Protein AF-0000000073548585 (afdb_homodimer)

Nearest PDB structures (foldseek):
  4d1q-assembly1_H-2  TM=7.239E-01  e=5.231E-19  Musca domestica
  4d1q-assembly1_A-2  TM=7.361E-01  e=5.062E-18  Musca domestica
  6dww-assembly1_A  TM=7.435E-01  e=5.118E-17  Musca domestica
  8sjd-assembly1_D  TM=7.363E-01  e=6.161E-16  Musca domestica
  8sjd-assembly1_A  TM=7.173E-01  e=1.135E-15  Musca domestica

Secondary structure (DSSP, 8-state):
----------------------------------------------------------------------------------PPPHHHHHHHHHHHHHHHHHTT--GGGGG-HHHHHHHHHH-TT--PPPHHHIIIIIHHHHHHHHHHHHHHHHHT-S-EEEEEEEEE-TTS-EEEEEEEEEEETTEEEEEEEEEEEE-S---HHHHHHHHHHHHHHTT-TTTEEEEEE---HHHHHHHHHHT--EEE-HHHHHHHHHHHHHGGGHHHHHHHHHHHHHHHH-HHHHHHHHHHHHHTT-------PPPTT-HHHHHHHHHHHHHTHHHHHHHHHHTT--SPPPPHHHHHHHHHHHHHHHHHHHHHHHHT-SSS--GGGHHHHHHHHHHHHHHHHHHT----HHHHHHHHHHHHHHHHHTTTGGG-HHHHHHHHH-TTTGGGG-S-HHHHHHHHHHHHHHHHH-----HHHHHHHHHHHHGGG-----S--SSHHHHHHHHHHHHHHHS----HHHHHHHHHHHHHHSPPPPTTS-HHHHHHHHTTTSHHHHHHHHHHTT--S-SHHHHHHHHHHHHHSSGGGTT--HHHHHHHHHHHHH--/----------------------------------------------------------------------------------PPPHHHHHHHHHHHHHHHHHTT--GGGGG-HHHHHHHHHH-TT--PPPHHHIIIIIHHHHHHHHHHHHHHHHHT-S-EEEEEEEEE-TT--EEEEEEEEEEETTEEEEEEEEEEEE-S---HHHHHHHHHHHHHHTT-TTTEEEEEE---HHHHHHHHHHT--EEE-HHHHHHHHHHHHHGGGHHHHHHHHHHHHHHHH-HHHHHHHHHHHHHHT----PPPPPPTT-HHHHHHHHHHHHHTHHHHHHHHHHTT--SPPPPHHHHHHHHHHHHHHHHHHHHHHHHT-SSS--GGGHHHHHHHHHHHHHHHHHHT----HHHHHHHHHHHHHHHHHTTTGGG-HHHHHHHHH-TTTGGGG-S-HHHHHHHHHHHHHHHHH-----HHHHHHHHHHHHGGG-S---S--SSHHHHHHHHHHHHHHHS----HHHHHHHHHHHHHHSPPPPTTS-HHHHHHHHTTTSHHHHHHHHHHTT--S--HHHHHHHHHHHHHSSGGGTT--HHHHHHHHHHHHH--

InterPro domains:
  IPR008906 HAT, C-terminal dimerisation domain [PF05699] (519-599)
  IPR012337 Ribonuclease H-like superfamily [SSF53098] (157-600)
  IPR052035 Zinc finger BED domain-containing [PTHR46481] (85-600)

pLDDT: mean 78.01, std 27.99, range [13.62, 98.19]

Organism: Merluccius polli (NCBI:txid89951)

Structure (mmCIF, N/CA/C/O backbone):
data_AF-0000000073548585-model_v1
#
loop_
_entity.id
_entity.type
_entity.pdbx_description
1 polymer 'Zinc finger BED domain-containing protein 4'
#
loop_
_atom_site.group_PDB
_atom_site.id
_atom_site.type_symbol
_atom_site.label_atom_id
_atom_site.label_alt_id
_atom_site.label_comp_id
_atom_site.label_asym_id
_atom_site.label_entity_id
_atom_site.label_seq_id
_atom_site.pdbx_PDB_ins_code
_atom_site.Cartn_x
_atom_site.Cartn_y
_atom_site.Cartn_z
_atom_site.occupancy
_atom_site.B_iso_or_equiv
_atom_site.auth_seq_id
_atom_site.auth_comp_id
_atom_site.auth_asym_id
_atom_site.auth_atom_id
_atom_site.pdbx_PDB_model_num
ATOM 1 N N . MET A 1 1 ? 20.375 -15.148 -8.617 1 17.86 1 MET A N 1
ATOM 2 C CA . MET A 1 1 ? 19.438 -15.352 -7.516 1 17.86 1 MET A CA 1
ATOM 3 C C . MET A 1 1 ? 18.547 -14.125 -7.316 1 17.86 1 MET A C 1
ATOM 5 O O . MET A 1 1 ? 17.359 -14.258 -7.059 1 17.86 1 MET A O 1
ATOM 9 N N . GLU A 1 2 ? 19.25 -13.016 -7.066 1 20.36 2 GLU A N 1
ATOM 10 C CA . GLU A 1 2 ? 18.688 -12.016 -6.172 1 20.36 2 GLU A CA 1
ATOM 11 C C . GLU A 1 2 ? 17.672 -11.141 -6.898 1 20.36 2 GLU A C 1
ATOM 13 O O . GLU A 1 2 ? 17.75 -9.914 -6.859 1 20.36 2 GLU A O 1
ATOM 18 N N . THR A 1 3 ? 17.094 -11.664 -7.984 1 22.42 3 THR A N 1
ATOM 19 C CA . THR A 1 3 ? 16.234 -10.766 -8.758 1 22.42 3 THR A CA 1
ATOM 20 C C . THR A 1 3 ? 15.016 -10.359 -7.945 1 22.42 3 THR A C 1
ATOM 22 O O . THR A 1 3 ? 14.203 -11.203 -7.566 1 22.42 3 THR A O 1
ATOM 25 N N . SER A 1 4 ? 15.32 -9.5 -6.945 1 24.17 4 SER A N 1
ATOM 26 C CA . SER A 1 4 ? 14.273 -8.969 -6.078 1 24.17 4 SER A CA 1
ATOM 27 C C . SER A 1 4 ? 13.078 -8.492 -6.891 1 24.17 4 SER A C 1
ATOM 29 O O . SER A 1 4 ? 13.195 -7.57 -7.695 1 24.17 4 SER A O 1
ATOM 31 N N . ILE A 1 5 ? 12.258 -9.438 -7.32 1 24.94 5 ILE A N 1
ATOM 32 C CA . ILE A 1 5 ? 11.039 -9.227 -8.094 1 24.94 5 ILE A CA 1
ATOM 33 C C . ILE A 1 5 ? 10.109 -8.289 -7.332 1 24.94 5 ILE A C 1
ATOM 35 O O . ILE A 1 5 ? 9.688 -8.594 -6.211 1 24.94 5 ILE A O 1
ATOM 39 N N . ASN A 1 6 ? 10.469 -7.086 -7.355 1 25.86 6 ASN A N 1
ATOM 40 C CA . ASN A 1 6 ? 9.484 -6.129 -6.852 1 25.86 6 ASN A CA 1
ATOM 41 C C . ASN A 1 6 ? 8.102 -6.387 -7.438 1 25.86 6 ASN A C 1
ATOM 43 O O . ASN A 1 6 ? 7.906 -6.289 -8.648 1 25.86 6 ASN A O 1
ATOM 47 N N . PHE A 1 7 ? 7.441 -7.422 -6.965 1 23.22 7 PHE A N 1
ATOM 48 C CA . PHE A 1 7 ? 6.125 -7.871 -7.395 1 23.22 7 PHE A CA 1
ATOM 49 C C . PHE A 1 7 ? 5.109 -6.738 -7.309 1 23.22 7 PHE A C 1
ATOM 51 O O . PHE A 1 7 ? 4.754 -6.297 -6.215 1 23.22 7 PHE A O 1
ATOM 58 N N . GLU A 1 8 ? 5.262 -5.809 -8.18 1 24.61 8 GLU A N 1
ATOM 59 C CA . GLU A 1 8 ? 4.137 -4.895 -8.359 1 24.61 8 GLU A CA 1
ATOM 60 C C . GLU A 1 8 ? 2.84 -5.66 -8.602 1 24.61 8 GLU A C 1
ATOM 62 O O . GLU A 1 8 ? 2.791 -6.562 -9.445 1 24.61 8 GLU A O 1
ATOM 67 N N . GLY A 1 9 ? 2.1 -6.047 -7.57 1 23.23 9 GLY A N 1
ATOM 68 C CA . GLY A 1 9 ? 0.855 -6.801 -7.527 1 23.23 9 GLY A CA 1
ATOM 69 C C . GLY A 1 9 ? -0.138 -6.379 -8.594 1 23.23 9 GLY A C 1
ATOM 70 O O . GLY A 1 9 ? -0.766 -5.324 -8.477 1 23.23 9 GLY A O 1
ATOM 71 N N . GLY A 1 10 ? 0.193 -6.543 -9.93 1 22.73 10 GLY A N 1
ATOM 72 C CA . GLY A 1 10 ? -0.766 -6.418 -11.016 1 22.73 10 GLY A CA 1
ATOM 73 C C . GLY A 1 10 ? -1.979 -7.312 -10.844 1 22.73 10 GLY A C 1
ATOM 74 O O . GLY A 1 10 ? -1.843 -8.523 -10.656 1 22.73 10 GLY A O 1
ATOM 75 N N . GLY A 1 11 ? -3.01 -6.961 -10.148 1 21.34 11 GLY A N 1
ATOM 76 C CA . GLY A 1 11 ? -4.227 -7.75 -10.055 1 21.34 11 GLY A CA 1
ATOM 77 C C . GLY A 1 11 ? -4.707 -8.266 -11.398 1 21.34 11 GLY A C 1
ATOM 78 O O . GLY A 1 11 ? -4.395 -7.68 -12.438 1 21.34 11 GLY A O 1
ATOM 79 N N . LYS A 1 12 ? -5.082 -9.664 -11.5 1 20.33 12 LYS A N 1
ATOM 80 C CA . LYS A 1 12 ? -5.535 -10.719 -12.406 1 20.33 12 LYS A CA 1
ATOM 81 C C . LYS A 1 12 ? -6.824 -10.32 -13.109 1 20.33 12 LYS A C 1
ATOM 83 O O . LYS A 1 12 ? -7.832 -10.031 -12.461 1 20.33 12 LYS A O 1
ATOM 88 N N . GLU A 1 13 ? -6.859 -9.727 -14.344 1 19.64 13 GLU A N 1
ATOM 89 C CA . GLU A 1 13 ? -7.988 -9.672 -15.273 1 19.64 13 GLU A CA 1
ATOM 90 C C . GLU A 1 13 ? -8.539 -11.07 -15.547 1 19.64 13 GLU A C 1
ATOM 92 O O . GLU A 1 13 ? -7.809 -11.961 -15.977 1 19.64 13 GLU A O 1
ATOM 97 N N . GLY A 1 14 ? -9.523 -11.602 -14.758 1 18.38 14 GLY A N 1
ATOM 98 C CA . GLY A 1 14 ? -10.227 -12.859 -14.977 1 18.38 14 GLY A CA 1
ATOM 99 C C . GLY A 1 14 ? -10.797 -12.984 -16.375 1 18.38 14 GLY A C 1
ATOM 100 O O . GLY A 1 14 ? -11.32 -12.016 -16.938 1 18.38 14 GLY A O 1
ATOM 101 N N . GLY A 1 15 ? -10.227 -13.812 -17.234 1 18.25 15 GLY A N 1
ATOM 102 C CA . GLY A 1 15 ? -10.5 -14.289 -18.578 1 18.25 15 GLY A CA 1
ATOM 103 C C . GLY A 1 15 ? -11.875 -14.914 -18.719 1 18.25 15 GLY A C 1
ATOM 104 O O . GLY A 1 15 ? -12.18 -15.922 -18.094 1 18.25 15 GLY A O 1
ATOM 105 N N . LYS A 1 16 ? -12.969 -14.055 -18.859 1 16.62 16 LYS A N 1
ATOM 106 C CA . LYS A 1 16 ? -14.273 -14.609 -19.172 1 16.62 16 LYS A CA 1
ATOM 107 C C . LYS A 1 16 ? -14.203 -15.523 -20.406 1 16.62 16 LYS A C 1
ATOM 109 O O . LYS A 1 16 ? -13.633 -15.156 -21.422 1 16.62 16 LYS A O 1
ATOM 114 N N . GLU A 1 17 ? -14.344 -16.734 -20.297 1 16.61 17 GLU A N 1
ATOM 115 C CA . GLU A 1 17 ? -14.539 -17.844 -21.234 1 16.61 17 GLU A CA 1
ATOM 116 C C . GLU A 1 17 ? -15.797 -17.641 -22.078 1 16.61 17 GLU A C 1
ATOM 118 O O . GLU A 1 17 ? -16.906 -17.859 -21.594 1 16.61 17 GLU A O 1
ATOM 123 N N . GLU A 1 18 ? -15.922 -16.469 -22.766 1 17.33 18 GLU A N 1
ATOM 124 C CA . GLU A 1 18 ? -17.141 -16.516 -23.547 1 17.33 18 GLU A CA 1
ATOM 125 C C . GLU A 1 18 ? -17.094 -17.672 -24.547 1 17.33 18 GLU A C 1
ATOM 127 O O . GLU A 1 18 ? -16.172 -17.781 -25.344 1 17.33 18 GLU A O 1
ATOM 132 N N . GLY A 1 19 ? -17.828 -18.719 -24.203 1 15.95 19 GLY A N 1
ATOM 133 C CA . GLY A 1 19 ? -18.094 -19.891 -25.031 1 15.95 19 GLY A CA 1
ATOM 134 C C . GLY A 1 19 ? -18.656 -19.531 -26.406 1 15.95 19 GLY A C 1
ATOM 135 O O . GLY A 1 19 ? -19.031 -18.391 -26.641 1 15.95 19 GLY A O 1
ATOM 136 N N . GLU A 1 20 ? -19.141 -20.5 -27.109 1 15.56 20 GLU A N 1
ATOM 137 C CA . GLU A 1 20 ? -19.312 -21.031 -28.453 1 15.56 20 GLU A CA 1
ATOM 138 C C . GLU A 1 20 ? -20.562 -20.484 -29.125 1 15.56 20 GLU A C 1
ATOM 140 O O . GLU A 1 20 ? -20.875 -20.812 -30.266 1 15.56 20 GLU A O 1
ATOM 145 N N . ARG A 1 21 ? -21.422 -19.672 -28.609 1 14.84 21 ARG A N 1
ATOM 146 C CA . ARG A 1 21 ? -22.656 -20.109 -29.266 1 14.84 21 ARG A CA 1
ATOM 147 C C . ARG A 1 21 ? -22.516 -20.062 -30.781 1 14.84 21 ARG A C 1
ATOM 149 O O . ARG A 1 21 ? -21.922 -19.125 -31.312 1 14.84 21 ARG A O 1
ATOM 156 N N . ASN A 1 22 ? -23.016 -21.062 -31.406 1 15.48 22 ASN A N 1
ATOM 157 C CA . ASN A 1 22 ? -23.078 -21.641 -32.75 1 15.48 22 ASN A CA 1
ATOM 158 C C . ASN A 1 22 ? -23.75 -20.703 -33.719 1 15.48 22 ASN A C 1
ATOM 160 O O . ASN A 1 22 ? -24.281 -19.656 -33.344 1 15.48 22 ASN A O 1
ATOM 164 N N . GLY A 1 23 ? -24.766 -21.172 -34.406 1 15 23 GLY A N 1
ATOM 165 C CA . GLY A 1 23 ? -24.938 -21.453 -35.812 1 15 23 GLY A CA 1
ATOM 166 C C . GLY A 1 23 ? -25.672 -20.359 -36.562 1 15 23 GLY A C 1
ATOM 167 O O . GLY A 1 23 ? -25.219 -19.906 -37.625 1 15 23 GLY A O 1
ATOM 168 N N . ARG A 1 24 ? -27.031 -20.266 -36.312 1 14.42 24 ARG A N 1
ATOM 169 C CA . ARG A 1 24 ? -27.844 -20.594 -37.469 1 14.42 24 ARG A CA 1
ATOM 170 C C . ARG A 1 24 ? -28.016 -19.391 -38.375 1 14.42 24 ARG A C 1
ATOM 172 O O . ARG A 1 24 ? -27.781 -19.469 -39.594 1 14.42 24 ARG A O 1
ATOM 179 N N . LYS A 1 25 ? -29.141 -18.531 -38 1 14.43 25 LYS A N 1
ATOM 180 C CA . LYS A 1 25 ? -30.266 -18.562 -38.938 1 14.43 25 LYS A CA 1
ATOM 181 C C . LYS A 1 25 ? -29.969 -17.703 -40.156 1 14.43 25 LYS A C 1
ATOM 183 O O . LYS A 1 25 ? -29.125 -16.812 -40.125 1 14.43 25 LYS A O 1
ATOM 188 N N . GLU A 1 26 ? -31.266 -17.25 -40.844 1 14.84 26 GLU A N 1
ATOM 189 C CA . GLU A 1 26 ? -31.891 -17.375 -42.156 1 14.84 26 GLU A CA 1
ATOM 190 C C . GLU A 1 26 ? -31.797 -16.062 -42.938 1 14.84 26 GLU A C 1
ATOM 192 O O . GLU A 1 26 ? -31.469 -15.023 -42.375 1 14.84 26 GLU A O 1
ATOM 197 N N . GLY A 1 27 ? -33 -15.789 -43.656 1 14.88 27 GLY A N 1
ATOM 198 C CA . GLY A 1 27 ? -33.281 -15.547 -45.062 1 14.88 27 GLY A CA 1
ATOM 199 C C . GLY A 1 27 ? -33.344 -14.078 -45.406 1 14.88 27 GLY A C 1
ATOM 200 O O . GLY A 1 27 ? -32.406 -13.5 -45.906 1 14.88 27 GLY A O 1
ATOM 201 N N . GLY A 1 28 ? -34.688 -13.477 -45.344 1 14.66 28 GLY A N 1
ATOM 202 C CA . GLY A 1 28 ? -35.375 -13.148 -46.562 1 14.66 28 GLY A CA 1
ATOM 203 C C . GLY A 1 28 ? -35.219 -11.695 -46.969 1 14.66 28 GLY A C 1
ATOM 204 O O . GLY A 1 28 ? -34.688 -10.891 -46.219 1 14.66 28 GLY A O 1
ATOM 205 N N . SER A 1 29 ? -36.438 -11.172 -47.531 1 14.89 29 SER A N 1
ATOM 206 C CA . SER A 1 29 ? -36.781 -10.555 -48.812 1 14.89 29 SER A CA 1
ATOM 207 C C . SER A 1 29 ? -36.781 -9.039 -48.719 1 14.89 29 SER A C 1
ATOM 209 O O . SER A 1 29 ? -36.688 -8.477 -47.625 1 14.89 29 SER A O 1
ATOM 211 N N . ASP A 1 30 ? -37.938 -8.445 -49.219 1 14.82 30 ASP A N 1
ATOM 212 C CA . ASP A 1 30 ? -38.094 -7.578 -50.375 1 14.82 30 ASP A CA 1
ATOM 213 C C . ASP A 1 30 ? -38.188 -6.113 -49.969 1 14.82 30 ASP A C 1
ATOM 215 O O . ASP A 1 30 ? -37.438 -5.266 -50.438 1 14.82 30 ASP A O 1
ATOM 219 N N . GLY A 1 31 ? -39.531 -5.688 -49.688 1 14.15 31 GLY A N 1
ATOM 220 C CA . GLY A 1 31 ? -40.219 -4.84 -50.656 1 14.15 31 GLY A CA 1
ATOM 221 C C . GLY A 1 31 ? -40.094 -3.361 -50.375 1 14.15 31 GLY A C 1
ATOM 222 O O . GLY A 1 31 ? -39.5 -2.982 -49.344 1 14.15 31 GLY A O 1
ATOM 223 N N . GLU A 1 32 ? -41.312 -2.689 -50.188 1 14.47 32 GLU A N 1
ATOM 224 C CA . GLU A 1 32 ? -41.906 -1.638 -51.031 1 14.47 32 GLU A CA 1
ATOM 225 C C . GLU A 1 32 ? -41.688 -0.263 -50.406 1 14.47 32 GLU A C 1
ATOM 227 O O . GLU A 1 32 ? -41.469 -0.155 -49.188 1 14.47 32 GLU A O 1
ATOM 232 N N . VAL A 1 33 ? -42.5 0.65 -50.844 1 15.13 33 VAL A N 1
ATOM 233 C CA . VAL A 1 33 ? -42.406 1.939 -51.531 1 15.13 33 VAL A CA 1
ATOM 234 C C . VAL A 1 33 ? -42.594 3.068 -50.5 1 15.13 33 VAL A C 1
ATOM 236 O O . VAL A 1 33 ? -41.781 3.967 -50.406 1 15.13 33 VAL A O 1
ATOM 239 N N . ARG A 1 34 ? -43.969 3.576 -50.375 1 14.07 34 ARG A N 1
ATOM 240 C CA . ARG A 1 34 ? -44.312 4.863 -50.969 1 14.07 34 ARG A CA 1
ATOM 241 C C . ARG A 1 34 ? -44.25 5.98 -49.938 1 14.07 34 ARG A C 1
ATOM 243 O O . ARG A 1 34 ? -44.062 5.719 -48.75 1 14.07 34 ARG A O 1
ATOM 250 N N . ARG A 1 35 ? -45.531 6.562 -49.562 1 13.95 35 ARG A N 1
ATOM 251 C CA . ARG A 1 35 ? -46.031 7.875 -49.969 1 13.95 35 ARG A CA 1
ATOM 252 C C . ARG A 1 35 ? -45.906 8.898 -48.844 1 13.95 35 ARG A C 1
ATOM 254 O O . ARG A 1 35 ? -45.719 8.531 -47.688 1 13.95 35 ARG A O 1
ATOM 261 N N . VAL A 1 36 ? -47 9.789 -48.719 1 15.01 36 VAL A N 1
ATOM 262 C CA . VAL A 1 36 ? -47.125 11.227 -48.969 1 15.01 36 VAL A CA 1
ATOM 263 C C . VAL A 1 36 ? -47.219 11.977 -47.656 1 15.01 36 VAL A C 1
ATOM 265 O O . VAL A 1 36 ? -46.438 12.906 -47.375 1 15.01 36 VAL A O 1
ATOM 268 N N . GLU A 1 37 ? -48.531 12.219 -47.062 1 14.53 37 GLU A N 1
ATOM 269 C CA . GLU A 1 37 ? -49.188 13.523 -47.094 1 14.53 37 GLU A CA 1
ATOM 270 C C . GLU A 1 37 ? -49.062 14.234 -45.75 1 14.53 37 GLU A C 1
ATOM 272 O O . GLU A 1 37 ? -48.781 13.602 -44.719 1 14.53 37 GLU A O 1
ATOM 277 N N . GLU A 1 38 ? -49.938 15.227 -45.5 1 14.97 38 GLU A N 1
ATOM 278 C CA . GLU A 1 38 ? -49.969 16.672 -45.219 1 14.97 38 GLU A CA 1
ATOM 279 C C . GLU A 1 38 ? -50.188 16.953 -43.75 1 14.97 38 GLU A C 1
ATOM 281 O O . GLU A 1 38 ? -50.438 16.031 -42.969 1 14.97 38 GLU A O 1
ATOM 286 N N . ALA A 1 39 ? -51.281 17.672 -43.375 1 15.46 39 ALA A N 1
ATOM 287 C CA . ALA A 1 39 ? -51.469 19.047 -42.938 1 15.46 39 ALA A CA 1
ATOM 288 C C . ALA A 1 39 ? -51.875 19.125 -41.469 1 15.46 39 ALA A C 1
ATOM 290 O O . ALA A 1 39 ? -51.844 20.188 -40.875 1 15.46 39 ALA A O 1
ATOM 291 N N . SER A 1 40 ? -52.281 18 -40.656 1 14.35 40 SER A N 1
ATOM 292 C CA . SER A 1 40 ? -53.562 18.297 -40 1 14.35 40 SER A CA 1
ATOM 293 C C . SER A 1 40 ? -53.344 19.156 -38.781 1 14.35 40 SER A C 1
ATOM 295 O O . SER A 1 40 ? -52.688 18.719 -37.812 1 14.35 40 SER A O 1
ATOM 297 N N . PRO A 1 41 ? -53.438 20.406 -38.875 1 15.35 41 PRO A N 1
ATOM 298 C CA . PRO A 1 41 ? -52.969 21.328 -37.812 1 15.35 41 PRO A CA 1
ATOM 299 C C . PRO A 1 41 ? -53.688 21.125 -36.5 1 15.35 41 PRO A C 1
ATOM 301 O O . PRO A 1 41 ? -53.062 20.969 -35.438 1 15.35 41 PRO A O 1
ATOM 304 N N . GLU A 1 42 ? -54.969 21.688 -36.406 1 15.52 42 GLU A N 1
ATOM 305 C CA . GLU A 1 42 ? -55.344 22.844 -35.594 1 15.52 42 GLU A CA 1
ATOM 306 C C . GLU A 1 42 ? -56 22.391 -34.281 1 15.52 42 GLU A C 1
ATOM 308 O O . GLU A 1 42 ? -57.062 21.766 -34.312 1 15.52 42 GLU A O 1
ATOM 313 N N . ALA A 1 43 ? -55.438 22.094 -33.219 1 15.14 43 ALA A N 1
ATOM 314 C CA . ALA A 1 43 ? -56.156 21.391 -32.156 1 15.14 43 ALA A CA 1
ATOM 315 C C . ALA A 1 43 ? -56.969 22.375 -31.297 1 15.14 43 ALA A C 1
ATOM 317 O O . ALA A 1 43 ? -56.562 22.703 -30.172 1 15.14 43 ALA A O 1
ATOM 318 N N . PRO A 1 44 ? -57.812 23.203 -31.812 1 14.99 44 PRO A N 1
ATOM 319 C CA . PRO A 1 44 ? -58.094 24.281 -30.859 1 14.99 44 PRO A CA 1
ATOM 320 C C . PRO A 1 44 ? -58.938 23.828 -29.672 1 14.99 44 PRO A C 1
ATOM 322 O O . PRO A 1 44 ? -59.094 24.562 -28.703 1 14.99 44 PRO A O 1
ATOM 325 N N . SER A 1 45 ? -59.344 22.609 -29.438 1 14.15 45 SER A N 1
ATOM 326 C CA . SER A 1 45 ? -60.688 22.453 -28.969 1 14.15 45 SER A CA 1
ATOM 327 C C . SER A 1 45 ? -60.906 23.094 -27.594 1 14.15 45 SER A C 1
ATOM 329 O O . SER A 1 45 ? -60.125 22.828 -26.672 1 14.15 45 SER A O 1
ATOM 331 N N . GLU A 1 46 ? -61.688 24.125 -27.484 1 15.15 46 GLU A N 1
ATOM 332 C CA . GLU A 1 46 ? -62.281 25.062 -26.531 1 15.15 46 GLU A CA 1
ATOM 333 C C . GLU A 1 46 ? -63.125 24.344 -25.484 1 15.15 46 GLU A C 1
ATOM 335 O O . GLU A 1 46 ? -64.312 24.094 -25.688 1 15.15 46 GLU A O 1
ATOM 340 N N . ALA A 1 47 ? -62.688 23.422 -24.766 1 14.61 47 ALA A N 1
ATOM 341 C CA . ALA A 1 47 ? -63.75 22.688 -24.094 1 14.61 47 ALA A CA 1
ATOM 342 C C . ALA A 1 47 ? -64.438 23.562 -23.047 1 14.61 47 ALA A C 1
ATOM 344 O O . ALA A 1 47 ? -63.812 24.109 -22.156 1 14.61 47 ALA A O 1
ATOM 345 N N . PRO A 1 48 ? -65.562 24.156 -23.281 1 14.03 48 PRO A N 1
ATOM 346 C CA . PRO A 1 48 ? -66.312 25.188 -22.516 1 14.03 48 PRO A CA 1
ATOM 347 C C . PRO A 1 48 ? -66.75 24.688 -21.156 1 14.03 48 PRO A C 1
ATOM 349 O O . PRO A 1 48 ? -66.875 25.469 -20.203 1 14.03 48 PRO A O 1
ATOM 352 N N . LEU A 1 49 ? -67.125 23.438 -20.984 1 14.05 49 LEU A N 1
ATOM 353 C CA . LEU A 1 49 ? -68.5 23.406 -20.469 1 14.05 49 LEU A CA 1
ATOM 354 C C . LEU A 1 49 ? -68.562 23.922 -19.047 1 14.05 49 LEU A C 1
ATOM 356 O O . LEU A 1 49 ? -67.562 23.875 -18.312 1 14.05 49 LEU A O 1
ATOM 360 N N . ALA A 1 50 ? -69.812 24.062 -18.375 1 15.18 50 ALA A N 1
ATOM 361 C CA . ALA A 1 50 ? -70.75 24.891 -17.656 1 15.18 50 ALA A CA 1
ATOM 362 C C . ALA A 1 50 ? -70.75 24.547 -16.172 1 15.18 50 ALA A C 1
ATOM 364 O O . ALA A 1 50 ? -70.875 25.422 -15.312 1 15.18 50 ALA A O 1
ATOM 365 N N . GLY A 1 51 ? -70.688 23.078 -15.789 1 13.87 51 GLY A N 1
ATOM 366 C CA . GLY A 1 51 ? -71.938 22.953 -15.016 1 13.87 51 GLY A CA 1
ATOM 367 C C . GLY A 1 51 ? -71.812 23.547 -13.625 1 13.87 51 GLY A C 1
ATOM 368 O O . GLY A 1 51 ? -72.25 24.672 -13.391 1 13.87 51 GLY A O 1
ATOM 369 N N . SER A 1 52 ? -71.875 22.688 -12.484 1 15.09 52 SER A N 1
ATOM 370 C CA . SER A 1 52 ? -73 22.594 -11.547 1 15.09 52 SER A CA 1
ATOM 371 C C . SER A 1 52 ? -72.625 23.172 -10.188 1 15.09 52 SER A C 1
ATOM 373 O O . SER A 1 52 ? -71.875 22.594 -9.43 1 15.09 52 SER A O 1
ATOM 375 N N . SER A 1 53 ? -72.25 24.422 -10.016 1 15.12 53 SER A N 1
ATOM 376 C CA . SER A 1 53 ? -71.688 24.781 -8.727 1 15.12 53 SER A CA 1
ATOM 377 C C . SER A 1 53 ? -72.75 24.656 -7.605 1 15.12 53 SER A C 1
ATOM 379 O O . SER A 1 53 ? -72.438 25.031 -6.465 1 15.12 53 SER A O 1
ATOM 381 N N . GLN A 1 54 ? -73.938 24.156 -7.898 1 14.93 54 GLN A N 1
ATOM 382 C CA . GLN A 1 54 ? -74.812 24.797 -6.926 1 14.93 54 GLN A CA 1
ATOM 383 C C . GLN A 1 54 ? -74.438 24.438 -5.5 1 14.93 54 GLN A C 1
ATOM 385 O O . GLN A 1 54 ? -73.75 23.422 -5.27 1 14.93 54 GLN A O 1
ATOM 390 N N . GLN A 1 55 ? -75 25.016 -4.465 1 15.42 55 GLN A N 1
ATOM 391 C CA . GLN A 1 55 ? -74.875 25.812 -3.244 1 15.42 55 GLN A CA 1
ATOM 392 C C . GLN A 1 55 ? -75 24.922 -2.004 1 15.42 55 GLN A C 1
ATOM 394 O O . GLN A 1 55 ? -74.125 24.969 -1.139 1 15.42 55 GLN A O 1
ATOM 399 N N . GLN A 1 56 ? -76.188 24.75 -1.377 1 15.41 56 GLN A N 1
ATOM 400 C CA . GLN A 1 56 ? -76.438 25.328 -0.067 1 15.41 56 GLN A CA 1
ATOM 401 C C . GLN A 1 56 ? -76.5 24.25 1.01 1 15.41 56 GLN A C 1
ATOM 403 O O . GLN A 1 56 ? -76.438 24.547 2.203 1 15.41 56 GLN A O 1
ATOM 408 N N . GLN A 1 57 ? -76.5 22.906 0.641 1 15.49 57 GLN A N 1
ATOM 409 C CA . GLN A 1 57 ? -77.5 22.375 1.547 1 15.49 57 GLN A CA 1
ATOM 410 C C . GLN A 1 57 ? -77 22.406 2.994 1 15.49 57 GLN A C 1
ATOM 412 O O . GLN A 1 57 ? -75.812 22.453 3.25 1 15.49 57 GLN A O 1
ATOM 417 N N . PRO A 1 58 ? -77.812 21.797 3.865 1 17.47 58 PRO A N 1
ATOM 418 C CA . PRO A 1 58 ? -78.375 22.047 5.176 1 17.47 58 PRO A CA 1
ATOM 419 C C . PRO A 1 58 ? -77.562 21.438 6.32 1 17.47 58 PRO A C 1
ATOM 421 O O . PRO A 1 58 ? -77.375 22.078 7.355 1 17.47 58 PRO A O 1
ATOM 424 N N . SER A 1 59 ? -77.062 20.094 6.203 1 16.67 59 SER A N 1
ATOM 425 C CA . SER A 1 59 ? -77.688 19.297 7.246 1 16.67 59 SER A CA 1
ATOM 426 C C . SER A 1 59 ? -77 19.484 8.594 1 16.67 59 SER A C 1
ATOM 428 O O . SER A 1 59 ? -75.875 20.016 8.656 1 16.67 59 SER A O 1
ATOM 430 N N . THR A 1 60 ? -77.25 18.391 9.57 1 18.58 60 THR A N 1
ATOM 431 C CA . THR A 1 60 ? -77.75 18.109 10.914 1 18.58 60 THR A CA 1
ATOM 432 C C . THR A 1 60 ? -76.562 17.734 11.844 1 18.58 60 THR A C 1
ATOM 434 O O . THR A 1 60 ? -75.938 16.719 11.617 1 18.58 60 THR A O 1
ATOM 437 N N . SER A 1 61 ? -75.688 18.641 12.281 1 18.34 61 SER A N 1
ATOM 438 C CA . SER A 1 61 ? -74.438 18.344 13.055 1 18.34 61 SER A CA 1
ATOM 439 C C . SER A 1 61 ? -74.812 17.75 14.406 1 18.34 61 SER A C 1
ATOM 441 O O . SER A 1 61 ? -75.375 18.422 15.258 1 18.34 61 SER A O 1
ATOM 443 N N . GLY A 1 62 ? -75.125 16.453 14.398 1 17.61 62 GLY A N 1
ATOM 444 C CA . GLY A 1 62 ? -75.438 15.805 15.656 1 17.61 62 GLY A CA 1
ATOM 445 C C . GLY A 1 62 ? -74.312 15.93 16.688 1 17.61 62 GLY A C 1
ATOM 446 O O . GLY A 1 62 ? -73.25 16.359 16.359 1 17.61 62 GLY A O 1
ATOM 447 N N . ASP A 1 63 ? -74.438 15.102 17.875 1 19.2 63 ASP A N 1
ATOM 448 C CA . ASP A 1 63 ? -74.25 15.055 19.328 1 19.2 63 ASP A CA 1
ATOM 449 C C . ASP A 1 63 ? -72.875 14.633 19.703 1 19.2 63 ASP A C 1
ATOM 451 O O . ASP A 1 63 ? -72.125 14.023 18.891 1 19.2 63 ASP A O 1
ATOM 455 N N . SER A 1 64 ? -72.312 14.852 21.047 1 17.94 64 SER A N 1
ATOM 456 C CA . SER A 1 64 ? -71.25 15.289 21.922 1 17.94 64 SER A CA 1
ATOM 457 C C . SER A 1 64 ? -70.375 14.125 22.328 1 17.94 64 SER A C 1
ATOM 459 O O . SER A 1 64 ? -69.312 14.32 22.984 1 17.94 64 SER A O 1
ATOM 461 N N . ARG A 1 65 ? -70.625 12.711 22.141 1 19.73 65 ARG A N 1
ATOM 462 C CA . ARG A 1 65 ? -70.188 11.875 23.266 1 19.73 65 ARG A CA 1
ATOM 463 C C . ARG A 1 65 ? -68.688 11.633 23.281 1 19.73 65 ARG A C 1
ATOM 465 O O . ARG A 1 65 ? -68.188 10.969 22.391 1 19.73 65 ARG A O 1
ATOM 472 N N . GLY A 1 66 ? -67.625 12.586 23.5 1 18.5 66 GLY A N 1
ATOM 473 C CA . GLY A 1 66 ? -66.188 12.453 23.312 1 18.5 66 GLY A CA 1
ATOM 474 C C . GLY A 1 66 ? -65.562 11.578 24.359 1 18.5 66 GLY A C 1
ATOM 475 O O . GLY A 1 66 ? -64.875 12.086 25.266 1 18.5 66 GLY A O 1
ATOM 476 N N . ARG A 1 67 ? -66 10.328 24.781 1 21.45 67 ARG A N 1
ATOM 477 C CA . ARG A 1 67 ? -65.312 9.781 25.938 1 21.45 67 ARG A CA 1
ATOM 478 C C . ARG A 1 67 ? -63.875 9.516 25.641 1 21.45 67 ARG A C 1
ATOM 480 O O . ARG A 1 67 ? -63.5 9.164 24.516 1 21.45 67 ARG A O 1
ATOM 487 N N . GLY A 1 68 ? -62.844 10 26.469 1 20.23 68 GLY A N 1
ATOM 488 C CA . GLY A 1 68 ? -61.406 10.164 26.609 1 20.23 68 GLY A CA 1
ATOM 489 C C . GLY A 1 68 ? -60.656 8.852 26.703 1 20.23 68 GLY A C 1
ATOM 490 O O . GLY A 1 68 ? -60.562 8.25 27.766 1 20.23 68 GLY A O 1
ATOM 491 N N . GLN A 1 69 ? -60.844 7.762 25.906 1 20.89 69 GLN A N 1
ATOM 492 C CA . GLN A 1 69 ? -60.188 6.516 26.297 1 20.89 69 GLN A CA 1
ATOM 493 C C . GLN A 1 69 ? -58.688 6.68 26.344 1 20.89 69 GLN A C 1
ATOM 495 O O . GLN A 1 69 ? -58.094 7.328 25.484 1 20.89 69 GLN A O 1
ATOM 500 N N . ALA A 1 70 ? -57.906 6.379 27.562 1 24.53 70 ALA A N 1
ATOM 501 C CA . ALA A 1 70 ? -56.562 6.398 28.094 1 24.53 70 ALA A CA 1
ATOM 502 C C . ALA A 1 70 ? -55.625 5.508 27.266 1 24.53 70 ALA A C 1
ATOM 504 O O . ALA A 1 70 ? -55.906 4.316 27.109 1 24.53 70 ALA A O 1
ATOM 505 N N . MET A 1 71 ? -55.062 5.98 26.125 1 23.27 71 MET A N 1
ATOM 506 C CA . MET A 1 71 ? -54.125 5.242 25.281 1 23.27 71 MET A CA 1
ATOM 507 C C . MET A 1 71 ? -53 4.641 26.109 1 23.27 71 MET A C 1
ATOM 509 O O . MET A 1 71 ? -52.344 5.348 26.891 1 23.27 71 MET A O 1
ATOM 513 N N . GLY A 1 72 ? -53 3.371 26.516 1 26.58 72 GLY A N 1
ATOM 514 C CA . GLY A 1 72 ? -52.031 2.523 27.156 1 26.58 72 GLY A CA 1
ATOM 515 C C . GLY A 1 72 ? -50.625 2.666 26.562 1 26.58 72 GLY A C 1
ATOM 516 O O . GLY A 1 72 ? -50.5 2.879 25.344 1 26.58 72 GLY A O 1
ATOM 517 N N . GLN A 1 73 ? -49.562 3.244 27.297 1 26.88 73 GLN A N 1
ATOM 518 C CA . GLN A 1 73 ? -48.125 3.467 27.078 1 26.88 73 GLN A CA 1
ATOM 519 C C . GLN A 1 73 ? -47.438 2.191 26.594 1 26.88 73 GLN A C 1
ATOM 521 O O . GLN A 1 73 ? -47.438 1.185 27.312 1 26.88 73 GLN A O 1
ATOM 526 N N . SER A 1 74 ? -47.531 1.725 25.359 1 29.8 74 SER A N 1
ATOM 527 C CA . SER A 1 74 ? -46.688 0.644 24.859 1 29.8 74 SER A CA 1
ATOM 528 C C . SER A 1 74 ? -45.25 0.827 25.281 1 29.8 74 SER A C 1
ATOM 530 O O . SER A 1 74 ? -44.625 1.872 25.016 1 29.8 74 SER A O 1
ATOM 532 N N . ARG A 1 75 ? -44.75 0.329 26.438 1 29.06 75 ARG A N 1
ATOM 533 C CA . ARG A 1 75 ? -43.375 0.186 26.906 1 29.06 75 ARG A CA 1
ATOM 534 C C . ARG A 1 75 ? -42.438 -0.166 25.75 1 29.06 75 ARG A C 1
ATOM 536 O O . ARG A 1 75 ? -42.719 -1.099 25 1 29.06 75 ARG A O 1
ATOM 543 N N . MET A 1 76 ? -41.719 0.778 25.172 1 32.25 76 MET A N 1
ATOM 544 C CA . MET A 1 76 ? -40.562 0.571 24.297 1 32.25 76 MET A CA 1
ATOM 545 C C . MET A 1 76 ? -39.75 -0.625 24.75 1 32.25 76 MET A C 1
ATOM 547 O O . MET A 1 76 ? -39.125 -0.592 25.812 1 32.25 76 MET A O 1
ATOM 551 N N . THR A 1 77 ? -40.188 -1.854 24.672 1 33.66 77 THR A N 1
ATOM 552 C CA . THR A 1 77 ? -39.312 -3.012 24.844 1 33.66 77 THR A CA 1
ATOM 553 C C . THR A 1 77 ? -37.906 -2.695 24.375 1 33.66 77 THR A C 1
ATOM 555 O O . THR A 1 77 ? -37.688 -2.465 23.188 1 33.66 77 THR A O 1
ATOM 558 N N . GLN A 1 78 ? -37.156 -1.941 25.109 1 36.75 78 GLN A N 1
ATOM 559 C CA . GLN A 1 78 ? -35.719 -1.866 24.984 1 36.75 78 GLN A CA 1
ATOM 560 C C . GLN A 1 78 ? -35.125 -3.199 24.516 1 36.75 78 GLN A C 1
ATOM 562 O O . GLN A 1 78 ? -35.375 -4.238 25.141 1 36.75 78 GLN A O 1
ATOM 567 N N . PHE A 1 79 ? -35.125 -3.549 23.297 1 39.53 79 PHE A N 1
ATOM 568 C CA . PHE A 1 79 ? -34.406 -4.695 22.781 1 39.53 79 PHE A CA 1
ATOM 569 C C . PHE A 1 79 ? -33.219 -5.023 23.688 1 39.53 79 PHE A C 1
ATOM 571 O O . PHE A 1 79 ? -32.219 -4.273 23.734 1 39.53 79 PHE A O 1
ATOM 578 N N . MET A 1 80 ? -33.438 -5.242 24.875 1 43.44 80 MET A N 1
ATOM 579 C CA . MET A 1 80 ? -32.406 -5.824 25.719 1 43.44 80 MET A CA 1
ATOM 580 C C . MET A 1 80 ? -31.625 -6.902 24.969 1 43.44 80 MET A C 1
ATOM 582 O O . MET A 1 80 ? -32.188 -7.93 24.594 1 43.44 80 MET A O 1
ATOM 586 N N . SER A 1 81 ? -30.734 -6.527 24.172 1 53.81 81 SER A N 1
ATOM 587 C CA . SER A 1 81 ? -29.875 -7.504 23.516 1 53.81 81 SER A CA 1
ATOM 588 C C . SER A 1 81 ? -29.453 -8.609 24.469 1 53.81 81 SER A C 1
ATOM 590 O O . SER A 1 81 ? -28.984 -8.336 25.578 1 53.81 81 SER A O 1
ATOM 592 N N . ARG A 1 82 ? -30.078 -9.664 24.609 1 63.09 82 ARG A N 1
ATOM 593 C CA . ARG A 1 82 ? -29.688 -10.844 25.359 1 63.09 82 ARG A CA 1
ATOM 594 C C . ARG A 1 82 ? -28.172 -11.062 25.266 1 63.09 82 ARG A C 1
ATOM 596 O O . ARG A 1 82 ? -27.578 -10.867 24.203 1 63.09 82 ARG A O 1
ATOM 603 N N . PRO A 1 83 ? -27.594 -11.25 26.469 1 77.44 83 PRO A N 1
ATOM 604 C CA . PRO A 1 83 ? -26.141 -11.477 26.484 1 77.44 83 PRO A CA 1
ATOM 605 C C . PRO A 1 83 ? -25.719 -12.648 25.594 1 77.44 83 PRO A C 1
ATOM 607 O O . PRO A 1 83 ? -26.453 -13.625 25.469 1 77.44 83 PRO A O 1
ATOM 610 N N . ILE A 1 84 ? -24.781 -12.609 24.859 1 84.81 84 ILE A N 1
ATOM 611 C CA . ILE A 1 84 ? -24.266 -13.609 23.938 1 84.81 84 ILE A CA 1
ATOM 612 C C . ILE A 1 84 ? -23.734 -14.805 24.719 1 84.81 84 ILE A C 1
ATOM 614 O O . ILE A 1 84 ? -23.141 -14.641 25.781 1 84.81 84 ILE A O 1
ATOM 618 N N . THR A 1 85 ? -24 -16.016 24.344 1 88.12 85 THR A N 1
ATOM 619 C CA . THR A 1 85 ? -23.453 -17.219 24.938 1 88.12 85 THR A CA 1
ATOM 620 C C . THR A 1 85 ? -21.969 -17.375 24.609 1 88.12 85 THR A C 1
ATOM 622 O O . THR A 1 85 ? -21.516 -16.859 23.578 1 88.12 85 THR A O 1
ATOM 625 N N . PRO A 1 86 ? -21.297 -18.016 25.531 1 90.38 86 PRO A N 1
ATOM 626 C CA . PRO A 1 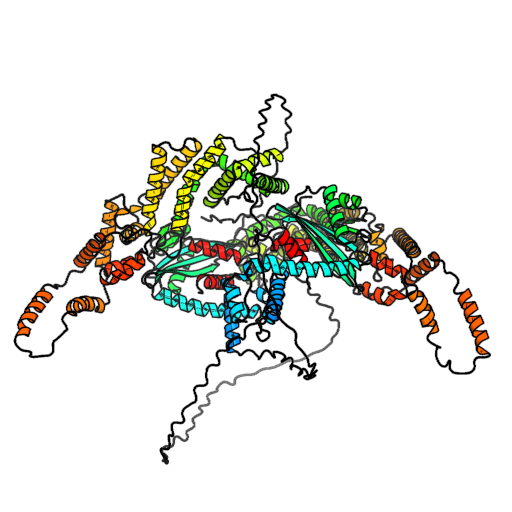86 ? -19.875 -18.219 25.25 1 90.38 86 PRO A CA 1
ATOM 627 C C . PRO A 1 86 ? -19.625 -18.984 23.953 1 90.38 86 PRO A C 1
ATOM 629 O O . PRO A 1 86 ? -18.656 -18.703 23.25 1 90.38 86 PRO A O 1
ATOM 632 N N . GLN A 1 87 ? -20.453 -19.953 23.719 1 91 87 GLN A N 1
ATOM 633 C CA . GLN A 1 87 ? -20.312 -20.734 22.5 1 91 87 GLN A CA 1
ATOM 634 C C . GLN A 1 87 ? -20.5 -19.844 21.266 1 91 87 GLN A C 1
ATOM 636 O O . GLN A 1 87 ? -19.766 -19.953 20.297 1 91 87 GLN A O 1
ATOM 641 N N . ARG A 1 88 ? -21.5 -19.062 21.391 1 92.25 88 ARG A N 1
ATOM 642 C CA . ARG A 1 88 ? -21.75 -18.156 20.281 1 92.25 88 ARG A CA 1
ATOM 643 C C . ARG A 1 88 ? -20.625 -17.125 20.141 1 92.25 88 ARG A C 1
ATOM 645 O O . ARG A 1 88 ? -20.234 -16.781 19.031 1 92.25 88 ARG A O 1
ATOM 652 N N . GLN A 1 89 ? -20.188 -16.672 21.234 1 94.69 89 GLN A N 1
ATOM 653 C CA . GLN A 1 89 ? -19.062 -15.758 21.234 1 94.69 89 GLN A CA 1
ATOM 654 C C . GLN A 1 89 ? -17.844 -16.375 20.547 1 94.69 89 GLN A C 1
ATOM 656 O O . GLN A 1 89 ? -17.219 -15.734 19.703 1 94.69 89 GLN A O 1
ATOM 661 N N . LYS A 1 90 ? -17.609 -17.578 20.891 1 94.19 90 LYS A N 1
ATOM 662 C CA . LYS A 1 90 ? -16.453 -18.281 20.312 1 94.19 90 LYS A CA 1
ATOM 663 C C . LYS A 1 90 ? -16.625 -18.484 18.812 1 94.19 90 LYS A C 1
ATOM 665 O O . LYS A 1 90 ? -15.664 -18.328 18.047 1 94.19 90 LYS A O 1
ATOM 670 N N . ALA A 1 91 ? -17.781 -18.828 18.422 1 95 91 ALA A N 1
ATOM 671 C CA . ALA A 1 91 ? -18.047 -19.031 17 1 95 91 ALA A CA 1
ATOM 672 C C . ALA A 1 91 ? -17.844 -17.75 16.219 1 95 91 ALA A C 1
ATOM 674 O O . ALA A 1 91 ? -17.312 -17.781 15.102 1 95 91 ALA A O 1
ATOM 675 N N . LEU A 1 92 ? -18.297 -16.641 16.797 1 96.19 92 LEU A N 1
ATOM 676 C CA . LEU A 1 92 ? -18.156 -15.352 16.125 1 96.19 92 LEU A CA 1
ATOM 677 C C . LEU A 1 92 ? -16.688 -14.922 16.109 1 96.19 92 LEU A C 1
ATOM 679 O O . LEU A 1 92 ? -16.219 -14.328 15.141 1 96.19 92 LEU A O 1
ATOM 683 N N . ASP A 1 93 ? -15.992 -15.25 17.141 1 97 93 ASP A N 1
ATOM 684 C CA . ASP A 1 93 ? -14.57 -14.945 17.188 1 97 93 ASP A CA 1
ATOM 685 C C . ASP A 1 93 ? -13.805 -15.695 16.094 1 97 93 ASP A C 1
ATOM 687 O O . ASP A 1 93 ? -12.891 -15.148 15.484 1 97 93 ASP A O 1
ATOM 691 N N . GLU A 1 94 ? -14.164 -16.891 15.914 1 95.94 94 GLU A N 1
ATOM 692 C CA . GLU A 1 94 ? -13.531 -17.688 14.867 1 95.94 94 GLU A CA 1
ATOM 693 C C . GLU A 1 94 ? -13.805 -17.109 13.484 1 95.94 94 GLU A C 1
ATOM 695 O O . GLU A 1 94 ? -12.914 -17.078 12.633 1 95.94 94 GLU A O 1
ATOM 700 N N . GLN A 1 95 ? -15.031 -16.688 13.32 1 96 95 GLN A N 1
ATOM 701 C CA . GLN A 1 95 ? -15.375 -16.078 12.047 1 96 95 GLN A CA 1
ATOM 702 C C . GLN A 1 95 ? -14.594 -14.781 11.828 1 96 95 GLN A C 1
ATOM 704 O O . GLN A 1 95 ? -14.219 -14.461 10.703 1 96 95 GLN A O 1
ATOM 709 N N . LEU A 1 96 ? -14.406 -14.047 12.867 1 96.81 96 LEU A N 1
ATOM 710 C CA . LEU A 1 96 ? -13.594 -12.836 12.805 1 96.81 96 LEU A CA 1
ATOM 711 C C . LEU A 1 96 ? -12.156 -13.164 12.398 1 96.81 96 LEU A C 1
ATOM 713 O O . LEU A 1 96 ? -11.586 -12.492 11.547 1 96.81 96 LEU A O 1
ATOM 717 N N . ALA A 1 97 ? -11.625 -14.164 12.992 1 96.12 97 ALA A N 1
ATOM 718 C CA . ALA A 1 97 ? -10.266 -14.594 12.656 1 96.12 97 ALA A CA 1
ATOM 719 C C . ALA A 1 97 ? -10.172 -15.008 11.188 1 96.12 97 ALA A C 1
ATOM 721 O O . ALA A 1 97 ? -9.195 -14.688 10.508 1 96.12 97 ALA A O 1
ATOM 722 N N . LYS A 1 98 ? -11.133 -15.719 10.734 1 96.38 98 LYS A N 1
ATOM 723 C CA . LYS A 1 98 ? -11.18 -16.125 9.336 1 96.38 98 LYS A CA 1
ATOM 724 C C . LYS A 1 98 ? -11.219 -14.906 8.414 1 96.38 98 LYS A C 1
ATOM 726 O O . LYS A 1 98 ? -10.578 -14.891 7.363 1 96.38 98 LYS A O 1
ATOM 731 N N . MET A 1 99 ? -11.984 -13.914 8.828 1 96 99 MET A N 1
ATOM 732 C CA . MET A 1 99 ? -12.055 -12.688 8.039 1 96 99 MET A CA 1
ATOM 733 C C . MET A 1 99 ? -10.688 -12.023 7.926 1 96 99 MET A C 1
ATOM 735 O O . MET A 1 99 ? -10.289 -11.602 6.84 1 96 99 MET A O 1
ATOM 739 N N . VAL A 1 100 ? -9.984 -11.977 9.016 1 93.38 100 VAL A N 1
ATOM 740 C CA . VAL A 1 100 ? -8.672 -11.336 9.055 1 93.38 100 VAL A CA 1
ATOM 741 C C . VAL A 1 100 ? -7.719 -12.062 8.109 1 93.38 100 VAL A C 1
ATOM 743 O O . VAL A 1 100 ? -6.973 -11.422 7.363 1 93.38 100 VAL A O 1
ATOM 746 N N . VAL A 1 101 ? -7.828 -13.328 8.031 1 93.25 101 VAL A N 1
ATOM 747 C CA . VAL A 1 101 ? -6.895 -14.141 7.262 1 93.25 101 VAL A CA 1
ATOM 748 C C . VAL A 1 101 ? -7.312 -14.164 5.793 1 93.25 101 VAL A C 1
ATOM 750 O O . VAL A 1 101 ? -6.477 -14 4.902 1 93.25 101 VAL A O 1
ATOM 753 N N . TRP A 1 102 ? -8.617 -14.367 5.547 1 93.19 102 TRP A N 1
ATOM 754 C CA . TRP A 1 102 ? -9.109 -14.469 4.18 1 93.19 102 TRP A CA 1
ATOM 755 C C . TRP A 1 102 ? -8.938 -13.141 3.441 1 93.19 102 TRP A C 1
ATOM 757 O O . TRP A 1 102 ? -8.602 -13.125 2.254 1 93.19 102 TRP A O 1
ATOM 767 N N . ASP A 1 103 ? -9.211 -12.102 4.203 1 91.06 103 ASP A N 1
ATOM 768 C CA . ASP A 1 103 ? -9.203 -10.789 3.566 1 91.06 103 ASP A CA 1
ATOM 769 C C . ASP A 1 103 ? -7.859 -10.094 3.762 1 91.06 103 ASP A C 1
ATOM 771 O O . ASP A 1 103 ? -7.668 -8.961 3.309 1 91.06 103 ASP A O 1
ATOM 775 N N . LEU A 1 104 ? -6.961 -10.766 4.441 1 88.44 104 LEU A N 1
ATOM 776 C CA . LEU A 1 104 ? -5.621 -10.25 4.719 1 88.44 104 LEU A CA 1
ATOM 777 C C . LEU A 1 104 ? -5.691 -8.883 5.391 1 88.44 104 LEU A C 1
ATOM 779 O O . LEU A 1 104 ? -5.008 -7.945 4.973 1 88.44 104 LEU A O 1
ATOM 783 N N . GLN A 1 105 ? -6.574 -8.711 6.348 1 89.19 105 GLN A N 1
ATOM 784 C CA . GLN A 1 105 ? -6.684 -7.484 7.129 1 89.19 105 GLN A CA 1
ATOM 785 C C . GLN A 1 105 ? -5.586 -7.402 8.188 1 89.19 105 GLN A C 1
ATOM 787 O O . GLN A 1 105 ? -5.227 -8.414 8.797 1 89.19 105 GLN A O 1
ATOM 792 N N . PRO A 1 106 ? -5.059 -6.16 8.43 1 88 106 PRO A N 1
ATOM 793 C CA . PRO A 1 106 ? -4.16 -6.035 9.578 1 88 106 PRO A CA 1
ATOM 794 C C . PRO A 1 106 ? -4.852 -6.355 10.906 1 88 106 PRO A C 1
ATOM 796 O O . PRO A 1 106 ? -6.066 -6.191 11.031 1 88 106 PRO A O 1
ATOM 799 N N . PHE A 1 107 ? -4.062 -6.812 11.875 1 89.75 107 PHE A N 1
ATOM 800 C CA . PHE A 1 107 ? -4.645 -7.172 13.164 1 89.75 107 PHE A CA 1
ATOM 801 C C . PHE A 1 107 ? -5.266 -5.953 13.836 1 89.75 107 PHE A C 1
ATOM 803 O O . PHE A 1 107 ? -6.211 -6.082 14.617 1 89.75 107 PHE A O 1
ATOM 810 N N . SER A 1 108 ? -4.816 -4.762 13.547 1 90.25 108 SER A N 1
ATOM 811 C CA . SER A 1 108 ? -5.305 -3.531 14.164 1 90.25 108 SER A CA 1
ATOM 812 C C . SER A 1 108 ? -6.688 -3.16 13.641 1 90.25 108 SER A C 1
ATOM 814 O O . SER A 1 108 ? -7.344 -2.27 14.18 1 90.25 108 SER A O 1
ATOM 816 N N . PHE A 1 109 ? -7.066 -3.908 12.625 1 90.25 109 PHE A N 1
ATOM 817 C CA . PHE A 1 109 ? -8.352 -3.666 11.984 1 90.25 109 PHE A CA 1
ATOM 818 C C . PHE A 1 109 ? -9.477 -3.68 13.016 1 90.25 109 PHE A C 1
ATOM 820 O O . PHE A 1 109 ? -10.438 -2.92 12.898 1 90.25 109 PHE A O 1
ATOM 827 N N . VAL A 1 110 ? -9.367 -4.469 14.016 1 94.31 110 VAL A N 1
ATOM 828 C CA . VAL A 1 110 ? -10.422 -4.66 15.016 1 94.31 110 VAL A CA 1
ATOM 829 C C . VAL A 1 110 ? -10.484 -3.443 15.93 1 94.31 110 VAL A C 1
ATOM 831 O O . VAL A 1 110 ? -11.453 -3.27 16.672 1 94.31 110 VAL A O 1
ATOM 834 N N . GLU A 1 111 ? -9.508 -2.619 15.859 1 94.12 111 GLU A N 1
ATOM 835 C CA . GLU A 1 111 ? -9.469 -1.428 16.703 1 94.12 111 GLU A CA 1
ATOM 836 C C . GLU A 1 111 ? -9.93 -0.193 15.938 1 94.12 111 GLU A C 1
ATOM 838 O O . GLU A 1 111 ? -10.07 0.887 16.516 1 94.12 111 GLU A O 1
ATOM 843 N N . ASP A 1 112 ? -10.133 -0.393 14.68 1 93.75 112 ASP A N 1
ATOM 844 C CA . ASP A 1 112 ? -10.562 0.748 13.875 1 93.75 112 ASP A CA 1
ATOM 845 C C . ASP A 1 112 ? -11.922 1.27 14.336 1 93.75 112 ASP A C 1
ATOM 847 O O . ASP A 1 112 ? -12.805 0.487 14.68 1 93.75 112 ASP A O 1
ATOM 851 N N . ARG A 1 113 ? -12.109 2.611 14.312 1 94 113 ARG A N 1
ATOM 852 C CA . ARG A 1 113 ? -13.297 3.289 14.812 1 94 113 ARG A CA 1
ATOM 853 C C . ARG A 1 113 ? -14.547 2.809 14.078 1 94 113 ARG A C 1
ATOM 855 O O . ARG A 1 113 ? -15.547 2.463 14.711 1 94 113 ARG A O 1
ATOM 862 N N . GLY A 1 114 ? -14.43 2.777 12.758 1 95.56 114 GLY A N 1
ATOM 863 C CA . GLY A 1 114 ? -15.586 2.402 11.961 1 95.56 114 GLY A CA 1
ATOM 864 C C . GLY A 1 114 ? -16 0.957 12.156 1 95.56 114 GLY A C 1
ATOM 865 O O . GLY A 1 114 ? -17.188 0.66 12.289 1 95.56 114 GLY A O 1
ATOM 866 N N . PHE A 1 115 ? -15.039 0.009 12.219 1 96.75 115 PHE A N 1
ATOM 867 C CA . PHE A 1 115 ? -15.336 -1.41 12.383 1 96.75 115 PHE A CA 1
ATOM 868 C C . PHE A 1 115 ? -15.961 -1.684 13.742 1 96.75 115 PHE A C 1
ATOM 870 O O . PHE A 1 115 ? -16.922 -2.459 13.844 1 96.75 115 PHE A O 1
ATOM 877 N N . LYS A 1 116 ? -15.469 -1.001 14.727 1 96.25 116 LYS A N 1
ATOM 878 C CA . LYS A 1 116 ? -16.031 -1.139 16.078 1 96.25 116 LYS A CA 1
ATOM 879 C C . LYS A 1 116 ? -17.484 -0.672 16.109 1 96.25 116 LYS A C 1
ATOM 881 O O . LYS A 1 116 ? -18.359 -1.375 16.625 1 96.25 116 LYS A O 1
ATOM 886 N N . ALA A 1 117 ? -17.75 0.492 15.547 1 96.25 117 ALA A N 1
ATOM 887 C CA . ALA A 1 117 ? -19.094 1.062 15.547 1 96.25 117 ALA A CA 1
ATOM 888 C C . ALA A 1 117 ? -20.062 0.183 14.758 1 96.25 117 ALA A C 1
ATOM 890 O O . ALA A 1 117 ? -21.188 -0.055 15.195 1 96.25 117 ALA A O 1
ATOM 891 N N . PHE A 1 118 ? -19.672 -0.324 13.648 1 96.94 118 PHE A N 1
ATOM 892 C CA . PHE A 1 118 ? -20.516 -1.146 12.797 1 96.94 118 PHE A CA 1
ATOM 893 C C . PHE A 1 118 ? -20.844 -2.475 13.469 1 96.94 118 PHE A C 1
ATOM 895 O O . PHE A 1 118 ? -22 -2.92 13.453 1 96.94 118 PHE A O 1
ATOM 902 N N . THR A 1 119 ? -19.734 -3.096 14.016 1 96.75 119 THR A N 1
ATOM 903 C CA . THR A 1 119 ? -19.922 -4.371 14.703 1 96.75 119 THR A CA 1
ATOM 904 C C . THR A 1 119 ? -20.875 -4.227 15.883 1 96.75 119 THR A C 1
ATOM 906 O O . THR A 1 119 ? -21.75 -5.066 16.094 1 96.75 119 THR A O 1
ATOM 909 N N . LYS A 1 120 ? -20.719 -3.131 16.609 1 95.25 120 LYS A N 1
ATOM 910 C CA . LYS A 1 120 ? -21.594 -2.865 17.734 1 95.25 120 LYS A CA 1
ATOM 911 C C . LYS A 1 120 ? -23.031 -2.635 17.281 1 95.25 120 LYS A C 1
ATOM 913 O O . LYS A 1 120 ? -23.969 -3.088 17.938 1 95.25 120 LYS A O 1
ATOM 918 N N . ALA A 1 121 ? -23.172 -1.97 16.219 1 94.81 121 ALA A N 1
ATOM 919 C CA . ALA A 1 121 ? -24.516 -1.715 15.68 1 94.81 121 ALA A CA 1
ATOM 920 C C . ALA A 1 121 ? -25.156 -3.006 15.195 1 94.81 121 ALA A C 1
ATOM 922 O O . ALA A 1 121 ? -26.359 -3.203 15.359 1 94.81 121 ALA A O 1
ATOM 923 N N . LEU A 1 122 ? -24.391 -3.881 14.586 1 94.25 122 LEU A N 1
ATOM 924 C CA . LEU A 1 122 ? -24.906 -5.129 14.023 1 94.25 122 LEU A CA 1
ATOM 925 C C . LEU A 1 122 ? -25.344 -6.082 15.133 1 94.25 122 LEU A C 1
ATOM 927 O O . LEU A 1 122 ? -26.391 -6.723 15.031 1 94.25 122 LEU A O 1
ATOM 931 N N . ASN A 1 123 ? -24.469 -6.211 16.125 1 93.38 123 ASN A N 1
ATOM 932 C CA . ASN A 1 123 ? -24.734 -7.09 17.266 1 93.38 123 ASN A CA 1
ATOM 933 C C . ASN A 1 123 ? -24.188 -6.508 18.562 1 93.38 123 ASN A C 1
ATOM 935 O O . ASN A 1 123 ? -23.047 -6.793 18.953 1 93.38 123 ASN A O 1
ATOM 939 N N . PRO A 1 124 ? -24.984 -5.762 19.219 1 91.88 124 PRO A N 1
ATOM 940 C CA . PRO A 1 124 ? -24.547 -5.082 20.438 1 91.88 124 PRO A CA 1
ATOM 941 C C . PRO A 1 124 ? -24.094 -6.051 21.531 1 91.88 124 PRO A C 1
ATOM 943 O O . PRO A 1 124 ? -23.359 -5.664 22.438 1 91.88 124 PRO A O 1
ATOM 946 N N . SER A 1 125 ? -24.516 -7.324 21.406 1 92.06 125 SER A N 1
ATOM 947 C CA . SER A 1 125 ? -24.156 -8.297 22.422 1 92.06 125 SER A CA 1
ATOM 948 C C . SER A 1 125 ? -22.766 -8.875 22.188 1 92.06 125 SER A C 1
ATOM 950 O O . SER A 1 125 ? -22.172 -9.469 23.094 1 92.06 125 SER A O 1
ATOM 952 N N . TYR A 1 126 ? -22.359 -8.773 21.031 1 94.88 126 TYR A N 1
ATOM 953 C CA . TYR A 1 126 ? -21.062 -9.32 20.688 1 94.88 126 TYR A CA 1
ATOM 954 C C . TYR A 1 126 ? -19.938 -8.445 21.234 1 94.88 126 TYR A C 1
ATOM 956 O O . TYR A 1 126 ? -19.969 -7.219 21.078 1 94.88 126 TYR A O 1
ATOM 964 N N . THR A 1 127 ? -19.016 -9.039 21.922 1 94.88 127 THR A N 1
ATOM 965 C CA . THR A 1 127 ? -17.844 -8.328 22.406 1 94.88 127 THR A CA 1
ATOM 966 C C . THR A 1 127 ? -16.656 -8.523 21.453 1 94.88 127 THR A C 1
ATOM 968 O O . THR A 1 127 ? -16.109 -9.625 21.359 1 94.88 127 THR A O 1
ATOM 971 N N . LEU A 1 128 ? -16.266 -7.512 20.828 1 96 128 LEU A N 1
ATOM 972 C CA . LEU A 1 128 ? -15.172 -7.555 19.859 1 96 128 LEU A CA 1
ATOM 973 C C . LEU A 1 128 ? -13.828 -7.734 20.562 1 96 128 LEU A C 1
ATOM 975 O O . LEU A 1 128 ? -13.469 -6.945 21.438 1 96 128 LEU A O 1
ATOM 979 N N . PRO A 1 129 ? -13.148 -8.789 20.203 1 95.94 129 PRO A N 1
ATOM 980 C CA . PRO A 1 129 ? -11.828 -8.977 20.812 1 95.94 129 PRO A CA 1
ATOM 981 C C . PRO A 1 129 ? -10.812 -7.922 20.375 1 95.94 129 PRO A C 1
ATOM 983 O O . PRO A 1 129 ? -10.969 -7.312 19.312 1 95.94 129 PRO A O 1
ATOM 986 N N . GLY A 1 130 ? -9.797 -7.77 21.188 1 95.12 130 GLY A N 1
ATOM 987 C CA . GLY A 1 130 ? -8.734 -6.836 20.859 1 95.12 130 GLY A CA 1
ATOM 988 C C . GLY A 1 130 ? -7.711 -7.414 19.891 1 95.12 130 GLY A C 1
ATOM 989 O O . GLY A 1 130 ? -7.758 -8.602 19.578 1 95.12 130 GLY A O 1
ATOM 990 N N . ARG A 1 131 ? -6.875 -6.555 19.5 1 93.81 131 ARG A N 1
ATOM 991 C CA . ARG A 1 131 ? -5.836 -6.906 18.531 1 93.81 131 ARG A CA 1
ATOM 992 C C . ARG A 1 131 ? -4.957 -8.039 19.062 1 93.81 131 ARG A C 1
ATOM 994 O O . ARG A 1 131 ? -4.613 -8.961 18.328 1 93.81 131 ARG A O 1
ATOM 1001 N N . LYS A 1 132 ? -4.609 -7.988 20.25 1 93.25 132 LYS A N 1
ATOM 1002 C CA . LYS A 1 132 ? -3.729 -8.984 20.859 1 93.25 132 LYS A CA 1
ATOM 1003 C C . LYS A 1 132 ? -4.406 -10.352 20.922 1 93.25 132 LYS A C 1
ATOM 1005 O O . LYS A 1 132 ? -3.775 -11.375 20.672 1 93.25 132 LYS A O 1
ATOM 1010 N N . THR A 1 133 ? -5.648 -10.344 21.25 1 95.12 133 THR A N 1
ATOM 1011 C CA . THR A 1 133 ? -6.398 -11.594 21.297 1 95.12 133 THR A CA 1
ATOM 1012 C C . THR A 1 133 ? -6.469 -12.25 19.922 1 95.12 133 THR A C 1
ATOM 1014 O O . THR A 1 133 ? -6.277 -13.461 19.797 1 95.12 133 THR A O 1
ATOM 1017 N N . VAL A 1 134 ? -6.727 -11.492 18.953 1 95.81 134 VAL A N 1
ATOM 1018 C CA . VAL A 1 134 ? -6.828 -12.023 17.594 1 95.81 134 VAL A CA 1
ATOM 1019 C C . VAL A 1 134 ? -5.473 -12.57 17.156 1 95.81 134 VAL A C 1
ATOM 1021 O O . VAL A 1 134 ? -5.387 -13.695 16.641 1 95.81 134 VAL A O 1
ATOM 1024 N N . SER A 1 135 ? -4.41 -11.805 17.359 1 93.75 135 SER A N 1
ATOM 1025 C CA . SER A 1 135 ? -3.078 -12.125 16.859 1 93.75 135 SER A CA 1
ATOM 1026 C C . SER A 1 135 ? -2.438 -13.25 17.672 1 93.75 135 SER A C 1
ATOM 1028 O O . SER A 1 135 ? -1.749 -14.109 17.109 1 93.75 135 SER A O 1
ATOM 1030 N N . LYS A 1 136 ? -2.707 -13.32 18.938 1 94.56 136 LYS A N 1
ATOM 1031 C CA . LYS A 1 136 ? -1.937 -14.211 19.797 1 94.56 136 LYS A CA 1
ATOM 1032 C C . LYS A 1 136 ? -2.754 -15.445 20.188 1 94.56 136 LYS A C 1
ATOM 1034 O O . LYS A 1 136 ? -2.199 -16.453 20.641 1 94.56 136 LYS A O 1
ATOM 1039 N N . VAL A 1 137 ? -4.031 -15.359 20.016 1 95.56 137 VAL A N 1
ATOM 1040 C CA . VAL A 1 137 ? -4.84 -16.484 20.5 1 95.56 137 VAL A CA 1
ATOM 1041 C C . VAL A 1 137 ? -5.629 -17.078 19.328 1 95.56 137 VAL A C 1
ATOM 1043 O O . VAL A 1 137 ? -5.395 -18.219 18.938 1 95.56 137 VAL A O 1
ATOM 1046 N N . LEU A 1 138 ? -6.492 -16.297 18.734 1 96.69 138 LEU A N 1
ATOM 1047 C CA . LEU A 1 138 ? -7.457 -16.812 17.766 1 96.69 138 LEU A CA 1
ATOM 1048 C C . LEU A 1 138 ? -6.75 -17.344 16.516 1 96.69 138 LEU A C 1
ATOM 1050 O O . LEU A 1 138 ? -7.055 -18.438 16.047 1 96.69 138 LEU A O 1
ATOM 1054 N N . VAL A 1 139 ? -5.805 -16.578 15.961 1 95.38 139 VAL A N 1
ATOM 1055 C CA . VAL A 1 139 ? -5.125 -16.953 14.727 1 95.38 139 VAL A CA 1
ATOM 1056 C C . VAL A 1 139 ? -4.254 -18.188 14.977 1 95.38 139 VAL A C 1
ATOM 1058 O O . VAL A 1 139 ? -4.297 -19.156 14.211 1 95.38 139 VAL A O 1
ATOM 1061 N N . PRO A 1 140 ? -3.492 -18.188 16.062 1 95.38 140 PRO A N 1
ATOM 1062 C CA . PRO A 1 140 ? -2.709 -19.391 16.344 1 95.38 140 PRO A CA 1
ATOM 1063 C C . PRO A 1 140 ? -3.578 -20.641 16.531 1 95.38 140 PRO A C 1
ATOM 1065 O O . PRO A 1 140 ? -3.199 -21.734 16.109 1 95.38 140 PRO A O 1
ATOM 1068 N N . GLN A 1 141 ? -4.738 -20.484 17.125 1 95.81 141 GLN A N 1
ATOM 1069 C CA . GLN A 1 141 ? -5.656 -21.609 17.297 1 95.81 141 GLN A CA 1
ATOM 1070 C C . GLN A 1 141 ? -6.164 -22.094 15.945 1 95.81 141 GLN A C 1
ATOM 1072 O O . GLN A 1 141 ? -6.211 -23.312 15.703 1 95.81 141 GLN A O 1
ATOM 1077 N N . LEU A 1 142 ? -6.52 -21.188 15.18 1 96.12 142 LEU A N 1
ATOM 1078 C CA . LEU A 1 142 ? -6.961 -21.531 13.828 1 96.12 142 LEU A CA 1
ATOM 1079 C C . LEU A 1 142 ? -5.84 -22.203 13.047 1 96.12 142 LEU A C 1
ATOM 1081 O O . LEU A 1 142 ? -6.086 -23.141 12.289 1 96.12 142 LEU A O 1
ATOM 1085 N N . TYR A 1 143 ? -4.645 -21.734 13.219 1 96.44 143 TYR A N 1
ATOM 1086 C CA . TYR A 1 143 ? -3.471 -22.281 12.562 1 96.44 143 TYR A CA 1
ATOM 1087 C C . TYR A 1 143 ? -3.266 -23.75 12.961 1 96.44 143 TYR A C 1
ATOM 1089 O O . TYR A 1 143 ? -3.049 -24.609 12.102 1 96.44 143 TY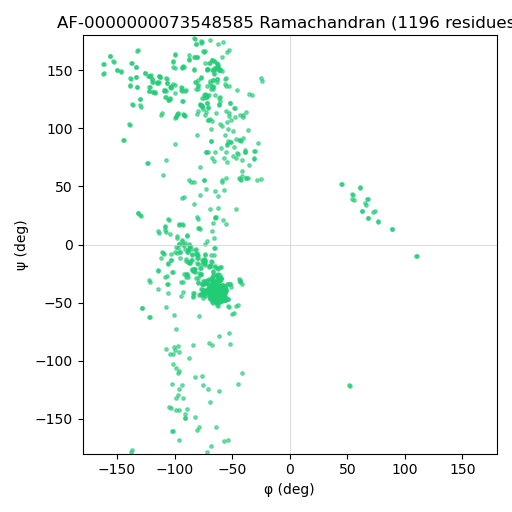R A O 1
ATOM 1097 N N . ALA A 1 144 ? -3.342 -23.984 14.211 1 96.12 144 ALA A N 1
ATOM 1098 C CA . ALA A 1 144 ? -3.111 -25.344 14.719 1 96.12 144 ALA A CA 1
ATOM 1099 C C . ALA A 1 144 ? -4.129 -26.328 14.141 1 96.12 144 ALA A C 1
ATOM 1101 O O . ALA A 1 144 ? -3.762 -27.406 13.695 1 96.12 144 ALA A O 1
ATOM 1102 N N . SER A 1 145 ? -5.316 -25.922 14.102 1 95.62 145 SER A N 1
ATOM 1103 C CA . SER A 1 145 ? -6.371 -26.781 13.578 1 95.62 145 SER A CA 1
ATOM 1104 C C . SER A 1 145 ? -6.211 -27 12.078 1 95.62 145 SER A C 1
ATOM 1106 O O . SER A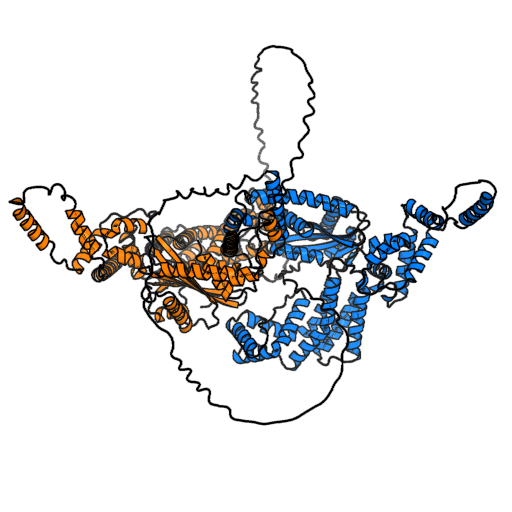 1 145 ? -6.344 -28.125 11.594 1 95.62 145 SER A O 1
ATOM 1108 N N . CYS A 1 146 ? -5.977 -25.953 11.406 1 96.69 146 CYS A N 1
ATOM 1109 C CA . CYS A 1 146 ? -5.797 -26.047 9.961 1 96.69 146 CYS A CA 1
ATOM 1110 C C . CYS A 1 146 ? -4.562 -26.859 9.609 1 96.69 146 CYS A C 1
ATOM 1112 O O . CYS A 1 146 ? -4.59 -27.672 8.68 1 96.69 146 CYS A O 1
ATOM 1114 N N . HIS A 1 147 ? -3.494 -26.594 10.336 1 96.5 147 HIS A N 1
ATOM 1115 C CA . HIS A 1 147 ? -2.248 -27.312 10.125 1 96.5 147 HIS A CA 1
ATOM 1116 C C . HIS A 1 147 ? -2.455 -28.812 10.297 1 96.5 147 HIS A C 1
ATOM 1118 O O . HIS A 1 147 ? -1.976 -29.609 9.477 1 96.5 147 HIS A O 1
ATOM 1124 N N . ALA A 1 148 ? -3.203 -29.219 11.289 1 96.25 148 ALA A N 1
ATOM 1125 C CA . ALA A 1 148 ? -3.479 -30.625 11.547 1 96.25 148 ALA A CA 1
ATOM 1126 C C . ALA A 1 148 ? -4.297 -31.234 10.414 1 96.25 148 ALA A C 1
ATOM 1128 O O . ALA A 1 148 ? -4.027 -32.344 9.977 1 96.25 148 ALA A O 1
ATOM 1129 N N . SER A 1 149 ? -5.219 -30.5 10.016 1 96.19 149 SER A N 1
ATOM 1130 C CA . SER A 1 149 ? -6.074 -30.969 8.938 1 96.19 149 SER A CA 1
ATOM 1131 C C . SER A 1 149 ? -5.289 -31.141 7.641 1 96.19 149 SER A C 1
ATOM 1133 O O . SER A 1 149 ? -5.426 -32.156 6.957 1 96.19 149 SER A O 1
ATOM 1135 N N . VAL A 1 150 ? -4.473 -30.219 7.312 1 96.62 150 VAL A N 1
ATOM 1136 C CA . VAL A 1 150 ? -3.68 -30.266 6.086 1 96.62 150 VAL A CA 1
ATOM 1137 C C . VAL A 1 150 ? -2.664 -31.406 6.18 1 96.62 150 VAL A C 1
ATOM 1139 O O . VAL A 1 150 ? -2.434 -32.125 5.199 1 96.62 150 VAL A O 1
ATOM 1142 N N . LYS A 1 151 ? -2.119 -31.516 7.336 1 96.56 151 LYS A N 1
ATOM 1143 C CA . LYS A 1 151 ? -1.142 -32.594 7.535 1 96.56 151 LYS A CA 1
ATOM 1144 C C . LYS A 1 151 ? -1.768 -33.938 7.305 1 96.56 151 LYS A C 1
ATOM 1146 O O . LYS A 1 151 ? -1.147 -34.812 6.699 1 96.56 151 LYS A O 1
ATOM 1151 N N . GLU A 1 152 ? -2.934 -34.094 7.746 1 95.81 152 GLU A N 1
ATOM 1152 C CA . GLU A 1 152 ? -3.65 -35.344 7.535 1 95.81 152 GLU A CA 1
ATOM 1153 C C . GLU A 1 152 ? -3.898 -35.594 6.051 1 95.81 152 GLU A C 1
ATOM 1155 O O . GLU A 1 152 ? -3.674 -36.719 5.559 1 95.81 152 GLU A O 1
ATOM 1160 N N . ARG A 1 153 ? -4.289 -34.656 5.383 1 95.5 153 ARG A N 1
ATOM 1161 C CA . ARG A 1 153 ? -4.586 -34.781 3.959 1 95.5 153 ARG A CA 1
ATOM 1162 C C . ARG A 1 153 ? -3.326 -35.094 3.16 1 95.5 153 ARG A C 1
ATOM 1164 O O . ARG A 1 153 ? -3.324 -36 2.316 1 95.5 153 ARG A O 1
ATOM 1171 N N . VAL A 1 154 ? -2.281 -34.344 3.441 1 96.56 154 VAL A N 1
ATOM 1172 C CA . VAL A 1 154 ? -1.009 -34.531 2.752 1 96.56 154 VAL A CA 1
ATOM 1173 C C . VAL A 1 154 ? -0.446 -35.938 3.074 1 96.56 154 VAL A C 1
ATOM 1175 O O . VAL A 1 154 ? 0.142 -36.594 2.213 1 96.56 154 VAL A O 1
ATOM 1178 N N . GLY A 1 155 ? -0.69 -36.312 4.277 1 94.88 155 GLY A N 1
ATOM 1179 C CA . GLY A 1 155 ? -0.235 -37.625 4.711 1 94.88 155 GLY A CA 1
ATOM 1180 C C . GLY A 1 155 ? -0.867 -38.75 3.928 1 94.88 155 GLY A C 1
ATOM 1181 O O . GLY A 1 155 ? -0.243 -39.812 3.727 1 94.88 155 GLY A O 1
ATOM 1182 N N . HIS A 1 156 ? -2.025 -38.562 3.428 1 94.56 156 HIS A N 1
ATOM 1183 C CA . HIS A 1 156 ? -2.762 -39.625 2.715 1 94.56 156 HIS A CA 1
ATOM 1184 C C . HIS A 1 156 ? -2.414 -39.625 1.23 1 94.56 156 HIS A C 1
ATOM 1186 O O . HIS A 1 156 ? -2.791 -40.531 0.501 1 94.56 156 HIS A O 1
ATOM 1192 N N . ALA A 1 157 ? -1.675 -38.688 0.787 1 96.06 157 ALA A N 1
ATOM 1193 C CA . ALA A 1 157 ? -1.32 -38.625 -0.628 1 96.06 157 ALA A CA 1
ATOM 1194 C C . ALA A 1 157 ? -0.377 -39.75 -1.023 1 96.06 157 ALA A C 1
ATOM 1196 O O . ALA A 1 157 ? 0.521 -40.125 -0.26 1 96.06 157 ALA A O 1
ATOM 1197 N N . ALA A 1 158 ? -0.584 -40.281 -2.176 1 94.94 158 ALA A N 1
ATOM 1198 C CA . ALA A 1 158 ? 0.284 -41.344 -2.691 1 94.94 158 ALA A CA 1
ATOM 1199 C C . ALA A 1 158 ? 1.625 -40.781 -3.148 1 94.94 158 ALA A C 1
ATOM 1201 O O . ALA A 1 158 ? 2.668 -41.406 -2.975 1 94.94 158 ALA A O 1
ATOM 1202 N N . ALA A 1 159 ? 1.558 -39.688 -3.738 1 97.44 159 ALA A N 1
ATOM 1203 C CA . ALA A 1 159 ? 2.727 -39 -4.25 1 97.44 159 ALA A CA 1
ATOM 1204 C C . ALA A 1 159 ? 2.5 -37.469 -4.234 1 97.44 159 ALA A C 1
ATOM 1206 O O . ALA A 1 159 ? 1.359 -37.031 -4.301 1 97.44 159 ALA A O 1
ATOM 1207 N N . VAL A 1 160 ? 3.639 -36.75 -4.07 1 98.12 160 VAL A N 1
ATOM 1208 C CA . VAL A 1 160 ? 3.484 -35.281 -3.998 1 98.12 160 VAL A CA 1
ATOM 1209 C C . VAL A 1 160 ? 4.516 -34.625 -4.898 1 98.12 160 VAL A C 1
ATOM 1211 O O . VAL A 1 160 ? 5.625 -35.125 -5.074 1 98.12 160 VAL A O 1
ATOM 1214 N N . CYS A 1 161 ? 4.117 -33.531 -5.512 1 98.19 161 CYS A N 1
ATOM 1215 C CA . CYS A 1 161 ? 4.996 -32.625 -6.215 1 98.19 161 CYS A CA 1
ATOM 1216 C C . CYS A 1 161 ? 5.156 -31.312 -5.438 1 98.19 161 CYS A C 1
ATOM 1218 O O . CYS A 1 161 ? 4.172 -30.75 -4.965 1 98.19 161 CYS A O 1
ATOM 1220 N N . LEU A 1 162 ? 6.41 -30.859 -5.297 1 97.75 162 LEU A N 1
ATOM 1221 C CA . LEU A 1 162 ? 6.648 -29.625 -4.547 1 97.75 162 LEU A CA 1
ATOM 1222 C C . LEU A 1 162 ? 7.016 -28.484 -5.484 1 97.75 162 LEU A C 1
ATOM 1224 O O . LEU A 1 162 ? 7.629 -28.703 -6.531 1 97.75 162 LEU A O 1
ATOM 1228 N N . THR A 1 163 ? 6.551 -27.328 -5.156 1 96.06 163 THR A N 1
ATOM 1229 C CA . THR A 1 163 ? 7.043 -26.094 -5.758 1 96.06 163 THR A CA 1
ATOM 1230 C C . THR A 1 163 ? 7.625 -25.172 -4.695 1 96.06 163 THR A C 1
ATOM 1232 O O . THR A 1 163 ? 7.129 -25.125 -3.564 1 96.06 163 THR A O 1
ATOM 1235 N N . THR A 1 164 ? 8.672 -24.5 -5.023 1 94 164 THR A N 1
ATOM 1236 C CA . THR A 1 164 ? 9.297 -23.594 -4.066 1 94 164 THR A CA 1
ATOM 1237 C C . THR A 1 164 ? 9.883 -22.391 -4.777 1 94 164 THR A C 1
ATOM 1239 O O . THR A 1 164 ? 10.109 -22.422 -5.988 1 94 164 THR A O 1
ATOM 1242 N N . ASP A 1 165 ? 9.875 -21.359 -4.082 1 89.94 165 ASP A N 1
ATOM 1243 C CA . ASP A 1 165 ? 10.461 -20.109 -4.535 1 89.94 165 ASP A CA 1
ATOM 1244 C C . ASP A 1 165 ? 10.891 -19.25 -3.35 1 89.94 165 ASP A C 1
ATOM 1246 O O . ASP A 1 165 ? 10.469 -19.484 -2.215 1 89.94 165 ASP A O 1
ATOM 1250 N N . CYS A 1 166 ? 11.781 -18.391 -3.631 1 86.19 166 CYS A N 1
ATOM 1251 C CA . CYS A 1 166 ? 12.234 -17.453 -2.611 1 86.19 166 CYS A CA 1
ATOM 1252 C C . CYS A 1 166 ? 11.836 -16.016 -2.977 1 86.19 166 CYS A C 1
ATOM 1254 O O . CYS A 1 166 ? 11.719 -15.688 -4.156 1 86.19 166 CYS A O 1
ATOM 1256 N N . TRP A 1 167 ? 11.531 -15.266 -1.918 1 79.81 167 TRP A N 1
ATOM 1257 C CA . TRP A 1 167 ? 11.125 -13.883 -2.094 1 79.81 167 TRP A CA 1
ATOM 1258 C C . TRP A 1 167 ? 11.758 -12.984 -1.033 1 79.81 167 TRP A C 1
ATOM 1260 O O . TRP A 1 167 ? 11.844 -13.367 0.137 1 79.81 167 TRP A O 1
ATOM 1270 N N . THR A 1 168 ? 12.203 -11.875 -1.442 1 73.25 168 THR A N 1
ATOM 1271 C CA . THR A 1 168 ? 12.719 -10.883 -0.505 1 73.25 168 THR A CA 1
ATOM 1272 C C . THR A 1 168 ? 11.734 -9.727 -0.345 1 73.25 168 THR A C 1
ATOM 1274 O O . THR A 1 168 ? 11.328 -9.109 -1.331 1 73.25 168 THR A O 1
ATOM 1277 N N . SER A 1 169 ? 11.328 -9.453 0.853 1 68.5 169 SER A N 1
ATOM 1278 C CA . SER A 1 169 ? 10.352 -8.406 1.142 1 68.5 169 SER A CA 1
ATOM 1279 C C . SER A 1 169 ? 10.984 -7.023 1.069 1 68.5 169 SER A C 1
ATOM 1281 O O . SER A 1 169 ? 12.203 -6.895 0.988 1 68.5 169 SER A O 1
ATOM 1283 N N . ARG A 1 170 ? 10.031 -5.965 1.217 1 62.59 170 ARG A N 1
ATOM 1284 C CA . ARG A 1 170 ? 10.461 -4.57 1.234 1 62.59 170 ARG A CA 1
ATOM 1285 C C . ARG A 1 170 ? 11.289 -4.27 2.48 1 62.59 170 ARG A C 1
ATOM 1287 O O . ARG A 1 170 ? 12.141 -3.375 2.469 1 62.59 170 ARG A O 1
ATOM 1294 N N . THR A 1 171 ? 11.047 -5.012 3.471 1 61.53 171 THR A N 1
ATOM 1295 C CA . THR A 1 171 ? 11.789 -4.848 4.715 1 61.53 171 THR A CA 1
ATOM 1296 C C . THR A 1 171 ? 13.055 -5.711 4.711 1 61.53 171 THR A C 1
ATOM 1298 O O . THR A 1 171 ? 13.648 -5.953 5.762 1 61.53 171 THR A O 1
ATOM 1301 N N . THR A 1 172 ? 13.422 -6.355 3.549 1 65.38 172 THR A N 1
ATOM 1302 C CA . THR A 1 172 ? 14.664 -7.07 3.273 1 65.38 172 THR A CA 1
ATOM 1303 C C . THR A 1 172 ? 14.703 -8.398 4.035 1 65.38 172 THR A C 1
ATOM 1305 O O . THR A 1 172 ? 15.766 -8.812 4.504 1 65.38 172 THR A O 1
ATOM 1308 N N . HIS A 1 173 ? 13.539 -8.852 4.238 1 73.62 173 HIS A N 1
ATOM 1309 C CA . HIS A 1 173 ? 13.445 -10.219 4.746 1 73.62 173 HIS A CA 1
ATOM 1310 C C . HIS A 1 173 ? 13.273 -11.219 3.609 1 73.62 173 HIS A C 1
ATOM 1312 O O . HIS A 1 173 ? 12.508 -10.977 2.674 1 73.62 173 HIS A O 1
ATOM 1318 N N . SER A 1 174 ? 14.094 -12.25 3.699 1 80.88 174 SER A N 1
ATOM 1319 C CA . SER A 1 174 ? 13.953 -13.297 2.695 1 80.88 174 SER A CA 1
ATOM 1320 C C . SER A 1 174 ? 12.961 -14.367 3.145 1 80.88 174 SER A C 1
ATOM 1322 O O . SER A 1 174 ? 12.984 -14.789 4.301 1 80.88 174 SER A O 1
ATOM 1324 N N . TYR A 1 175 ? 12.102 -14.68 2.229 1 85.19 175 TYR A N 1
ATOM 1325 C CA . TYR A 1 175 ? 11.117 -15.719 2.506 1 85.19 175 TYR A CA 1
ATOM 1326 C C . TYR A 1 175 ? 11.227 -16.859 1.504 1 85.19 175 TYR A C 1
ATOM 1328 O O . TYR A 1 175 ? 11.602 -16.641 0.348 1 85.19 175 TYR A O 1
ATOM 1336 N N . MET A 1 176 ? 10.977 -18.047 1.988 1 89.75 176 MET A N 1
ATOM 1337 C CA . MET A 1 176 ? 10.859 -19.219 1.131 1 89.75 176 MET A CA 1
ATOM 1338 C C . MET A 1 176 ? 9.5 -19.891 1.3 1 89.75 176 MET A C 1
ATOM 1340 O O . MET A 1 176 ? 8.992 -20 2.418 1 89.75 176 MET A O 1
ATOM 1344 N N . SER A 1 177 ? 8.898 -20.172 0.188 1 93.06 177 SER A N 1
ATOM 1345 C CA . SER A 1 177 ? 7.621 -20.875 0.235 1 93.06 177 SER A CA 1
ATOM 1346 C C . SER A 1 177 ? 7.73 -22.281 -0.349 1 93.06 177 SER A C 1
ATOM 1348 O O . SER A 1 177 ? 8.523 -22.516 -1.262 1 93.06 177 SER A O 1
ATOM 1350 N N . VAL A 1 178 ? 7.031 -23.172 0.218 1 95.56 178 VAL A N 1
ATOM 1351 C CA . VAL A 1 178 ? 6.945 -24.531 -0.29 1 95.56 178 VAL A CA 1
ATOM 1352 C C . VAL A 1 178 ? 5.484 -24.953 -0.398 1 95.56 178 VAL A C 1
ATOM 1354 O O . VAL A 1 178 ? 4.758 -24.969 0.599 1 95.56 178 VAL A O 1
ATOM 1357 N N . THR A 1 179 ? 5.062 -25.281 -1.582 1 95.38 179 THR A N 1
ATOM 1358 C CA . THR A 1 179 ? 3.699 -25.719 -1.851 1 95.38 179 THR A CA 1
ATOM 1359 C C . THR A 1 179 ? 3.686 -27.172 -2.326 1 95.38 179 THR A C 1
ATOM 1361 O O . THR A 1 179 ? 4.555 -27.578 -3.094 1 95.38 179 THR A O 1
ATOM 1364 N N . CYS A 1 180 ? 2.736 -27.828 -1.844 1 96.81 180 CYS A N 1
ATOM 1365 C CA . CYS A 1 180 ? 2.592 -29.25 -2.15 1 96.81 180 CYS A CA 1
ATOM 1366 C C . CYS A 1 180 ? 1.393 -29.5 -3.059 1 96.81 180 CYS A C 1
ATOM 1368 O O . CYS A 1 180 ? 0.31 -28.953 -2.822 1 96.81 180 CYS A O 1
ATOM 1370 N N . HIS A 1 181 ? 1.62 -30.297 -4.117 1 96.62 181 HIS A N 1
ATOM 1371 C CA . HIS A 1 181 ? 0.576 -30.672 -5.062 1 96.62 181 HIS A CA 1
ATOM 1372 C C . HIS A 1 181 ? 0.369 -32.188 -5.082 1 96.62 181 HIS A C 1
ATOM 1374 O O . HIS A 1 181 ? 1.336 -32.938 -5.145 1 96.62 181 HIS A O 1
ATOM 1380 N N . PHE A 1 182 ? -0.876 -32.625 -4.98 1 97.19 182 PHE A N 1
ATOM 1381 C CA . PHE A 1 182 ? -1.166 -34.062 -4.988 1 97.19 182 PHE A CA 1
ATOM 1382 C C . PHE A 1 182 ? -2.596 -34.312 -5.445 1 97.19 182 PHE A C 1
ATOM 1384 O O . PHE A 1 182 ? -3.396 -33.375 -5.559 1 97.19 182 PHE A O 1
ATOM 1391 N N . VAL A 1 183 ? -2.838 -35.531 -5.836 1 97 183 VAL A N 1
ATOM 1392 C CA . VAL A 1 183 ? -4.168 -35.938 -6.277 1 97 183 VAL A CA 1
ATOM 1393 C C . VAL A 1 183 ? -4.961 -36.5 -5.09 1 97 183 VAL A C 1
ATOM 1395 O O . VAL A 1 183 ? -4.555 -37.469 -4.465 1 97 183 VAL A O 1
ATOM 1398 N N . GLU A 1 184 ? -5.953 -35.781 -4.695 1 95.31 184 GLU A N 1
ATOM 1399 C CA . GLU A 1 184 ? -6.867 -36.188 -3.635 1 95.31 184 GLU A CA 1
ATOM 1400 C C . GLU A 1 184 ? -8.258 -36.5 -4.191 1 95.31 184 GLU A C 1
ATOM 1402 O O . GLU A 1 184 ? -8.938 -35.625 -4.707 1 95.31 184 GLU A O 1
ATOM 1407 N N . GLU A 1 185 ? -8.688 -37.719 -4.145 1 94.25 185 GLU A N 1
ATOM 1408 C CA . GLU A 1 185 ? -9.977 -38.156 -4.688 1 94.25 185 GLU A CA 1
ATOM 1409 C C . GLU A 1 185 ? -10.109 -37.75 -6.152 1 94.25 185 GLU A C 1
ATOM 1411 O O . GLU A 1 185 ? -11.141 -37.219 -6.562 1 94.25 185 GLU A O 1
ATOM 1416 N N . TYR A 1 186 ? -9 -37.875 -6.848 1 95.38 186 TYR A N 1
ATOM 1417 C CA . TYR A 1 186 ? -8.891 -37.656 -8.289 1 95.38 186 TYR A CA 1
ATOM 1418 C C . TYR A 1 186 ? -9.094 -36.188 -8.641 1 95.38 186 TYR A C 1
ATOM 1420 O O . TYR A 1 186 ? -9.594 -35.875 -9.719 1 95.38 186 TYR A O 1
ATOM 1428 N N . ASP A 1 187 ? -8.852 -35.375 -7.629 1 95.19 187 ASP A N 1
ATOM 1429 C CA . ASP A 1 187 ? -8.711 -33.938 -7.871 1 95.19 187 ASP A CA 1
ATOM 1430 C C . ASP A 1 187 ? -7.301 -33.469 -7.559 1 95.19 187 ASP A C 1
ATOM 1432 O O . ASP A 1 187 ? -6.691 -33.906 -6.582 1 95.19 187 ASP A O 1
ATOM 1436 N N . LEU A 1 188 ? -6.859 -32.625 -8.414 1 95.69 188 LEU A N 1
ATOM 1437 C CA . LEU A 1 188 ? -5.555 -32.031 -8.125 1 95.69 188 LEU A CA 1
ATOM 1438 C C . LEU A 1 188 ? -5.68 -30.938 -7.078 1 95.69 188 LEU A C 1
ATOM 1440 O O . LEU A 1 188 ? -6.43 -29.984 -7.266 1 95.69 188 LEU A O 1
ATOM 1444 N N . VAL A 1 189 ? -4.996 -31.125 -6 1 94.5 189 VAL A N 1
ATOM 1445 C CA . VAL A 1 189 ? -5.098 -30.172 -4.902 1 94.5 189 VAL A CA 1
ATOM 1446 C C . VAL A 1 189 ? -3.711 -29.609 -4.566 1 94.5 189 VAL A C 1
ATOM 1448 O O . VAL A 1 189 ? -2.701 -30.297 -4.777 1 94.5 189 VAL A O 1
ATOM 1451 N N . SER A 1 190 ? -3.697 -28.375 -4.188 1 94.44 190 SER A N 1
ATOM 1452 C CA . SER A 1 190 ? -2.471 -27.703 -3.758 1 94.44 190 SER A CA 1
ATOM 1453 C C . SER A 1 190 ? -2.604 -27.156 -2.338 1 94.44 190 SER A C 1
ATOM 1455 O O . SER A 1 190 ? -3.646 -26.625 -1.973 1 94.44 190 SER A O 1
ATOM 1457 N N . CYS A 1 191 ? -1.545 -27.391 -1.54 1 94.69 191 CYS A N 1
ATOM 1458 C CA . CYS A 1 191 ? -1.5 -26.875 -0.176 1 94.69 191 CYS A CA 1
ATOM 1459 C C . CYS A 1 191 ? -0.158 -26.219 0.113 1 94.69 191 CYS A C 1
ATOM 1461 O O . CYS A 1 191 ? 0.89 -26.719 -0.287 1 94.69 191 CYS A O 1
ATOM 1463 N N . LEU A 1 192 ? -0.265 -25.062 0.747 1 95.19 192 LEU A N 1
ATOM 1464 C CA . LEU A 1 192 ? 0.966 -24.438 1.229 1 95.19 192 LEU A CA 1
ATOM 1465 C C . LEU A 1 192 ? 1.474 -25.141 2.482 1 95.19 192 LEU A C 1
ATOM 1467 O O . LEU A 1 192 ? 0.764 -25.219 3.488 1 95.19 192 LEU A O 1
ATOM 1471 N N . LEU A 1 193 ? 2.66 -25.672 2.375 1 96.38 193 LEU A N 1
ATOM 1472 C CA . LEU A 1 193 ? 3.221 -26.359 3.529 1 96.38 193 LEU A CA 1
ATOM 1473 C C . LEU A 1 193 ? 3.883 -25.375 4.484 1 96.38 193 LEU A C 1
ATOM 1475 O O . LEU A 1 193 ? 3.738 -25.5 5.703 1 96.38 193 LEU A O 1
ATOM 1479 N N . ASP A 1 194 ? 4.59 -24.438 3.836 1 93.5 194 ASP A N 1
ATOM 1480 C CA . ASP A 1 194 ? 5.309 -23.484 4.668 1 93.5 194 ASP A CA 1
ATOM 1481 C C . ASP A 1 194 ? 5.691 -22.234 3.865 1 93.5 194 ASP A C 1
ATOM 1483 O O . ASP A 1 194 ? 5.809 -22.297 2.641 1 93.5 194 ASP A O 1
ATOM 1487 N N . CYS A 1 195 ? 5.707 -21.188 4.492 1 90.44 195 CYS A N 1
ATOM 1488 C CA . CYS A 1 195 ? 6.258 -19.906 4.039 1 90.44 195 CYS A CA 1
ATOM 1489 C C . CYS A 1 195 ? 6.988 -19.203 5.172 1 90.44 195 CYS A C 1
ATOM 1491 O O . CYS A 1 195 ? 6.359 -18.562 6.016 1 90.44 195 CYS A O 1
ATOM 1493 N N . PHE A 1 196 ? 8.242 -19.266 5.113 1 86.94 196 PHE A N 1
ATOM 1494 C CA . PHE A 1 196 ? 8.977 -18.844 6.301 1 86.94 196 PHE A CA 1
ATOM 1495 C C . PHE A 1 196 ? 10.125 -17.922 5.93 1 86.94 196 PHE A C 1
ATOM 1497 O O . PHE A 1 196 ? 10.648 -17.984 4.812 1 86.94 196 PHE A O 1
ATOM 1504 N N . GLN A 1 197 ? 10.383 -17.125 6.93 1 85.56 197 GLN A N 1
ATOM 1505 C CA . GLN A 1 197 ? 11.539 -16.234 6.797 1 85.56 197 GLN A CA 1
ATOM 1506 C C . GLN A 1 197 ? 12.836 -16.969 7.086 1 85.56 197 GLN A C 1
ATOM 1508 O O . GLN A 1 197 ? 12.891 -17.828 7.973 1 85.56 197 GLN A O 1
ATOM 1513 N N . PHE A 1 198 ? 13.812 -16.688 6.258 1 80.69 198 PHE A N 1
ATOM 1514 C CA . PHE A 1 198 ? 15.109 -17.266 6.562 1 80.69 198 PHE A CA 1
ATOM 1515 C C . PHE A 1 198 ? 16.219 -16.266 6.316 1 80.69 198 PHE A C 1
ATOM 1517 O O . PHE A 1 198 ? 16.094 -15.375 5.465 1 80.69 198 PHE A O 1
ATOM 1524 N N . SER A 1 199 ? 17.203 -16.281 7.117 1 72.88 199 SER A N 1
ATOM 1525 C CA . SER A 1 199 ? 18.266 -15.281 7.098 1 72.88 199 SER A CA 1
ATOM 1526 C C . SER A 1 199 ? 19.531 -15.828 6.445 1 72.88 199 SER A C 1
ATOM 1528 O O . SER A 1 199 ? 20.406 -15.07 6.059 1 72.88 199 SER A O 1
ATOM 1530 N N . ASP A 1 200 ? 19.594 -17.125 6.254 1 72.94 200 ASP A N 1
ATOM 1531 C CA . ASP A 1 200 ? 20.812 -17.734 5.715 1 72.94 200 ASP A CA 1
ATOM 1532 C C . ASP A 1 200 ? 21.016 -17.359 4.25 1 72.94 200 ASP A C 1
ATOM 1534 O O . ASP A 1 200 ? 20.062 -16.938 3.58 1 72.94 200 ASP A O 1
ATOM 1538 N N . ARG A 1 201 ? 22.312 -17.453 3.873 1 76.81 201 ARG A N 1
ATOM 1539 C CA . ARG A 1 201 ? 22.594 -17.312 2.449 1 76.81 201 ARG A CA 1
ATOM 1540 C C . ARG A 1 201 ? 21.812 -18.312 1.624 1 76.81 201 ARG A C 1
ATOM 1542 O O . ARG A 1 201 ? 21.578 -19.438 2.07 1 76.81 201 ARG A O 1
ATOM 1549 N N . HIS A 1 202 ? 21.406 -17.891 0.556 1 82 202 HIS A N 1
ATOM 1550 C CA . HIS A 1 202 ? 20.641 -18.75 -0.337 1 82 202 HIS A CA 1
ATOM 1551 C C . HIS A 1 202 ? 21.531 -19.766 -1.021 1 82 202 HIS A C 1
ATOM 1553 O O . HIS A 1 202 ? 21.531 -19.891 -2.248 1 82 202 HIS A O 1
ATOM 1559 N N . THR A 1 203 ? 22.219 -20.5 -0.193 1 87.62 203 THR A N 1
ATOM 1560 C CA . THR A 1 203 ? 23.078 -21.547 -0.74 1 87.62 203 THR A CA 1
ATOM 1561 C C . THR A 1 203 ? 22.297 -22.844 -0.93 1 87.62 203 THR A C 1
ATOM 1563 O O . THR A 1 203 ? 21.25 -23.031 -0.316 1 87.62 203 THR A O 1
ATOM 1566 N N . ALA A 1 204 ? 22.875 -23.656 -1.785 1 93.5 204 ALA A N 1
ATOM 1567 C CA . ALA A 1 204 ? 22.234 -24.953 -2.059 1 93.5 204 ALA A CA 1
ATOM 1568 C C . ALA A 1 204 ? 22.109 -25.781 -0.785 1 93.5 204 ALA A C 1
ATOM 1570 O O . ALA A 1 204 ? 21.094 -26.453 -0.576 1 93.5 204 ALA A O 1
ATOM 1571 N N . ASP A 1 205 ? 23.094 -25.688 0.033 1 93.81 205 ASP A N 1
ATOM 1572 C CA . ASP A 1 205 ? 23.094 -26.453 1.27 1 93.81 205 ASP A CA 1
ATOM 1573 C C . ASP A 1 205 ? 21.969 -26 2.205 1 93.81 205 ASP A C 1
ATOM 1575 O O . ASP A 1 205 ? 21.219 -26.828 2.73 1 93.81 205 ASP A O 1
ATOM 1579 N N . ASN A 1 206 ? 21.891 -24.75 2.379 1 91.81 206 ASN A N 1
ATOM 1580 C CA . ASN A 1 206 ? 20.859 -24.219 3.264 1 91.81 206 ASN A CA 1
ATOM 1581 C C . ASN A 1 206 ? 19.469 -24.5 2.721 1 91.81 206 ASN A C 1
ATOM 1583 O O . ASN A 1 206 ? 18.562 -24.875 3.471 1 91.81 206 ASN A O 1
ATOM 1587 N N . LEU A 1 207 ? 19.312 -24.297 1.475 1 94.12 207 LEU A N 1
ATOM 1588 C CA . LEU A 1 207 ? 18.016 -24.5 0.85 1 94.12 207 LEU A CA 1
ATOM 1589 C C . LEU A 1 207 ? 17.594 -25.969 0.964 1 94.12 207 LEU A C 1
ATOM 1591 O O . LEU A 1 207 ? 16.438 -26.25 1.28 1 94.12 207 LEU A O 1
ATOM 1595 N N . SER A 1 208 ? 18.547 -26.859 0.687 1 96.44 208 SER A N 1
ATOM 1596 C CA . SER A 1 208 ? 18.234 -28.281 0.776 1 96.44 208 SER A CA 1
ATOM 1597 C C . SER A 1 208 ? 17.875 -28.688 2.201 1 96.44 208 SER A C 1
ATOM 1599 O O . SER A 1 208 ? 16.984 -29.516 2.412 1 96.44 208 SER A O 1
ATOM 1601 N N . GLU A 1 209 ? 18.531 -28.062 3.125 1 95.62 209 GLU A N 1
ATOM 1602 C CA . GLU A 1 209 ? 18.234 -28.359 4.523 1 95.62 209 GLU A CA 1
ATOM 1603 C C . GLU A 1 209 ? 16.812 -27.953 4.895 1 95.62 209 GLU A C 1
ATOM 1605 O O . GLU A 1 209 ? 16.109 -28.688 5.594 1 95.62 209 GLU A O 1
ATOM 1610 N N . HIS A 1 210 ? 16.453 -26.812 4.43 1 94.75 210 HIS A N 1
ATOM 1611 C CA . HIS A 1 210 ? 15.102 -26.344 4.703 1 94.75 210 HIS A CA 1
ATOM 1612 C C . HIS A 1 210 ? 14.062 -27.234 4.035 1 94.75 210 HIS A C 1
ATOM 1614 O O . HIS A 1 210 ? 13.031 -27.547 4.637 1 94.75 210 HIS A O 1
ATOM 1620 N N . LEU A 1 211 ? 14.297 -27.641 2.816 1 96.81 211 LEU A N 1
ATOM 1621 C CA . LEU A 1 211 ? 13.383 -28.5 2.082 1 96.81 211 LEU A CA 1
ATOM 1622 C C . LEU A 1 211 ? 13.227 -29.859 2.777 1 96.81 211 LEU A C 1
ATOM 1624 O O . LEU A 1 211 ? 12.109 -30.344 2.959 1 96.81 211 LEU A O 1
ATOM 1628 N N . LEU A 1 212 ? 14.336 -30.406 3.211 1 97.25 212 LEU A N 1
ATOM 1629 C CA . LEU A 1 212 ? 14.312 -31.688 3.889 1 97.25 212 LEU A CA 1
ATOM 1630 C C . LEU A 1 212 ? 13.617 -31.578 5.242 1 97.25 212 LEU A C 1
ATOM 1632 O O . LEU A 1 212 ? 12.875 -32.5 5.637 1 97.25 212 LEU A O 1
ATOM 1636 N N . ARG A 1 213 ? 13.883 -30.5 5.922 1 96.06 213 ARG A N 1
ATOM 1637 C CA . ARG A 1 213 ? 13.211 -30.266 7.199 1 96.06 213 ARG A CA 1
ATOM 1638 C C . ARG A 1 213 ? 11.695 -30.25 7.027 1 96.06 213 ARG A C 1
ATOM 1640 O O . ARG A 1 213 ? 10.969 -30.875 7.801 1 96.06 213 ARG A O 1
ATOM 1647 N N . ILE A 1 214 ? 11.266 -29.594 6.016 1 96.31 214 ILE A N 1
ATOM 1648 C CA . ILE A 1 214 ? 9.828 -29.438 5.77 1 96.31 214 ILE A CA 1
ATOM 1649 C C . ILE A 1 214 ? 9.227 -30.797 5.41 1 96.31 214 ILE A C 1
ATOM 1651 O O . ILE A 1 214 ? 8.156 -31.156 5.91 1 96.31 214 ILE A O 1
ATOM 1655 N N . THR A 1 215 ? 9.883 -31.594 4.57 1 97.19 215 THR A N 1
ATOM 1656 C CA . THR A 1 215 ? 9.352 -32.875 4.168 1 97.19 215 THR A CA 1
ATOM 1657 C C . THR A 1 215 ? 9.32 -33.844 5.355 1 97.19 215 THR A C 1
ATOM 1659 O O . THR A 1 215 ? 8.43 -34.688 5.445 1 97.19 215 THR A O 1
ATOM 1662 N N . ARG A 1 216 ? 10.25 -33.688 6.285 1 96.88 216 ARG A N 1
ATOM 1663 C CA . ARG A 1 216 ? 10.234 -34.5 7.508 1 96.88 216 ARG A CA 1
ATOM 1664 C C . ARG A 1 216 ? 9.07 -34.094 8.406 1 96.88 216 ARG A C 1
ATOM 1666 O O . ARG A 1 216 ? 8.367 -34.938 8.945 1 96.88 216 ARG A O 1
ATOM 1673 N N . GLU A 1 217 ? 8.922 -32.812 8.539 1 95.81 217 GLU A N 1
ATOM 1674 C CA . GLU A 1 217 ? 7.848 -32.281 9.375 1 95.81 217 GLU A CA 1
ATOM 1675 C C . GLU A 1 217 ? 6.484 -32.75 8.891 1 95.81 217 GLU A C 1
ATOM 1677 O O . GLU A 1 217 ? 5.609 -33.062 9.703 1 95.81 217 GLU A O 1
ATOM 1682 N N . TRP A 1 218 ? 6.355 -32.875 7.625 1 97.19 218 TRP A N 1
ATOM 1683 C CA . TRP A 1 218 ? 5.066 -33.219 7.043 1 97.19 218 TRP A CA 1
ATOM 1684 C C . TRP A 1 218 ? 5 -34.719 6.73 1 97.19 218 TRP A C 1
ATOM 1686 O O . TRP A 1 218 ? 3.994 -35.188 6.207 1 97.19 218 TRP A O 1
ATOM 1696 N N . GLU A 1 219 ? 6.062 -35.438 6.969 1 95.81 219 GLU A N 1
ATOM 1697 C CA . GLU A 1 219 ? 6.152 -36.875 6.824 1 95.81 219 GLU A CA 1
ATOM 1698 C C . GLU A 1 219 ? 5.883 -37.312 5.383 1 95.81 219 GLU A C 1
ATOM 1700 O O . GLU A 1 219 ? 5.09 -38.219 5.141 1 95.81 219 GLU A O 1
ATOM 1705 N N . ILE A 1 220 ? 6.574 -36.625 4.461 1 96.88 220 ILE A N 1
ATOM 1706 C CA . ILE A 1 220 ? 6.383 -36.938 3.053 1 96.88 220 ILE A CA 1
ATOM 1707 C C . ILE A 1 220 ? 7.738 -37.156 2.387 1 96.88 220 ILE A C 1
ATOM 1709 O O . ILE A 1 220 ? 7.867 -37.031 1.169 1 96.88 220 ILE A O 1
ATOM 1713 N N . GLN A 1 221 ? 8.711 -37.5 3.066 1 94.81 221 GLN A N 1
ATOM 1714 C CA . GLN A 1 221 ? 10.086 -37.656 2.578 1 94.81 221 GLN A CA 1
ATOM 1715 C C . GLN A 1 221 ? 10.156 -38.656 1.433 1 94.81 221 GLN A C 1
ATOM 1717 O O . GLN A 1 221 ? 10.875 -38.438 0.453 1 94.81 221 GLN A O 1
ATOM 1722 N N . GLU A 1 222 ? 9.391 -39.625 1.534 1 94.44 222 GLU A N 1
ATOM 1723 C CA . GLU A 1 222 ? 9.477 -40.719 0.547 1 94.44 222 GLU A CA 1
ATOM 1724 C C . GLU A 1 222 ? 8.414 -40.562 -0.534 1 94.44 222 GLU A C 1
ATOM 1726 O O . GLU A 1 222 ? 8.281 -41.406 -1.41 1 94.44 222 GLU A O 1
ATOM 1731 N N . LYS A 1 223 ? 7.699 -39.5 -0.522 1 96.94 223 LYS A N 1
ATOM 1732 C CA . LYS A 1 223 ? 6.559 -39.344 -1.422 1 96.94 223 LYS A CA 1
ATOM 1733 C C . LYS A 1 223 ? 6.832 -38.312 -2.49 1 96.94 223 LYS A C 1
ATOM 1735 O O . LYS A 1 223 ? 6.043 -38.125 -3.426 1 96.94 223 LYS A O 1
ATOM 1740 N N . VAL A 1 224 ? 7.977 -37.594 -2.379 1 98.06 224 VAL A N 1
ATOM 1741 C CA . VAL A 1 224 ? 8.266 -36.5 -3.303 1 98.06 224 VAL A CA 1
ATOM 1742 C C . VAL A 1 224 ? 8.711 -37.062 -4.648 1 98.06 224 VAL A C 1
ATOM 1744 O O . VAL A 1 224 ? 9.75 -37.719 -4.742 1 98.06 224 VAL A O 1
ATOM 1747 N N . VAL A 1 225 ? 7.918 -36.75 -5.676 1 97.75 225 VAL A N 1
ATOM 1748 C CA . VAL A 1 225 ? 8.219 -37.344 -6.98 1 97.75 225 VAL A CA 1
ATOM 1749 C C . VAL A 1 225 ? 8.914 -36.312 -7.855 1 97.75 225 VAL A C 1
ATOM 1751 O O . VAL A 1 225 ? 9.562 -36.656 -8.844 1 97.75 225 VAL A O 1
ATOM 1754 N N . ALA A 1 226 ? 8.656 -35.031 -7.508 1 98 226 ALA A N 1
ATOM 1755 C CA . ALA A 1 226 ? 9.258 -33.969 -8.281 1 98 226 ALA A CA 1
ATOM 1756 C C . ALA A 1 226 ? 9.234 -32.656 -7.512 1 98 226 ALA A C 1
ATOM 1758 O O . ALA A 1 226 ? 8.43 -32.469 -6.59 1 98 226 ALA A O 1
ATOM 1759 N N . CYS A 1 227 ? 10.133 -31.781 -7.844 1 97.88 227 CYS A N 1
ATOM 1760 C CA . CYS A 1 227 ? 10.141 -30.406 -7.359 1 97.88 227 CYS A CA 1
ATOM 1761 C C . CYS A 1 227 ? 10.297 -29.422 -8.508 1 97.88 227 CYS A C 1
ATOM 1763 O O . CYS A 1 227 ? 11.211 -29.562 -9.328 1 97.88 227 CYS A O 1
ATOM 1765 N N . VAL A 1 228 ? 9.367 -28.531 -8.562 1 96.88 228 VAL A N 1
ATOM 1766 C CA . VAL A 1 228 ? 9.367 -27.547 -9.641 1 96.88 228 VAL A CA 1
ATOM 1767 C C . VAL A 1 228 ? 9.844 -26.203 -9.117 1 96.88 228 VAL A C 1
ATOM 1769 O O . VAL A 1 228 ? 9.32 -25.688 -8.117 1 96.88 228 VAL A O 1
ATOM 1772 N N . THR A 1 229 ? 10.844 -25.594 -9.719 1 95.38 229 THR A N 1
ATOM 1773 C CA . THR A 1 229 ? 11.422 -24.328 -9.281 1 95.38 229 THR A CA 1
ATOM 1774 C C . THR A 1 229 ? 11.695 -23.422 -10.469 1 95.38 229 THR A C 1
ATOM 1776 O O . THR A 1 229 ? 11.422 -23.781 -11.617 1 95.38 229 THR A O 1
ATOM 1779 N N . ASP A 1 230 ? 12.258 -22.25 -10.211 1 89 230 ASP A N 1
ATOM 1780 C CA . ASP A 1 230 ? 12.547 -21.297 -11.266 1 89 230 ASP A CA 1
ATOM 1781 C C . ASP A 1 230 ? 13.844 -21.656 -11.992 1 89 230 ASP A C 1
ATOM 1783 O O . ASP A 1 230 ? 14.211 -21.016 -12.984 1 89 230 ASP A O 1
ATOM 1787 N N . GLY A 1 231 ? 14.594 -22.625 -11.531 1 89.44 231 GLY A N 1
ATOM 1788 C CA . GLY A 1 231 ? 15.742 -23.156 -12.242 1 89.44 231 GLY A CA 1
ATOM 1789 C C . GLY A 1 231 ? 17.031 -22.422 -11.938 1 89.44 231 GLY A C 1
ATOM 1790 O O . GLY A 1 231 ? 18.047 -22.625 -12.609 1 89.44 231 GLY A O 1
ATOM 1791 N N . ALA A 1 232 ? 17.062 -21.594 -10.914 1 88.44 232 ALA A N 1
ATOM 1792 C CA . ALA A 1 232 ? 18.297 -20.953 -10.5 1 88.44 232 ALA A CA 1
ATOM 1793 C C . ALA A 1 232 ? 19.344 -21.969 -10.062 1 88.44 232 ALA A C 1
ATOM 1795 O O . ALA A 1 232 ? 18.984 -23.094 -9.656 1 88.44 232 ALA A O 1
ATOM 1796 N N . SER A 1 233 ? 20.562 -21.656 -10.141 1 92.06 233 SER A N 1
ATOM 1797 C CA . SER A 1 233 ? 21.641 -22.594 -9.898 1 92.06 233 SER A CA 1
ATOM 1798 C C . SER A 1 233 ? 21.625 -23.109 -8.461 1 92.06 233 SER A C 1
ATOM 1800 O O . SER A 1 233 ? 21.797 -24.297 -8.219 1 92.06 233 SER A O 1
ATOM 1802 N N . ASN A 1 234 ? 21.359 -22.219 -7.559 1 91.19 234 ASN A N 1
ATOM 1803 C CA . ASN A 1 234 ? 21.375 -22.594 -6.148 1 91.19 234 ASN A CA 1
ATOM 1804 C C . ASN A 1 234 ? 20.266 -23.562 -5.812 1 91.19 234 ASN A C 1
ATOM 1806 O O . ASN A 1 234 ? 20.5 -24.594 -5.176 1 91.19 234 ASN A O 1
ATOM 1810 N N . ILE A 1 235 ? 19.109 -23.312 -6.25 1 93.44 235 ILE A N 1
ATOM 1811 C CA . ILE A 1 235 ? 17.969 -24.188 -5.926 1 93.44 235 ILE A CA 1
ATOM 1812 C C . ILE A 1 235 ? 18.078 -25.484 -6.719 1 93.44 235 ILE A C 1
ATOM 1814 O O . ILE A 1 235 ? 17.656 -26.547 -6.242 1 93.44 235 ILE A O 1
ATOM 1818 N N . THR A 1 236 ? 18.625 -25.453 -7.953 1 95.06 236 THR A N 1
ATOM 1819 C CA . THR A 1 236 ? 18.844 -26.656 -8.742 1 95.06 236 THR A CA 1
ATOM 1820 C C . THR A 1 236 ? 19.766 -27.625 -8.008 1 95.06 236 THR A C 1
ATOM 1822 O O . THR A 1 236 ? 19.484 -28.812 -7.898 1 95.06 236 THR A O 1
ATOM 1825 N N . LEU A 1 237 ? 20.828 -27.031 -7.48 1 96.25 237 LEU A N 1
ATOM 1826 C CA . LEU A 1 237 ? 21.766 -27.844 -6.707 1 96.25 237 LEU A CA 1
ATOM 1827 C C . LEU A 1 237 ? 21.125 -28.344 -5.418 1 96.25 237 LEU A C 1
ATOM 1829 O O . LEU A 1 237 ? 21.422 -29.453 -4.965 1 96.25 237 LEU A O 1
ATOM 1833 N N . ALA A 1 238 ? 20.312 -27.516 -4.879 1 96.44 238 ALA A N 1
ATOM 1834 C CA . ALA A 1 238 ? 19.609 -27.906 -3.654 1 96.44 238 ALA A CA 1
ATOM 1835 C C . ALA A 1 238 ? 18.719 -29.125 -3.895 1 96.44 238 ALA A C 1
ATOM 1837 O O . ALA A 1 238 ? 18.688 -30.047 -3.09 1 96.44 238 ALA A O 1
ATOM 1838 N N . ILE A 1 239 ? 18.016 -29.156 -4.961 1 97.19 239 ILE A N 1
ATOM 1839 C CA . ILE A 1 239 ? 17.109 -30.266 -5.289 1 97.19 239 ILE A CA 1
ATOM 1840 C C . ILE A 1 239 ? 17.906 -31.531 -5.551 1 97.19 239 ILE A C 1
ATOM 1842 O O . ILE A 1 239 ? 17.484 -32.625 -5.168 1 97.19 239 ILE A O 1
ATOM 1846 N N . GLN A 1 240 ? 19.016 -31.391 -6.164 1 96.44 240 GLN A N 1
ATOM 1847 C CA . GLN A 1 240 ? 19.906 -32.531 -6.395 1 96.44 240 GLN A CA 1
ATOM 1848 C C . GLN A 1 240 ? 20.375 -33.125 -5.078 1 96.44 240 GLN A C 1
ATOM 1850 O O . GLN A 1 240 ? 20.422 -34.375 -4.938 1 96.44 240 GLN A O 1
ATOM 1855 N N . LYS A 1 241 ? 20.672 -32.281 -4.211 1 96.38 241 LYS A N 1
ATOM 1856 C CA . LYS A 1 241 ? 21.109 -32.75 -2.893 1 96.38 241 LYS A CA 1
ATOM 1857 C C . LYS A 1 241 ? 19.984 -33.469 -2.17 1 96.38 241 LYS A C 1
ATOM 1859 O O . LYS A 1 241 ? 20.234 -34.406 -1.389 1 96.38 241 LYS A O 1
ATOM 1864 N N . CYS A 1 242 ? 18.797 -33.062 -2.412 1 96.81 242 CYS A N 1
ATOM 1865 C CA . CYS A 1 242 ? 17.625 -33.75 -1.831 1 96.81 242 CYS A CA 1
ATOM 1866 C C . CYS A 1 242 ? 17.359 -35.062 -2.535 1 96.81 242 CYS A C 1
ATOM 1868 O O . CYS A 1 242 ? 16.562 -35.875 -2.061 1 96.81 242 CYS A O 1
ATOM 1870 N N . ARG A 1 243 ? 17.984 -35.281 -3.713 1 96.12 243 ARG A N 1
ATOM 1871 C CA . ARG A 1 243 ? 17.828 -36.469 -4.539 1 96.12 243 ARG A CA 1
ATOM 1872 C C . ARG A 1 243 ? 16.406 -36.594 -5.09 1 96.12 243 ARG A C 1
ATOM 1874 O O . ARG A 1 243 ? 15.812 -37.656 -5.078 1 96.12 243 ARG A O 1
ATOM 1881 N N . TRP A 1 244 ? 15.836 -35.438 -5.398 1 97.25 244 TRP A N 1
ATOM 1882 C CA . TRP A 1 244 ? 14.531 -35.375 -6.043 1 97.25 244 TRP A CA 1
ATOM 1883 C C . TRP A 1 244 ? 14.672 -35.094 -7.539 1 97.25 244 TRP A C 1
ATOM 1885 O O . TRP A 1 244 ? 15.68 -34.562 -7.98 1 97.25 244 TRP A O 1
ATOM 1895 N N . LYS A 1 245 ? 13.672 -35.562 -8.336 1 96.94 245 LYS A N 1
ATOM 1896 C CA . LYS A 1 245 ? 13.617 -35.125 -9.727 1 96.94 245 LYS A CA 1
ATOM 1897 C C . LYS A 1 245 ? 13.266 -33.625 -9.812 1 96.94 245 LYS A C 1
ATOM 1899 O O . LYS A 1 245 ? 12.406 -33.156 -9.078 1 96.94 245 LYS A O 1
ATOM 1904 N N . HIS A 1 246 ? 14 -32.938 -10.633 1 96.88 246 HIS A N 1
ATOM 1905 C CA . HIS A 1 246 ? 13.844 -31.5 -10.758 1 96.88 246 HIS A CA 1
ATOM 1906 C C . HIS A 1 246 ? 13.188 -31.125 -12.078 1 96.88 246 HIS A C 1
ATOM 1908 O O . HIS A 1 246 ? 13.578 -31.641 -13.133 1 96.88 246 HIS A O 1
ATOM 1914 N N . LEU A 1 247 ? 12.164 -30.391 -12.031 1 96.62 247 LEU A N 1
ATOM 1915 C CA . LEU A 1 247 ? 11.555 -29.797 -13.211 1 96.62 247 LEU A CA 1
ATOM 1916 C C . LEU A 1 247 ? 11.609 -28.281 -13.148 1 96.62 247 LEU A C 1
ATOM 1918 O O . LEU A 1 247 ? 11.219 -27.672 -12.148 1 96.62 247 LEU A O 1
ATOM 1922 N N . HIS A 1 248 ? 12.062 -27.672 -14.219 1 95.12 248 HIS A N 1
ATOM 1923 C CA . HIS A 1 248 ? 12.109 -26.219 -14.281 1 95.12 248 HIS A CA 1
ATOM 1924 C C . HIS A 1 248 ? 10.742 -25.641 -14.641 1 95.12 248 HIS A C 1
ATOM 1926 O O . HIS A 1 248 ? 10.047 -26.188 -15.508 1 95.12 248 HIS A O 1
ATOM 1932 N N . CYS A 1 249 ? 10.406 -24.625 -13.875 1 94.94 249 CYS A N 1
ATOM 1933 C CA . CYS A 1 249 ? 9.148 -23.953 -14.156 1 94.94 249 CYS A CA 1
ATOM 1934 C C . CYS A 1 249 ? 9.062 -23.547 -15.625 1 94.94 249 CYS A C 1
ATOM 1936 O O . CYS A 1 249 ? 9.898 -22.781 -16.109 1 94.94 249 CYS A O 1
ATOM 1938 N N . PHE A 1 250 ? 8.047 -24.031 -16.281 1 96 250 PHE A N 1
ATOM 1939 C CA . PHE A 1 250 ? 7.914 -23.797 -17.719 1 96 250 PHE A CA 1
ATOM 1940 C C . PHE A 1 250 ? 7.625 -22.328 -18 1 96 250 PHE A C 1
ATOM 1942 O O . PHE A 1 250 ? 8.078 -21.781 -19 1 96 250 PHE A O 1
ATOM 1949 N N . ALA A 1 251 ? 6.859 -21.703 -17.141 1 93.31 251 ALA A N 1
ATOM 1950 C CA . ALA A 1 251 ? 6.59 -20.281 -17.297 1 93.31 251 ALA A CA 1
ATOM 1951 C C . ALA A 1 251 ? 7.879 -19.469 -17.25 1 93.31 251 ALA A C 1
ATOM 1953 O O . ALA A 1 251 ? 8.047 -18.5 -18.016 1 93.31 251 ALA A O 1
ATOM 1954 N N . HIS A 1 252 ? 8.766 -19.812 -16.391 1 91.81 252 HIS A N 1
ATOM 1955 C CA . HIS A 1 252 ? 10.062 -19.141 -16.312 1 91.81 252 HIS A CA 1
ATOM 1956 C C . HIS A 1 252 ? 10.883 -19.406 -17.562 1 91.81 252 HIS A C 1
ATOM 1958 O O . HIS A 1 252 ? 11.594 -18.516 -18.047 1 91.81 252 HIS A O 1
ATOM 1964 N N . THR A 1 253 ? 10.828 -20.594 -18.016 1 94.69 253 THR A N 1
ATOM 1965 C CA . THR A 1 253 ? 11.516 -20.938 -19.266 1 94.69 253 THR A CA 1
ATOM 1966 C C . THR A 1 253 ? 10.992 -20.078 -20.422 1 94.69 253 THR A C 1
ATOM 1968 O O . THR A 1 253 ? 11.773 -19.531 -21.188 1 94.69 253 THR A O 1
ATOM 1971 N N . LEU A 1 254 ? 9.68 -20 -20.5 1 95.5 254 LEU A N 1
ATOM 1972 C CA . LEU A 1 254 ? 9.078 -19.172 -21.547 1 95.5 254 LEU A CA 1
ATOM 1973 C C . LEU A 1 254 ? 9.492 -17.719 -21.391 1 95.5 254 LEU A C 1
ATOM 1975 O O . LEU A 1 254 ? 9.719 -17.016 -22.375 1 95.5 254 LEU A O 1
ATOM 1979 N N . ASN A 1 255 ? 9.531 -17.266 -20.156 1 93.38 255 ASN A N 1
ATOM 1980 C CA . ASN A 1 255 ? 9.961 -15.906 -19.891 1 93.38 255 ASN A CA 1
ATOM 1981 C C . ASN A 1 255 ? 11.359 -15.641 -20.453 1 93.38 255 ASN A C 1
ATOM 1983 O O . ASN A 1 255 ? 11.602 -14.609 -21.078 1 93.38 255 ASN A O 1
ATOM 1987 N N . LEU A 1 256 ? 12.25 -16.547 -20.234 1 93.56 256 LEU A N 1
ATOM 1988 C CA . LEU A 1 256 ? 13.617 -16.406 -20.719 1 93.56 256 LEU A CA 1
ATOM 1989 C C . LEU A 1 256 ? 13.656 -16.406 -22.25 1 93.56 256 LEU A C 1
ATOM 1991 O O . LEU A 1 256 ? 14.406 -15.625 -22.844 1 93.56 256 LEU A O 1
ATOM 1995 N N . ILE A 1 257 ? 12.867 -17.219 -22.828 1 96.62 257 ILE A N 1
ATOM 1996 C CA . ILE A 1 257 ? 12.812 -17.328 -24.281 1 96.62 257 ILE A CA 1
ATOM 1997 C C . ILE A 1 257 ? 12.336 -15.992 -24.859 1 96.62 257 ILE A C 1
ATOM 1999 O O . ILE A 1 257 ? 13 -15.43 -25.734 1 96.62 257 ILE A O 1
ATOM 2003 N N . VAL A 1 258 ? 11.227 -15.523 -24.344 1 97.06 258 VAL A N 1
ATOM 2004 C CA . VAL A 1 258 ? 10.609 -14.328 -24.906 1 97.06 258 VAL A CA 1
ATOM 2005 C C . VAL A 1 258 ? 11.492 -13.109 -24.625 1 97.06 258 VAL A C 1
ATOM 2007 O O . VAL A 1 258 ? 11.648 -12.242 -25.484 1 97.06 258 VAL A O 1
ATOM 2010 N N . ARG A 1 259 ? 12.062 -13.039 -23.469 1 94.88 259 ARG A N 1
ATOM 2011 C CA . ARG A 1 259 ? 12.969 -11.938 -23.156 1 94.88 259 ARG A CA 1
ATOM 2012 C C . ARG A 1 259 ? 14.164 -11.914 -24.094 1 94.88 259 ARG A C 1
ATOM 2014 O O . ARG A 1 259 ? 14.633 -10.852 -24.5 1 94.88 259 ARG A O 1
ATOM 2021 N N . GLY A 1 260 ? 14.672 -13.102 -24.406 1 94.44 260 GLY A N 1
ATOM 2022 C CA . GLY A 1 260 ? 15.734 -13.195 -25.391 1 94.44 260 GLY A CA 1
ATOM 2023 C C . GLY A 1 260 ? 15.336 -12.641 -26.75 1 94.44 260 GLY A C 1
ATOM 2024 O O . GLY A 1 260 ? 16.141 -11.984 -27.422 1 94.44 260 GLY A O 1
ATOM 2025 N N . GLY A 1 261 ? 14.117 -12.938 -27.109 1 96.06 261 GLY A N 1
ATOM 2026 C CA . GLY A 1 261 ? 13.602 -12.406 -28.359 1 96.06 261 GLY A CA 1
ATOM 2027 C C . GLY A 1 261 ? 13.375 -10.906 -28.328 1 96.06 261 GLY A C 1
ATOM 2028 O O . GLY A 1 261 ? 13.711 -10.203 -29.297 1 96.06 261 GLY A O 1
ATOM 2029 N N . LEU A 1 262 ? 12.891 -10.383 -27.234 1 95.38 262 LEU A N 1
ATOM 2030 C CA . LEU A 1 262 ? 12.5 -8.984 -27.094 1 95.38 262 LEU A CA 1
ATOM 2031 C C . LEU A 1 262 ? 13.719 -8.07 -27.141 1 95.38 262 LEU A C 1
ATOM 2033 O O . LEU A 1 262 ? 13.594 -6.871 -27.375 1 95.38 262 LEU A O 1
ATOM 2037 N N . LYS A 1 263 ? 14.891 -8.609 -26.922 1 94.81 263 LYS A N 1
ATOM 2038 C CA . LYS A 1 263 ? 16.125 -7.828 -27.031 1 94.81 263 LYS A CA 1
ATOM 2039 C C . LYS A 1 263 ? 16.281 -7.262 -28.438 1 94.81 263 LYS A C 1
ATOM 2041 O O . LYS A 1 263 ? 16.859 -6.188 -28.625 1 94.81 263 LYS A O 1
ATOM 2046 N N . LYS A 1 264 ? 15.711 -7.992 -29.406 1 95.19 264 LYS A N 1
ATOM 2047 C CA . LYS A 1 264 ? 15.812 -7.555 -30.781 1 95.19 264 LYS A CA 1
ATOM 2048 C C . LYS A 1 264 ? 14.906 -6.355 -31.047 1 95.19 264 LYS A C 1
ATOM 2050 O O . LYS A 1 264 ? 15.094 -5.633 -32.031 1 95.19 264 LYS A O 1
ATOM 2055 N N . LEU A 1 265 ? 13.992 -6.109 -30.172 1 95 265 LEU A N 1
ATOM 2056 C CA . LEU A 1 265 ? 13.055 -5 -30.297 1 95 265 LEU A CA 1
ATOM 2057 C C . LEU A 1 265 ? 13.367 -3.912 -29.281 1 95 265 LEU A C 1
ATOM 2059 O O . LEU A 1 265 ? 12.539 -3.037 -29.016 1 95 265 LEU A O 1
ATOM 2063 N N . ALA A 1 266 ? 14.508 -3.898 -28.688 1 94.56 266 ALA A N 1
ATOM 2064 C CA . ALA A 1 266 ? 14.844 -3.082 -27.516 1 94.56 266 ALA A CA 1
ATOM 2065 C C . ALA A 1 266 ? 14.742 -1.595 -27.844 1 94.56 266 ALA A C 1
ATOM 2067 O O . ALA A 1 266 ? 14.227 -0.813 -27.047 1 94.56 266 ALA A O 1
ATOM 2068 N N . ASP A 1 267 ? 15.195 -1.199 -29 1 94.31 267 ASP A N 1
ATOM 2069 C CA . ASP A 1 267 ? 15.188 0.213 -29.359 1 94.31 267 ASP A CA 1
ATOM 2070 C C . ASP A 1 267 ? 13.766 0.757 -29.422 1 94.31 267 ASP A C 1
ATOM 2072 O O . ASP A 1 267 ? 13.477 1.817 -28.875 1 94.31 267 ASP A O 1
ATOM 2076 N N . THR A 1 268 ? 12.969 -0.032 -30.125 1 95 268 THR A N 1
ATOM 2077 C CA . THR A 1 268 ? 11.578 0.386 -30.266 1 95 268 THR A CA 1
ATOM 2078 C C . THR A 1 268 ? 10.859 0.348 -28.922 1 95 268 THR A C 1
ATOM 2080 O O . THR A 1 268 ? 10.102 1.258 -28.594 1 95 268 THR A O 1
ATOM 2083 N N . THR A 1 269 ? 11.094 -0.698 -28.125 1 94.94 269 THR A N 1
ATOM 2084 C CA . THR A 1 269 ? 10.438 -0.843 -26.828 1 94.94 269 THR A CA 1
ATOM 2085 C C . THR A 1 269 ? 10.875 0.267 -25.875 1 94.94 269 THR A C 1
ATOM 2087 O O . THR A 1 269 ? 10.078 0.751 -25.062 1 94.94 269 THR A O 1
ATOM 2090 N N . ASP A 1 270 ? 12.078 0.654 -25.969 1 94.19 270 ASP A N 1
ATOM 2091 C CA . ASP A 1 270 ? 12.594 1.726 -25.125 1 94.19 270 ASP A CA 1
ATOM 2092 C C . ASP A 1 270 ? 11.922 3.057 -25.453 1 94.19 270 ASP A C 1
ATOM 2094 O O . ASP A 1 270 ? 11.641 3.855 -24.562 1 94.19 270 ASP A O 1
ATOM 2098 N N . LYS A 1 271 ? 11.758 3.299 -26.734 1 94.81 271 LYS A N 1
ATOM 2099 C CA . LYS A 1 271 ? 11.047 4.504 -27.141 1 94.81 271 LYS A CA 1
ATOM 2100 C C . LYS A 1 271 ? 9.633 4.523 -26.547 1 94.81 271 LYS A C 1
ATOM 2102 O O . LYS A 1 271 ? 9.172 5.562 -26.078 1 94.81 271 LYS A O 1
ATOM 2107 N N . VAL A 1 272 ? 9.016 3.34 -26.625 1 96.12 272 VAL A N 1
ATOM 2108 C CA . VAL A 1 272 ? 7.672 3.223 -26.062 1 96.12 272 VAL A CA 1
ATOM 2109 C C . VAL A 1 272 ? 7.707 3.496 -24.562 1 96.12 272 VAL A C 1
ATOM 2111 O O . VAL A 1 272 ? 6.867 4.234 -24.031 1 96.12 272 VAL A O 1
ATOM 2114 N N . LYS A 1 273 ? 8.664 2.922 -23.891 1 94.5 273 LYS A N 1
ATOM 2115 C CA . LYS A 1 273 ? 8.812 3.098 -22.438 1 94.5 273 LYS A CA 1
ATOM 2116 C C . LYS A 1 273 ? 8.984 4.57 -22.078 1 94.5 273 LYS A C 1
ATOM 2118 O O . LYS A 1 273 ? 8.422 5.047 -21.094 1 94.5 273 LYS A O 1
ATOM 2123 N N . HIS A 1 274 ? 9.703 5.258 -22.875 1 93.69 274 HIS A N 1
ATOM 2124 C CA . HIS A 1 274 ? 9.945 6.676 -22.641 1 93.69 274 HIS A CA 1
ATOM 2125 C C . HIS A 1 274 ? 8.656 7.484 -22.781 1 93.69 274 HIS A C 1
ATOM 2127 O O . HIS A 1 274 ? 8.414 8.414 -22.016 1 93.69 274 HIS A O 1
ATOM 2133 N N . ILE A 1 275 ? 7.957 7.156 -23.75 1 94.38 275 ILE A N 1
ATOM 2134 C CA . ILE A 1 275 ? 6.695 7.859 -23.953 1 94.38 275 ILE A CA 1
ATOM 2135 C C . ILE A 1 275 ? 5.734 7.562 -22.812 1 94.38 275 ILE A C 1
ATOM 2137 O O . ILE A 1 275 ? 5.074 8.469 -22.297 1 94.38 275 ILE A O 1
ATOM 2141 N N . VAL A 1 276 ? 5.703 6.285 -22.453 1 93.69 276 VAL A N 1
ATOM 2142 C CA . VAL A 1 276 ? 4.836 5.867 -21.344 1 93.69 276 VAL A CA 1
ATOM 2143 C C . VAL A 1 276 ? 5.254 6.582 -20.062 1 93.69 276 VAL A C 1
ATOM 2145 O O . VAL A 1 276 ? 4.402 7.059 -19.312 1 93.69 276 VAL A O 1
ATOM 2148 N N . ASP A 1 277 ? 6.504 6.676 -19.875 1 90.25 277 ASP A N 1
ATOM 2149 C CA . ASP A 1 277 ? 7.043 7.375 -18.719 1 90.25 277 ASP A CA 1
ATOM 2150 C C . ASP A 1 277 ? 6.637 8.844 -18.719 1 90.25 277 ASP A C 1
ATOM 2152 O O . ASP A 1 277 ? 6.344 9.414 -17.656 1 90.25 277 ASP A O 1
ATOM 2156 N N . HIS A 1 278 ? 6.684 9.461 -19.859 1 90.75 278 HIS A N 1
ATOM 2157 C CA . HIS A 1 278 ? 6.262 10.852 -20 1 90.75 278 HIS A CA 1
ATOM 2158 C C . HIS A 1 278 ? 4.828 11.039 -19.516 1 90.75 278 HIS A C 1
ATOM 2160 O O . HIS A 1 278 ? 4.547 11.969 -18.766 1 90.75 278 HIS A O 1
ATOM 2166 N N . PHE A 1 279 ? 3.963 10.172 -19.938 1 89.5 279 PHE A N 1
ATOM 2167 C CA . PHE A 1 279 ? 2.561 10.289 -19.562 1 89.5 279 PHE A CA 1
ATOM 2168 C C . PHE A 1 279 ? 2.379 10.039 -18.078 1 89.5 279 PHE A C 1
ATOM 2170 O O . PHE A 1 279 ? 1.446 10.562 -17.453 1 89.5 279 PHE A O 1
ATOM 2177 N N . HIS A 1 280 ? 3.258 9.227 -17.484 1 85.31 280 HIS A N 1
ATOM 2178 C CA . HIS A 1 280 ? 3.156 8.93 -16.062 1 85.31 280 HIS A CA 1
ATOM 2179 C C . HIS A 1 280 ? 3.699 10.078 -15.219 1 85.31 280 HIS A C 1
ATOM 2181 O O . HIS A 1 280 ? 3.254 10.289 -14.086 1 85.31 280 HIS A O 1
ATOM 2187 N N . ARG A 1 281 ? 4.551 10.812 -15.727 1 79.5 281 ARG A N 1
ATOM 2188 C CA . ARG A 1 281 ? 5.215 11.875 -14.977 1 79.5 281 ARG A CA 1
ATOM 2189 C C . ARG A 1 281 ? 4.484 13.203 -15.141 1 79.5 281 ARG A C 1
ATOM 2191 O O . ARG A 1 281 ? 4.523 14.055 -14.25 1 79.5 281 ARG A O 1
ATOM 2198 N N . SER A 1 282 ? 3.891 13.414 -16.297 1 80.44 282 SER A N 1
ATOM 2199 C CA . SER A 1 282 ? 3.242 14.688 -16.609 1 80.44 282 SER A CA 1
ATOM 2200 C C . SER A 1 282 ? 1.733 14.602 -16.406 1 80.44 282 SER A C 1
ATOM 2202 O O . SER A 1 282 ? 1.024 14.016 -17.234 1 80.44 282 SER A O 1
ATOM 2204 N N . SER A 1 283 ? 1.242 15.273 -15.359 1 77.5 283 SER A N 1
ATOM 2205 C CA . SER A 1 283 ? -0.196 15.297 -15.109 1 77.5 283 SER A CA 1
ATOM 2206 C C . SER A 1 283 ? -0.94 15.969 -16.266 1 77.5 283 SER A C 1
ATOM 2208 O O . SER A 1 283 ? -2.045 15.562 -16.625 1 77.5 283 SER A O 1
ATOM 2210 N N . LEU A 1 284 ? -0.342 16.922 -16.812 1 80.38 284 LEU A N 1
ATOM 2211 C CA . LEU A 1 284 ? -0.936 17.641 -17.938 1 80.38 284 LEU A CA 1
ATOM 2212 C C . LEU A 1 284 ? -1.119 16.719 -19.141 1 80.38 284 LEU A C 1
ATOM 2214 O O . LEU A 1 284 ? -2.193 16.688 -19.734 1 80.38 284 LEU A O 1
ATOM 2218 N N . SER A 1 285 ? -0.042 16.031 -19.453 1 86.94 285 SER A N 1
ATOM 2219 C CA . SER A 1 285 ? -0.1 15.133 -20.594 1 86.94 285 SER A CA 1
ATOM 2220 C C . SER A 1 285 ? -1.1 14 -20.375 1 86.94 285 SER A C 1
ATOM 2222 O O . SER A 1 285 ? -1.807 13.594 -21.297 1 86.94 285 SER A O 1
ATOM 2224 N N . ALA A 1 286 ? -1.125 13.555 -19.188 1 87.31 286 ALA A N 1
ATOM 2225 C CA . ALA A 1 286 ? -2.057 12.484 -18.844 1 87.31 286 ALA A CA 1
ATOM 2226 C C . ALA A 1 286 ? -3.504 12.945 -19 1 87.31 286 ALA A C 1
ATOM 2228 O O . ALA A 1 286 ? -4.344 12.219 -19.531 1 87.31 286 ALA A O 1
ATOM 2229 N N . GLU A 1 287 ? -3.744 14.094 -18.531 1 83.94 287 GLU A N 1
ATOM 2230 C CA . GLU A 1 287 ? -5.094 14.648 -18.641 1 83.94 287 GLU A CA 1
ATOM 2231 C C . GLU A 1 287 ? -5.477 14.906 -20.094 1 83.94 287 GLU A C 1
ATOM 2233 O O . GLU A 1 287 ? -6.621 14.68 -20.484 1 83.94 287 GLU A O 1
ATOM 2238 N N . LYS A 1 288 ? -4.559 15.445 -20.781 1 89.31 288 LYS A N 1
ATOM 2239 C CA . LYS A 1 288 ? -4.82 15.695 -22.188 1 89.31 288 LYS A CA 1
ATOM 2240 C C . LYS A 1 288 ? -5.102 14.398 -22.938 1 89.31 288 LYS A C 1
ATOM 2242 O O . LYS A 1 288 ? -5.93 14.367 -23.844 1 89.31 288 LYS A O 1
ATOM 2247 N N . LEU A 1 289 ? -4.379 13.398 -22.625 1 92.69 289 LEU A N 1
ATOM 2248 C CA . LEU A 1 289 ? -4.633 12.094 -23.219 1 92.69 289 LEU A CA 1
ATOM 2249 C C . LEU A 1 289 ? -6.047 11.609 -22.906 1 92.69 289 LEU A C 1
ATOM 2251 O O . LEU A 1 289 ? -6.75 11.117 -23.797 1 92.69 289 LEU A O 1
ATOM 2255 N N . ARG A 1 290 ? -6.422 11.766 -21.688 1 88.69 290 ARG A N 1
ATOM 2256 C CA . ARG A 1 290 ? -7.77 11.383 -21.281 1 88.69 290 ARG A CA 1
ATOM 2257 C C . ARG A 1 290 ? -8.82 12.164 -22.078 1 88.69 290 ARG A C 1
ATOM 2259 O O . ARG A 1 290 ? -9.812 11.594 -22.516 1 88.69 290 ARG A O 1
ATOM 2266 N N . ALA A 1 291 ? -8.602 13.414 -22.172 1 89.06 291 ALA A N 1
ATOM 2267 C CA . ALA A 1 291 ? -9.516 14.266 -22.922 1 89.06 291 ALA A CA 1
ATOM 2268 C C . ALA A 1 291 ? -9.57 13.844 -24.391 1 89.06 291 ALA A C 1
ATOM 2270 O O . ALA A 1 291 ? -10.641 13.836 -25 1 89.06 291 ALA A O 1
ATOM 2271 N N . THR A 1 292 ? -8.445 13.539 -24.969 1 93.19 292 THR A N 1
ATOM 2272 C CA . THR A 1 292 ? -8.367 13.109 -26.359 1 93.19 292 THR A CA 1
ATOM 2273 C C . THR A 1 292 ? -9.109 11.789 -26.562 1 93.19 292 THR A C 1
ATOM 2275 O O . THR A 1 292 ? -9.805 11.609 -27.562 1 93.19 292 THR A O 1
ATOM 2278 N N . LEU A 1 293 ? -8.922 10.898 -25.641 1 93 293 LEU A N 1
ATOM 2279 C CA . LEU A 1 293 ? -9.633 9.625 -25.688 1 93 293 LEU A CA 1
ATOM 2280 C C . LEU A 1 293 ? -11.141 9.844 -25.672 1 93 293 LEU A C 1
ATOM 2282 O O . LEU A 1 293 ? -11.867 9.234 -26.469 1 93 293 LEU A O 1
ATOM 2286 N N . ALA A 1 294 ? -11.547 10.695 -24.797 1 90.12 294 ALA A N 1
ATOM 2287 C CA . ALA A 1 294 ? -12.977 11.008 -24.703 1 90.12 294 ALA A CA 1
ATOM 2288 C C . ALA A 1 294 ? -13.5 11.594 -26.016 1 90.12 294 ALA A C 1
ATOM 2290 O O . ALA A 1 294 ? -14.586 11.234 -26.469 1 90.12 294 ALA A O 1
ATOM 2291 N N . GLN A 1 295 ? -12.75 12.477 -26.547 1 91.31 295 GLN A N 1
ATOM 2292 C CA . GLN A 1 295 ? -13.125 13.133 -27.797 1 91.31 295 GLN A CA 1
ATOM 2293 C C . GLN A 1 295 ? -13.219 12.125 -28.938 1 91.31 295 GLN A C 1
ATOM 2295 O O . GLN A 1 295 ? -14.039 12.281 -29.844 1 91.31 295 GLN A O 1
ATOM 2300 N N . MET A 1 296 ? -12.406 11.117 -28.891 1 93.62 296 MET A N 1
ATOM 2301 C CA . MET A 1 296 ? -12.367 10.109 -29.938 1 93.62 296 MET A CA 1
ATOM 2302 C C . MET A 1 296 ? -13.359 8.984 -29.672 1 93.62 296 MET A C 1
ATOM 2304 O O . MET A 1 296 ? -13.477 8.047 -30.453 1 93.62 296 MET A O 1
ATOM 2308 N N . GLY A 1 297 ? -13.984 9.031 -28.578 1 89.81 297 GLY A N 1
ATOM 2309 C CA . GLY A 1 297 ? -14.961 8.008 -28.234 1 89.81 297 GLY A CA 1
ATOM 2310 C C . GLY A 1 297 ? -14.328 6.711 -27.781 1 89.81 297 GLY A C 1
ATOM 2311 O O . GLY A 1 297 ? -14.922 5.641 -27.906 1 89.81 297 GLY A O 1
ATOM 2312 N N . LEU A 1 298 ? -13.125 6.82 -27.391 1 90.19 298 LEU A N 1
ATOM 2313 C CA . LEU A 1 298 ? -12.414 5.637 -26.922 1 90.19 298 LEU A CA 1
ATOM 2314 C C . LEU A 1 298 ? -12.547 5.5 -25.406 1 90.19 298 LEU A C 1
ATOM 2316 O O . LEU A 1 298 ? -12.805 6.484 -24.703 1 90.19 298 LEU A O 1
ATOM 2320 N N . PRO A 1 299 ? -12.453 4.266 -24.938 1 87.56 299 PRO A N 1
ATOM 2321 C CA . PRO A 1 299 ? -12.523 4.066 -23.484 1 87.56 299 PRO A CA 1
ATOM 2322 C C . PRO A 1 299 ? -11.391 4.773 -22.75 1 87.56 299 PRO A C 1
ATOM 2324 O O . PRO A 1 299 ? -10.312 4.984 -23.312 1 87.56 299 PRO A O 1
ATOM 2327 N N . ASP A 1 300 ? -11.719 5.168 -21.516 1 83.75 300 ASP A N 1
ATOM 2328 C CA . ASP A 1 300 ? -10.75 5.848 -20.656 1 83.75 300 ASP A CA 1
ATOM 2329 C C . ASP A 1 300 ? -9.688 4.875 -20.156 1 83.75 300 ASP A C 1
ATOM 2331 O O . ASP A 1 300 ? -9.781 4.371 -19.031 1 83.75 300 ASP A O 1
ATOM 2335 N N . LEU A 1 301 ? -8.695 4.574 -21.031 1 87.75 301 LEU A N 1
ATOM 2336 C CA . LEU A 1 301 ? -7.602 3.666 -20.703 1 87.75 301 LEU A CA 1
ATOM 2337 C C . LEU A 1 301 ? -6.305 4.438 -20.484 1 87.75 301 LEU A C 1
ATOM 2339 O O . LEU A 1 301 ? -6.023 5.402 -21.203 1 87.75 301 LEU A O 1
ATOM 2343 N N . LYS A 1 302 ? -5.594 4.035 -19.516 1 86.19 302 LYS A N 1
ATOM 2344 C CA . LYS A 1 302 ? -4.273 4.609 -19.266 1 86.19 302 LYS A CA 1
ATOM 2345 C C . LYS A 1 302 ? -3.184 3.783 -19.953 1 86.19 302 LYS A C 1
ATOM 2347 O O . LYS A 1 302 ? -3.371 2.592 -20.203 1 86.19 302 LYS A O 1
ATOM 2352 N N . VAL A 1 303 ? -2.102 4.449 -20.297 1 90.88 303 VAL A N 1
ATOM 2353 C CA . VAL A 1 303 ? -0.946 3.713 -20.797 1 90.88 303 VAL A CA 1
ATOM 2354 C C . VAL A 1 303 ? -0.375 2.836 -19.672 1 90.88 303 VAL A C 1
ATOM 2356 O O . VAL A 1 303 ? -0.487 3.172 -18.5 1 90.88 303 VAL A O 1
ATOM 2359 N N . LEU A 1 304 ? 0.163 1.704 -20.062 1 88.81 304 LEU A N 1
ATOM 2360 C CA . LEU A 1 304 ? 0.714 0.758 -19.094 1 88.81 304 LEU A CA 1
ATOM 2361 C C . LEU A 1 304 ? 2.238 0.804 -19.094 1 88.81 304 LEU A C 1
ATOM 2363 O O . LEU A 1 304 ? 2.857 0.887 -20.156 1 88.81 304 LEU A O 1
ATOM 2367 N N . GLN A 1 305 ? 2.768 0.82 -17.859 1 86.94 305 GLN A N 1
ATOM 2368 C CA . GLN A 1 305 ? 4.219 0.736 -17.719 1 86.94 305 GLN A CA 1
ATOM 2369 C C . GLN A 1 305 ? 4.668 -0.707 -17.5 1 86.94 305 GLN A C 1
ATOM 2371 O O . GLN A 1 305 ? 4.012 -1.469 -16.797 1 86.94 305 GLN A O 1
ATOM 2376 N N . ASP A 1 306 ? 5.73 -1.116 -18.203 1 86.88 306 ASP A N 1
ATOM 2377 C CA . ASP A 1 306 ? 6.16 -2.506 -18.094 1 86.88 306 ASP A CA 1
ATOM 2378 C C . ASP A 1 306 ? 7.043 -2.705 -16.859 1 86.88 306 ASP A C 1
ATOM 2380 O O . ASP A 1 306 ? 7.605 -1.744 -16.328 1 86.88 306 ASP A O 1
ATOM 2384 N N . CYS A 1 307 ? 7.012 -3.908 -16.297 1 76.56 307 CYS A N 1
ATOM 2385 C CA . CYS A 1 307 ? 7.961 -4.406 -15.305 1 76.56 307 CYS A CA 1
ATOM 2386 C C . CYS A 1 307 ? 9.094 -5.172 -15.977 1 76.56 307 CYS A C 1
ATOM 2388 O O . CYS A 1 307 ? 8.852 -6.164 -16.672 1 76.56 307 CYS A O 1
ATOM 2390 N N . PRO A 1 308 ? 10.234 -4.766 -15.742 1 72.94 308 PRO A N 1
ATOM 2391 C CA . PRO A 1 308 ? 11.359 -5.312 -16.5 1 72.94 308 PRO A CA 1
ATOM 2392 C C . PRO A 1 308 ? 11.555 -6.809 -16.281 1 72.94 308 PRO A C 1
ATOM 2394 O O . PRO A 1 308 ? 12.141 -7.496 -17.125 1 72.94 308 PRO A O 1
ATOM 2397 N N . THR A 1 309 ? 11.094 -7.406 -15.25 1 72.06 309 THR A N 1
ATOM 2398 C CA . THR A 1 309 ? 11.398 -8.797 -14.938 1 72.06 309 THR A CA 1
ATOM 2399 C C . THR A 1 309 ? 10.352 -9.734 -15.531 1 72.06 309 THR A C 1
ATOM 2401 O O . THR A 1 309 ? 10.508 -10.953 -15.492 1 72.06 309 THR A O 1
ATOM 2404 N N . ARG A 1 310 ? 9.344 -9.203 -16.203 1 80.56 310 ARG A N 1
ATOM 2405 C CA . ARG A 1 310 ? 8.273 -10.016 -16.766 1 80.56 310 ARG A CA 1
ATOM 2406 C C . ARG A 1 310 ? 7.934 -9.578 -18.172 1 80.56 310 ARG A C 1
ATOM 2408 O O . ARG A 1 310 ? 7.402 -8.484 -18.375 1 80.56 310 ARG A O 1
ATOM 2415 N N . TRP A 1 311 ? 8.086 -10.445 -19.016 1 91.25 311 TRP A N 1
ATOM 2416 C CA . TRP A 1 311 ? 7.867 -10.102 -20.422 1 91.25 311 TRP A CA 1
ATOM 2417 C C . TRP A 1 311 ? 6.398 -9.773 -20.672 1 91.25 311 TRP A C 1
ATOM 2419 O O . TRP A 1 311 ? 6.082 -8.992 -21.578 1 91.25 311 TRP A O 1
ATOM 2429 N N . ASN A 1 312 ? 5.516 -10.406 -19.938 1 90.5 312 ASN A N 1
ATOM 2430 C CA . ASN A 1 312 ? 4.09 -10.188 -20.141 1 90.5 312 ASN A CA 1
ATOM 2431 C C . ASN A 1 312 ? 3.711 -8.719 -19.969 1 90.5 312 ASN A C 1
ATOM 2433 O O . ASN A 1 312 ? 2.844 -8.211 -20.672 1 90.5 312 ASN A O 1
ATOM 2437 N N . SER A 1 313 ? 4.383 -8.102 -19.047 1 90.12 313 SER A N 1
ATOM 2438 C CA . SER A 1 313 ? 4.117 -6.684 -18.844 1 90.12 313 SER A CA 1
ATOM 2439 C C . SER A 1 313 ? 4.535 -5.859 -20.047 1 90.12 313 SER A C 1
ATOM 2441 O O . SER A 1 313 ? 3.875 -4.875 -20.391 1 90.12 313 SER A O 1
ATOM 2443 N N . THR A 1 314 ? 5.637 -6.246 -20.641 1 93.25 314 THR A N 1
ATOM 2444 C CA . THR A 1 314 ? 6.062 -5.594 -21.875 1 93.25 314 THR A CA 1
ATOM 2445 C C . THR A 1 314 ? 5.047 -5.832 -22.984 1 93.25 314 THR A C 1
ATOM 2447 O O . THR A 1 314 ? 4.699 -4.906 -23.719 1 93.25 314 THR A O 1
ATOM 2450 N N . PHE A 1 315 ? 4.602 -7.043 -23.062 1 95.62 315 PHE A N 1
ATOM 2451 C CA . PHE A 1 315 ? 3.584 -7.398 -24.047 1 95.62 315 PHE A CA 1
ATOM 2452 C C . PHE A 1 315 ? 2.328 -6.555 -23.859 1 95.62 315 PHE A C 1
ATOM 2454 O O . PHE A 1 315 ? 1.803 -5.988 -24.812 1 95.62 315 PHE A O 1
ATOM 2461 N N . TYR A 1 316 ? 1.853 -6.383 -22.688 1 94.44 316 TYR A N 1
ATOM 2462 C CA . TYR A 1 316 ? 0.64 -5.625 -22.391 1 94.44 316 TYR A CA 1
ATOM 2463 C C . TYR A 1 316 ? 0.859 -4.137 -22.641 1 94.44 316 TYR A C 1
ATOM 2465 O O . TYR A 1 316 ? -0.052 -3.434 -23.094 1 94.44 316 TYR A O 1
ATOM 2473 N N . MET A 1 317 ? 2.025 -3.68 -22.25 1 95.44 317 MET A N 1
ATOM 2474 C CA . MET A 1 317 ? 2.365 -2.289 -22.531 1 95.44 317 MET A CA 1
ATOM 2475 C C . MET A 1 317 ? 2.285 -2.008 -24.031 1 95.44 317 MET A C 1
ATOM 2477 O O . MET A 1 317 ? 1.639 -1.048 -24.453 1 95.44 317 MET A O 1
ATOM 2481 N N . LEU A 1 318 ? 2.812 -2.881 -24.812 1 96.5 318 LEU A N 1
ATOM 2482 C CA . LEU A 1 318 ? 2.828 -2.711 -26.266 1 96.5 318 LEU A CA 1
ATOM 2483 C C . LEU A 1 318 ? 1.421 -2.82 -26.844 1 96.5 318 LEU A C 1
ATOM 2485 O O . LEU A 1 318 ? 1.029 -2.02 -27.688 1 96.5 318 LEU A O 1
ATOM 2489 N N . LYS A 1 319 ? 0.762 -3.818 -26.344 1 96.12 319 LYS A N 1
ATOM 2490 C CA . LYS A 1 319 ? -0.601 -4.031 -26.828 1 96.12 319 LYS A CA 1
ATOM 2491 C C . LYS A 1 319 ? -1.481 -2.818 -26.531 1 96.12 319 LYS A C 1
ATOM 2493 O O . LYS A 1 319 ? -2.229 -2.361 -27.391 1 96.12 319 LYS A O 1
ATOM 2498 N N . ARG A 1 320 ? -1.369 -2.279 -25.312 1 95.31 320 ARG A N 1
ATOM 2499 C CA . ARG A 1 320 ? -2.113 -1.087 -24.922 1 95.31 320 ARG A CA 1
ATOM 2500 C C . ARG A 1 320 ? -1.67 0.125 -25.734 1 95.31 320 ARG A C 1
ATOM 2502 O O . ARG A 1 320 ? -2.496 0.951 -26.125 1 95.31 320 ARG A O 1
ATOM 2509 N N . PHE A 1 321 ? -0.42 0.242 -25.953 1 95.88 321 PHE A N 1
ATOM 2510 C CA . PHE A 1 321 ? 0.161 1.353 -26.703 1 95.88 321 PHE A CA 1
ATOM 2511 C C . PHE A 1 321 ? -0.373 1.385 -28.125 1 95.88 321 PHE A C 1
ATOM 2513 O O . PHE A 1 321 ? -0.715 2.451 -28.641 1 95.88 321 PHE A O 1
ATOM 2520 N N . VAL A 1 322 ? -0.523 0.247 -28.734 1 96.19 322 VAL A N 1
ATOM 2521 C CA . VAL A 1 322 ? -1.05 0.127 -30.094 1 96.19 322 VAL A CA 1
ATOM 2522 C C . VAL A 1 322 ? -2.541 0.46 -30.094 1 96.19 322 VAL A C 1
ATOM 2524 O O . VAL A 1 322 ? -3.027 1.14 -31 1 96.19 322 VAL A O 1
ATOM 2527 N N . LYS A 1 323 ? -3.186 -0.027 -29.094 1 95.25 323 LYS A N 1
ATOM 2528 C CA . LYS A 1 323 ? -4.621 0.219 -28.984 1 95.25 323 LYS A CA 1
ATOM 2529 C C . LYS A 1 323 ? -4.918 1.713 -28.891 1 95.25 323 LYS A C 1
ATOM 2531 O O . LYS A 1 323 ? -5.93 2.186 -29.422 1 95.25 323 LYS A O 1
ATOM 2536 N N . LEU A 1 324 ? -3.959 2.43 -28.312 1 95.25 324 LEU A N 1
ATOM 2537 C CA . LEU A 1 324 ? -4.172 3.854 -28.078 1 95.25 324 LEU A CA 1
ATOM 2538 C C . LEU A 1 324 ? -3.365 4.691 -29.062 1 95.25 324 LEU A C 1
ATOM 2540 O O . LEU A 1 324 ? -3.098 5.871 -28.812 1 95.25 324 LEU A O 1
ATOM 2544 N N . ARG A 1 325 ? -2.996 4.145 -30.141 1 94.88 325 ARG A N 1
ATOM 2545 C CA . ARG A 1 325 ? -2.053 4.734 -31.094 1 94.88 325 ARG A CA 1
ATOM 2546 C C . ARG A 1 325 ? -2.49 6.137 -31.484 1 94.88 325 ARG A C 1
ATOM 2548 O O . ARG A 1 325 ? -1.757 7.105 -31.281 1 94.88 325 ARG A O 1
ATOM 2555 N N . ASP A 1 326 ? -3.689 6.27 -31.938 1 93.81 326 ASP A N 1
ATOM 2556 C CA . ASP A 1 326 ? -4.156 7.539 -32.469 1 93.81 326 ASP A CA 1
ATOM 2557 C C . ASP A 1 326 ? -4.258 8.602 -31.391 1 93.81 326 ASP A C 1
ATOM 2559 O O . ASP A 1 326 ? -3.898 9.758 -31.609 1 93.81 326 ASP A O 1
ATOM 2563 N N . ALA A 1 327 ? -4.746 8.172 -30.281 1 95.06 327 ALA A N 1
ATOM 2564 C CA . ALA A 1 327 ? -4.875 9.109 -29.172 1 95.06 327 ALA A CA 1
ATOM 2565 C C . ALA A 1 327 ? -3.504 9.57 -28.672 1 95.06 327 ALA A C 1
ATOM 2567 O O . ALA A 1 327 ? -3.322 10.742 -28.328 1 95.06 327 ALA A O 1
ATOM 2568 N N . ILE A 1 328 ? -2.555 8.711 -28.656 1 95.56 328 ILE A N 1
ATOM 2569 C CA . ILE A 1 328 ? -1.208 9.016 -28.172 1 95.56 328 ILE A CA 1
ATOM 2570 C C . ILE A 1 328 ? -0.531 9.984 -29.141 1 95.56 328 ILE A C 1
ATOM 2572 O O . ILE A 1 328 ? 0.036 11 -28.719 1 95.56 328 ILE A O 1
ATOM 2576 N N . ILE A 1 329 ? -0.632 9.688 -30.453 1 93.25 329 ILE A N 1
ATOM 2577 C CA . ILE A 1 329 ? -0.017 10.523 -31.469 1 93.25 329 ILE A CA 1
ATOM 2578 C C . ILE A 1 329 ? -0.604 11.93 -31.406 1 93.25 329 ILE A C 1
ATOM 2580 O O . ILE A 1 329 ? 0.134 12.922 -31.391 1 93.25 329 ILE A O 1
ATOM 2584 N N . THR A 1 330 ? -1.873 11.984 -31.281 1 92.75 330 THR A N 1
ATOM 2585 C CA . THR A 1 330 ? -2.576 13.266 -31.234 1 92.75 330 THR A CA 1
ATOM 2586 C C . THR A 1 330 ? -2.182 14.055 -29.984 1 92.75 330 THR A C 1
ATOM 2588 O O . THR A 1 330 ? -1.9 15.25 -30.078 1 92.75 330 THR A O 1
ATOM 2591 N N . THR A 1 331 ? -2.166 13.406 -28.859 1 94.12 331 THR A N 1
ATOM 2592 C CA . THR A 1 331 ? -1.87 14.078 -27.594 1 94.12 331 THR A CA 1
ATOM 2593 C C . THR A 1 331 ? -0.438 14.602 -27.578 1 94.12 331 THR A C 1
ATOM 2595 O O . THR A 1 331 ? -0.188 15.727 -27.141 1 94.12 331 THR A O 1
ATOM 2598 N N . LEU A 1 332 ? 0.457 13.812 -28.047 1 92.81 332 LEU A N 1
ATOM 2599 C CA . LEU A 1 332 ? 1.855 14.227 -28.062 1 92.81 332 LEU A CA 1
ATOM 2600 C C . LEU A 1 332 ? 2.043 15.461 -28.938 1 92.81 332 LEU A C 1
ATOM 2602 O O . LEU A 1 332 ? 2.846 16.344 -28.625 1 92.81 332 LEU A O 1
ATOM 2606 N N . ALA A 1 333 ? 1.328 15.5 -29.953 1 89.75 333 ALA A N 1
ATOM 2607 C CA . ALA A 1 333 ? 1.37 16.656 -30.859 1 89.75 333 ALA A CA 1
ATOM 2608 C C . ALA A 1 333 ? 0.775 17.891 -30.188 1 89.75 333 ALA A C 1
ATOM 2610 O O . ALA A 1 333 ? 1.317 18.984 -30.297 1 89.75 333 ALA A O 1
ATOM 2611 N N . LEU A 1 334 ? -0.28 17.719 -29.453 1 89.94 334 LEU A N 1
ATOM 2612 C CA . LEU A 1 334 ? -1.004 18.812 -28.812 1 89.94 334 LEU A CA 1
ATOM 2613 C C . LEU A 1 334 ? -0.182 19.422 -27.688 1 89.94 334 LEU A C 1
ATOM 2615 O O . LEU A 1 334 ? -0.218 20.641 -27.469 1 89.94 334 LEU A O 1
ATOM 2619 N N . VAL A 1 335 ? 0.494 18.578 -26.969 1 88.75 335 VAL A N 1
ATOM 2620 C CA . VAL A 1 335 ? 1.209 19.078 -25.812 1 88.75 335 VAL A CA 1
ATOM 2621 C C . VAL A 1 335 ? 2.652 19.406 -26.188 1 88.75 335 VAL A C 1
ATOM 2623 O O . VAL A 1 335 ? 3.432 19.859 -25.344 1 88.75 335 VAL A O 1
ATOM 2626 N N . ASN A 1 336 ? 3.012 19.281 -27.391 1 85 336 ASN A N 1
ATOM 2627 C CA . ASN A 1 336 ? 4.379 19.484 -27.859 1 85 336 ASN A CA 1
ATOM 2628 C C . ASN A 1 336 ? 5.395 18.812 -26.938 1 85 336 ASN A C 1
ATOM 2630 O O . ASN A 1 336 ? 6.312 19.453 -26.438 1 85 336 ASN A O 1
ATOM 2634 N N . ALA A 1 337 ? 5.09 17.547 -26.734 1 85 337 ALA A N 1
ATOM 2635 C CA . ALA A 1 337 ? 5.938 16.797 -25.812 1 85 337 ALA A CA 1
ATOM 2636 C C . ALA A 1 337 ? 7.344 16.625 -26.375 1 85 337 ALA A C 1
ATOM 2638 O O . ALA A 1 337 ? 7.516 16.406 -27.578 1 85 337 ALA A O 1
ATOM 2639 N N . ALA A 1 338 ? 8.359 16.719 -25.484 1 85.75 338 ALA A N 1
ATOM 2640 C CA . ALA A 1 338 ? 9.758 16.547 -25.875 1 85.75 338 ALA A CA 1
ATOM 2641 C C . ALA A 1 338 ? 10.156 15.078 -25.828 1 85.75 338 ALA A C 1
ATOM 2643 O O . ALA A 1 338 ? 11.078 14.695 -25.109 1 85.75 338 ALA A O 1
ATOM 2644 N N . VAL A 1 339 ? 9.43 14.234 -26.531 1 88.19 339 VAL A N 1
ATOM 2645 C CA . VAL A 1 339 ? 9.75 12.812 -26.594 1 88.19 339 VAL A CA 1
ATOM 2646 C C . VAL A 1 339 ? 9.883 12.375 -28.047 1 88.19 339 VAL A C 1
ATOM 2648 O O . VAL A 1 339 ? 9.289 12.984 -28.938 1 88.19 339 VAL A O 1
ATOM 2651 N N . SER A 1 340 ? 10.734 11.422 -28.297 1 88.5 340 SER A N 1
ATOM 2652 C CA . SER A 1 340 ? 10.875 10.852 -29.625 1 88.5 340 SER A CA 1
ATOM 2653 C C . SER A 1 340 ? 9.664 10 -30 1 88.5 340 SER A C 1
ATOM 2655 O O . SER A 1 340 ? 9.398 8.977 -29.359 1 88.5 340 SER A O 1
ATOM 2657 N N . THR A 1 341 ? 8.953 10.414 -31.047 1 89.81 341 THR A N 1
ATOM 2658 C CA . THR A 1 341 ? 7.77 9.68 -31.469 1 89.81 341 THR A CA 1
ATOM 2659 C C . THR A 1 341 ? 8.156 8.492 -32.344 1 89.81 341 THR A C 1
ATOM 2661 O O . THR A 1 341 ? 9.258 8.453 -32.906 1 89.81 341 THR A O 1
ATOM 2664 N N . LEU A 1 342 ? 7.254 7.574 -32.469 1 94.19 342 LEU A N 1
ATOM 2665 C CA . LEU A 1 342 ? 7.496 6.379 -33.281 1 94.19 342 LEU A CA 1
ATOM 2666 C C . LEU A 1 342 ? 7.25 6.652 -34.75 1 94.19 342 LEU A C 1
ATOM 2668 O O . LEU A 1 342 ? 6.316 7.375 -35.094 1 94.19 342 LEU A O 1
ATOM 2672 N N . THR A 1 343 ? 8.102 6.102 -35.562 1 93.69 343 THR A N 1
ATOM 2673 C CA . THR A 1 343 ? 7.879 6.133 -37 1 93.69 343 THR A CA 1
ATOM 2674 C C . THR A 1 343 ? 6.777 5.152 -37.406 1 93.69 343 THR A C 1
ATOM 2676 O O . THR A 1 343 ? 6.352 4.328 -36.594 1 93.69 343 THR A O 1
ATOM 2679 N N . HIS A 1 344 ? 6.301 5.289 -38.594 1 93 344 HIS A N 1
ATOM 2680 C CA . HIS A 1 344 ? 5.289 4.371 -39.094 1 93 344 HIS A CA 1
ATOM 2681 C C . HIS A 1 344 ? 5.781 2.93 -39.062 1 93 344 HIS A C 1
ATOM 2683 O O . HIS A 1 344 ? 5.031 2.02 -38.719 1 93 344 HIS A O 1
ATOM 2689 N N . GLN A 1 345 ? 7.016 2.771 -39.406 1 93.38 345 GLN A N 1
ATOM 2690 C CA . GLN A 1 345 ? 7.621 1.443 -39.375 1 93.38 345 GLN A CA 1
ATOM 2691 C C . GLN A 1 345 ? 7.676 0.874 -37.969 1 93.38 345 GLN A C 1
ATOM 2693 O O . GLN A 1 345 ? 7.465 -0.323 -37.781 1 93.38 345 GLN A O 1
ATOM 2698 N N . GLU A 1 346 ? 7.918 1.69 -37.094 1 96.12 346 GLU A N 1
ATOM 2699 C CA . GLU A 1 346 ? 8.008 1.249 -35.688 1 96.12 346 GLU A CA 1
ATOM 2700 C C . GLU A 1 346 ? 6.633 0.861 -35.156 1 96.12 346 GLU A C 1
ATOM 2702 O O . GLU A 1 346 ? 6.512 -0.099 -34.375 1 96.12 346 GLU A O 1
ATOM 2707 N N . TRP A 1 347 ? 5.625 1.606 -35.531 1 96.19 347 TRP A N 1
ATOM 2708 C CA . TRP A 1 347 ? 4.262 1.25 -35.125 1 96.19 347 TRP A CA 1
ATOM 2709 C C . TRP A 1 347 ? 3.873 -0.111 -35.719 1 96.19 347 TRP A C 1
ATOM 2711 O O . TRP A 1 347 ? 3.295 -0.941 -35 1 96.19 347 TRP A O 1
ATOM 2721 N N . GLU A 1 348 ? 4.227 -0.353 -36.875 1 95.69 348 GLU A N 1
ATOM 2722 C CA . GLU A 1 348 ? 3.941 -1.639 -37.531 1 95.69 348 GLU A CA 1
ATOM 2723 C C . GLU A 1 348 ? 4.703 -2.77 -36.844 1 95.69 348 GLU A C 1
ATOM 2725 O O . GLU A 1 348 ? 4.172 -3.867 -36.656 1 95.69 348 GLU A O 1
ATOM 2730 N N . ALA A 1 349 ? 5.879 -2.465 -36.531 1 97 349 ALA A N 1
ATOM 2731 C CA . ALA A 1 349 ? 6.711 -3.457 -35.844 1 97 349 ALA A CA 1
ATOM 2732 C C . ALA A 1 349 ? 6.094 -3.877 -34.531 1 97 349 ALA A C 1
ATOM 2734 O O . ALA A 1 349 ? 6.078 -5.062 -34.188 1 97 349 ALA A O 1
ATOM 2735 N N . ILE A 1 350 ? 5.605 -2.928 -33.781 1 97.12 350 ILE A N 1
ATOM 2736 C CA . ILE A 1 350 ? 5.016 -3.236 -32.469 1 97.12 350 ILE A CA 1
ATOM 2737 C C . ILE A 1 350 ? 3.734 -4.043 -32.656 1 97.12 350 ILE A C 1
ATOM 2739 O O . ILE A 1 350 ? 3.449 -4.965 -31.891 1 97.12 350 ILE A O 1
ATOM 2743 N N . GLU A 1 351 ? 2.98 -3.719 -33.625 1 96.69 351 GLU A N 1
ATOM 2744 C CA . GLU A 1 351 ? 1.761 -4.461 -33.938 1 96.69 351 GLU A CA 1
ATOM 2745 C C . GLU A 1 351 ? 2.072 -5.91 -34.281 1 96.69 351 GLU A C 1
ATOM 2747 O O . GLU A 1 351 ? 1.429 -6.836 -33.781 1 96.69 351 GLU A O 1
ATOM 2752 N N . GLU A 1 352 ? 3.043 -6.055 -35.125 1 97.25 352 GLU A N 1
ATOM 2753 C CA . GLU A 1 352 ? 3.461 -7.398 -35.531 1 97.25 352 GLU A CA 1
ATOM 2754 C C . GLU A 1 352 ? 4.031 -8.164 -34.344 1 97.25 352 GLU A C 1
ATOM 2756 O O . GLU A 1 352 ? 3.762 -9.359 -34.156 1 97.25 352 GLU A O 1
ATOM 2761 N N . ALA A 1 353 ? 4.797 -7.492 -33.594 1 97.62 353 ALA A N 1
ATOM 2762 C CA . ALA A 1 353 ? 5.391 -8.133 -32.406 1 97.62 353 ALA A CA 1
ATOM 2763 C C . ALA A 1 353 ? 4.309 -8.641 -31.453 1 97.62 353 ALA A C 1
ATOM 2765 O O . ALA A 1 353 ? 4.449 -9.719 -30.875 1 97.62 353 ALA A O 1
ATOM 2766 N N . CYS A 1 354 ? 3.271 -7.852 -31.297 1 97.19 354 CYS A N 1
ATOM 2767 C CA . CYS A 1 354 ? 2.164 -8.273 -30.438 1 97.19 354 CYS A CA 1
ATOM 2768 C C . CYS A 1 354 ? 1.516 -9.539 -30.984 1 97.19 354 CYS A C 1
ATOM 2770 O O . CYS A 1 354 ? 1.146 -10.43 -30.203 1 97.19 354 CYS A O 1
ATOM 2772 N N . GLU A 1 355 ? 1.451 -9.641 -32.219 1 96.31 355 GLU A N 1
ATOM 2773 C CA . GLU A 1 355 ? 0.886 -10.836 -32.844 1 96.31 355 GLU A CA 1
ATOM 2774 C C . GLU A 1 355 ? 1.786 -12.047 -32.625 1 96.31 355 GLU A C 1
ATOM 2776 O O . GLU A 1 355 ? 1.299 -13.148 -32.344 1 96.31 355 GLU A O 1
ATOM 2781 N N . VAL A 1 356 ? 3.01 -11.828 -32.75 1 97.25 356 VAL A N 1
ATOM 2782 C CA . VAL A 1 356 ? 3.984 -12.898 -32.594 1 97.25 356 VAL A CA 1
ATOM 2783 C C . VAL A 1 356 ? 3.971 -13.383 -31.141 1 97.25 356 VAL A C 1
ATOM 2785 O O . VAL A 1 356 ? 4.094 -14.586 -30.891 1 97.25 356 VAL A O 1
ATOM 2788 N N . LEU A 1 357 ? 3.799 -12.461 -30.219 1 97.44 357 LEU A N 1
ATOM 2789 C CA . LEU A 1 357 ? 3.967 -12.773 -28.797 1 97.44 357 LEU A CA 1
ATOM 2790 C C . LEU A 1 357 ? 2.668 -13.305 -28.203 1 97.44 357 LEU A C 1
ATOM 2792 O O . LEU A 1 357 ? 2.678 -13.922 -27.125 1 97.44 357 LEU A O 1
ATOM 2796 N N . GLN A 1 358 ? 1.567 -13.148 -28.844 1 96.25 358 GLN A N 1
ATOM 2797 C CA . GLN A 1 358 ? 0.249 -13.508 -28.328 1 96.25 358 GLN A CA 1
ATOM 2798 C C . GLN A 1 358 ? 0.184 -14.984 -27.969 1 96.25 358 GLN A C 1
ATOM 2800 O O . GLN A 1 358 ? -0.288 -15.344 -26.891 1 96.25 358 GLN A O 1
ATOM 2805 N N . PRO A 1 359 ? 0.716 -15.859 -28.812 1 96.31 359 PRO A N 1
ATOM 2806 C CA . PRO A 1 359 ? 0.66 -17.281 -28.469 1 96.31 359 PRO A CA 1
ATOM 2807 C C . PRO A 1 359 ? 1.457 -17.609 -27.203 1 96.31 359 PRO A C 1
ATOM 2809 O O . PRO A 1 359 ? 1.076 -18.5 -26.438 1 96.31 359 PRO A O 1
ATOM 2812 N N . TYR A 1 360 ? 2.547 -16.953 -27.016 1 97 360 TYR A N 1
ATOM 2813 C CA . TYR A 1 360 ? 3.332 -17.156 -25.812 1 97 360 TYR A CA 1
ATOM 2814 C C . TYR A 1 360 ? 2.543 -16.766 -24.578 1 97 360 TYR A C 1
ATOM 2816 O O . TYR A 1 360 ? 2.613 -17.438 -23.547 1 97 360 TYR A O 1
ATOM 2824 N N . GLU A 1 361 ? 1.867 -15.602 -24.656 1 94.62 361 GLU A N 1
ATOM 2825 C CA . GLU A 1 361 ? 1.014 -15.156 -23.562 1 94.62 361 GLU A CA 1
ATOM 2826 C C . GLU A 1 361 ? -0.092 -16.172 -23.281 1 94.62 361 GLU A C 1
ATOM 2828 O O . GLU A 1 361 ? -0.375 -16.484 -22.125 1 94.62 361 GLU A O 1
ATOM 2833 N N . GLU A 1 362 ? -0.675 -16.734 -24.281 1 93.5 362 GLU A N 1
ATOM 2834 C CA . GLU A 1 362 ? -1.743 -17.719 -24.125 1 93.5 362 GLU A CA 1
ATOM 2835 C C . GLU A 1 362 ? -1.235 -18.984 -23.453 1 93.5 362 GLU A C 1
ATOM 2837 O O . GLU A 1 362 ? -1.909 -19.547 -22.594 1 93.5 362 GLU A O 1
ATOM 2842 N N . VAL A 1 363 ? -0.11 -19.438 -23.891 1 94.88 363 VAL A N 1
ATOM 2843 C CA . VAL A 1 363 ? 0.493 -20.641 -23.297 1 94.88 363 VAL A CA 1
ATOM 2844 C C . VAL A 1 363 ? 0.823 -20.391 -21.828 1 94.88 363 VAL A C 1
ATOM 2846 O O . VAL A 1 363 ? 0.591 -21.25 -20.984 1 94.88 363 VAL A O 1
ATOM 2849 N N . THR A 1 364 ? 1.39 -19.234 -21.562 1 92.62 364 THR A N 1
ATOM 2850 C CA . THR A 1 364 ? 1.733 -18.875 -20.188 1 92.62 364 THR A CA 1
ATOM 2851 C C . THR A 1 364 ? 0.496 -18.922 -19.297 1 92.62 364 THR A C 1
ATOM 2853 O O . THR A 1 364 ? 0.539 -19.453 -18.188 1 92.62 364 THR A O 1
ATOM 2856 N N . VAL A 1 365 ? -0.584 -18.375 -19.766 1 88.75 365 VAL A N 1
ATOM 2857 C CA . VAL A 1 365 ? -1.832 -18.359 -19 1 88.75 365 VAL A CA 1
ATOM 2858 C C . VAL A 1 365 ? -2.34 -19.781 -18.797 1 88.75 365 VAL A C 1
ATOM 2860 O O . VAL A 1 365 ? -2.768 -20.156 -17.703 1 88.75 365 VAL A O 1
ATOM 2863 N N . GLU A 1 366 ? -2.219 -20.578 -19.828 1 90.75 366 GLU A N 1
ATOM 2864 C CA . GLU A 1 366 ? -2.695 -21.969 -19.812 1 90.75 366 GLU A CA 1
ATOM 2865 C C . GLU A 1 366 ? -1.96 -22.781 -18.75 1 90.75 366 GLU A C 1
ATOM 2867 O O . GLU A 1 366 ? -2.582 -23.547 -18 1 90.75 366 GLU A O 1
ATOM 2872 N N . ILE A 1 367 ? -0.733 -22.656 -18.719 1 92.69 367 ILE A N 1
ATOM 2873 C CA . ILE A 1 367 ? 0.059 -23.562 -17.875 1 92.69 367 ILE A CA 1
ATOM 2874 C C . ILE A 1 367 ? 0.134 -23.016 -16.453 1 92.69 367 ILE A C 1
ATOM 2876 O O . ILE A 1 367 ? 0.567 -23.703 -15.539 1 92.69 367 ILE A O 1
ATOM 2880 N N . SER A 1 368 ? -0.247 -21.781 -16.281 1 87.94 368 SER A N 1
ATOM 2881 C CA . SER A 1 368 ? -0.156 -21.141 -14.969 1 87.94 368 SER A CA 1
ATOM 2882 C C . SER A 1 368 ? -1.398 -21.438 -14.133 1 87.94 368 SER A C 1
ATOM 2884 O O . SER A 1 368 ? -1.505 -20.969 -12.992 1 87.94 368 SER A O 1
ATOM 2886 N N . GLY A 1 369 ? -2.316 -22.094 -14.672 1 82.62 369 GLY A N 1
ATOM 2887 C CA . GLY A 1 369 ? -3.521 -22.438 -13.938 1 82.62 369 GLY A CA 1
ATOM 2888 C C . GLY A 1 369 ? -3.264 -23.391 -12.789 1 82.62 369 GLY A C 1
ATOM 2889 O O . GLY A 1 369 ? -2.221 -24.047 -12.742 1 82.62 369 GLY A O 1
ATOM 2890 N N . GLU A 1 370 ? -4.301 -23.266 -11.875 1 79.62 370 GLU A N 1
ATOM 2891 C CA . GLU A 1 370 ? -4.25 -24.156 -10.727 1 79.62 370 GLU A CA 1
ATOM 2892 C C . GLU A 1 370 ? -5.473 -25.078 -10.68 1 79.62 370 GLU A C 1
ATOM 2894 O O . GLU A 1 370 ? -6.48 -24.797 -11.336 1 79.62 370 GLU A O 1
ATOM 2899 N N . GLY A 1 371 ? -5.398 -26.234 -10.375 1 84.94 371 GLY A N 1
ATOM 2900 C CA . GLY A 1 371 ? -6.535 -27.109 -10.164 1 84.94 371 GLY A CA 1
ATOM 2901 C C . GLY A 1 371 ? -6.684 -28.172 -11.242 1 84.94 371 GLY A C 1
ATOM 2902 O O . GLY A 1 371 ? -7.648 -28.938 -11.242 1 84.94 371 GLY A O 1
ATOM 2903 N N . TYR A 1 372 ? -5.879 -27.953 -12.258 1 90.88 372 TYR A N 1
ATOM 2904 C CA . TYR A 1 372 ? -5.91 -28.969 -13.297 1 90.88 372 TYR A CA 1
ATOM 2905 C C . TYR A 1 372 ? -4.5 -29.391 -13.695 1 90.88 372 TYR A C 1
ATOM 2907 O O . TYR A 1 372 ? -3.523 -28.75 -13.312 1 90.88 372 TYR A O 1
ATOM 2915 N N . VAL A 1 373 ? -4.434 -30.469 -14.414 1 94.62 373 VAL A N 1
ATOM 2916 C CA . VAL A 1 373 ? -3.158 -31.062 -14.797 1 94.62 373 VAL A CA 1
ATOM 2917 C C . VAL A 1 373 ? -2.469 -30.203 -15.844 1 94.62 373 VAL A C 1
ATOM 2919 O O . VAL A 1 373 ? -3.066 -29.859 -16.875 1 94.62 373 VAL A O 1
ATOM 2922 N N . THR A 1 374 ? -1.194 -29.844 -15.531 1 94.81 374 THR A N 1
ATOM 2923 C CA . THR A 1 374 ? -0.545 -28.906 -16.438 1 94.81 374 THR A CA 1
ATOM 2924 C C . THR A 1 374 ? 0.739 -29.5 -17 1 94.81 374 THR A C 1
ATOM 2926 O O . THR A 1 374 ? 1.088 -29.234 -18.156 1 94.81 374 THR A O 1
ATOM 2929 N N . ALA A 1 375 ? 1.455 -30.328 -16.344 1 96.94 375 ALA A N 1
ATOM 2930 C CA . ALA A 1 375 ? 2.76 -30.812 -16.766 1 96.94 375 ALA A CA 1
ATOM 2931 C C . ALA A 1 375 ? 2.635 -31.641 -18.047 1 96.94 375 ALA A C 1
ATOM 2933 O O . ALA A 1 375 ? 3.525 -31.625 -18.906 1 96.94 375 ALA A O 1
ATOM 2934 N N . SER A 1 376 ? 1.543 -32.375 -18.219 1 96.88 376 SER A N 1
ATOM 2935 C CA . SER A 1 376 ? 1.338 -33.25 -19.359 1 96.88 376 SER A CA 1
ATOM 2936 C C . SER A 1 376 ? 1.165 -32.438 -20.656 1 96.88 376 SER A C 1
ATOM 2938 O O . SER A 1 376 ? 1.268 -33 -21.75 1 96.88 376 SER A O 1
ATOM 2940 N N . LYS A 1 377 ? 0.933 -31.141 -20.5 1 96.06 377 LYS A N 1
ATOM 2941 C CA . LYS A 1 377 ? 0.671 -30.281 -21.656 1 96.06 377 LYS A CA 1
ATOM 2942 C C . LYS A 1 377 ? 1.965 -29.688 -22.203 1 96.06 377 LYS A C 1
ATOM 2944 O O . LYS A 1 377 ? 1.99 -29.172 -23.328 1 96.06 377 LYS A O 1
ATOM 2949 N N . ILE A 1 378 ? 3.037 -29.797 -21.484 1 96.88 378 ILE A N 1
ATOM 2950 C CA . ILE A 1 378 ? 4.23 -29 -21.734 1 96.88 378 ILE A CA 1
ATOM 2951 C C . ILE A 1 378 ? 4.824 -29.375 -23.094 1 96.88 378 ILE A C 1
ATOM 2953 O O . ILE A 1 378 ? 5.137 -28.516 -23.906 1 96.88 378 ILE A O 1
ATOM 2957 N N . ILE A 1 379 ? 4.961 -30.672 -23.328 1 96.81 379 ILE A N 1
ATOM 2958 C CA . ILE A 1 379 ? 5.582 -31.125 -24.578 1 96.81 379 ILE A CA 1
ATOM 2959 C C . ILE A 1 379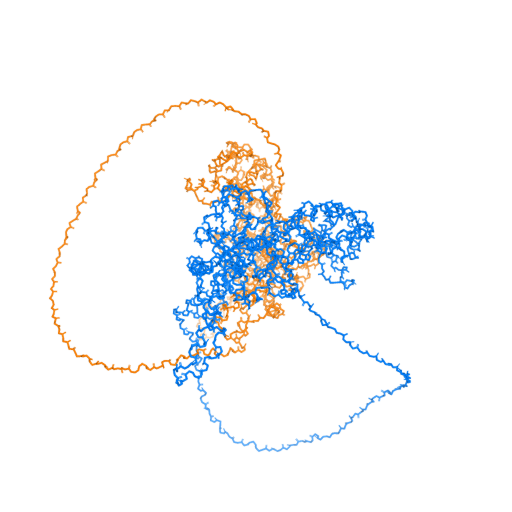 ? 4.762 -30.641 -25.766 1 96.81 379 ILE A C 1
ATOM 2961 O O . ILE A 1 379 ? 5.312 -30.109 -26.734 1 96.81 379 ILE A O 1
ATOM 2965 N N . LEU A 1 380 ? 3.488 -30.781 -25.672 1 95.38 380 LEU A N 1
ATOM 2966 C CA . LEU A 1 380 ? 2.576 -30.375 -26.734 1 95.38 380 LEU A CA 1
ATOM 2967 C C . LEU A 1 380 ? 2.674 -28.875 -27 1 95.38 380 LEU A C 1
ATOM 2969 O O . LEU A 1 380 ? 2.76 -28.438 -28.156 1 95.38 380 LEU A O 1
ATOM 2973 N N . LEU A 1 381 ? 2.643 -28.125 -25.953 1 95.75 381 LEU A N 1
ATOM 2974 C CA . LEU A 1 381 ? 2.658 -26.672 -26.062 1 95.75 381 LEU A CA 1
ATOM 2975 C C . LEU A 1 381 ? 4.008 -26.188 -26.578 1 95.75 381 LEU A C 1
ATOM 2977 O O . LEU A 1 381 ? 4.062 -25.266 -27.406 1 95.75 381 LEU A O 1
ATOM 2981 N N . ALA A 1 382 ? 5.09 -26.766 -26.094 1 96.62 382 ALA A N 1
ATOM 2982 C CA . ALA A 1 382 ? 6.43 -26.391 -26.547 1 96.62 382 ALA A CA 1
ATOM 2983 C C . ALA A 1 382 ? 6.594 -26.656 -28.047 1 96.62 382 ALA A C 1
ATOM 2985 O O . ALA A 1 382 ? 7.043 -25.781 -28.797 1 96.62 382 ALA A O 1
ATOM 2986 N N . ARG A 1 383 ? 6.176 -27.781 -28.484 1 95.06 383 ARG A N 1
ATOM 2987 C CA . ARG A 1 383 ? 6.277 -28.141 -29.891 1 95.06 383 ARG A CA 1
ATOM 2988 C C . ARG A 1 383 ? 5.348 -27.281 -30.75 1 95.06 383 ARG A C 1
ATOM 2990 O O . ARG A 1 383 ? 5.691 -26.906 -31.859 1 95.06 383 ARG A O 1
ATOM 2997 N N . GLY A 1 384 ? 4.188 -27.031 -30.188 1 95.06 384 GLY A N 1
ATOM 2998 C CA . GLY A 1 384 ? 3.264 -26.156 -30.875 1 95.06 384 GLY A CA 1
ATOM 2999 C C . GLY A 1 384 ? 3.84 -24.781 -31.141 1 95.06 384 GLY A C 1
ATOM 3000 O O . GLY A 1 384 ? 3.709 -24.25 -32.25 1 95.06 384 GLY A O 1
ATOM 3001 N N . LEU A 1 385 ? 4.5 -24.234 -30.172 1 96.69 385 LEU A N 1
ATOM 3002 C CA . LEU A 1 385 ? 5.121 -22.922 -30.312 1 96.69 385 LEU A CA 1
ATOM 3003 C C . LEU A 1 385 ? 6.254 -22.969 -31.344 1 96.69 385 LEU A C 1
ATOM 3005 O O . LEU A 1 385 ? 6.391 -22.047 -32.156 1 96.69 385 LEU A O 1
ATOM 3009 N N . GLN A 1 386 ? 7.008 -24.047 -31.281 1 96.12 386 GLN A N 1
ATOM 3010 C CA . GLN A 1 386 ? 8.102 -24.203 -32.25 1 96.12 386 GLN A CA 1
ATOM 3011 C C . GLN A 1 386 ? 7.582 -24.281 -33.656 1 96.12 386 GLN A C 1
ATOM 3013 O O . GLN A 1 386 ? 8.133 -23.656 -34.562 1 96.12 386 GLN A O 1
ATOM 3018 N N . ARG A 1 387 ? 6.555 -24.984 -33.875 1 95 387 ARG A N 1
ATOM 3019 C CA . ARG A 1 387 ? 5.969 -25.125 -35.219 1 95 387 ARG A CA 1
ATOM 3020 C C . ARG A 1 387 ? 5.41 -23.797 -35.719 1 95 387 ARG A C 1
ATOM 3022 O O . ARG A 1 387 ? 5.559 -23.453 -36.875 1 95 387 ARG A O 1
ATOM 3029 N N . LEU A 1 388 ? 4.812 -23.125 -34.812 1 95.5 388 LEU A N 1
ATOM 3030 C CA . LEU A 1 388 ? 4.211 -21.844 -35.156 1 95.5 388 LEU A CA 1
ATOM 3031 C C . LEU A 1 388 ? 5.273 -20.859 -35.656 1 95.5 388 LEU A C 1
ATOM 3033 O O . LEU A 1 388 ? 5.105 -20.219 -36.688 1 95.5 388 LEU A O 1
ATOM 3037 N N . ILE A 1 389 ? 6.336 -20.766 -34.906 1 96.56 389 ILE A N 1
ATOM 3038 C CA . ILE A 1 389 ? 7.391 -19.812 -35.25 1 96.56 389 ILE A CA 1
ATOM 3039 C C . ILE A 1 389 ? 8.086 -20.234 -36.531 1 96.56 389 ILE A C 1
ATOM 3041 O O . ILE A 1 389 ? 8.383 -19.406 -37.406 1 96.56 389 ILE A O 1
ATOM 3045 N N . ALA A 1 390 ? 8.289 -21.484 -36.656 1 94.38 390 ALA A N 1
ATOM 3046 C CA . ALA A 1 390 ? 8.891 -22 -37.875 1 94.38 390 ALA A CA 1
ATOM 3047 C C . ALA A 1 390 ? 8.016 -21.703 -39.094 1 94.38 390 ALA A C 1
ATOM 3049 O O . ALA A 1 390 ? 8.523 -21.359 -40.156 1 94.38 390 ALA A O 1
ATOM 3050 N N . SER A 1 391 ? 6.785 -21.844 -38.906 1 95.62 391 SER A N 1
ATOM 3051 C CA . SER A 1 391 ? 5.844 -21.547 -39.969 1 95.62 391 SER A CA 1
ATOM 3052 C C . SER A 1 391 ? 5.887 -20.062 -40.375 1 95.62 391 SER A C 1
ATOM 3054 O O . SER A 1 391 ? 5.875 -19.734 -41.562 1 95.62 391 SER A O 1
ATOM 3056 N N . HIS A 1 392 ? 5.957 -19.203 -39.406 1 95.62 392 HIS A N 1
ATOM 3057 C CA . HIS A 1 392 ? 6.031 -17.766 -39.656 1 95.62 392 HIS A CA 1
ATOM 3058 C C . HIS A 1 392 ? 7.297 -17.406 -40.438 1 95.62 392 HIS A C 1
ATOM 3060 O O . HIS A 1 392 ? 7.262 -16.562 -41.344 1 95.62 392 HIS A O 1
ATOM 3066 N N . LEU A 1 393 ? 8.375 -18.047 -40.062 1 95.25 393 LEU A N 1
ATOM 3067 C CA . LEU A 1 393 ? 9.641 -17.781 -40.75 1 95.25 393 LEU A CA 1
ATOM 3068 C C . LEU A 1 393 ? 9.617 -18.297 -42.188 1 95.25 393 LEU A C 1
ATOM 3070 O O . LEU A 1 393 ? 10.141 -17.656 -43.094 1 95.25 393 LEU A O 1
ATOM 3074 N N . ARG A 1 394 ? 8.984 -19.344 -42.406 1 94.62 394 ARG A N 1
ATOM 3075 C CA . ARG A 1 394 ? 8.93 -19.969 -43.719 1 94.62 394 ARG A CA 1
ATOM 3076 C C . ARG A 1 394 ? 8.016 -19.188 -44.656 1 94.62 394 ARG A C 1
ATOM 3078 O O . ARG A 1 394 ? 8.352 -18.984 -45.844 1 94.62 394 ARG A O 1
ATOM 3085 N N . THR A 1 395 ? 6.867 -18.734 -44.156 1 94.38 395 THR A N 1
ATOM 3086 C CA . THR A 1 395 ? 5.867 -18.062 -45 1 94.38 395 THR A CA 1
ATOM 3087 C C . THR A 1 395 ? 6.215 -16.594 -45.188 1 94.38 395 THR A C 1
ATOM 3089 O O . THR A 1 395 ? 5.703 -15.945 -46.094 1 94.38 395 THR A O 1
ATOM 3092 N N . GLY A 1 396 ? 6.977 -16.031 -44.375 1 92.31 396 GLY A N 1
ATOM 3093 C CA . GLY A 1 396 ? 7.277 -14.617 -44.438 1 92.31 396 GLY A CA 1
ATOM 3094 C C . GLY A 1 396 ? 6.086 -13.734 -44.125 1 92.31 396 GLY A C 1
ATOM 3095 O O . GLY A 1 396 ? 5.891 -12.695 -44.75 1 92.31 396 GLY A O 1
ATOM 3096 N N . ARG A 1 397 ? 5.391 -14.164 -43.219 1 90.5 397 ARG A N 1
ATOM 3097 C CA . ARG A 1 397 ? 4.152 -13.484 -42.875 1 90.5 397 ARG A CA 1
ATOM 3098 C C . ARG A 1 397 ? 4.434 -12.07 -42.344 1 90.5 397 ARG A C 1
ATOM 3100 O O . ARG A 1 397 ? 3.688 -11.141 -42.656 1 90.5 397 ARG A O 1
ATOM 3107 N N . PHE A 1 398 ? 5.539 -12.016 -41.594 1 94.19 398 PHE A N 1
ATOM 3108 C CA . PHE A 1 398 ? 5.891 -10.734 -40.969 1 94.19 398 PHE A CA 1
ATOM 3109 C C . PHE A 1 398 ? 6.996 -10.055 -41.781 1 94.19 398 PHE A C 1
ATOM 3111 O O . PHE A 1 398 ? 7.945 -10.703 -42.219 1 94.19 398 PHE A O 1
ATOM 3118 N N . LYS A 1 399 ? 6.797 -8.727 -41.938 1 90.88 399 LYS A N 1
ATOM 3119 C CA . LYS A 1 399 ? 7.609 -8.023 -42.938 1 90.88 399 LYS A CA 1
ATOM 3120 C C . LYS A 1 399 ? 8.648 -7.129 -42.25 1 90.88 399 LYS A C 1
ATOM 3122 O O . LYS A 1 399 ? 9.719 -6.883 -42.812 1 90.88 399 LYS A O 1
ATOM 3127 N N . GLN A 1 400 ? 8.406 -6.672 -41.125 1 94.38 400 GLN A N 1
ATOM 3128 C CA . GLN A 1 400 ? 9.328 -5.754 -40.469 1 94.38 400 GLN A CA 1
ATOM 3129 C C . GLN A 1 400 ? 10.609 -6.461 -40.031 1 94.38 400 GLN A C 1
ATOM 3131 O O . GLN A 1 400 ? 10.57 -7.508 -39.406 1 94.38 400 GLN A O 1
ATOM 3136 N N . PRO A 1 401 ? 11.75 -5.914 -40.406 1 95 401 PRO A N 1
ATOM 3137 C CA . PRO A 1 401 ? 13.023 -6.578 -40.125 1 95 401 PRO A CA 1
ATOM 3138 C C . P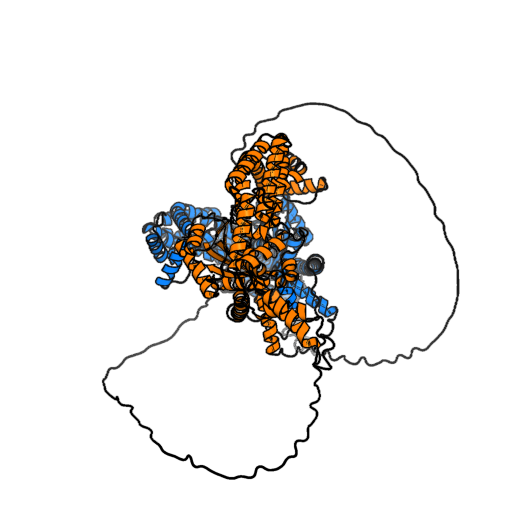RO A 1 401 ? 13.234 -6.875 -38.656 1 95 401 PRO A C 1
ATOM 3140 O O . PRO A 1 401 ? 13.742 -7.941 -38.312 1 95 401 PRO A O 1
ATOM 3143 N N . VAL A 1 402 ? 12.883 -5.977 -37.844 1 96.06 402 VAL A N 1
ATOM 3144 C CA . VAL A 1 402 ? 13.086 -6.164 -36.438 1 96.06 402 VAL A CA 1
ATOM 3145 C C . VAL A 1 402 ? 12.227 -7.324 -35.938 1 96.06 402 VAL A C 1
ATOM 3147 O O . VAL A 1 402 ? 12.625 -8.047 -35 1 96.06 402 VAL A O 1
ATOM 3150 N N . VAL A 1 403 ? 11.109 -7.547 -36.5 1 97.19 403 VAL A N 1
ATOM 3151 C CA . VAL A 1 403 ? 10.211 -8.625 -36.125 1 97.19 403 VAL A CA 1
ATOM 3152 C C . VAL A 1 403 ? 10.758 -9.961 -36.625 1 97.19 403 VAL A C 1
ATOM 3154 O O . VAL A 1 403 ? 10.656 -10.984 -35.938 1 97.19 403 VAL A O 1
ATOM 3157 N N . VAL A 1 404 ? 11.281 -9.906 -37.781 1 97 404 VAL A N 1
ATOM 3158 C CA . VAL A 1 404 ? 11.914 -11.109 -38.312 1 97 404 VAL A CA 1
ATOM 3159 C C . VAL A 1 404 ? 13.078 -11.516 -37.406 1 97 404 VAL A C 1
ATOM 3161 O O . VAL A 1 404 ? 13.289 -12.703 -37.125 1 97 404 VAL A O 1
ATOM 3164 N N . SER A 1 405 ? 13.773 -10.531 -36.969 1 97.19 405 SER A N 1
ATOM 3165 C CA . SER A 1 405 ? 14.859 -10.797 -36.031 1 97.19 405 SER A CA 1
ATOM 3166 C C . SER A 1 405 ? 14.328 -11.359 -34.719 1 97.19 405 SER A C 1
ATOM 3168 O O . SER A 1 405 ? 14.953 -12.234 -34.094 1 97.19 405 SER A O 1
ATOM 3170 N N . LEU A 1 406 ? 13.25 -10.844 -34.281 1 97.62 406 LEU A N 1
ATOM 3171 C CA . LEU A 1 406 ? 12.57 -11.367 -33.094 1 97.62 406 LEU A CA 1
ATOM 3172 C C . LEU A 1 406 ? 12.195 -12.836 -33.281 1 97.62 406 LEU A C 1
ATOM 3174 O O . LEU A 1 406 ? 12.469 -13.664 -32.406 1 97.62 406 LEU A O 1
ATOM 3178 N N . LEU A 1 407 ? 11.664 -13.148 -34.406 1 97.75 407 LEU A N 1
ATOM 3179 C CA . LEU A 1 407 ? 11.266 -14.516 -34.719 1 97.75 407 LEU A CA 1
ATOM 3180 C C . LEU A 1 407 ? 12.469 -15.453 -34.719 1 97.75 407 LEU A C 1
ATOM 3182 O O . LEU A 1 407 ? 12.406 -16.562 -34.188 1 97.75 407 LEU A O 1
ATOM 3186 N N . THR A 1 408 ? 13.492 -14.984 -35.281 1 97.56 408 THR A N 1
ATOM 3187 C CA . THR A 1 408 ? 14.711 -15.789 -35.375 1 97.56 408 THR A CA 1
ATOM 3188 C C . THR A 1 408 ? 15.289 -16.047 -33.969 1 97.56 408 THR A C 1
ATOM 3190 O O . THR A 1 408 ? 15.727 -17.156 -33.656 1 97.56 408 THR A O 1
ATOM 3193 N N . ALA A 1 409 ? 15.234 -15.047 -33.25 1 97.88 409 ALA A N 1
ATOM 3194 C CA . ALA A 1 409 ? 15.742 -15.172 -31.875 1 97.88 409 ALA A CA 1
ATOM 3195 C C . ALA A 1 409 ? 14.883 -16.125 -31.062 1 97.88 409 ALA A C 1
ATOM 3197 O O . ALA A 1 409 ? 15.406 -16.953 -30.297 1 97.88 409 ALA A O 1
ATOM 3198 N N . LEU A 1 410 ? 13.594 -16.016 -31.172 1 98.19 410 LEU A N 1
ATOM 3199 C CA . LEU A 1 410 ? 12.68 -16.922 -30.484 1 98.19 410 LEU A CA 1
ATOM 3200 C C . LEU A 1 410 ? 12.93 -18.359 -30.891 1 98.19 410 LEU A C 1
ATOM 3202 O O . LEU A 1 410 ? 12.969 -19.266 -30.047 1 98.19 410 LEU A O 1
ATOM 3206 N N . ASN A 1 411 ? 13.062 -18.531 -32.156 1 97.56 411 ASN A N 1
ATOM 3207 C CA . ASN A 1 411 ? 13.336 -19.859 -32.719 1 97.56 411 ASN A CA 1
ATOM 3208 C C . ASN A 1 411 ? 14.609 -20.453 -32.125 1 97.56 411 ASN A C 1
ATOM 3210 O O . ASN A 1 411 ? 14.648 -21.625 -31.734 1 97.56 411 ASN A O 1
ATOM 3214 N N . GLY A 1 412 ? 15.602 -19.656 -32.062 1 97.31 412 GLY A N 1
ATOM 3215 C CA . GLY A 1 412 ? 16.875 -20.094 -31.516 1 97.31 412 GLY A CA 1
ATOM 3216 C C . GLY A 1 412 ? 16.797 -20.422 -30.031 1 97.31 412 GLY A C 1
ATOM 3217 O O . GLY A 1 412 ? 17.328 -21.422 -29.578 1 97.31 412 GLY A O 1
ATOM 3218 N N . GLU A 1 413 ? 16.125 -19.562 -29.312 1 97.25 413 GLU A N 1
ATOM 3219 C CA . GLU A 1 413 ? 15.969 -19.766 -27.875 1 97.25 413 GLU A CA 1
ATOM 3220 C C . GLU A 1 413 ? 15.18 -21.031 -27.578 1 97.25 413 GLU A C 1
ATOM 3222 O O . GLU A 1 413 ? 15.516 -21.781 -26.656 1 97.25 413 GLU A O 1
ATOM 3227 N N . MET A 1 414 ? 14.156 -21.297 -28.328 1 97.69 414 MET A N 1
ATOM 3228 C CA . MET A 1 414 ? 13.344 -22.484 -28.109 1 97.69 414 MET A CA 1
ATOM 3229 C C . MET A 1 414 ? 14.133 -23.75 -28.469 1 97.69 414 MET A C 1
ATOM 3231 O O . MET A 1 414 ? 14.023 -24.766 -27.781 1 97.69 414 MET A O 1
ATOM 3235 N N . ALA A 1 415 ? 14.867 -23.625 -29.516 1 96.25 415 ALA A N 1
ATOM 3236 C CA . ALA A 1 415 ? 15.68 -24.766 -29.906 1 96.25 415 ALA A CA 1
ATOM 3237 C C . ALA A 1 415 ? 16.656 -25.156 -28.797 1 96.25 415 ALA A C 1
ATOM 3239 O O . ALA A 1 415 ? 16.891 -26.328 -28.547 1 96.25 415 ALA A O 1
ATOM 3240 N N . ARG A 1 416 ? 17.141 -24.203 -28.188 1 96 416 ARG A N 1
ATOM 3241 C CA . ARG A 1 416 ? 18.125 -24.406 -27.125 1 96 416 ARG A CA 1
ATOM 3242 C C . ARG A 1 416 ? 17.453 -24.906 -25.859 1 96 416 ARG A C 1
ATOM 3244 O O . ARG A 1 416 ? 17.875 -25.891 -25.266 1 96 416 ARG A O 1
ATOM 3251 N N . ARG A 1 417 ? 16.359 -24.312 -25.469 1 95.56 417 ARG A N 1
ATOM 3252 C CA . ARG A 1 417 ? 15.781 -24.547 -24.141 1 95.56 417 ARG A CA 1
ATOM 3253 C C . ARG A 1 417 ? 14.805 -25.734 -24.172 1 95.56 417 ARG A C 1
ATOM 3255 O O . ARG A 1 417 ? 14.578 -26.375 -23.156 1 95.56 417 ARG A O 1
ATOM 3262 N N . PHE A 1 418 ? 14.258 -25.984 -25.375 1 95.62 418 PHE A N 1
ATOM 3263 C CA . PHE A 1 418 ? 13.367 -27.125 -25.516 1 95.62 418 PHE A CA 1
ATOM 3264 C C . PHE A 1 418 ? 14.117 -28.344 -26.047 1 95.62 418 PHE A C 1
ATOM 3266 O O . PHE A 1 418 ? 13.5 -29.312 -26.484 1 95.62 418 PHE A O 1
ATOM 3273 N N . HIS A 1 419 ? 15.391 -28.203 -25.922 1 91.81 419 HIS A N 1
ATOM 3274 C CA . HIS A 1 419 ? 16.203 -29.312 -26.422 1 91.81 419 HIS A CA 1
ATOM 3275 C C . HIS A 1 419 ? 15.891 -30.609 -25.672 1 91.81 419 HIS A C 1
ATOM 3277 O O . HIS A 1 419 ? 15.938 -30.641 -24.438 1 91.81 419 HIS A O 1
ATOM 3283 N N . ARG A 1 420 ? 15.461 -31.688 -26.281 1 91.25 420 ARG A N 1
ATOM 3284 C CA . ARG A 1 420 ? 15.172 -33 -25.766 1 91.25 420 ARG A CA 1
ATOM 3285 C C . ARG A 1 420 ? 14.031 -32.969 -24.75 1 91.25 420 ARG A C 1
ATOM 3287 O O . ARG A 1 420 ? 14.039 -33.719 -23.766 1 91.25 420 ARG A O 1
ATOM 3294 N N . ILE A 1 421 ? 13.172 -32.031 -24.938 1 95.81 421 ILE A N 1
ATOM 3295 C CA . ILE A 1 421 ? 12.055 -31.844 -24.016 1 95.81 421 ILE A CA 1
ATOM 3296 C C . ILE A 1 421 ? 11.203 -33.125 -24 1 95.81 421 ILE A C 1
ATOM 3298 O O . ILE A 1 421 ? 10.625 -33.469 -22.969 1 95.81 421 ILE A O 1
ATOM 3302 N N . GLU A 1 422 ? 11.156 -33.875 -25.094 1 95.94 422 GLU A N 1
ATOM 3303 C CA . GLU A 1 422 ? 10.344 -35.094 -25.203 1 95.94 422 GLU A CA 1
ATOM 3304 C C . GLU A 1 422 ? 10.984 -36.25 -24.453 1 95.94 422 GLU A C 1
ATOM 3306 O O . GLU A 1 422 ? 10.328 -37.25 -24.172 1 95.94 422 GLU A O 1
ATOM 3311 N N . SER A 1 423 ? 12.25 -36.094 -24.141 1 95.44 423 SER A N 1
ATOM 3312 C CA . SER A 1 423 ? 12.969 -37.156 -23.453 1 95.44 423 SER A CA 1
ATOM 3313 C C . SER A 1 423 ? 12.984 -36.938 -21.938 1 95.44 423 SER A C 1
ATOM 3315 O O . SER A 1 423 ? 13.5 -37.75 -21.188 1 95.44 423 SER A O 1
ATOM 3317 N N . ASN A 1 424 ? 12.477 -35.781 -21.578 1 95.88 424 ASN A N 1
ATOM 3318 C CA . ASN A 1 424 ? 12.352 -35.562 -20.141 1 95.88 424 ASN A CA 1
ATOM 3319 C C . ASN A 1 424 ? 11.438 -36.594 -19.484 1 95.88 424 ASN A C 1
ATOM 3321 O O . ASN A 1 424 ? 10.273 -36.719 -19.859 1 95.88 424 ASN A O 1
ATOM 3325 N N . THR A 1 425 ? 11.914 -37.219 -18.5 1 96.62 425 THR A N 1
ATOM 3326 C CA . THR A 1 425 ? 11.227 -38.375 -17.906 1 96.62 425 THR A CA 1
ATOM 3327 C C . THR A 1 425 ? 9.891 -37.938 -17.312 1 96.62 425 THR A C 1
ATOM 3329 O O . THR A 1 425 ? 8.859 -38.562 -17.594 1 96.62 425 THR A O 1
ATOM 3332 N N . LEU A 1 426 ? 9.844 -36.906 -16.531 1 97.38 426 LEU A N 1
ATOM 3333 C CA . LEU A 1 426 ? 8.625 -36.469 -15.867 1 97.38 426 LEU A CA 1
ATOM 3334 C C . LEU A 1 426 ? 7.586 -36 -16.891 1 97.38 426 LEU A C 1
ATOM 3336 O O . LEU A 1 426 ? 6.418 -36.406 -16.812 1 97.38 426 LEU A O 1
ATOM 3340 N N . LEU A 1 427 ? 8.016 -35.312 -17.875 1 97.81 427 LEU A N 1
ATOM 3341 C CA . LEU A 1 427 ? 7.105 -34.75 -18.859 1 97.81 427 LEU A CA 1
ATOM 3342 C C . LEU A 1 427 ? 6.57 -35.812 -19.797 1 97.81 427 LEU A C 1
ATOM 3344 O O . LEU A 1 427 ? 5.375 -35.844 -20.094 1 97.81 427 LEU A O 1
ATOM 3348 N N . SER A 1 428 ? 7.426 -36.688 -20.25 1 97.88 428 SER A N 1
ATOM 3349 C CA . SER A 1 428 ? 7.027 -37.719 -21.203 1 97.88 428 SER A CA 1
ATOM 3350 C C . SER A 1 428 ? 6.059 -38.688 -20.562 1 97.88 428 SER A C 1
ATOM 3352 O O . SER A 1 428 ? 5.043 -39.062 -21.172 1 97.88 428 SER A O 1
ATOM 3354 N N . GLU A 1 429 ? 6.355 -39.125 -19.375 1 98.06 429 GLU A N 1
ATOM 3355 C CA . GLU A 1 429 ? 5.48 -40.062 -18.688 1 98.06 429 GLU A CA 1
ATOM 3356 C C . GLU A 1 429 ? 4.133 -39.438 -18.359 1 98.06 429 GLU A C 1
ATOM 3358 O O . GLU A 1 429 ? 3.09 -40.062 -18.469 1 98.06 429 GLU A O 1
ATOM 3363 N N . SER A 1 430 ? 4.152 -38.156 -17.922 1 97.94 430 SER A N 1
ATOM 3364 C CA . SER A 1 430 ? 2.908 -37.438 -17.656 1 97.94 430 SER A CA 1
ATOM 3365 C C . SER A 1 430 ? 2.059 -37.312 -18.922 1 97.94 430 SER A C 1
ATOM 3367 O O . SER A 1 430 ? 0.835 -37.469 -18.859 1 97.94 430 SER A O 1
ATOM 3369 N N . SER A 1 431 ? 2.697 -37.062 -20.031 1 97.5 431 SER A N 1
ATOM 3370 C CA . SER A 1 431 ? 1.992 -36.906 -21.297 1 97.5 431 SER A CA 1
ATOM 3371 C C . SER A 1 431 ? 1.353 -38.219 -21.734 1 97.5 431 SER A C 1
ATOM 3373 O O . SER A 1 431 ? 0.216 -38.219 -22.219 1 97.5 431 SER A O 1
ATOM 3375 N N . ILE A 1 432 ? 2.09 -39.312 -21.578 1 98 432 ILE A N 1
ATOM 3376 C CA . ILE A 1 432 ? 1.583 -40.625 -21.984 1 98 432 ILE A CA 1
ATOM 3377 C C . ILE A 1 432 ? 0.375 -41 -21.125 1 98 432 ILE A C 1
ATOM 3379 O O . ILE A 1 432 ? -0.618 -41.5 -21.641 1 98 432 ILE A O 1
ATOM 3383 N N . LEU A 1 433 ? 0.446 -40.688 -19.859 1 98.06 433 LEU A N 1
ATOM 3384 C CA . LEU A 1 433 ? -0.59 -41.125 -18.922 1 98.06 433 LEU A CA 1
ATOM 3385 C C . LEU A 1 433 ? -1.807 -40.188 -19.016 1 98.06 433 LEU A C 1
ATOM 3387 O O . LEU A 1 433 ? -2.84 -40.469 -18.391 1 98.06 433 LEU A O 1
ATOM 3391 N N . ASP A 1 434 ? -1.683 -39.062 -19.688 1 97.88 434 ASP A N 1
ATOM 3392 C CA . ASP A 1 434 ? -2.818 -38.188 -19.906 1 97.88 434 ASP A CA 1
ATOM 3393 C C . ASP A 1 434 ? -3.693 -38.688 -21.062 1 97.88 434 ASP A C 1
ATOM 3395 O O . ASP A 1 434 ? -3.27 -38.688 -22.219 1 97.88 434 ASP A O 1
ATOM 3399 N N . PRO A 1 435 ? -4.879 -39.062 -20.781 1 97.38 435 PRO A N 1
ATOM 3400 C CA . PRO A 1 435 ? -5.734 -39.688 -21.797 1 97.38 435 PRO A CA 1
ATOM 3401 C C . PRO A 1 435 ? -6.141 -38.688 -22.891 1 97.38 435 PRO A C 1
ATOM 3403 O O . PRO A 1 435 ? -6.695 -39.094 -23.922 1 97.38 435 PRO A O 1
ATOM 3406 N N . ARG A 1 436 ? -5.844 -37.469 -22.672 1 95.19 436 ARG A N 1
ATOM 3407 C CA . ARG A 1 436 ? -6.125 -36.469 -23.703 1 95.19 436 ARG A CA 1
ATOM 3408 C C . ARG A 1 436 ? -5.082 -36.531 -24.812 1 95.19 436 ARG A C 1
ATOM 3410 O O . ARG A 1 436 ? -5.367 -36.188 -25.969 1 95.19 436 ARG A O 1
ATOM 3417 N N . PHE A 1 437 ? -3.855 -37.031 -24.484 1 95.06 437 PHE A N 1
ATOM 3418 C CA . PHE A 1 437 ? -2.748 -36.844 -25.422 1 95.06 437 PHE A CA 1
ATOM 3419 C C . PHE A 1 437 ? -2.059 -38.188 -25.719 1 95.06 437 PHE A C 1
ATOM 3421 O O . PHE A 1 437 ? -1.917 -38.562 -26.875 1 95.06 437 PHE A O 1
ATOM 3428 N N . LYS A 1 438 ? -1.596 -38.938 -24.703 1 95.81 438 LYS A N 1
ATOM 3429 C CA . LYS A 1 438 ? -0.885 -40.188 -24.812 1 95.81 438 LYS A CA 1
ATOM 3430 C C . LYS A 1 438 ? 0.302 -40.062 -25.766 1 95.81 438 LYS A C 1
ATOM 3432 O O . LYS A 1 438 ? 1.15 -39.188 -25.609 1 95.81 438 LYS A O 1
ATOM 3437 N N . ARG A 1 439 ? 0.359 -40.812 -26.781 1 94.12 439 ARG A N 1
ATOM 3438 C CA . ARG A 1 439 ? 1.494 -40.875 -27.688 1 94.12 439 ARG A CA 1
ATOM 3439 C C . ARG A 1 439 ? 1.465 -39.719 -28.688 1 94.12 439 ARG A C 1
ATOM 3441 O O . ARG A 1 439 ? 2.494 -39.344 -29.266 1 94.12 439 ARG A O 1
ATOM 3448 N N . LYS A 1 440 ? 0.401 -39.062 -28.844 1 91.94 440 LYS A N 1
ATOM 3449 C CA . LYS A 1 440 ? 0.199 -38.062 -29.891 1 91.94 440 LYS A CA 1
ATOM 3450 C C . LYS A 1 440 ? 0.963 -36.781 -29.562 1 91.94 440 LYS A C 1
ATOM 3452 O O . LYS A 1 440 ? 1.166 -35.938 -30.453 1 91.94 440 LYS A O 1
ATOM 3457 N N . THR A 1 441 ? 1.414 -36.688 -28.328 1 92.19 441 THR A N 1
ATOM 3458 C CA . THR A 1 441 ? 2.145 -35.5 -27.906 1 92.19 441 THR A CA 1
ATOM 3459 C C . THR A 1 441 ? 3.57 -35.5 -28.438 1 92.19 441 THR A C 1
ATOM 3461 O O . THR A 1 441 ? 4.23 -34.469 -28.5 1 92.19 441 THR A O 1
ATOM 3464 N N . PHE A 1 442 ? 4.043 -36.625 -28.953 1 94.56 442 PHE A N 1
ATOM 3465 C CA . PHE A 1 442 ? 5.457 -36.781 -29.281 1 94.56 442 PHE A CA 1
ATOM 3466 C C . PHE A 1 442 ? 5.691 -36.656 -30.781 1 94.56 442 PHE A C 1
ATOM 3468 O O . PHE A 1 442 ? 4.887 -37.125 -31.578 1 94.56 442 PHE A O 1
ATOM 3475 N N . SER A 1 443 ? 6.652 -35.938 -31.094 1 91.5 443 SER A N 1
ATOM 3476 C CA . SER A 1 443 ? 7.156 -35.906 -32.469 1 91.5 443 SER A CA 1
ATOM 3477 C C . SER A 1 443 ? 8.242 -36.969 -32.656 1 91.5 443 SER A C 1
ATOM 3479 O O . SER A 1 443 ? 8.43 -37.469 -33.781 1 91.5 443 SER A O 1
ATOM 3481 N N . ASP A 1 444 ? 8.891 -37.281 -31.641 1 93 444 ASP A N 1
ATOM 3482 C CA . ASP A 1 444 ? 9.953 -38.281 -31.625 1 93 444 ASP A CA 1
ATOM 3483 C C . ASP A 1 444 ? 9.438 -39.625 -31.141 1 93 444 ASP A C 1
ATOM 3485 O O . ASP A 1 444 ? 9.234 -39.812 -29.938 1 93 444 ASP A O 1
ATOM 3489 N N . ASP A 1 445 ? 9.406 -40.531 -31.984 1 93.56 445 ASP A N 1
ATOM 3490 C CA . ASP A 1 445 ? 8.859 -41.844 -31.672 1 93.56 445 ASP A CA 1
ATOM 3491 C C . ASP A 1 445 ? 9.719 -42.562 -30.641 1 93.56 445 ASP A C 1
ATOM 3493 O O . ASP A 1 445 ? 9.203 -43.344 -29.812 1 93.56 445 ASP A O 1
ATOM 3497 N N . GLN A 1 446 ? 10.922 -42.406 -30.766 1 95.44 446 GLN A N 1
ATOM 3498 C CA . GLN A 1 446 ? 11.82 -43.062 -29.812 1 95.44 446 GLN A CA 1
ATOM 3499 C C . GLN A 1 446 ? 11.562 -42.562 -28.391 1 95.44 446 GLN A C 1
ATOM 3501 O O . GLN A 1 446 ? 11.562 -43.344 -27.453 1 95.44 446 GLN A O 1
ATOM 3506 N N . ALA A 1 447 ? 11.375 -41.281 -28.312 1 96.12 447 ALA A N 1
ATOM 3507 C CA . ALA A 1 447 ? 11.086 -40.688 -27 1 96.12 447 ALA A CA 1
ATOM 3508 C C . ALA A 1 447 ? 9.789 -41.281 -26.422 1 96.12 447 ALA A C 1
ATOM 3510 O O . ALA A 1 447 ? 9.711 -41.562 -25.234 1 96.12 447 ALA A O 1
ATOM 3511 N N . ALA A 1 448 ? 8.797 -41.438 -27.266 1 96.5 448 ALA A N 1
ATOM 3512 C CA . ALA A 1 448 ? 7.523 -42 -26.844 1 96.5 448 ALA A CA 1
ATOM 3513 C C . ALA A 1 448 ? 7.699 -43.469 -26.391 1 96.5 448 ALA A C 1
ATOM 3515 O O . ALA A 1 448 ? 7.176 -43.844 -25.344 1 96.5 448 ALA A O 1
ATOM 3516 N N . ASN A 1 449 ? 8.406 -44.188 -27.141 1 96.5 449 ASN A N 1
ATOM 3517 C CA . ASN A 1 449 ? 8.633 -45.594 -26.812 1 96.5 449 ASN A CA 1
ATOM 3518 C C . ASN A 1 449 ? 9.422 -45.75 -25.516 1 96.5 449 ASN A C 1
ATOM 3520 O O . ASN A 1 449 ? 9.133 -46.625 -24.719 1 96.5 449 ASN A O 1
ATOM 3524 N N . ASP A 1 450 ? 10.375 -44.938 -25.422 1 97.19 450 ASP A N 1
ATOM 3525 C CA . ASP A 1 450 ? 11.156 -44.969 -24.203 1 97.19 450 ASP A CA 1
ATOM 3526 C C . ASP A 1 450 ? 10.281 -44.688 -22.984 1 97.19 450 ASP A C 1
ATOM 3528 O O . ASP A 1 450 ? 10.414 -45.344 -21.953 1 97.19 450 ASP A O 1
ATOM 3532 N N . ALA A 1 451 ? 9.422 -43.719 -23.062 1 97.31 451 ALA A N 1
ATOM 3533 C CA . ALA A 1 451 ? 8.516 -43.375 -21.969 1 97.31 451 ALA A CA 1
ATOM 3534 C C . ALA A 1 451 ? 7.57 -44.531 -21.641 1 97.31 451 ALA A C 1
ATOM 3536 O O . ALA A 1 451 ? 7.336 -44.844 -20.469 1 97.31 451 ALA A O 1
ATOM 3537 N N . ILE A 1 452 ? 7.047 -45.156 -22.688 1 97.06 452 ILE A N 1
ATOM 3538 C CA . ILE A 1 452 ? 6.129 -46.281 -22.531 1 97.06 452 ILE A CA 1
ATOM 3539 C C . ILE A 1 452 ? 6.852 -47.438 -21.859 1 97.06 452 ILE A C 1
ATOM 3541 O O . ILE A 1 452 ? 6.301 -48.094 -20.984 1 97.06 452 ILE A O 1
ATOM 3545 N N . GLN A 1 453 ? 8.047 -47.656 -22.266 1 96.56 453 GLN A N 1
ATOM 3546 C CA . GLN A 1 453 ? 8.836 -48.75 -21.672 1 96.56 453 GLN A CA 1
ATOM 3547 C C . GLN A 1 453 ? 9.109 -48.469 -20.203 1 96.56 453 GLN A C 1
ATOM 3549 O O . GLN A 1 453 ? 9.016 -49.375 -19.375 1 96.56 453 GLN A O 1
ATOM 3554 N N . ARG A 1 454 ? 9.461 -47.25 -19.922 1 97 454 ARG A N 1
ATOM 3555 C CA . ARG A 1 454 ? 9.688 -46.875 -18.531 1 97 454 ARG A CA 1
ATOM 3556 C C . ARG A 1 454 ? 8.43 -47.094 -17.703 1 97 454 ARG A C 1
ATOM 3558 O O . ARG A 1 454 ? 8.5 -47.625 -16.578 1 97 454 ARG A O 1
ATOM 3565 N N . LEU A 1 455 ? 7.309 -46.719 -18.203 1 96.81 455 LEU A N 1
ATOM 3566 C CA . LEU A 1 455 ? 6.031 -46.875 -17.516 1 96.81 455 LEU A CA 1
ATOM 3567 C C . LEU A 1 455 ? 5.68 -48.344 -17.344 1 96.81 455 LEU A C 1
ATOM 3569 O O . LEU A 1 455 ? 5.168 -48.75 -16.297 1 96.81 455 LEU A O 1
ATOM 3573 N N . THR A 1 456 ? 5.977 -49.125 -18.359 1 96.06 456 THR A N 1
ATOM 3574 C CA . THR A 1 456 ? 5.715 -50.562 -18.297 1 96.06 456 THR A CA 1
ATOM 3575 C C . THR A 1 456 ? 6.559 -51.219 -17.203 1 96.06 456 THR A C 1
ATOM 3577 O O . THR A 1 456 ? 6.047 -52 -16.406 1 96.06 456 THR A O 1
ATOM 3580 N N . ASN A 1 457 ? 7.797 -50.812 -17.203 1 95.19 457 ASN A N 1
ATOM 3581 C CA . ASN A 1 457 ? 8.688 -51.344 -16.188 1 95.19 457 ASN A CA 1
ATOM 3582 C C . ASN A 1 457 ? 8.25 -50.906 -14.781 1 95.19 457 ASN A C 1
ATOM 3584 O O . ASN A 1 457 ? 8.273 -51.719 -13.852 1 95.19 457 ASN A O 1
ATOM 3588 N N . ALA A 1 458 ? 7.855 -49.688 -14.664 1 95.12 458 ALA A N 1
ATOM 3589 C CA . ALA A 1 458 ? 7.395 -49.188 -13.383 1 95.12 458 ALA A CA 1
ATOM 3590 C C . ALA A 1 458 ? 6.102 -49.875 -12.945 1 95.12 458 ALA A C 1
ATOM 3592 O O . ALA A 1 458 ? 5.914 -50.156 -11.766 1 95.12 458 ALA A O 1
ATOM 3593 N N . ALA A 1 459 ? 5.219 -50.094 -13.867 1 94.44 459 ALA A N 1
ATOM 3594 C CA . ALA A 1 459 ? 3.955 -50.781 -13.586 1 94.44 459 ALA A CA 1
ATOM 3595 C C . ALA A 1 459 ? 4.195 -52.219 -13.148 1 94.44 459 ALA A C 1
ATOM 3597 O O . ALA A 1 459 ? 3.471 -52.75 -12.297 1 94.44 459 ALA A O 1
ATOM 3598 N N . ALA A 1 460 ? 5.168 -52.812 -13.719 1 92.75 460 ALA A N 1
ATOM 3599 C CA . ALA A 1 460 ? 5.5 -54.188 -13.375 1 92.75 460 ALA A CA 1
ATOM 3600 C C . ALA A 1 460 ? 6.012 -54.312 -11.945 1 92.75 460 ALA A C 1
ATOM 3602 O O . ALA A 1 460 ? 5.805 -55.312 -11.281 1 92.75 460 ALA A O 1
ATOM 3603 N N . GLN A 1 461 ? 6.602 -53.281 -11.523 1 89.44 461 GLN A N 1
ATOM 3604 C CA . GLN A 1 461 ? 7.172 -53.281 -10.18 1 89.44 461 GLN A CA 1
ATOM 3605 C C . GLN A 1 461 ? 6.141 -52.844 -9.148 1 89.44 461 GLN A C 1
ATOM 3607 O O . GLN A 1 461 ? 6.312 -53.062 -7.949 1 89.44 461 GLN A O 1
ATOM 3612 N N . ALA A 1 462 ? 5.148 -52.281 -9.594 1 82.12 462 ALA A N 1
ATOM 3613 C CA . ALA A 1 462 ? 4.137 -51.75 -8.68 1 82.12 462 ALA A CA 1
ATOM 3614 C C . ALA A 1 462 ? 3.361 -52.875 -8.008 1 82.12 462 ALA A C 1
ATOM 3616 O O . ALA A 1 462 ? 2.947 -53.844 -8.672 1 82.12 462 ALA A O 1
ATOM 3617 N N . THR A 1 463 ? 3.611 -53.156 -6.637 1 69.38 463 THR A N 1
ATOM 3618 C CA . THR A 1 463 ? 2.883 -54.156 -5.871 1 69.38 463 THR A CA 1
ATOM 3619 C C . THR A 1 463 ? 1.429 -53.75 -5.676 1 69.38 463 THR A C 1
ATOM 3621 O O . THR A 1 463 ? 1.153 -52.625 -5.23 1 69.38 463 THR A O 1
ATOM 3624 N N . ILE A 1 464 ? 0.479 -54.281 -6.281 1 62.56 464 ILE A N 1
ATOM 3625 C CA . ILE A 1 464 ? -0.94 -54.031 -6.094 1 62.56 464 ILE A CA 1
ATOM 3626 C C . ILE A 1 464 ? -1.395 -54.531 -4.734 1 62.56 464 ILE A C 1
ATOM 3628 O O . ILE A 1 464 ? -1.286 -55.75 -4.457 1 62.56 464 ILE A O 1
ATOM 3632 N N . SER A 1 465 ? -1.113 -53.906 -3.646 1 51.12 465 SER A N 1
ATOM 3633 C CA . SER A 1 465 ? -1.444 -54.344 -2.299 1 51.12 465 SER A CA 1
ATOM 3634 C C . SER A 1 465 ? -2.887 -54.844 -2.217 1 51.12 465 SER A C 1
ATOM 3636 O O . SER A 1 465 ? -3.27 -55.5 -1.248 1 51.12 465 SER A O 1
ATOM 3638 N N . ASP A 1 466 ? -3.871 -54.094 -2.652 1 44.72 466 ASP A N 1
ATOM 3639 C CA . ASP A 1 466 ? -5.195 -54.469 -2.182 1 44.72 466 ASP A CA 1
ATOM 3640 C C . ASP A 1 466 ? -5.625 -55.812 -2.791 1 44.72 466 ASP A C 1
ATOM 3642 O O . ASP A 1 466 ? -5.895 -55.906 -3.99 1 44.72 466 ASP A O 1
ATOM 3646 N N . PRO A 1 467 ? -5.344 -56.875 -2.219 1 41.62 467 PRO A N 1
ATOM 3647 C CA . PRO A 1 467 ? -5.891 -58.188 -2.6 1 41.62 467 PRO A CA 1
ATOM 3648 C C . PRO A 1 467 ? -7.387 -58.125 -2.9 1 41.62 467 PRO A C 1
ATOM 3650 O O . PRO A 1 467 ? -7.918 -59.031 -3.553 1 41.62 467 PRO A O 1
ATOM 3653 N N . SER A 1 468 ? -8.062 -57.25 -2.223 1 41.56 468 SER A N 1
ATOM 3654 C CA . SER A 1 468 ? -9.516 -57.25 -2.332 1 41.56 468 SER A CA 1
ATOM 3655 C C . SER A 1 468 ? -9.961 -56.844 -3.736 1 41.56 468 SER A C 1
ATOM 3657 O O . SER A 1 468 ? -11.055 -57.188 -4.176 1 41.56 468 SER A O 1
ATOM 3659 N N . GLN A 1 469 ? -9.211 -55.969 -4.371 1 41.56 469 GLN A N 1
ATOM 3660 C CA . GLN A 1 469 ? -9.625 -55.562 -5.711 1 41.56 469 GLN A CA 1
ATOM 3661 C C . GLN A 1 469 ? -9.344 -56.656 -6.727 1 41.56 469 GLN A C 1
ATOM 3663 O O . GLN A 1 469 ? -10 -56.75 -7.766 1 41.56 469 GLN A O 1
ATOM 3668 N N . GLN A 1 470 ? -8.352 -57.406 -6.512 1 40.53 470 GLN A N 1
ATOM 3669 C CA . GLN A 1 470 ? -8.172 -58.562 -7.371 1 40.53 470 GLN A CA 1
ATOM 3670 C C . GLN A 1 470 ? -9.312 -59.562 -7.184 1 40.53 470 GLN A C 1
ATOM 3672 O O . GLN A 1 470 ? -9.758 -60.188 -8.148 1 40.53 470 GLN A O 1
ATOM 3677 N N . GLU A 1 471 ? -9.734 -59.75 -5.945 1 40.97 471 GLU A N 1
ATOM 3678 C CA . GLU A 1 471 ? -10.828 -60.688 -5.688 1 40.97 471 GLU A CA 1
ATOM 3679 C C . GLU A 1 471 ? -12.148 -60.156 -6.242 1 40.97 471 GLU A C 1
ATOM 3681 O O . GLU A 1 471 ? -13.008 -60.906 -6.668 1 40.97 471 GLU A O 1
ATOM 3686 N N . ALA A 1 472 ? -12.422 -58.781 -6.211 1 41.12 472 ALA A N 1
ATOM 3687 C CA . ALA A 1 472 ? -13.68 -58.25 -6.703 1 41.12 472 ALA A CA 1
ATOM 3688 C C . ALA A 1 472 ? -13.781 -58.375 -8.219 1 41.12 472 ALA A C 1
ATOM 3690 O O . ALA A 1 472 ? -14.875 -58.562 -8.758 1 41.12 472 ALA A O 1
ATOM 3691 N N . LEU A 1 473 ? -12.758 -58.188 -8.922 1 39.78 473 LEU A N 1
ATOM 3692 C CA . LEU A 1 473 ? -12.812 -58.344 -10.367 1 39.78 473 LEU A CA 1
ATOM 3693 C C . LEU A 1 473 ? -13.125 -59.781 -10.734 1 39.78 473 LEU A C 1
ATOM 3695 O O . LEU A 1 473 ? -13.844 -60.062 -11.703 1 39.78 473 LEU A O 1
ATOM 3699 N N . VAL A 1 474 ? -12.617 -60.75 -9.961 1 38.44 474 VAL A N 1
ATOM 3700 C CA . VAL A 1 474 ? -12.953 -62.125 -10.203 1 38.44 474 VAL A CA 1
ATOM 3701 C C . VAL A 1 474 ? -14.406 -62.406 -9.812 1 38.44 474 VAL A C 1
ATOM 3703 O O . VAL A 1 474 ? -15.117 -63.125 -10.508 1 38.44 474 VAL A O 1
ATOM 3706 N N . GLU A 1 475 ? -14.883 -61.688 -8.727 1 36.81 475 GLU A N 1
ATOM 3707 C CA . GLU A 1 475 ? -16.25 -61.969 -8.281 1 36.81 475 GLU A CA 1
ATOM 3708 C C . GLU A 1 475 ? -17.266 -61.281 -9.188 1 36.81 475 GLU A C 1
ATOM 3710 O O . GLU A 1 475 ? -18.344 -61.812 -9.43 1 36.81 475 GLU A O 1
ATOM 3715 N N . GLN A 1 476 ? -17.016 -59.969 -9.578 1 36.03 476 GLN A N 1
ATOM 3716 C CA . GLN A 1 476 ? -18.031 -59.375 -10.43 1 36.03 476 GLN A CA 1
ATOM 3717 C C . GLN A 1 476 ? -18.203 -60.156 -11.727 1 36.03 476 GLN A C 1
ATOM 3719 O O . GLN A 1 476 ? -19.234 -60.031 -12.398 1 36.03 476 GLN A O 1
ATOM 3724 N N . GLY A 1 477 ? -17.156 -60.688 -12.242 1 32.59 477 GLY A N 1
ATOM 3725 C CA . GLY A 1 477 ? -17.469 -61.594 -13.336 1 32.59 477 GLY A CA 1
ATOM 3726 C C . GLY A 1 477 ? -18.328 -62.75 -12.906 1 32.59 477 GLY A C 1
ATOM 3727 O O . GLY A 1 477 ? -19.031 -63.344 -13.727 1 32.59 477 GLY A O 1
ATOM 3728 N N . ALA A 1 478 ? -18.062 -63.219 -11.648 1 32.94 478 ALA A N 1
ATOM 3729 C CA . ALA A 1 478 ? -18.781 -64.438 -11.227 1 32.94 478 ALA A CA 1
ATOM 3730 C C . ALA A 1 478 ? -20.172 -64.062 -10.703 1 32.94 478 ALA A C 1
ATOM 3732 O O . ALA A 1 478 ? -20.953 -64.938 -10.352 1 32.94 478 ALA A O 1
ATOM 3733 N N . ALA A 1 479 ? -20.328 -62.75 -10.281 1 32.88 479 ALA A N 1
ATOM 3734 C CA . ALA A 1 479 ? -21.516 -62.5 -9.484 1 32.88 479 ALA A CA 1
ATOM 3735 C C . ALA A 1 479 ? -22.781 -62.594 -10.344 1 32.88 479 ALA A C 1
ATOM 3737 O O . ALA A 1 479 ? -23.891 -62.312 -9.859 1 32.88 479 ALA A O 1
ATOM 3738 N N . GLY A 1 480 ? -22.641 -62.5 -11.711 1 29.3 480 GLY A N 1
ATOM 3739 C CA . GLY A 1 480 ? -24 -62.594 -12.234 1 29.3 480 GLY A CA 1
ATOM 3740 C C . GLY A 1 480 ? -24.781 -63.75 -11.688 1 29.3 480 GLY A C 1
ATOM 3741 O O . GLY A 1 480 ? -26 -63.688 -11.57 1 29.3 480 GLY A O 1
ATOM 3742 N N . GLU A 1 481 ? -24.234 -64.938 -11.938 1 28.94 481 GLU A N 1
ATOM 3743 C CA . GLU A 1 481 ? -25.156 -66.125 -11.922 1 28.94 481 GLU A CA 1
ATOM 3744 C C . GLU A 1 481 ? -25.453 -66.562 -10.492 1 28.94 481 GLU A C 1
ATOM 3746 O O . GLU A 1 481 ? -25.344 -67.75 -10.172 1 28.94 481 GLU A O 1
ATOM 3751 N N . GLN A 1 482 ? -25.141 -65.75 -9.516 1 28.84 482 GLN A N 1
ATOM 3752 C CA . GLN A 1 482 ? -25.406 -66.312 -8.211 1 28.84 482 GLN A CA 1
ATOM 3753 C C . GLN A 1 482 ? -26.906 -66.5 -8 1 28.84 482 GLN A C 1
ATOM 3755 O O . GLN A 1 482 ? -27.531 -65.875 -7.168 1 28.84 482 GLN A O 1
ATOM 3760 N N . GLY A 1 483 ? -27.672 -66.5 -9.203 1 26.75 483 GLY A N 1
ATOM 3761 C CA . GLY A 1 483 ? -29.047 -66.75 -8.812 1 26.75 483 GLY A CA 1
ATOM 3762 C C . GLY A 1 483 ? -29.172 -67.875 -7.789 1 26.75 483 GLY A C 1
ATOM 3763 O O . GLY A 1 483 ? -29.188 -67.625 -6.582 1 26.75 483 GLY A O 1
ATOM 3764 N N . ALA A 1 484 ? -29.953 -68.938 -8.234 1 28.47 484 ALA A N 1
ATOM 3765 C CA . ALA A 1 484 ? -30.906 -69.875 -7.637 1 28.47 484 ALA A CA 1
ATOM 3766 C C . ALA A 1 484 ? -30.188 -71 -6.855 1 28.47 484 ALA A C 1
ATOM 3768 O O . ALA A 1 484 ? -29.875 -72.062 -7.41 1 28.47 484 ALA A O 1
ATOM 3769 N N . ALA A 1 485 ? -29.219 -70.688 -6.137 1 27.56 485 ALA A N 1
ATOM 3770 C CA . ALA A 1 485 ? -28.562 -71.875 -5.512 1 27.56 485 ALA A CA 1
ATOM 3771 C C . ALA A 1 485 ? -29.5 -72.562 -4.555 1 27.56 485 ALA A C 1
ATOM 3773 O O . ALA A 1 485 ? -29.234 -72.688 -3.357 1 27.56 485 ALA A O 1
ATOM 3774 N N . GLY A 1 486 ? -30.781 -72.312 -4.82 1 26.84 486 GLY A N 1
ATOM 3775 C CA . GLY A 1 486 ? -31.438 -73.125 -3.781 1 26.84 486 GLY A CA 1
ATOM 3776 C C . GLY A 1 486 ? -30.969 -74.562 -3.744 1 26.84 486 GLY A C 1
ATOM 3777 O O . GLY A 1 486 ? -30.656 -75.125 -2.676 1 26.84 486 GLY A O 1
ATOM 3778 N N . GLY A 1 487 ? -31.641 -75.375 -4.617 1 26.72 487 GLY A N 1
ATOM 3779 C CA . GLY A 1 487 ? -31.938 -76.75 -4.234 1 26.72 487 GLY A CA 1
ATOM 3780 C C . GLY A 1 487 ? -30.703 -77.625 -4.207 1 26.72 487 GLY A C 1
ATOM 3781 O O . GLY A 1 487 ? -29.578 -77.125 -4.391 1 26.72 487 GLY A O 1
ATOM 3782 N N . GLN A 1 488 ? -30.828 -78.812 -5.047 1 26.84 488 GLN A N 1
ATOM 3783 C CA . GLN A 1 488 ? -30.312 -80.188 -5.156 1 26.84 488 GLN A CA 1
ATOM 3784 C C . GLN A 1 488 ? -28.875 -80.188 -5.66 1 26.84 488 GLN A C 1
ATOM 3786 O O . GLN A 1 488 ? -28.562 -79.562 -6.68 1 26.84 488 GLN A O 1
ATOM 3791 N N . SER A 1 489 ? -27.828 -80.562 -4.879 1 30.72 489 SER A N 1
ATOM 3792 C CA . SER A 1 489 ? -26.391 -80.625 -4.715 1 30.72 489 SER A CA 1
ATOM 3793 C C . SER A 1 489 ? -25.719 -81.25 -5.934 1 30.72 489 SER A C 1
ATOM 3795 O O . SER A 1 489 ? -24.484 -81.188 -6.062 1 30.72 489 SER A O 1
ATOM 3797 N N . THR A 1 490 ? -26.359 -82.312 -6.602 1 32.91 490 THR A N 1
ATOM 3798 C CA . THR A 1 490 ? -25.531 -83.438 -7.027 1 32.91 490 THR A CA 1
ATOM 3799 C C . THR A 1 490 ? -24.625 -83 -8.18 1 32.91 490 THR A C 1
ATOM 3801 O O . THR A 1 490 ? -23.422 -83.312 -8.164 1 32.91 490 THR A O 1
ATOM 3804 N N . GLY A 1 491 ? -25.188 -83.062 -9.469 1 33.72 491 GLY A N 1
ATOM 3805 C CA . GLY A 1 491 ? -24.516 -83.25 -10.742 1 33.72 491 GLY A CA 1
ATOM 3806 C C . GLY A 1 491 ? -23.766 -82 -11.219 1 33.72 491 GLY A C 1
ATOM 3807 O O . GLY A 1 491 ? -22.953 -82.062 -12.141 1 33.72 491 GLY A O 1
ATOM 3808 N N . GLU A 1 492 ? -24.344 -80.938 -11.086 1 39.53 492 GLU A N 1
ATOM 3809 C CA . GLU A 1 492 ? -23.922 -79.688 -11.719 1 39.53 492 GLU A CA 1
ATOM 3810 C C . GLU A 1 492 ? -22.578 -79.25 -11.18 1 39.53 492 GLU A C 1
ATOM 3812 O O . GLU A 1 492 ? -21.969 -78.312 -11.734 1 39.53 492 GLU A O 1
ATOM 3817 N N . SER A 1 493 ? -22.266 -79.812 -10.047 1 45.31 493 SER A N 1
ATOM 3818 C CA . SER A 1 493 ? -21.062 -79.375 -9.328 1 45.31 493 SER A CA 1
ATOM 3819 C C . SER A 1 493 ? -19.797 -79.75 -10.094 1 45.31 493 SER A C 1
ATOM 3821 O O . SER A 1 493 ? -18.812 -79 -10.047 1 45.31 493 SER A O 1
ATOM 3823 N N . MET A 1 494 ? -19.844 -80.938 -10.789 1 45.91 494 MET A N 1
ATOM 3824 C CA . MET A 1 494 ? -18.625 -81.438 -11.398 1 45.91 494 MET A CA 1
ATOM 3825 C C . MET A 1 494 ? -18.203 -80.562 -12.586 1 45.91 494 MET A C 1
ATOM 3827 O O . MET A 1 494 ? -17.016 -80.312 -12.797 1 45.91 494 MET A O 1
ATOM 3831 N N . ILE A 1 495 ? -19.203 -80.125 -13.328 1 44.12 495 ILE A N 1
ATOM 3832 C CA . ILE A 1 495 ? -18.953 -79.375 -14.547 1 44.12 495 ILE A CA 1
ATOM 3833 C C . ILE A 1 495 ? -18.328 -78 -14.188 1 44.12 495 ILE A C 1
ATOM 3835 O O . ILE A 1 495 ? -17.359 -77.562 -14.82 1 44.12 495 ILE A O 1
ATOM 3839 N N . TRP A 1 496 ? -18.938 -77.438 -13.344 1 57.56 496 TRP A N 1
ATOM 3840 C CA . TRP A 1 496 ? -18.453 -76.125 -12.992 1 57.56 496 TRP A CA 1
ATOM 3841 C C . TRP A 1 496 ? -17.125 -76.188 -12.25 1 57.56 496 TRP A C 1
ATOM 3843 O O . TRP A 1 496 ? -16.281 -75.312 -12.367 1 57.56 496 TRP A O 1
ATOM 3853 N N . GLY A 1 497 ? -16.953 -77.25 -11.547 1 53.66 497 GLY A N 1
ATOM 3854 C CA . GLY A 1 497 ? -15.656 -77.5 -10.93 1 53.66 497 GLY A CA 1
ATOM 3855 C C . GLY A 1 497 ? -14.523 -77.625 -11.938 1 53.66 497 GLY A C 1
ATOM 3856 O O . GLY A 1 497 ? -13.445 -77.062 -11.734 1 53.66 497 GLY A O 1
ATOM 3857 N N . ASP A 1 498 ? -14.859 -78.375 -12.953 1 52 498 ASP A N 1
ATOM 3858 C CA . ASP A 1 498 ? -13.898 -78.562 -14.039 1 52 498 ASP A CA 1
ATOM 3859 C C . ASP A 1 498 ? -13.656 -77.188 -14.727 1 52 498 ASP A C 1
ATOM 3861 O O . ASP A 1 498 ? -12.516 -76.875 -15.062 1 52 498 ASP A O 1
ATOM 3865 N N . PHE A 1 499 ? -14.758 -76.5 -15.016 1 53.69 499 PHE A N 1
ATOM 3866 C CA . PHE A 1 499 ? -14.656 -75.188 -15.594 1 53.69 499 PHE A CA 1
ATOM 3867 C C . PHE A 1 499 ? -13.812 -74.25 -14.703 1 53.69 499 PHE A C 1
ATOM 3869 O O . PHE A 1 499 ? -12.906 -73.562 -15.188 1 53.69 499 PHE A O 1
ATOM 3876 N N . ASP A 1 500 ? -14.117 -74.25 -13.453 1 56.62 500 ASP A N 1
ATOM 3877 C CA . ASP A 1 500 ? -13.383 -73.438 -12.516 1 56.62 500 ASP A CA 1
ATOM 3878 C C . ASP A 1 500 ? -11.922 -73.875 -12.414 1 56.62 500 ASP A C 1
ATOM 3880 O O . ASP A 1 500 ? -11.023 -73 -12.328 1 56.62 500 ASP A O 1
ATOM 3884 N N . ALA A 1 501 ? -11.734 -75.125 -12.414 1 57.25 501 ALA A N 1
ATOM 3885 C CA . ALA A 1 501 ? -10.383 -75.688 -12.414 1 57.25 501 ALA A CA 1
ATOM 3886 C C . ALA A 1 501 ? -9.641 -75.312 -13.688 1 57.25 501 ALA A C 1
ATOM 3888 O O . ALA A 1 501 ? -8.453 -74.938 -13.648 1 57.25 501 ALA A O 1
ATOM 3889 N N . GLN A 1 502 ? -10.375 -75.375 -14.75 1 52.16 502 GLN A N 1
ATOM 3890 C CA . GLN A 1 502 ? -9.789 -75 -16.031 1 52.16 502 GLN A CA 1
ATOM 3891 C C . GLN A 1 502 ? -9.484 -73.5 -16.062 1 52.16 502 GLN A C 1
ATOM 3893 O O . GLN A 1 502 ? -8.453 -73.125 -16.594 1 52.16 502 GLN A O 1
ATOM 3898 N N . VAL A 1 503 ? -10.523 -72.812 -15.602 1 53.53 503 VAL A N 1
ATOM 3899 C CA . VAL A 1 503 ? -10.359 -71.312 -15.578 1 53.53 503 VAL A CA 1
ATOM 3900 C C . VAL A 1 503 ? -9.273 -70.938 -14.57 1 53.53 503 VAL A C 1
ATOM 3902 O O . VAL A 1 503 ? -8.469 -70.062 -14.82 1 53.53 503 VAL A O 1
ATOM 3905 N N . SER A 1 504 ? -9.375 -71.562 -13.406 1 53 504 SER A N 1
ATOM 3906 C CA . SER A 1 504 ? -8.32 -71.375 -12.43 1 53 504 SER A CA 1
ATOM 3907 C C . SER A 1 504 ? -6.949 -71.688 -13.008 1 53 504 SER A C 1
ATOM 3909 O O . SER A 1 504 ? -5.961 -71 -12.68 1 53 504 SER A O 1
ATOM 3911 N N . GLY A 1 505 ? -6.91 -72.812 -13.68 1 49.03 505 GLY A N 1
ATOM 3912 C CA . GLY A 1 505 ? -5.676 -73.125 -14.383 1 49.03 505 GLY A CA 1
ATOM 3913 C C . GLY A 1 505 ? -5.281 -72.125 -15.398 1 49.03 505 GLY A C 1
ATOM 3914 O O . GLY A 1 505 ? -4.102 -71.938 -15.703 1 49.03 505 GLY A O 1
ATOM 3915 N N . LEU A 1 506 ? -6.277 -71.625 -16.125 1 47.19 506 LEU A N 1
ATOM 3916 C CA . LEU A 1 506 ? -6.051 -70.562 -17.094 1 47.19 506 LEU A CA 1
ATOM 3917 C C . LEU A 1 506 ? -5.758 -69.25 -16.391 1 47.19 506 LEU A C 1
ATOM 3919 O O . LEU A 1 506 ? -5.152 -68.375 -16.984 1 47.19 506 LEU A O 1
ATOM 3923 N N . VAL A 1 507 ? -6.523 -69 -15.32 1 48.19 507 VAL A N 1
ATOM 3924 C CA . VAL A 1 507 ? -6.16 -67.875 -14.539 1 48.19 507 VAL A CA 1
ATOM 3925 C C . VAL A 1 507 ? -4.711 -67.938 -14.07 1 48.19 507 VAL A C 1
ATOM 3927 O O . VAL A 1 507 ? -4.434 -68.562 -13.047 1 48.19 507 VAL A O 1
ATOM 3930 N N . SER A 1 508 ? -3.932 -68.75 -14.688 1 46.38 508 SER A N 1
ATOM 3931 C CA . SER A 1 508 ? -2.498 -68.875 -14.438 1 46.38 508 SER A CA 1
ATOM 3932 C C . SER A 1 508 ? -1.938 -67.562 -13.844 1 46.38 508 SER A C 1
ATOM 3934 O O . SER A 1 508 ? -2.52 -66.5 -14.016 1 46.38 508 SER A O 1
ATOM 3936 N N . HIS A 1 509 ? -0.948 -67.688 -12.875 1 49.09 509 HIS A N 1
ATOM 3937 C CA . HIS A 1 509 ? -0.063 -66.75 -12.219 1 49.09 509 HIS A CA 1
ATOM 3938 C C . HIS A 1 509 ? 0.429 -65.688 -13.195 1 49.09 509 HIS A C 1
ATOM 3940 O O . HIS A 1 509 ? 1.379 -65.875 -13.945 1 49.09 509 HIS A O 1
ATOM 3946 N N . ALA A 1 510 ? -0.439 -65 -13.781 1 55.16 510 ALA A N 1
ATOM 3947 C CA . ALA A 1 510 ? -0.042 -63.938 -14.703 1 55.16 510 ALA A CA 1
ATOM 3948 C C . ALA A 1 510 ? 1.152 -63.156 -14.164 1 55.16 510 ALA A C 1
ATOM 3950 O O . ALA A 1 510 ? 1.176 -62.781 -12.984 1 55.16 510 ALA A O 1
ATOM 3951 N N . ASN A 1 511 ? 2.301 -63.25 -14.695 1 75.62 511 ASN A N 1
ATOM 3952 C CA . ASN A 1 511 ? 3.547 -62.5 -14.477 1 75.62 511 ASN A CA 1
ATOM 3953 C C . ASN A 1 511 ? 3.32 -61 -14.453 1 75.62 511 ASN A C 1
ATOM 3955 O O . ASN A 1 511 ? 2.615 -60.469 -15.305 1 75.62 511 ASN A O 1
ATOM 3959 N N . PRO A 1 512 ? 3.637 -60.438 -13.289 1 79.88 512 PRO A N 1
ATOM 3960 C CA . PRO A 1 512 ? 3.455 -59 -13.156 1 79.88 512 PRO A CA 1
ATOM 3961 C C . PRO A 1 512 ? 3.928 -58.219 -14.383 1 79.88 512 PRO A C 1
ATOM 3963 O O . PRO A 1 512 ? 3.316 -57.219 -14.758 1 79.88 512 PRO A O 1
ATOM 3966 N N . GLY A 1 513 ? 4.875 -58.656 -15.008 1 86.19 513 GLY A N 1
ATOM 3967 C CA . GLY A 1 513 ? 5.387 -58 -16.203 1 86.19 513 GLY A CA 1
ATOM 3968 C C . GLY A 1 513 ? 4.422 -58.062 -17.375 1 86.19 513 GLY A C 1
ATOM 3969 O O . GLY A 1 513 ? 4.215 -57.094 -18.078 1 86.19 513 GLY A O 1
ATOM 3970 N N . THR A 1 514 ? 3.932 -59.219 -17.594 1 88.38 514 THR A N 1
ATOM 3971 C CA . THR A 1 514 ? 2.984 -59.406 -18.688 1 88.38 514 THR A CA 1
ATOM 3972 C C . THR A 1 514 ? 1.703 -58.625 -18.422 1 88.38 514 THR A C 1
ATOM 3974 O O . THR A 1 514 ? 1.138 -58.031 -19.359 1 88.38 514 THR A O 1
ATOM 3977 N N . GLU A 1 515 ? 1.28 -58.656 -17.234 1 87.69 515 GLU A N 1
ATOM 3978 C CA . GLU A 1 515 ? 0.076 -57.938 -16.875 1 87.69 515 GLU A CA 1
ATOM 3979 C C . GLU A 1 515 ? 0.265 -56.438 -17.094 1 87.69 515 GLU A C 1
ATOM 3981 O O . GLU A 1 515 ? -0.643 -55.75 -17.578 1 87.69 515 GLU A O 1
ATOM 3986 N N . ALA A 1 516 ? 1.409 -55.938 -16.656 1 92.25 516 ALA A N 1
ATOM 3987 C CA . ALA A 1 516 ? 1.74 -54.531 -16.859 1 92.25 516 ALA A CA 1
ATOM 3988 C C . ALA A 1 516 ? 1.735 -54.156 -18.344 1 92.25 516 ALA A C 1
ATOM 3990 O O . ALA A 1 516 ? 1.21 -53.125 -18.734 1 92.25 516 ALA A O 1
ATOM 3991 N N . THR A 1 517 ? 2.303 -55 -19.125 1 93.5 517 THR A N 1
ATOM 3992 C CA . THR A 1 517 ? 2.371 -54.75 -20.562 1 93.5 517 THR A CA 1
ATOM 3993 C C . THR A 1 517 ? 0.972 -54.719 -21.172 1 93.5 517 THR A C 1
ATOM 3995 O O . THR A 1 517 ? 0.677 -53.875 -22.016 1 93.5 517 THR A O 1
ATOM 3998 N N . LEU A 1 518 ? 0.162 -55.625 -20.781 1 92.31 518 LEU A N 1
ATOM 3999 C CA . LEU A 1 518 ? -1.201 -55.688 -21.297 1 92.31 518 LEU A CA 1
ATOM 4000 C C . LEU A 1 518 ? -1.992 -54.438 -20.875 1 92.31 518 LEU A C 1
ATOM 4002 O O . LEU A 1 518 ? -2.766 -53.906 -21.672 1 92.31 518 LEU A O 1
ATOM 4006 N N . GLU A 1 519 ? -1.781 -54.094 -19.625 1 94.31 519 GLU A N 1
ATOM 4007 C CA . GLU A 1 519 ? -2.479 -52.906 -19.109 1 94.31 519 GLU A CA 1
ATOM 4008 C C . GLU A 1 519 ? -2.117 -51.656 -19.906 1 94.31 519 GLU A C 1
ATOM 4010 O O . GLU A 1 519 ? -2.998 -50.906 -20.312 1 94.31 519 GLU A O 1
ATOM 4015 N N . ILE A 1 520 ? -0.843 -51.438 -20.141 1 95.94 520 ILE A N 1
ATOM 4016 C CA . ILE A 1 520 ? -0.389 -50.25 -20.859 1 95.94 520 ILE A CA 1
ATOM 4017 C C . ILE A 1 520 ? -0.861 -50.312 -22.312 1 95.94 520 ILE A C 1
ATOM 4019 O O . ILE A 1 520 ? -1.266 -49.281 -22.875 1 95.94 520 ILE A O 1
ATOM 4023 N N . ARG A 1 521 ? -0.792 -51.438 -22.922 1 95.19 521 ARG A N 1
ATOM 4024 C CA . ARG A 1 521 ? -1.245 -51.594 -24.297 1 95.19 521 ARG A CA 1
ATOM 4025 C C . ARG A 1 521 ? -2.732 -51.281 -24.422 1 95.19 521 ARG A C 1
ATOM 4027 O O . ARG A 1 521 ? -3.156 -50.594 -25.359 1 95.19 521 ARG A O 1
ATOM 4034 N N . SER A 1 522 ? -3.479 -51.812 -23.484 1 96 522 SER A N 1
ATOM 4035 C CA . SER A 1 522 ? -4.918 -51.594 -23.484 1 96 522 SER A CA 1
ATOM 4036 C C . SER A 1 522 ? -5.227 -50.094 -23.281 1 96 522 SER A C 1
ATOM 4038 O O . SER A 1 522 ? -6.098 -49.562 -23.969 1 96 522 SER A O 1
ATOM 4040 N N . PHE A 1 523 ? -4.559 -49.531 -22.344 1 96.56 523 PHE A N 1
ATOM 4041 C CA . PHE A 1 523 ? -4.73 -48.125 -22.078 1 96.56 523 PHE A CA 1
ATOM 4042 C C . PHE A 1 523 ? -4.441 -47.281 -23.312 1 96.56 523 PHE A C 1
ATOM 4044 O O . PHE A 1 523 ? -5.219 -46.406 -23.672 1 96.56 523 PHE A O 1
ATOM 4051 N N . LEU A 1 524 ? -3.328 -47.562 -24.016 1 96.69 524 LEU A N 1
ATOM 4052 C CA . LEU A 1 524 ? -2.887 -46.812 -25.172 1 96.69 524 LEU A CA 1
ATOM 4053 C C . LEU A 1 524 ? -3.855 -46.969 -26.344 1 96.69 524 LEU A C 1
ATOM 4055 O O . LEU A 1 524 ? -3.955 -46.094 -27.203 1 96.69 524 LEU A O 1
ATOM 4059 N N . GLN A 1 525 ? -4.602 -48.062 -26.344 1 94.81 525 GLN A N 1
ATOM 4060 C CA . GLN A 1 525 ? -5.516 -48.344 -27.438 1 94.81 525 GLN A CA 1
ATOM 4061 C C . GLN A 1 525 ? -6.855 -47.656 -27.25 1 94.81 525 GLN A C 1
ATOM 4063 O O . GLN A 1 525 ? -7.609 -47.469 -28.203 1 94.81 525 GLN A O 1
ATOM 4068 N N . GLU A 1 526 ? -7.121 -47.312 -26 1 95.19 526 GLU A N 1
ATOM 4069 C CA . GLU A 1 526 ? -8.367 -46.594 -25.781 1 95.19 526 GLU A CA 1
ATOM 4070 C C . GLU A 1 526 ? -8.375 -45.25 -26.5 1 95.19 526 GLU A C 1
ATOM 4072 O O . GLU A 1 526 ? -7.324 -44.625 -26.672 1 95.19 526 GLU A O 1
ATOM 4077 N N . ALA A 1 527 ? -9.531 -44.781 -26.844 1 94.56 527 ALA A N 1
ATOM 4078 C CA . ALA A 1 527 ? -9.672 -43.531 -27.562 1 94.56 527 ALA A CA 1
ATOM 4079 C C . ALA A 1 527 ? -9.258 -42.344 -26.688 1 94.56 527 ALA A C 1
ATOM 4081 O O . ALA A 1 527 ? -9.461 -42.375 -25.484 1 94.56 527 ALA A O 1
ATOM 4082 N N . LEU A 1 528 ? -8.789 -41.375 -27.359 1 95.5 528 LEU A N 1
ATOM 4083 C CA . LEU A 1 528 ? -8.453 -40.156 -26.656 1 95.5 528 LEU A CA 1
ATOM 4084 C C . LEU A 1 528 ? -9.719 -39.406 -26.219 1 95.5 528 LEU A C 1
ATOM 4086 O O . LEU A 1 528 ? -10.766 -39.531 -26.859 1 95.5 528 LEU A O 1
ATOM 4090 N N . ILE A 1 529 ? -9.586 -38.688 -25.141 1 95.12 529 ILE A N 1
ATOM 4091 C CA . ILE A 1 529 ? -10.711 -37.875 -24.703 1 95.12 529 ILE A CA 1
ATOM 4092 C C . ILE A 1 529 ? -10.492 -36.406 -25.141 1 95.12 529 ILE A C 1
ATOM 4094 O O . ILE A 1 529 ? -9.375 -36.031 -25.469 1 95.12 529 ILE A O 1
ATOM 4098 N N . PRO A 1 530 ? -11.531 -35.594 -25.125 1 92.5 530 PRO A N 1
ATOM 4099 C CA . PRO A 1 530 ? -11.406 -34.188 -25.547 1 92.5 530 PRO A CA 1
ATOM 4100 C C . PRO A 1 530 ? -10.43 -33.406 -24.672 1 92.5 530 PRO A C 1
ATOM 4102 O O . PRO A 1 530 ? -10.336 -33.656 -23.469 1 92.5 530 PRO A O 1
ATOM 4105 N N . ARG A 1 531 ? -9.875 -32.5 -25.281 1 90.81 531 ARG A N 1
ATOM 4106 C CA . ARG A 1 531 ? -8.867 -31.656 -24.609 1 90.81 531 ARG A CA 1
ATOM 4107 C C . ARG A 1 531 ? -9.469 -30.922 -23.422 1 90.81 531 ARG A C 1
ATOM 4109 O O . ARG A 1 531 ? -8.766 -30.609 -22.469 1 90.81 531 ARG A O 1
ATOM 4116 N N . SER A 1 532 ? -10.68 -30.609 -23.469 1 89.44 532 SER A N 1
ATOM 4117 C CA . SER A 1 532 ? -11.352 -29.844 -22.438 1 89.44 532 SER A CA 1
ATOM 4118 C C . SER A 1 532 ? -11.766 -30.719 -21.266 1 89.44 532 SER A C 1
ATOM 4120 O O . SER A 1 532 ? -12.156 -30.219 -20.203 1 89.44 532 SER A O 1
ATOM 4122 N N . SER A 1 533 ? -11.516 -32.031 -21.438 1 91.62 533 SER A N 1
ATOM 4123 C CA . SER A 1 533 ? -11.93 -32.969 -20.406 1 91.62 533 SER A CA 1
ATOM 4124 C C . SER A 1 533 ? -10.922 -33 -19.25 1 91.62 533 SER A C 1
ATOM 4126 O O . SER A 1 533 ? -9.781 -32.562 -19.422 1 91.62 533 SER A O 1
ATOM 4128 N N . ASN A 1 534 ? -11.445 -33.531 -18.125 1 94.56 534 ASN A N 1
ATOM 4129 C CA . ASN A 1 534 ? -10.578 -33.719 -16.969 1 94.56 534 ASN A CA 1
ATOM 4130 C C . ASN A 1 534 ? -9.969 -35.125 -16.953 1 94.56 534 ASN A C 1
ATOM 4132 O O . ASN A 1 534 ? -10.672 -36.094 -16.75 1 94.56 534 ASN A O 1
ATOM 4136 N N . PRO A 1 535 ? -8.688 -35.156 -17.156 1 97.5 535 PRO A N 1
ATOM 4137 C CA . PRO A 1 535 ? -8.055 -36.5 -17.203 1 97.5 535 PRO A CA 1
ATOM 4138 C C . PRO A 1 535 ? -8.195 -37.25 -15.883 1 97.5 535 PRO A C 1
ATOM 4140 O O . PRO A 1 535 ? -8.266 -38.5 -15.883 1 97.5 535 PRO A O 1
ATOM 4143 N N . LEU A 1 536 ? -8.242 -36.594 -14.805 1 97.44 536 LEU A N 1
ATOM 4144 C CA . LEU A 1 536 ? -8.336 -37.25 -13.516 1 97.44 536 LEU A CA 1
ATOM 4145 C C . LEU A 1 536 ? -9.703 -37.906 -13.328 1 97.44 536 LEU A C 1
ATOM 4147 O O . LEU A 1 536 ? -9.812 -38.969 -12.734 1 97.44 536 LEU A O 1
ATOM 4151 N N . THR A 1 537 ? -10.727 -37.25 -13.805 1 96.19 537 THR A N 1
ATOM 4152 C CA . THR A 1 537 ? -12.062 -37.844 -13.766 1 96.19 537 THR A CA 1
ATOM 4153 C C . THR A 1 537 ? -12.109 -39.125 -14.602 1 96.19 537 THR A C 1
ATOM 4155 O O . THR A 1 537 ? -12.75 -40.094 -14.219 1 96.19 537 THR A O 1
ATOM 4158 N N . TRP A 1 538 ? -11.453 -39.062 -15.734 1 97.25 538 TRP A N 1
ATOM 4159 C CA . TRP A 1 538 ? -11.367 -40.219 -16.578 1 97.25 538 TRP A CA 1
ATOM 4160 C C . TRP A 1 538 ? -10.688 -41.375 -15.852 1 97.25 538 TRP A C 1
ATOM 4162 O O . TRP A 1 538 ? -11.18 -42.5 -15.859 1 97.25 538 TRP A O 1
ATOM 4172 N N . TRP A 1 539 ? -9.609 -41.156 -15.211 1 97.56 539 TRP A N 1
ATOM 4173 C CA . TRP A 1 539 ? -8.867 -42.156 -14.477 1 97.56 539 TRP A CA 1
ATOM 4174 C C . TRP A 1 539 ? -9.695 -42.719 -13.312 1 97.56 539 TRP A C 1
ATOM 4176 O O . TRP A 1 539 ? -9.609 -43.875 -12.992 1 97.56 539 TRP A O 1
ATOM 4186 N N . LYS A 1 540 ? -10.461 -41.812 -12.68 1 96.31 540 LYS A N 1
ATOM 4187 C CA . LYS A 1 540 ? -11.344 -42.281 -11.602 1 96.31 540 LYS A CA 1
ATOM 4188 C C . LYS A 1 540 ? -12.273 -43.375 -12.078 1 96.31 540 LYS A C 1
ATOM 4190 O O . LYS A 1 540 ? -12.469 -44.375 -11.383 1 96.31 540 LYS A O 1
ATOM 4195 N N . SER A 1 541 ? -12.758 -43.281 -13.273 1 96.44 541 SER A N 1
ATOM 4196 C CA . SER A 1 541 ? -13.711 -44.219 -13.844 1 96.44 541 SER A CA 1
ATOM 4197 C C . SER A 1 541 ? -13.008 -45.5 -14.289 1 96.44 541 SER A C 1
ATOM 4199 O O . SER A 1 541 ? -13.648 -46.531 -14.438 1 96.44 541 SER A O 1
ATOM 4201 N N . ARG A 1 542 ? -11.703 -45.438 -14.484 1 95.69 542 ARG A N 1
ATOM 4202 C CA . ARG A 1 542 ? -10.969 -46.562 -15.039 1 95.69 542 ARG A CA 1
ATOM 4203 C C . ARG A 1 542 ? -9.992 -47.156 -14.016 1 95.69 542 ARG A C 1
ATOM 4205 O O . ARG A 1 542 ? -9.164 -48 -14.344 1 95.69 542 ARG A O 1
ATOM 4212 N N . SER A 1 543 ? -10.078 -46.75 -12.836 1 94.69 543 SER A N 1
ATOM 4213 C CA . SER A 1 543 ? -9.102 -47.125 -11.82 1 94.69 543 SER A CA 1
ATOM 4214 C C . SER A 1 543 ? -9.07 -48.625 -11.594 1 94.69 543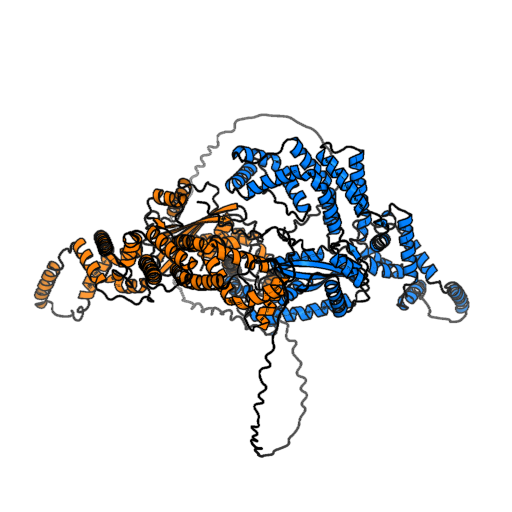 SER A C 1
ATOM 4216 O O . SER A 1 543 ? -8.016 -49.188 -11.305 1 94.69 543 SER A O 1
ATOM 4218 N N . VAL A 1 544 ? -10.203 -49.281 -11.766 1 92.06 544 VAL A N 1
ATOM 4219 C CA . VAL A 1 544 ? -10.305 -50.719 -11.531 1 92.06 544 VAL A CA 1
ATOM 4220 C C . VAL A 1 544 ? -9.797 -51.469 -12.75 1 92.06 544 VAL A C 1
ATOM 4222 O O . VAL A 1 544 ? -9.25 -52.562 -12.625 1 92.06 544 VAL A O 1
ATOM 4225 N N . ILE A 1 545 ? -9.922 -50.844 -13.93 1 93.44 545 ILE A N 1
ATOM 4226 C CA . ILE A 1 545 ? -9.508 -51.469 -15.195 1 93.44 545 ILE A CA 1
ATOM 4227 C C . ILE A 1 545 ? -7.984 -51.406 -15.305 1 93.44 545 ILE A C 1
ATOM 4229 O O . ILE A 1 545 ? -7.367 -52.375 -15.75 1 93.44 545 ILE A O 1
ATOM 4233 N N . TYR A 1 546 ? -7.441 -50.25 -14.844 1 95.56 546 TYR A N 1
ATOM 4234 C CA . TYR A 1 546 ? -5.996 -50.062 -14.961 1 95.56 546 TYR A CA 1
ATOM 4235 C C . TYR A 1 546 ? -5.375 -49.781 -13.602 1 95.56 546 TYR A C 1
ATOM 4237 O O . TYR A 1 546 ? -4.809 -48.719 -13.383 1 95.56 546 TYR A O 1
ATOM 4245 N N . PRO A 1 547 ? -5.312 -50.719 -12.711 1 93.75 547 PRO A N 1
ATOM 4246 C CA . PRO A 1 547 ? -4.883 -50.438 -11.336 1 93.75 547 PRO A CA 1
ATOM 4247 C C . PRO A 1 547 ? -3.41 -50.062 -11.242 1 93.75 547 PRO A C 1
ATOM 4249 O O . PRO A 1 547 ? -3.051 -49.188 -10.461 1 93.75 547 PRO A O 1
ATOM 4252 N N . ARG A 1 548 ? -2.525 -50.719 -12.016 1 94.88 548 ARG A N 1
ATOM 4253 C CA . ARG A 1 548 ? -1.099 -50.406 -11.961 1 94.88 548 ARG A CA 1
ATOM 4254 C C . ARG A 1 548 ? -0.813 -49.031 -12.539 1 94.88 548 ARG A C 1
ATOM 4256 O O . ARG A 1 548 ? -0.045 -48.25 -11.961 1 94.88 548 ARG A O 1
ATOM 4263 N N . LEU A 1 549 ? -1.487 -48.688 -13.625 1 96.44 549 LEU A N 1
ATOM 4264 C CA . LEU A 1 549 ? -1.28 -47.406 -14.273 1 96.44 549 LEU A CA 1
ATOM 4265 C C . LEU A 1 549 ? -1.88 -46.281 -13.438 1 96.44 549 LEU A C 1
ATOM 4267 O O . LEU A 1 549 ? -1.383 -45.156 -13.461 1 96.44 549 LEU A O 1
ATOM 4271 N N . THR A 1 550 ? -2.945 -46.594 -12.727 1 96.19 550 THR A N 1
ATOM 4272 C CA . THR A 1 550 ? -3.557 -45.594 -11.852 1 96.19 550 THR A CA 1
ATOM 4273 C C . THR A 1 550 ? -2.584 -45.188 -10.758 1 96.19 550 THR A C 1
ATOM 4275 O O . THR A 1 550 ? -2.51 -44 -10.406 1 96.19 550 THR A O 1
ATOM 4278 N N . ARG A 1 551 ? -1.863 -46.094 -10.258 1 94.75 551 ARG A N 1
ATOM 4279 C CA . ARG A 1 551 ? -0.853 -45.781 -9.258 1 94.75 551 ARG A CA 1
ATOM 4280 C C . ARG A 1 551 ? 0.224 -44.875 -9.836 1 94.75 551 ARG A C 1
ATOM 4282 O O . ARG A 1 551 ? 0.64 -43.906 -9.188 1 94.75 551 ARG A O 1
ATOM 4289 N N . LEU A 1 552 ? 0.638 -45.188 -11.031 1 96.75 552 LEU A N 1
ATOM 4290 C CA . LEU A 1 552 ? 1.65 -44.375 -11.688 1 96.75 552 LEU A CA 1
ATOM 4291 C C . LEU A 1 552 ? 1.098 -43 -12.031 1 96.75 552 LEU A C 1
ATOM 4293 O O . LEU A 1 552 ? 1.816 -42 -11.953 1 96.75 552 LEU A O 1
ATOM 4297 N N . MET A 1 553 ? -0.162 -43.031 -12.422 1 97.38 553 MET A N 1
ATOM 4298 C CA . MET A 1 553 ? -0.828 -41.75 -12.734 1 97.38 553 MET A CA 1
ATOM 4299 C C . MET A 1 553 ? -0.829 -40.844 -11.523 1 97.38 553 MET A C 1
ATOM 4301 O O . MET A 1 553 ? -0.575 -39.625 -11.656 1 97.38 553 MET A O 1
ATOM 4305 N N . MET A 1 554 ? -1.021 -41.344 -10.344 1 96.69 554 MET A N 1
ATOM 4306 C CA . MET A 1 554 ? -1.018 -40.531 -9.109 1 96.69 554 MET A CA 1
ATOM 4307 C C . MET A 1 554 ? 0.334 -39.875 -8.898 1 96.69 554 MET A C 1
ATOM 4309 O O . MET A 1 554 ? 0.406 -38.781 -8.352 1 96.69 554 MET A O 1
ATOM 4313 N N . GLU A 1 555 ? 1.337 -40.469 -9.43 1 97.06 555 GLU A N 1
ATOM 4314 C CA . GLU A 1 555 ? 2.703 -40 -9.25 1 97.06 555 GLU A CA 1
ATOM 4315 C C . GLU A 1 555 ? 3.074 -38.969 -10.328 1 97.06 555 GLU A C 1
ATOM 4317 O O . GLU A 1 555 ? 3.941 -38.125 -10.117 1 97.06 555 GLU A O 1
ATOM 4322 N N . ARG A 1 556 ? 2.467 -39.094 -11.398 1 98 556 ARG A N 1
ATOM 4323 C CA . ARG A 1 556 ? 2.943 -38.312 -12.531 1 98 556 ARG A CA 1
ATOM 4324 C C . ARG A 1 556 ? 2.012 -37.156 -12.812 1 98 556 ARG A C 1
ATOM 4326 O O . ARG A 1 556 ? 2.465 -36.062 -13.18 1 98 556 ARG A O 1
ATOM 4333 N N . LEU A 1 557 ? 0.732 -37.344 -12.602 1 97.94 557 LEU A N 1
ATOM 4334 C CA . LEU A 1 557 ? -0.21 -36.281 -12.984 1 97.94 557 LEU A CA 1
ATOM 4335 C C . LEU A 1 557 ? -0.383 -35.281 -11.859 1 97.94 557 LEU A C 1
ATOM 4337 O O . LEU A 1 557 ? -1.076 -34.25 -12.031 1 97.94 557 LEU A O 1
ATOM 4341 N N . CYS A 1 558 ? 0.308 -35.469 -10.711 1 97.31 558 CYS A N 1
ATOM 4342 C CA . CYS A 1 558 ? 0.338 -34.469 -9.672 1 97.31 558 CYS A CA 1
ATOM 4343 C C . CYS A 1 558 ? 1.437 -33.438 -9.953 1 97.31 558 CYS A C 1
ATOM 4345 O O . CYS A 1 558 ? 1.479 -32.375 -9.32 1 97.31 558 CYS A O 1
ATOM 4347 N N . VAL A 1 559 ? 2.305 -33.688 -10.969 1 97.69 559 VAL A N 1
ATOM 4348 C CA . VAL A 1 559 ? 3.398 -32.812 -11.328 1 97.69 559 VAL A CA 1
ATOM 4349 C C . VAL A 1 559 ? 2.84 -31.562 -12.016 1 97.69 559 VAL A C 1
ATOM 4351 O O . VAL A 1 559 ? 2.039 -31.672 -12.945 1 97.69 559 VAL A O 1
ATOM 4354 N N . VAL A 1 560 ? 3.244 -30.375 -11.523 1 96.62 560 VAL A N 1
ATOM 4355 C CA . VAL A 1 560 ? 2.744 -29.125 -12.086 1 96.62 560 VAL A CA 1
ATOM 4356 C C . VAL A 1 560 ? 3.793 -28.531 -13.016 1 96.62 560 VAL A C 1
ATOM 4358 O O . VAL A 1 560 ? 4.988 -28.797 -12.875 1 96.62 560 VAL A O 1
ATOM 4361 N N . ALA A 1 561 ? 3.287 -27.703 -13.875 1 95.75 561 ALA A N 1
ATOM 4362 C CA . ALA A 1 561 ? 4.156 -27.156 -14.914 1 95.75 561 ALA A CA 1
ATOM 4363 C C . ALA A 1 561 ? 4.926 -25.938 -14.406 1 95.75 561 ALA A C 1
ATOM 4365 O O . ALA A 1 561 ? 5.926 -25.531 -14.992 1 95.75 561 ALA A O 1
ATOM 4366 N N . THR A 1 562 ? 4.363 -25.344 -13.391 1 94 562 THR A N 1
ATOM 4367 C CA . THR A 1 562 ? 4.93 -24.062 -13.023 1 94 562 THR A CA 1
ATOM 4368 C C . THR A 1 562 ? 5.059 -23.922 -11.516 1 94 562 THR A C 1
ATOM 4370 O O . THR A 1 562 ? 4.367 -24.625 -10.758 1 94 562 THR A O 1
ATOM 4373 N N . SER A 1 563 ? 5.984 -23.047 -11.109 1 90.12 563 SER A N 1
ATOM 4374 C CA . SER A 1 563 ? 6.129 -22.688 -9.703 1 90.12 563 SER A CA 1
ATOM 4375 C C . SER A 1 563 ? 5.309 -21.453 -9.367 1 90.12 563 SER A C 1
ATOM 4377 O O . SER A 1 563 ? 5.555 -20.797 -8.352 1 90.12 563 SER A O 1
ATOM 4379 N N . VAL A 1 564 ? 4.355 -21.047 -10.172 1 79.75 564 VAL A N 1
ATOM 4380 C CA . VAL A 1 564 ? 3.506 -19.859 -10.062 1 79.75 564 VAL A CA 1
ATOM 4381 C C . VAL A 1 564 ? 2.787 -19.875 -8.711 1 79.75 564 VAL A C 1
ATOM 4383 O O . VAL A 1 564 ? 2.621 -18.828 -8.086 1 79.75 564 VAL A O 1
ATOM 4386 N N . PRO A 1 565 ? 2.383 -21.047 -8.211 1 75.25 565 PRO A N 1
ATOM 4387 C CA . PRO A 1 565 ? 1.73 -21.031 -6.898 1 75.25 565 PRO A CA 1
ATOM 4388 C C . PRO A 1 565 ? 2.584 -20.375 -5.82 1 75.25 565 PRO A C 1
ATOM 4390 O O . PRO A 1 565 ? 2.061 -19.625 -4.984 1 75.25 565 PRO A O 1
ATOM 4393 N N . SER A 1 566 ? 3.809 -20.625 -5.887 1 81.19 566 SER A N 1
ATOM 4394 C CA . SER A 1 566 ? 4.695 -19.984 -4.926 1 81.19 566 SER A CA 1
ATOM 4395 C C . SER A 1 566 ? 4.734 -18.469 -5.133 1 81.19 566 SER A C 1
ATOM 4397 O O . SER A 1 566 ? 4.77 -17.703 -4.168 1 81.19 566 SER A O 1
ATOM 4399 N N . GLU A 1 567 ? 4.707 -18.062 -6.336 1 76.12 567 GLU A N 1
ATOM 4400 C CA . GLU A 1 567 ? 4.711 -16.625 -6.66 1 76.12 567 GLU A CA 1
ATOM 4401 C C . GLU A 1 567 ? 3.436 -15.953 -6.168 1 76.12 567 GLU A C 1
ATOM 4403 O O . GLU A 1 567 ? 3.473 -14.805 -5.719 1 76.12 567 GLU A O 1
ATOM 4408 N N . ARG A 1 568 ? 2.428 -16.688 -6.344 1 72.38 568 ARG A N 1
ATOM 4409 C CA . ARG A 1 568 ? 1.156 -16.172 -5.855 1 72.38 568 ARG A CA 1
ATOM 4410 C C . ARG A 1 568 ? 1.194 -15.953 -4.348 1 72.38 568 ARG A C 1
ATOM 4412 O O . ARG A 1 568 ? 0.649 -14.969 -3.84 1 72.38 568 ARG A O 1
ATOM 4419 N N . VAL A 1 569 ? 1.802 -16.859 -3.676 1 73.81 569 VAL A N 1
ATOM 4420 C CA . VAL A 1 569 ? 1.98 -16.734 -2.232 1 73.81 569 VAL A CA 1
ATOM 4421 C C . VAL A 1 569 ? 2.73 -15.445 -1.907 1 73.81 569 VAL A C 1
ATOM 4423 O O . VAL A 1 569 ? 2.326 -14.688 -1.02 1 73.81 569 VAL A O 1
ATOM 4426 N N . PHE A 1 570 ? 3.674 -15.141 -2.658 1 70.62 570 PHE A N 1
ATOM 4427 C CA . PHE A 1 570 ? 4.504 -13.977 -2.367 1 70.62 570 PHE A CA 1
ATOM 4428 C C . PHE A 1 570 ? 3.775 -12.688 -2.725 1 70.62 570 PHE A C 1
ATOM 4430 O O . PHE A 1 570 ? 3.971 -11.656 -2.076 1 70.62 570 PHE A O 1
ATOM 4437 N N . SER A 1 571 ? 2.963 -12.812 -3.811 1 70.31 571 SER A N 1
ATOM 4438 C CA . SER A 1 571 ? 2.123 -11.656 -4.113 1 70.31 571 SER A CA 1
ATOM 4439 C C . SER A 1 571 ? 1.223 -11.305 -2.934 1 70.31 571 SER A C 1
ATOM 4441 O O . SER A 1 571 ? 1.088 -10.133 -2.578 1 70.31 571 SER A O 1
ATOM 4443 N N . LYS A 1 572 ? 0.731 -12.289 -2.381 1 70.81 572 LYS A N 1
ATOM 4444 C CA . LYS A 1 572 ? -0.12 -12.094 -1.211 1 70.81 572 LYS A CA 1
ATOM 4445 C C . LYS A 1 572 ? 0.699 -11.648 -0.002 1 70.81 572 LYS A C 1
ATOM 4447 O O . LYS A 1 572 ? 0.245 -10.828 0.794 1 70.81 572 LYS A O 1
ATOM 4452 N N . MET A 1 573 ? 1.868 -12.242 0.102 1 68.94 573 MET A N 1
ATOM 4453 C CA . MET A 1 573 ? 2.758 -11.844 1.188 1 68.94 573 MET A CA 1
ATOM 4454 C C . MET A 1 573 ? 3.076 -10.352 1.115 1 68.94 573 MET A C 1
ATOM 4456 O O . MET A 1 573 ? 3.174 -9.688 2.145 1 68.94 573 MET A O 1
ATOM 4460 N N . GLY A 1 574 ? 3.223 -9.906 -0.012 1 69.19 574 GLY A N 1
ATOM 4461 C CA . GLY A 1 574 ? 3.461 -8.484 -0.207 1 69.19 574 GLY A CA 1
ATOM 4462 C C . GLY A 1 574 ? 2.34 -7.613 0.329 1 69.19 574 GLY A C 1
ATOM 4463 O O . GLY A 1 574 ? 2.592 -6.535 0.876 1 69.19 574 GLY A O 1
ATOM 4464 N N . LEU A 1 575 ? 1.169 -8.094 0.192 1 66.88 575 LEU A N 1
ATOM 4465 C CA . LEU A 1 575 ? 0.017 -7.367 0.718 1 66.88 575 LEU A CA 1
ATOM 4466 C C . LEU A 1 575 ? 0.032 -7.352 2.242 1 66.88 575 LEU A C 1
ATOM 4468 O O . LEU A 1 575 ? -0.388 -6.375 2.863 1 66.88 575 LEU A O 1
ATOM 4472 N N . ILE A 1 576 ? 0.44 -8.469 2.717 1 66.25 576 ILE A N 1
ATOM 4473 C CA . ILE A 1 576 ? 0.481 -8.617 4.168 1 66.25 576 ILE A CA 1
ATOM 4474 C C . ILE A 1 576 ? 1.558 -7.707 4.75 1 66.25 576 ILE A C 1
ATOM 4476 O O . ILE A 1 576 ? 1.342 -7.059 5.773 1 66.25 576 ILE A O 1
ATOM 4480 N N . ILE A 1 577 ? 2.666 -7.699 4.051 1 58.47 577 ILE A N 1
ATOM 4481 C CA . ILE A 1 577 ? 3.791 -6.93 4.57 1 58.47 577 ILE A CA 1
ATOM 4482 C C . ILE A 1 577 ? 3.773 -5.523 3.973 1 58.47 577 ILE A C 1
ATOM 4484 O O . ILE A 1 577 ? 4.496 -5.238 3.014 1 58.47 577 ILE A O 1
ATOM 4488 N N . SER A 1 578 ? 2.623 -4.863 3.811 1 58.47 578 SER A N 1
ATOM 4489 C CA . SER A 1 578 ? 2.475 -3.518 3.262 1 58.47 578 SER A CA 1
ATOM 4490 C C . SER A 1 578 ? 2.73 -2.455 4.324 1 58.47 578 SER A C 1
ATOM 4492 O O . SER A 1 578 ? 3 -2.781 5.484 1 58.47 578 SER A O 1
ATOM 4494 N N . GLU A 1 579 ? 2.68 -1.332 3.889 1 54.12 579 GLU A N 1
ATOM 4495 C CA . GLU A 1 579 ? 2.969 -0.183 4.742 1 54.12 579 GLU A CA 1
ATOM 4496 C C . GLU A 1 579 ? 2.146 -0.23 6.027 1 54.12 579 GLU A C 1
ATOM 4498 O O . GLU A 1 579 ? 2.648 0.105 7.105 1 54.12 579 GLU A O 1
ATOM 4503 N N . ARG A 1 580 ? 0.981 -0.741 5.844 1 50.56 580 ARG A N 1
ATOM 4504 C CA . ARG A 1 580 ? 0.139 -0.747 7.035 1 50.56 580 ARG A CA 1
ATOM 4505 C C . ARG A 1 580 ? 0.506 -1.903 7.957 1 50.56 580 ARG A C 1
ATOM 4507 O O . ARG A 1 580 ? 0.045 -1.963 9.102 1 50.56 580 ARG A O 1
ATOM 4514 N N . ARG A 1 581 ? 1.359 -2.791 7.441 1 52.41 581 ARG A N 1
ATOM 4515 C CA . ARG A 1 581 ? 1.675 -3.98 8.227 1 52.41 581 ARG A CA 1
ATOM 4516 C C . ARG A 1 581 ? 3.18 -4.223 8.281 1 52.41 581 ARG A C 1
ATOM 4518 O O . ARG A 1 581 ? 3.631 -5.367 8.258 1 52.41 581 ARG A O 1
ATOM 4525 N N . SER A 1 582 ? 3.807 -3.168 8.156 1 54.38 582 SER A N 1
ATOM 4526 C CA . SER A 1 582 ? 5.254 -3.322 8.086 1 54.38 582 SER A CA 1
ATOM 4527 C C . SER A 1 582 ? 5.812 -3.857 9.398 1 54.38 582 SER A C 1
ATOM 4529 O O . SER A 1 582 ? 6.953 -4.332 9.453 1 54.38 582 SER A O 1
ATOM 4531 N N . ARG A 1 583 ? 4.867 -4.012 10.383 1 62.22 583 ARG A N 1
ATOM 4532 C CA . ARG A 1 583 ? 5.379 -4.418 11.688 1 62.22 583 ARG A CA 1
ATOM 4533 C C . ARG A 1 583 ? 5.016 -5.867 11.992 1 62.22 583 ARG A C 1
ATOM 4535 O O . ARG A 1 583 ? 5.191 -6.332 13.125 1 62.22 583 ARG A O 1
ATOM 4542 N N . LEU A 1 584 ? 4.551 -6.516 11.016 1 75.25 584 LEU A N 1
ATOM 4543 C CA . LEU A 1 584 ? 4.156 -7.902 11.242 1 75.25 584 LEU A CA 1
ATOM 4544 C C . LEU A 1 584 ? 5.379 -8.805 11.359 1 75.25 584 LEU A C 1
ATOM 4546 O O . LEU A 1 584 ? 6.258 -8.773 10.492 1 75.25 584 LEU A O 1
ATOM 4550 N N . SER A 1 585 ? 5.43 -9.547 12.461 1 79.25 585 SER A N 1
ATOM 4551 C CA . SER A 1 585 ? 6.543 -10.469 12.625 1 79.25 585 SER A CA 1
ATOM 4552 C C . SER A 1 585 ? 6.52 -11.562 11.562 1 79.25 585 SER A C 1
ATOM 4554 O O . SER A 1 585 ? 5.449 -11.961 11.094 1 79.25 585 SER A O 1
ATOM 4556 N N . PRO A 1 586 ? 7.684 -12.055 11.242 1 79.88 586 PRO A N 1
ATOM 4557 C CA . PRO A 1 586 ? 7.758 -13.125 10.25 1 79.88 586 PRO A CA 1
ATOM 4558 C C . PRO A 1 586 ? 6.945 -14.359 10.648 1 79.88 586 PRO A C 1
ATOM 4560 O O . PRO A 1 586 ? 6.324 -15 9.789 1 79.88 586 PRO A O 1
ATOM 4563 N N . SER A 1 587 ? 6.91 -14.633 11.93 1 85.5 587 SER A N 1
ATOM 4564 C CA . SER A 1 587 ? 6.16 -15.797 12.398 1 85.5 587 SER A CA 1
ATOM 4565 C C . SER A 1 587 ? 4.664 -15.617 12.18 1 85.5 587 SER A C 1
ATOM 4567 O O . SER A 1 587 ? 3.967 -16.547 11.789 1 85.5 587 SER A O 1
ATOM 4569 N N . LYS A 1 588 ? 4.215 -14.461 12.445 1 88.19 588 LYS A N 1
ATOM 4570 C CA . LYS A 1 588 ? 2.797 -14.172 12.234 1 88.19 588 LYS A CA 1
ATOM 4571 C C . LYS A 1 588 ? 2.453 -14.141 10.75 1 88.19 588 LYS A C 1
ATOM 4573 O O . LYS A 1 588 ? 1.38 -14.602 10.344 1 88.19 588 LYS A O 1
ATOM 4578 N N . ALA A 1 589 ? 3.391 -13.594 10.039 1 86.56 589 ALA A N 1
ATOM 4579 C CA . ALA A 1 589 ? 3.197 -13.57 8.594 1 86.56 589 ALA A CA 1
ATOM 4580 C C . ALA A 1 589 ? 3.084 -14.992 8.031 1 86.56 589 ALA A C 1
ATOM 4582 O O . ALA A 1 589 ? 2.256 -15.258 7.16 1 86.56 589 ALA A O 1
ATOM 4583 N N . GLN A 1 590 ? 3.879 -15.828 8.562 1 89.56 590 GLN A N 1
ATOM 4584 C CA . GLN A 1 590 ? 3.855 -17.234 8.164 1 89.56 590 GLN A CA 1
ATOM 4585 C C . GLN A 1 590 ? 2.504 -17.875 8.477 1 89.56 590 GLN A C 1
ATOM 4587 O O . GLN A 1 590 ? 1.931 -18.562 7.633 1 89.56 590 GLN A O 1
ATOM 4592 N N . GLN A 1 591 ? 1.997 -17.625 9.664 1 92.75 591 GLN A N 1
ATOM 4593 C CA . GLN A 1 591 ? 0.719 -18.188 10.07 1 92.75 591 GLN A CA 1
ATOM 4594 C C . GLN A 1 591 ? -0.419 -17.688 9.195 1 92.75 591 GLN A C 1
ATOM 4596 O O . GLN A 1 591 ? -1.259 -18.469 8.742 1 92.75 591 GLN A O 1
ATOM 4601 N N . VAL A 1 592 ? -0.415 -16.438 8.984 1 91.44 592 VAL A N 1
ATOM 4602 C CA . VAL A 1 592 ? -1.479 -15.812 8.203 1 91.44 592 VAL A CA 1
ATOM 4603 C C . VAL A 1 592 ? -1.446 -16.344 6.77 1 91.44 592 VAL A C 1
ATOM 4605 O O . VAL A 1 592 ? -2.488 -16.672 6.199 1 91.44 592 VAL A O 1
ATOM 4608 N N . MET A 1 593 ? -0.27 -16.469 6.219 1 91 593 MET A N 1
ATOM 4609 C CA . MET A 1 593 ? -0.141 -16.922 4.84 1 91 593 MET A CA 1
ATOM 4610 C C . MET A 1 593 ? -0.563 -18.391 4.719 1 91 593 MET A C 1
ATOM 4612 O O . MET A 1 593 ? -1.221 -18.766 3.748 1 91 593 MET A O 1
ATOM 4616 N N . PHE A 1 594 ? -0.11 -19.172 5.707 1 94.31 594 PHE A N 1
ATOM 4617 C CA . PHE A 1 594 ? -0.51 -20.578 5.723 1 94.31 594 PHE A CA 1
ATOM 4618 C C . PHE A 1 594 ? -2.027 -20.703 5.758 1 94.31 594 PHE A C 1
ATOM 4620 O O . PHE A 1 594 ? -2.607 -21.5 5.012 1 94.31 594 PHE A O 1
ATOM 4627 N N . LEU A 1 595 ? -2.629 -19.922 6.609 1 94.94 595 LEU A N 1
ATOM 4628 C CA . LEU A 1 595 ? -4.078 -19.969 6.762 1 94.94 595 LEU A CA 1
ATOM 4629 C C . LEU A 1 595 ? -4.773 -19.453 5.504 1 94.94 595 LEU A C 1
ATOM 4631 O O . LEU A 1 595 ? -5.777 -20.031 5.066 1 94.94 595 LEU A O 1
ATOM 4635 N N . ASN A 1 596 ? -4.289 -18.359 4.965 1 92.38 596 ASN A N 1
ATOM 4636 C CA . ASN A 1 596 ? -4.879 -17.797 3.754 1 92.38 596 ASN A CA 1
ATOM 4637 C C . ASN A 1 596 ? -4.867 -18.797 2.604 1 92.38 596 ASN A C 1
ATOM 4639 O O . ASN A 1 596 ? -5.824 -18.875 1.828 1 92.38 596 ASN A O 1
ATOM 4643 N N . ALA A 1 597 ? -3.865 -19.562 2.508 1 91.75 597 ALA A N 1
ATOM 4644 C CA . ALA A 1 597 ? -3.684 -20.516 1.406 1 91.75 597 ALA A CA 1
ATOM 4645 C C . ALA A 1 597 ? -4.512 -21.766 1.619 1 91.75 597 ALA A C 1
ATOM 4647 O O . ALA A 1 597 ? -4.98 -22.391 0.657 1 91.75 597 ALA A O 1
ATOM 4648 N N . ASN A 1 598 ? -4.695 -22.172 2.918 1 94.31 598 ASN A N 1
ATOM 4649 C CA . ASN A 1 598 ? -5.176 -23.531 3.148 1 94.31 598 ASN A CA 1
ATOM 4650 C C . ASN A 1 598 ? -6.57 -23.531 3.771 1 94.31 598 ASN A C 1
ATOM 4652 O O . ASN A 1 598 ? -7.27 -24.547 3.725 1 94.31 598 ASN A O 1
ATOM 4656 N N . LEU A 1 599 ? -6.918 -22.422 4.414 1 92.25 599 LEU A N 1
ATOM 4657 C CA . LEU A 1 599 ? -8.188 -22.406 5.125 1 92.25 599 LEU A CA 1
ATOM 4658 C C . LEU A 1 599 ? -9.352 -22.234 4.152 1 92.25 599 LEU A C 1
ATOM 4660 O O . LEU A 1 599 ? -9.367 -21.312 3.348 1 92.25 599 LEU A O 1
ATOM 4664 N N . ARG A 1 600 ? -10.305 -23.219 4.098 1 80.5 600 ARG A N 1
ATOM 4665 C CA . ARG A 1 600 ? -11.469 -23.172 3.215 1 80.5 600 ARG A CA 1
ATOM 4666 C C . ARG A 1 600 ? -12.68 -22.578 3.936 1 80.5 600 ARG A C 1
ATOM 4668 O O . ARG A 1 600 ? -12.805 -22.703 5.156 1 80.5 600 ARG A O 1
ATOM 4675 N N . MET B 1 1 ? 7.246 26.156 -6.16 1 18.23 1 MET B N 1
ATOM 4676 C CA . MET B 1 1 ? 7.539 25.266 -7.281 1 18.23 1 MET B CA 1
ATOM 4677 C C . MET B 1 1 ? 7.469 23.812 -6.848 1 18.23 1 MET B C 1
ATOM 4679 O O . MET B 1 1 ? 7.527 23.5 -5.656 1 18.23 1 MET B O 1
ATOM 4683 N N . GLU B 1 2 ? 7.25 22.906 -7.855 1 19.97 2 GLU B N 1
ATOM 4684 C CA . GLU B 1 2 ? 6.617 21.578 -7.844 1 19.97 2 GLU B CA 1
ATOM 4685 C C . GLU B 1 2 ? 7.383 20.609 -6.953 1 19.97 2 GLU B C 1
ATOM 4687 O O . GLU B 1 2 ? 8.336 19.969 -7.398 1 19.97 2 GLU B O 1
ATOM 4692 N N . THR B 1 3 ? 7.797 21.156 -5.805 1 21.88 3 THR B N 1
ATOM 4693 C CA . THR B 1 3 ? 8.578 20.203 -5.031 1 21.88 3 THR B CA 1
ATOM 4694 C C . THR B 1 3 ? 7.781 18.922 -4.797 1 21.88 3 THR B C 1
ATOM 4696 O O . THR B 1 3 ? 6.797 18.922 -4.051 1 21.88 3 THR B O 1
ATOM 4699 N N . SER B 1 4 ? 7.398 18.391 -5.98 1 22.84 4 SER B N 1
ATOM 4700 C CA . SER B 1 4 ? 6.742 17.094 -6.074 1 22.84 4 SER B CA 1
ATOM 4701 C C . SER B 1 4 ? 7.348 16.094 -5.09 1 22.84 4 SER B C 1
ATOM 4703 O O . SER B 1 4 ? 8.562 15.859 -5.105 1 22.84 4 SER B O 1
ATOM 4705 N N . ILE B 1 5 ? 6.867 16.281 -3.859 1 23.98 5 ILE B N 1
ATOM 4706 C CA . ILE B 1 5 ? 7.266 15.328 -2.824 1 23.98 5 ILE B CA 1
ATOM 4707 C C . ILE B 1 5 ? 7.176 13.898 -3.363 1 23.98 5 ILE B C 1
ATOM 4709 O O . ILE B 1 5 ? 6.082 13.406 -3.65 1 23.98 5 ILE B O 1
ATOM 4713 N N . ASN B 1 6 ? 7.945 13.766 -4.457 1 24.66 6 ASN B N 1
ATOM 4714 C CA . ASN B 1 6 ? 8.102 12.43 -5.02 1 24.66 6 ASN B CA 1
ATOM 4715 C C . ASN B 1 6 ? 8.297 11.375 -3.93 1 24.66 6 ASN B C 1
ATOM 4717 O O . ASN B 1 6 ? 9.258 11.453 -3.158 1 24.66 6 ASN B O 1
ATOM 4721 N N . PHE B 1 7 ? 7.238 11.117 -3.26 1 22.39 7 PHE B N 1
ATOM 4722 C CA . PHE B 1 7 ? 7.367 9.961 -2.377 1 22.39 7 PHE B CA 1
ATOM 4723 C C . PHE B 1 7 ? 8.102 8.828 -3.074 1 22.39 7 PHE B C 1
ATOM 4725 O O . PHE B 1 7 ? 7.559 8.188 -3.98 1 22.39 7 PHE B O 1
ATOM 4732 N N . GLU B 1 8 ? 9.328 9.234 -3.535 1 22.69 8 GLU B N 1
ATOM 4733 C CA . GLU B 1 8 ? 10.359 8.445 -4.199 1 22.69 8 GLU B CA 1
ATOM 4734 C C . GLU B 1 8 ? 10.539 7.09 -3.527 1 22.69 8 GLU B C 1
ATOM 4736 O O . GLU B 1 8 ? 10.945 7.016 -2.365 1 22.69 8 GLU B O 1
ATOM 4741 N N . GLY B 1 9 ? 9.492 6.266 -3.402 1 21.92 9 GLY B N 1
ATOM 4742 C CA . GLY B 1 9 ? 9.961 4.945 -3.021 1 21.92 9 GLY B CA 1
ATOM 4743 C C . GLY B 1 9 ? 11.133 4.465 -3.854 1 21.92 9 GLY B C 1
ATOM 4744 O O . GLY B 1 9 ? 10.969 3.639 -4.754 1 21.92 9 GLY B O 1
ATOM 4745 N N . GLY B 1 10 ? 11.93 5.504 -4.301 1 20.03 10 GLY B N 1
ATOM 4746 C CA . GLY B 1 10 ? 13.039 5.32 -5.223 1 20.03 10 GLY B CA 1
ATOM 4747 C C . GLY B 1 10 ? 14 4.234 -4.785 1 20.03 10 GLY B C 1
ATOM 4748 O O . GLY B 1 10 ? 14.492 4.254 -3.652 1 20.03 10 GLY B O 1
ATOM 4749 N N . GLY B 1 11 ? 13.633 3.051 -5.23 1 19.16 11 GLY B N 1
ATOM 4750 C CA . GLY B 1 11 ? 14.555 1.931 -5.125 1 19.16 11 GLY B CA 1
ATOM 4751 C C . GLY B 1 11 ? 15.953 2.256 -5.613 1 19.16 11 GLY B C 1
ATOM 4752 O O . GLY B 1 11 ? 16.125 3.098 -6.5 1 19.16 11 GLY B O 1
ATOM 4753 N N . LYS B 1 12 ? 16.891 2.35 -4.723 1 19.11 12 LYS B N 1
ATOM 4754 C CA . LYS B 1 12 ? 18.344 2.529 -4.652 1 19.11 12 LYS B CA 1
ATOM 4755 C C . LYS B 1 12 ? 19.047 1.702 -5.719 1 19.11 12 LYS B C 1
ATOM 4757 O O . LYS B 1 12 ? 19.156 0.48 -5.598 1 19.11 12 LYS B O 1
ATOM 4762 N N . GLU B 1 13 ? 18.875 1.796 -6.949 1 17.69 13 GLU B N 1
ATOM 4763 C CA . GLU B 1 13 ? 19.672 0.841 -7.727 1 17.69 13 GLU B CA 1
ATOM 4764 C C . GLU B 1 13 ? 21.156 1.18 -7.672 1 17.69 13 GLU B C 1
ATOM 4766 O O . GLU B 1 13 ? 21.656 1.937 -8.508 1 17.69 13 GLU B O 1
ATOM 4771 N N . GLY B 1 14 ? 21.703 1.785 -6.566 1 17.27 14 GLY B N 1
ATOM 4772 C CA . GLY B 1 14 ? 23.109 2.178 -6.664 1 17.27 14 GLY B CA 1
ATOM 4773 C C . GLY B 1 14 ? 24.016 1.039 -7.082 1 17.27 14 GLY B C 1
ATOM 4774 O O . GLY B 1 14 ? 23.875 -0.087 -6.602 1 17.27 14 GLY B O 1
ATOM 4775 N N . GLY B 1 15 ? 24.359 0.993 -8.289 1 16.47 15 GLY B N 1
ATOM 4776 C CA . GLY B 1 15 ? 25.297 0.048 -8.867 1 16.47 15 GLY B CA 1
ATOM 4777 C C . GLY B 1 15 ? 26.656 0.056 -8.172 1 16.47 15 GLY B C 1
ATOM 4778 O O . GLY B 1 15 ? 27.156 1.118 -7.805 1 16.47 15 GLY B O 1
ATOM 4779 N N . LYS B 1 16 ? 26.891 -1.067 -7.578 1 16.41 16 LYS B N 1
ATOM 4780 C CA . LYS B 1 16 ? 28.078 -1.509 -6.863 1 16.41 16 LYS B CA 1
ATOM 4781 C C . LYS B 1 16 ? 29.328 -1.377 -7.738 1 16.41 16 LYS B C 1
ATOM 4783 O O . LYS B 1 16 ? 29.391 -1.961 -8.82 1 16.41 16 LYS B O 1
ATOM 4788 N N . GLU B 1 17 ? 29.969 -0.19 -7.742 1 16.16 17 GLU B N 1
ATOM 4789 C CA . GLU B 1 17 ? 31.312 -0.209 -8.297 1 16.16 17 GLU B CA 1
ATOM 4790 C C . GLU B 1 17 ? 32.156 -1.284 -7.633 1 16.16 17 GLU B C 1
ATOM 4792 O O . GLU B 1 17 ? 31.875 -1.715 -6.516 1 16.16 17 GLU B O 1
ATOM 4797 N N . GLU B 1 18 ? 33.375 -1.545 -8.305 1 16.17 18 GLU B N 1
ATOM 4798 C CA . GLU B 1 18 ? 34.438 -2.537 -8.375 1 16.17 18 GLU B CA 1
ATOM 4799 C C . GLU B 1 18 ? 35.219 -2.588 -7.078 1 16.17 18 GLU B C 1
ATOM 4801 O O . GLU B 1 18 ? 35.375 -1.568 -6.402 1 16.17 18 GLU B O 1
ATOM 4806 N N . GLY B 1 19 ? 35.531 -3.832 -6.57 1 16.59 19 GLY B N 1
ATOM 4807 C CA . GLY B 1 19 ? 36.031 -4.672 -5.488 1 16.59 19 GLY B CA 1
ATOM 4808 C C . GLY B 1 19 ? 37.469 -4.43 -5.148 1 16.59 19 GLY B C 1
ATOM 4809 O O . GLY B 1 19 ? 38.094 -5.199 -4.395 1 16.59 19 GLY B O 1
ATOM 4810 N N . GLU B 1 20 ? 38.156 -3.26 -5.402 1 15.77 20 GLU B N 1
ATOM 4811 C CA . GLU B 1 20 ? 39.531 -3.658 -5.293 1 15.77 20 GLU B CA 1
ATOM 4812 C C . GLU B 1 20 ? 39.875 -4.137 -3.885 1 15.77 20 GLU B C 1
ATOM 4814 O O . GLU B 1 20 ? 39.344 -3.598 -2.902 1 15.77 20 GLU B O 1
ATOM 4819 N N . ARG B 1 21 ? 40.75 -5.289 -3.744 1 15.17 21 ARG B N 1
ATOM 4820 C CA . ARG B 1 21 ? 41.188 -6.34 -2.83 1 15.17 21 ARG B CA 1
ATOM 4821 C C . ARG B 1 21 ? 42.094 -5.77 -1.75 1 15.17 21 ARG B C 1
ATOM 4823 O O . ARG B 1 21 ? 42.5 -6.484 -0.827 1 15.17 21 ARG B O 1
ATOM 4830 N N . ASN B 1 22 ? 42.469 -4.5 -1.597 1 15.41 22 ASN B N 1
ATOM 4831 C CA . ASN B 1 22 ? 43.844 -4.641 -1.105 1 15.41 22 ASN B CA 1
ATOM 4832 C C . ASN B 1 22 ? 43.875 -5.297 0.273 1 15.41 22 ASN B C 1
ATOM 4834 O O . ASN B 1 22 ? 42.875 -5.238 1.018 1 15.41 22 ASN B O 1
ATOM 4838 N N . GLY B 1 23 ? 45 -6.02 0.601 1 14.88 23 GLY B N 1
ATOM 4839 C CA . GLY B 1 23 ? 45.625 -7.07 1.394 1 14.88 23 GLY B CA 1
ATOM 4840 C C . GLY B 1 23 ? 45.625 -6.781 2.883 1 14.88 23 GLY B C 1
ATOM 4841 O O . GLY B 1 23 ? 45.281 -5.676 3.303 1 14.88 23 GLY B O 1
ATOM 4842 N N . ARG B 1 24 ? 46.531 -7.391 3.646 1 14.85 24 ARG B N 1
ATOM 4843 C CA . ARG B 1 24 ? 46.75 -8.289 4.777 1 14.85 24 ARG B CA 1
ATOM 4844 C C . ARG B 1 24 ? 47.188 -7.516 6.016 1 14.85 24 ARG B C 1
ATOM 4846 O O . ARG B 1 24 ? 47.344 -8.094 7.09 1 14.85 24 ARG B O 1
ATOM 4853 N N . LYS B 1 25 ? 47.219 -6.25 6.184 1 14.92 25 LYS B N 1
ATOM 4854 C CA . LYS B 1 25 ? 48.312 -6.137 7.145 1 14.92 25 LYS B CA 1
ATOM 4855 C C . LYS B 1 25 ? 48 -6.93 8.414 1 14.92 25 LYS B C 1
ATOM 4857 O O . LYS B 1 25 ? 46.844 -7.105 8.781 1 14.92 25 LYS B O 1
ATOM 4862 N N . GLU B 1 26 ? 49.125 -7.258 9.281 1 14.59 26 GLU B N 1
ATOM 4863 C CA . GLU B 1 26 ? 49.75 -8.227 10.172 1 14.59 26 GLU B CA 1
ATOM 4864 C C . GLU B 1 26 ? 49.156 -8.133 11.586 1 14.59 26 GLU B C 1
ATOM 4866 O O . GLU B 1 26 ? 48.562 -9.094 12.078 1 14.59 26 GLU B O 1
ATOM 4871 N N . GLY B 1 27 ? 50 -7.711 12.57 1 14.02 27 GLY B N 1
ATOM 4872 C CA . GLY B 1 27 ? 50.562 -8.555 13.609 1 14.02 27 GLY B CA 1
ATOM 4873 C C . GLY B 1 27 ? 49.781 -8.484 14.914 1 14.02 27 GLY B C 1
ATOM 4874 O O . GLY B 1 27 ? 49.25 -9.492 15.391 1 14.02 27 GLY B O 1
ATOM 4875 N N . GLY B 1 28 ? 50.125 -7.473 15.836 1 14.35 28 GLY B N 1
ATOM 4876 C CA . GLY B 1 28 ? 50.844 -7.965 17.016 1 14.35 28 GLY B CA 1
ATOM 4877 C C . GLY B 1 28 ? 49.906 -8.359 18.141 1 14.35 28 GLY B C 1
ATOM 4878 O O . GLY B 1 28 ? 48.688 -8.148 18.062 1 14.35 28 GLY B O 1
ATOM 4879 N N . SER B 1 29 ? 50.344 -8.031 19.422 1 14.26 29 SER B N 1
ATOM 4880 C CA . SER B 1 29 ? 50.75 -8.828 20.562 1 14.26 29 SER B CA 1
ATOM 4881 C C . SER B 1 29 ? 49.625 -8.984 21.578 1 14.26 29 SER B C 1
ATOM 4883 O O . SER B 1 29 ? 49.281 -10.109 21.938 1 14.26 29 SER B O 1
ATOM 4885 N N . ASP B 1 30 ? 49.688 -8.281 22.75 1 14.24 30 ASP B N 1
ATOM 4886 C CA . ASP B 1 30 ? 50.031 -8.906 24.031 1 14.24 30 ASP B CA 1
ATOM 4887 C C . ASP B 1 30 ? 48.781 -9.273 24.797 1 14.24 30 ASP B C 1
ATOM 4889 O O . ASP B 1 30 ? 47.688 -8.781 24.5 1 14.24 30 ASP B O 1
ATOM 4893 N N . GLY B 1 31 ? 48.938 -9.641 26.125 1 13.96 31 GLY B N 1
ATOM 4894 C CA . GLY B 1 31 ? 48.875 -10.695 27.125 1 13.96 31 GLY B CA 1
ATOM 4895 C C . GLY B 1 31 ? 47.688 -10.547 28.062 1 13.96 31 GLY B C 1
ATOM 4896 O O . GLY B 1 31 ? 46.969 -11.516 28.344 1 13.96 31 GLY B O 1
ATOM 4897 N N . GLU B 1 32 ? 47.469 -9.352 28.766 1 14.84 32 GLU B N 1
ATOM 4898 C CA . GLU B 1 32 ? 47.469 -9.625 30.188 1 14.84 32 GLU B CA 1
ATOM 4899 C C . GLU B 1 32 ? 46.156 -10.211 30.672 1 14.84 32 GLU B C 1
ATOM 4901 O O . GLU B 1 32 ? 45.094 -9.875 30.141 1 14.84 32 GLU B O 1
ATOM 4906 N N . VAL B 1 33 ? 46.219 -11.18 31.625 1 14.84 33 VAL B N 1
ATOM 4907 C CA . VAL B 1 33 ? 45.594 -12.297 32.312 1 14.84 33 VAL B CA 1
ATOM 4908 C C . VAL B 1 33 ? 44.562 -11.773 33.344 1 14.84 33 VAL B C 1
ATOM 4910 O O . VAL B 1 33 ? 43.844 -12.555 33.938 1 14.84 33 VAL B O 1
ATOM 4913 N N . ARG B 1 34 ? 44.156 -10.555 33.344 1 14.5 34 ARG B N 1
ATOM 4914 C CA . ARG B 1 34 ? 43.875 -10.305 34.75 1 14.5 34 ARG B CA 1
ATOM 4915 C C . ARG B 1 34 ? 42.906 -11.359 35.281 1 14.5 34 ARG B C 1
ATOM 4917 O O . ARG B 1 34 ? 42.156 -11.977 34.531 1 14.5 34 ARG B O 1
ATOM 4924 N N . ARG B 1 35 ? 42.844 -11.367 36.688 1 13.72 35 ARG B N 1
ATOM 4925 C CA . ARG B 1 35 ? 42.719 -12.117 37.938 1 13.72 35 ARG B CA 1
ATOM 4926 C C . ARG B 1 35 ? 41.281 -12.578 38.156 1 13.72 35 ARG B C 1
ATOM 4928 O O . ARG B 1 35 ? 40.344 -11.984 37.625 1 13.72 35 ARG B O 1
ATOM 4935 N N . VAL B 1 36 ? 41.094 -13.477 39.094 1 14.1 36 VAL B N 1
ATOM 4936 C CA . VAL B 1 36 ? 40.469 -14.703 39.594 1 14.1 36 VAL B CA 1
ATOM 4937 C C . VAL B 1 36 ? 39.188 -14.367 40.344 1 14.1 36 VAL B C 1
ATOM 4939 O O . VAL B 1 36 ? 38.188 -15.039 40.188 1 14.1 36 VAL B O 1
ATOM 4942 N N . GLU B 1 37 ? 39.031 -13.242 41.25 1 14.24 37 GLU B N 1
ATOM 4943 C CA . GLU B 1 37 ? 38.75 -13.695 42.594 1 14.24 37 GLU B CA 1
ATOM 4944 C C . GLU B 1 37 ? 37.312 -14.227 42.688 1 14.24 37 GLU B C 1
ATOM 4946 O O . GLU B 1 37 ? 36.438 -13.797 41.938 1 14.24 37 GLU B O 1
ATOM 4951 N N . GLU B 1 38 ? 37.031 -15.18 43.75 1 14.46 38 GLU B N 1
ATOM 4952 C CA . GLU B 1 38 ? 36.312 -16.344 44.25 1 14.46 38 GLU B CA 1
ATOM 4953 C C . GLU B 1 38 ? 35 -15.938 44.969 1 14.46 38 GLU B C 1
ATOM 4955 O O . GLU B 1 38 ? 34.156 -16.781 45.219 1 14.46 38 GLU B O 1
ATOM 4960 N N . ALA B 1 39 ? 34.562 -14.727 45.094 1 14.6 39 ALA B N 1
ATOM 4961 C CA . ALA B 1 39 ? 34 -14.578 46.438 1 14.6 39 ALA B CA 1
ATOM 4962 C C . ALA B 1 39 ? 32.875 -15.578 46.656 1 14.6 39 ALA B C 1
ATOM 4964 O O . ALA B 1 39 ? 32.094 -15.867 45.75 1 14.6 39 ALA B O 1
ATOM 4965 N N . SER B 1 40 ? 32.719 -16.016 47.969 1 14.05 40 SER B N 1
ATOM 4966 C CA . SER B 1 40 ? 32.312 -17.141 48.812 1 14.05 40 SER B CA 1
ATOM 4967 C C . SER B 1 40 ? 30.797 -17.297 48.844 1 14.05 40 SER B C 1
ATOM 4969 O O . SER B 1 40 ? 30.266 -18.344 48.469 1 14.05 40 SER B O 1
ATOM 4971 N N . PRO B 1 41 ? 30.188 -17.203 50.156 1 14.2 41 PRO B N 1
ATOM 4972 C CA . PRO B 1 41 ? 29.656 -18.312 50.969 1 14.2 41 PRO B CA 1
ATOM 4973 C C . PRO B 1 41 ? 28.156 -18.5 50.812 1 14.2 41 PRO B C 1
ATOM 4975 O O . PRO B 1 41 ? 27.5 -17.703 50.125 1 14.2 41 PRO B O 1
ATOM 4978 N N . GLU B 1 42 ? 27.328 -18.469 52.094 1 13.92 42 GLU B N 1
ATOM 4979 C CA . GLU B 1 42 ? 26.672 -19.5 52.906 1 13.92 42 GLU B CA 1
ATOM 4980 C C . GLU B 1 42 ? 25.156 -19.344 52.875 1 13.92 42 GLU B C 1
ATOM 4982 O O . GLU B 1 42 ? 24.422 -20.344 52.812 1 13.92 42 GLU B O 1
ATOM 4987 N N . ALA B 1 43 ? 24.422 -18.234 52.875 1 14.49 43 ALA B N 1
ATOM 4988 C CA . ALA B 1 43 ? 23.547 -18.141 54.062 1 14.49 43 ALA B CA 1
ATOM 4989 C C . ALA B 1 43 ? 22.406 -19.141 53.969 1 14.49 43 ALA B C 1
ATOM 4991 O O . ALA B 1 43 ? 21.781 -19.297 52.906 1 14.49 43 ALA B O 1
ATOM 4992 N N . PRO B 1 44 ? 22.047 -19.906 55.156 1 14.12 44 PRO B N 1
ATOM 4993 C CA . PRO B 1 44 ? 21.422 -21.172 55.5 1 14.12 44 PRO B CA 1
ATOM 4994 C C . PRO B 1 44 ? 19.891 -21.125 55.406 1 14.12 44 PRO B C 1
ATOM 4996 O O . PRO B 1 44 ? 19.281 -22.047 54.875 1 14.12 44 PRO B O 1
ATOM 4999 N N . SER B 1 45 ? 19.172 -20.203 56.25 1 13.93 45 SER B N 1
ATOM 5000 C CA . SER B 1 45 ? 18.422 -20.719 57.375 1 13.93 45 SER B CA 1
ATOM 5001 C C . SER B 1 45 ? 17.094 -21.344 56.938 1 13.93 45 SER B C 1
ATOM 5003 O O . SER B 1 45 ? 16.594 -21.031 55.844 1 13.93 45 SER B O 1
ATOM 5005 N N . GLU B 1 46 ? 16.281 -22.016 58 1 14.02 46 GLU B N 1
ATOM 5006 C CA . GLU B 1 46 ? 15.523 -23.188 58.406 1 14.02 46 GLU B CA 1
ATOM 5007 C C . GLU B 1 46 ? 14.023 -22.938 58.312 1 14.02 46 GLU B C 1
ATOM 5009 O O . GLU B 1 46 ? 13.227 -23.875 58.25 1 14.02 46 GLU B O 1
ATOM 5014 N N . ALA B 1 47 ? 13.328 -21.922 58.094 1 14.44 47 ALA B N 1
ATOM 5015 C CA . ALA B 1 47 ? 12.281 -21.797 59.125 1 14.44 47 ALA B CA 1
ATOM 5016 C C . ALA B 1 47 ? 11.32 -22.984 59.062 1 14.44 47 ALA B C 1
ATOM 5018 O O . ALA B 1 47 ? 11.07 -23.531 57.969 1 14.44 47 ALA B O 1
ATOM 5019 N N . PRO B 1 48 ? 10.625 -23.234 60.312 1 13.98 48 PRO B N 1
ATOM 5020 C CA . PRO B 1 48 ? 9.984 -24.375 61 1 13.98 48 PRO B CA 1
ATOM 5021 C C . PRO B 1 48 ? 8.672 -24.781 60.344 1 13.98 48 PRO B C 1
ATOM 5023 O O . PRO B 1 48 ? 8.125 -24.047 59.5 1 13.98 48 PRO B O 1
ATOM 5026 N N . LEU B 1 49 ? 8.023 -25.875 61.031 1 14.05 49 LEU B N 1
ATOM 5027 C CA . LEU B 1 49 ? 7.219 -27.078 60.938 1 14.05 49 LEU B CA 1
ATOM 5028 C C . LEU B 1 49 ? 5.734 -26.766 61.062 1 14.05 49 LEU B C 1
ATOM 5030 O O . LEU B 1 49 ? 4.895 -27.656 60.969 1 14.05 49 LEU B O 1
ATOM 5034 N N . ALA B 1 50 ? 5.223 -25.562 61.312 1 13.84 50 ALA B N 1
ATOM 5035 C CA . ALA B 1 50 ? 4.184 -25.688 62.344 1 13.84 50 ALA B CA 1
ATOM 5036 C C . ALA B 1 50 ? 3.086 -26.656 61.906 1 13.84 50 ALA B C 1
ATOM 5038 O O . ALA B 1 50 ? 2.881 -26.844 60.688 1 13.84 50 ALA B O 1
ATOM 5039 N N . GLY B 1 51 ? 2.088 -26.906 62.969 1 13.62 51 GLY B N 1
ATOM 5040 C CA . GLY B 1 51 ? 1.377 -27.969 63.656 1 13.62 51 GLY B CA 1
ATOM 5041 C C . GLY B 1 51 ? 0.09 -28.391 62.969 1 13.62 51 GLY B C 1
ATOM 5042 O O . GLY B 1 51 ? -0.086 -29.547 62.625 1 13.62 51 GLY B O 1
ATOM 5043 N N . SER B 1 52 ? -1.149 -27.828 63.469 1 14.12 52 SER B N 1
ATOM 5044 C CA . SER B 1 52 ? -2.049 -28.609 64.312 1 14.12 52 SER B CA 1
ATOM 5045 C C . SER B 1 52 ? -3.092 -29.344 63.469 1 14.12 52 SER B C 1
ATOM 5047 O O . SER B 1 52 ? -3.248 -29.047 62.281 1 14.12 52 SER B O 1
ATOM 5049 N N . SER B 1 53 ? -4.375 -29.453 64.125 1 14.04 53 SER B N 1
ATOM 5050 C CA . SER B 1 53 ? -5.141 -30.562 64.688 1 14.04 53 SER B CA 1
ATOM 5051 C C . SER B 1 53 ? -6.242 -31.016 63.75 1 14.04 53 SER B C 1
ATOM 5053 O O . SER B 1 53 ? -6.34 -32.188 63.406 1 14.04 53 SER B O 1
ATOM 5055 N N . GLN B 1 54 ? -7.609 -30.594 64.062 1 13.85 54 GLN B N 1
ATOM 5056 C CA . GLN B 1 54 ? -8.562 -31.531 64.625 1 13.85 54 GLN B CA 1
ATOM 5057 C C . GLN B 1 54 ? -9.406 -32.219 63.562 1 13.85 54 GLN B C 1
ATOM 5059 O O . GLN B 1 54 ? -9.383 -31.797 62.406 1 13.85 54 GLN B O 1
ATOM 5064 N N . GLN B 1 55 ? -10.828 -32.219 63.844 1 14.22 55 GLN B N 1
ATOM 5065 C CA . GLN B 1 55 ? -11.703 -33.312 64.25 1 14.22 55 GLN B CA 1
ATOM 5066 C C . GLN B 1 55 ? -12.469 -33.875 63.062 1 14.22 55 GLN B C 1
ATOM 5068 O O . GLN B 1 55 ? -12.523 -33.25 62 1 14.22 55 GLN B O 1
ATOM 5073 N N . GLN B 1 56 ? -13.844 -34.25 63.406 1 14.11 56 GLN B N 1
ATOM 5074 C CA . GLN B 1 56 ? -14.531 -35.531 63.469 1 14.11 56 GLN B CA 1
ATOM 5075 C C . GLN B 1 56 ? -15.359 -35.781 62.219 1 14.11 56 GLN B C 1
ATOM 5077 O O . GLN B 1 56 ? -15.234 -36.844 61.625 1 14.11 56 GLN B O 1
ATOM 5082 N N . GLN B 1 57 ? -16.734 -35.344 62.219 1 14.38 57 GLN B N 1
ATOM 5083 C CA . GLN B 1 57 ? -17.75 -36.375 62.438 1 14.38 57 GLN B CA 1
ATOM 5084 C C . GLN B 1 57 ? -18.219 -36.969 61.094 1 14.38 57 GLN B C 1
ATOM 5086 O O . GLN B 1 57 ? -18 -36.375 60.031 1 14.38 57 GLN B O 1
ATOM 5091 N N . PRO B 1 58 ? -19.625 -37.406 61.156 1 15.64 58 PRO B N 1
ATOM 5092 C CA . PRO B 1 58 ? -20.25 -38.688 60.938 1 15.64 58 PRO B CA 1
ATOM 5093 C C . PRO B 1 58 ? -20.688 -38.906 59.5 1 15.64 58 PRO B C 1
ATOM 5095 O O . PRO B 1 58 ? -20.672 -37.969 58.688 1 15.64 58 PRO B O 1
ATOM 5098 N N . SER B 1 59 ? -21.797 -39.719 59.438 1 15.23 59 SER B N 1
ATOM 5099 C CA . SER B 1 59 ? -22.141 -41 58.812 1 15.23 59 SER B CA 1
ATOM 5100 C C . SER B 1 59 ? -22.938 -40.812 57.531 1 15.23 59 SER B C 1
ATOM 5102 O O . SER B 1 59 ? -22.656 -41.438 56.5 1 15.23 59 SER B O 1
ATOM 5104 N N . THR B 1 60 ? -24.203 -40.156 57.594 1 15.55 60 THR B N 1
ATOM 5105 C CA . THR B 1 60 ? -25.328 -41.062 57.344 1 15.55 60 THR B CA 1
ATOM 5106 C C . THR B 1 60 ? -25.547 -41.25 55.844 1 15.55 60 THR B C 1
ATOM 5108 O O . THR B 1 60 ? -25.016 -40.469 55.031 1 15.55 60 THR B O 1
ATOM 5111 N N . SER B 1 61 ? -26.922 -41.469 55.469 1 16.17 61 SER B N 1
ATOM 5112 C CA . SER B 1 61 ? -27.719 -42.531 54.906 1 16.17 61 SER B CA 1
ATOM 5113 C C . SER B 1 61 ? -27.922 -42.344 53.406 1 16.17 61 SER B C 1
ATOM 5115 O O . SER B 1 61 ? -27.547 -41.312 52.875 1 16.17 61 SER B O 1
ATOM 5117 N N . GLY B 1 62 ? -29.266 -42.5 52.969 1 16.19 62 GLY B N 1
ATOM 5118 C CA . GLY B 1 62 ? -29.953 -43.5 52.188 1 16.19 62 GLY B CA 1
ATOM 5119 C C . GLY B 1 62 ? -30.078 -43.125 50.719 1 16.19 62 GLY B C 1
ATOM 5120 O O . GLY B 1 62 ? -29.312 -43.625 49.875 1 16.19 62 GLY B O 1
ATOM 5121 N N . ASP B 1 63 ? -31.391 -42.781 50.281 1 18.47 63 ASP B N 1
ATOM 5122 C CA . ASP B 1 63 ? -32.375 -43.438 49.406 1 18.47 63 ASP B CA 1
ATOM 5123 C C . ASP B 1 63 ? -32.312 -42.812 48 1 18.47 63 ASP B C 1
ATOM 5125 O O . ASP B 1 63 ? -32.125 -41.625 47.844 1 18.47 63 ASP B O 1
ATOM 5129 N N . SER B 1 64 ? -32.219 -43.75 47 1 18.19 64 SER B N 1
ATOM 5130 C CA . SER B 1 64 ? -31.844 -43.719 45.594 1 18.19 64 SER B CA 1
ATOM 5131 C C . SER B 1 64 ? -33 -43.219 44.75 1 18.19 64 SER B C 1
ATOM 5133 O O . SER B 1 64 ? -33.094 -43.531 43.562 1 18.19 64 SER B O 1
ATOM 5135 N N . ARG B 1 65 ? -34.031 -42.469 45.219 1 18.8 65 ARG B N 1
ATOM 5136 C CA . ARG B 1 65 ? -35.188 -42.438 44.344 1 18.8 65 ARG B CA 1
ATOM 5137 C C . ARG B 1 65 ? -34.812 -41.875 42.969 1 18.8 65 ARG B C 1
ATOM 5139 O O . ARG B 1 65 ? -34.188 -40.812 42.875 1 18.8 65 ARG B O 1
ATOM 5146 N N . GLY B 1 66 ? -34.656 -42.812 42 1 18.17 66 GLY B N 1
ATOM 5147 C CA . GLY B 1 66 ? -34.25 -42.688 40.594 1 18.17 66 GLY B CA 1
ATOM 5148 C C . GLY B 1 66 ? -35.219 -41.844 39.75 1 18.17 66 GLY B C 1
ATOM 5149 O O . GLY B 1 66 ? -35.656 -42.25 38.688 1 18.17 66 GLY B O 1
ATOM 5150 N N . ARG B 1 67 ? -35.906 -40.812 40.375 1 18.86 67 ARG B N 1
ATOM 5151 C CA . ARG B 1 67 ? -36.969 -40.281 39.5 1 18.86 67 ARG B CA 1
ATOM 5152 C C . ARG B 1 67 ? -36.375 -39.875 38.156 1 18.86 67 ARG B C 1
ATOM 5154 O O . ARG B 1 67 ? -35.375 -39.125 38.094 1 18.86 67 ARG B O 1
ATOM 5161 N N . GLY B 1 68 ? -36.625 -40.688 37.125 1 19.55 68 GLY B N 1
ATOM 5162 C CA . GLY B 1 68 ? -36.281 -40.594 35.719 1 19.55 68 GLY B CA 1
ATOM 5163 C C . GLY B 1 68 ? -36.812 -39.312 35.062 1 19.55 68 GLY B C 1
ATOM 5164 O O . GLY B 1 68 ? -38.031 -39.188 34.844 1 19.55 68 GLY B O 1
ATOM 5165 N N . GLN B 1 69 ? -36.656 -38.125 35.656 1 19.97 69 GLN B N 1
ATOM 5166 C CA . GLN B 1 69 ? -37.344 -37 35.031 1 19.97 69 GLN B CA 1
ATOM 5167 C C . GLN B 1 69 ? -37 -36.906 33.562 1 19.97 69 GLN B C 1
ATOM 5169 O O . GLN B 1 69 ? -35.812 -37.062 33.188 1 19.97 69 GLN B O 1
ATOM 5174 N N . ALA B 1 70 ? -38 -37.156 32.688 1 25.19 70 ALA B N 1
ATOM 5175 C CA . ALA B 1 70 ? -38.156 -37.062 31.219 1 25.19 70 ALA B CA 1
ATOM 5176 C C . ALA B 1 70 ? -37.625 -35.75 30.688 1 25.19 70 ALA B C 1
ATOM 5178 O O . ALA B 1 70 ? -38 -34.656 31.156 1 25.19 70 ALA B O 1
ATOM 5179 N N . MET B 1 71 ? -36.312 -35.75 30.312 1 23.23 71 MET B N 1
ATOM 5180 C CA . MET B 1 71 ? -35.625 -34.594 29.734 1 23.23 71 MET B CA 1
ATOM 5181 C C . MET B 1 71 ? -36.438 -33.969 28.609 1 23.23 71 MET B C 1
ATOM 5183 O O . MET B 1 71 ? -36.781 -34.656 27.641 1 23.23 71 MET B O 1
ATOM 5187 N N . GLY B 1 72 ? -37.406 -33.094 28.922 1 25.05 72 GLY B N 1
ATOM 5188 C CA . GLY B 1 72 ? -38.094 -32.281 27.938 1 25.05 72 GLY B CA 1
ATOM 5189 C C . GLY B 1 72 ? -37.188 -31.781 26.828 1 25.05 72 GLY B C 1
ATOM 5190 O O . GLY B 1 72 ? -36 -31.562 27.047 1 25.05 72 GLY B O 1
ATOM 5191 N N . GLN B 1 73 ? -37.469 -32.281 25.562 1 26.36 73 GLN B N 1
ATOM 5192 C CA . GLN B 1 73 ? -36.875 -31.891 24.281 1 26.36 73 GLN B CA 1
ATOM 5193 C C . GLN B 1 73 ? -36.781 -30.375 24.156 1 26.36 73 GLN B C 1
ATOM 5195 O O . GLN B 1 73 ? -37.781 -29.672 24.188 1 26.36 73 GLN B O 1
ATOM 5200 N N . SER B 1 74 ? -35.844 -29.75 24.766 1 30.23 74 SER B N 1
ATOM 5201 C CA . SER B 1 74 ? -35.625 -28.328 24.531 1 30.23 74 SER B CA 1
ATOM 5202 C C . SER B 1 74 ? -35.688 -28 23.047 1 30.23 74 SER B C 1
ATOM 5204 O O . SER B 1 74 ? -35.031 -28.625 22.219 1 30.23 74 SER B O 1
ATOM 5206 N N . ARG B 1 75 ? -36.875 -27.672 22.5 1 28.67 75 ARG B N 1
ATOM 5207 C CA . ARG B 1 75 ? -37.125 -27.031 21.219 1 28.67 75 ARG B CA 1
ATOM 5208 C C . ARG B 1 75 ? -35.938 -26.156 20.812 1 28.67 75 ARG B C 1
ATOM 5210 O O . ARG B 1 75 ? -35.562 -25.25 21.547 1 28.67 75 ARG B O 1
ATOM 5217 N N . MET B 1 76 ? -34.969 -26.703 20.156 1 30.8 76 MET B N 1
ATOM 5218 C CA . MET B 1 76 ? -33.969 -25.906 19.438 1 30.8 76 MET B CA 1
ATOM 5219 C C . MET B 1 76 ? -34.625 -24.672 18.812 1 30.8 76 MET B C 1
ATOM 5221 O O . MET B 1 76 ? -35.375 -24.781 17.859 1 30.8 76 MET B O 1
ATOM 5225 N N . THR B 1 77 ? -35.281 -23.797 19.516 1 33.12 77 THR B N 1
ATOM 5226 C CA . THR B 1 77 ? -35.656 -22.516 18.938 1 33.12 77 THR B CA 1
ATOM 5227 C C . THR B 1 77 ? -34.656 -22.047 17.906 1 33.12 77 THR B C 1
ATOM 5229 O O . THR B 1 77 ? -33.5 -21.766 18.234 1 33.12 77 THR B O 1
ATOM 5232 N N . GLN B 1 78 ? -34.656 -22.656 16.766 1 36.47 78 GLN B N 1
ATOM 5233 C CA . GLN B 1 78 ? -34.031 -22.078 15.586 1 36.47 78 GLN B CA 1
ATOM 5234 C C . GLN B 1 78 ? -34.094 -20.547 15.625 1 36.47 78 GLN B C 1
ATOM 5236 O O . GLN B 1 78 ? -35.188 -19.984 15.773 1 36.47 78 GLN B O 1
ATOM 5241 N N . PHE B 1 79 ? -33.281 -19.891 16.297 1 39.19 79 PHE B N 1
ATOM 5242 C CA . PHE B 1 79 ? -33.188 -18.438 16.234 1 39.19 79 PHE B CA 1
ATOM 5243 C C . PHE B 1 79 ? -33.625 -17.906 14.883 1 39.19 79 PHE B C 1
ATOM 5245 O O . PHE B 1 79 ? -32.969 -18.109 13.867 1 39.19 79 PHE B O 1
ATOM 5252 N N . MET B 1 80 ? -34.781 -18.234 14.484 1 43.09 80 MET B N 1
ATOM 5253 C CA . MET B 1 80 ? -35.344 -17.531 13.359 1 43.09 80 MET B CA 1
ATOM 5254 C C . MET B 1 80 ? -35 -16.047 13.406 1 43.09 80 MET B C 1
ATOM 5256 O O . MET B 1 80 ? -35.406 -15.336 14.336 1 43.09 80 MET B O 1
ATOM 5260 N N . SER B 1 81 ? -33.875 -15.727 12.984 1 53.66 81 SER B N 1
ATOM 5261 C CA . SER B 1 81 ? -33.5 -14.32 12.898 1 53.66 81 SER B CA 1
ATOM 5262 C C . SER B 1 81 ? -34.656 -13.477 12.344 1 53.66 81 SER B C 1
ATOM 5264 O O . SER B 1 81 ? -35.219 -13.805 11.305 1 53.66 81 SER B O 1
ATOM 5266 N N . ARG B 1 82 ? -35.531 -12.969 13.039 1 62.34 82 ARG B N 1
ATOM 5267 C CA . ARG B 1 82 ? -36.531 -12.008 12.625 1 62.34 82 ARG B CA 1
ATOM 5268 C C . ARG B 1 82 ? -36 -11.086 11.531 1 62.34 82 ARG B C 1
ATOM 5270 O O . ARG B 1 82 ? -34.844 -10.656 11.586 1 62.34 82 ARG B O 1
ATOM 5277 N N . PRO B 1 83 ? -36.812 -11.008 10.438 1 77.56 83 PRO B N 1
ATOM 5278 C CA . PRO B 1 83 ? -36.406 -10.141 9.336 1 77.56 83 PRO B CA 1
ATOM 5279 C C . PRO B 1 83 ? -36.094 -8.719 9.797 1 77.56 83 PRO B C 1
ATOM 5281 O O . PRO B 1 83 ? -36.75 -8.211 10.711 1 77.56 83 PRO B O 1
ATOM 5284 N N . ILE B 1 84 ? -35.156 -8.109 9.422 1 84.75 84 ILE B N 1
ATOM 5285 C CA . ILE B 1 84 ? -34.688 -6.773 9.789 1 84.75 84 ILE B CA 1
ATOM 5286 C C . ILE B 1 84 ? -35.688 -5.727 9.25 1 84.75 84 ILE B C 1
ATOM 5288 O O . ILE B 1 84 ? -36.219 -5.883 8.156 1 84.75 84 ILE B O 1
ATOM 5292 N N . THR B 1 85 ? -36.062 -4.727 10 1 88.06 85 THR B N 1
ATOM 5293 C CA . THR B 1 85 ? -36.906 -3.621 9.555 1 88.06 85 THR B CA 1
ATOM 5294 C C . THR B 1 85 ? -36.125 -2.709 8.602 1 88.06 85 THR B C 1
ATOM 5296 O O . THR B 1 85 ? -34.906 -2.639 8.648 1 88.06 85 THR B O 1
ATOM 5299 N N . PRO B 1 86 ? -36.906 -2.109 7.727 1 90.44 86 PRO B N 1
ATOM 5300 C CA . PRO B 1 86 ? -36.25 -1.191 6.801 1 90.44 86 PRO B CA 1
ATOM 5301 C C . PRO B 1 86 ? -35.469 -0.086 7.52 1 90.44 86 PRO B C 1
ATOM 5303 O O . PRO B 1 86 ? -34.406 0.336 7.051 1 90.44 86 PRO B O 1
ATOM 5306 N N . GLN B 1 87 ? -36.062 0.413 8.57 1 90.88 87 GLN B N 1
ATOM 5307 C CA . GLN B 1 87 ? -35.406 1.464 9.328 1 90.88 87 GLN B CA 1
ATOM 5308 C C . GLN B 1 87 ? -34.094 0.965 9.914 1 90.88 87 GLN B C 1
ATOM 5310 O O . GLN B 1 87 ? -33.062 1.673 9.883 1 90.88 87 GLN B O 1
ATOM 5315 N N . ARG B 1 88 ? -34.188 -0.195 10.422 1 92.25 88 ARG B N 1
ATOM 5316 C CA . ARG B 1 88 ? -33 -0.778 10.984 1 92.25 88 ARG B CA 1
ATOM 5317 C C . ARG B 1 88 ? -31.969 -1.079 9.891 1 92.25 88 ARG B C 1
ATOM 5319 O O . ARG B 1 88 ? -30.766 -0.879 10.086 1 92.25 88 ARG B O 1
ATOM 5326 N N . GLN B 1 89 ? -32.438 -1.544 8.828 1 94.56 89 GLN B N 1
ATOM 5327 C CA . GLN B 1 89 ? -31.578 -1.781 7.672 1 94.56 89 GLN B CA 1
ATOM 5328 C C . GLN B 1 89 ? -30.844 -0.507 7.258 1 94.56 89 GLN B C 1
ATOM 5330 O O . GLN B 1 89 ? -29.641 -0.523 7.035 1 94.56 89 GLN B O 1
ATOM 5335 N N . LYS B 1 90 ? -31.609 0.524 7.188 1 94.12 90 LYS B N 1
ATOM 5336 C CA . LYS B 1 90 ? -31.047 1.808 6.773 1 94.12 90 LYS B CA 1
ATOM 5337 C C . LYS B 1 90 ? -30 2.305 7.777 1 94.12 90 LYS B C 1
ATOM 5339 O O . LYS B 1 90 ? -28.969 2.836 7.391 1 94.12 90 LYS B O 1
ATOM 5344 N N . ALA B 1 91 ? -30.312 2.145 9 1 94.94 91 ALA B N 1
ATOM 5345 C CA . ALA B 1 91 ? -29.391 2.578 10.055 1 94.94 91 ALA B CA 1
ATOM 5346 C C . ALA B 1 91 ? -28.078 1.809 9.977 1 94.94 91 ALA B C 1
ATOM 5348 O O . ALA B 1 91 ? -27 2.385 10.172 1 94.94 91 ALA B O 1
ATOM 5349 N N . LEU B 1 92 ? -28.188 0.504 9.719 1 96.12 92 LEU B N 1
ATOM 5350 C CA . LEU B 1 92 ? -27 -0.329 9.617 1 96.12 92 LEU B CA 1
ATOM 5351 C C . LEU B 1 92 ? -26.219 -0.007 8.344 1 96.12 92 LEU B C 1
ATOM 5353 O O . LEU B 1 92 ? -24.984 -0.027 8.344 1 96.12 92 LEU B O 1
ATOM 5357 N N . ASP B 1 93 ? -26.906 0.325 7.324 1 96.94 93 ASP B N 1
ATOM 5358 C CA . ASP B 1 93 ? -26.266 0.73 6.082 1 96.94 93 ASP B CA 1
ATOM 5359 C C . ASP B 1 93 ? -25.453 2.012 6.277 1 96.94 93 ASP B C 1
ATOM 5361 O O . ASP B 1 93 ? -24.344 2.146 5.734 1 96.94 93 ASP B O 1
ATOM 5365 N N . GLU B 1 94 ? -26 2.9 6.984 1 95.81 94 GLU B N 1
ATOM 5366 C CA . GLU B 1 94 ? -25.312 4.152 7.266 1 95.81 94 GLU B CA 1
ATOM 5367 C C . GLU B 1 94 ? -24.047 3.908 8.078 1 95.81 94 GLU B C 1
ATOM 5369 O O . GLU B 1 94 ? -23.016 4.535 7.832 1 95.81 94 GLU B O 1
ATOM 5374 N N . GLN B 1 95 ? -24.203 3.021 9.031 1 95.94 95 GLN B N 1
ATOM 5375 C CA . GLN B 1 95 ? -23.031 2.688 9.836 1 95.94 95 GLN B CA 1
ATOM 5376 C C . GLN B 1 95 ? -21.953 2.025 8.992 1 95.94 95 GLN B C 1
ATOM 5378 O O . GLN B 1 95 ? -20.75 2.232 9.219 1 95.94 95 GLN B O 1
ATOM 5383 N N . LEU B 1 96 ? -22.359 1.222 8.07 1 96.75 96 LEU B N 1
ATOM 5384 C CA . LEU B 1 96 ? -21.422 0.6 7.129 1 96.75 96 LEU B CA 1
ATOM 5385 C C . LEU B 1 96 ? -20.703 1.655 6.301 1 96.75 96 LEU B C 1
ATOM 5387 O O . LEU B 1 96 ? -19.484 1.584 6.125 1 96.75 96 LEU B O 1
ATOM 5391 N N . ALA B 1 97 ? -21.438 2.59 5.82 1 96.06 97 ALA B N 1
ATOM 5392 C CA . ALA B 1 97 ? -20.844 3.674 5.043 1 96.06 97 ALA B CA 1
ATOM 5393 C C . ALA B 1 97 ? -19.828 4.465 5.875 1 96.06 97 ALA B C 1
ATOM 5395 O O . ALA B 1 97 ? -18.766 4.832 5.387 1 96.06 97 ALA B O 1
ATOM 5396 N N . LYS B 1 98 ? -20.188 4.715 7.098 1 96.31 98 LYS B N 1
ATOM 5397 C CA . LYS B 1 98 ? -19.281 5.41 8.008 1 96.31 98 LYS B CA 1
ATOM 5398 C C . LYS B 1 98 ? -17.984 4.613 8.219 1 96.31 98 LYS B C 1
ATOM 5400 O O . LYS B 1 98 ? -16.906 5.188 8.273 1 96.31 98 LYS B O 1
ATOM 5405 N N . MET B 1 99 ? -18.141 3.314 8.312 1 95.94 99 MET B N 1
ATOM 5406 C CA . MET B 1 99 ? -16.969 2.461 8.469 1 95.94 99 MET B CA 1
ATOM 5407 C C . MET B 1 99 ? -16.047 2.578 7.266 1 95.94 99 MET B C 1
ATOM 5409 O O . MET B 1 99 ? -14.828 2.699 7.426 1 95.94 99 MET B O 1
ATOM 5413 N N . VAL B 1 100 ? -16.609 2.572 6.102 1 93.25 100 VAL B N 1
ATOM 5414 C CA . VAL B 1 100 ? -15.836 2.648 4.863 1 93.25 100 VAL B CA 1
ATOM 5415 C C . VAL B 1 100 ? -15.055 3.961 4.82 1 93.25 100 VAL B C 1
ATOM 5417 O O . VAL B 1 100 ? -13.875 3.975 4.457 1 93.25 100 VAL B O 1
ATOM 5420 N N . VAL B 1 101 ? -15.641 5 5.293 1 93.19 101 VAL B N 1
ATOM 5421 C CA . VAL B 1 101 ? -15.047 6.332 5.191 1 93.19 101 VAL B CA 1
ATOM 5422 C C . VAL B 1 101 ? -14.055 6.543 6.328 1 93.19 101 VAL B C 1
ATOM 5424 O O . VAL B 1 101 ? -12.938 7.035 6.105 1 93.19 101 VAL B O 1
ATOM 5427 N N . TRP B 1 102 ? -14.453 6.152 7.559 1 93.19 102 TRP B N 1
ATOM 5428 C CA . TRP B 1 102 ? -13.602 6.367 8.727 1 93.19 102 TRP B CA 1
ATOM 5429 C C . TRP B 1 102 ? -12.328 5.535 8.625 1 93.19 102 TRP B C 1
ATOM 5431 O O . TRP B 1 102 ? -11.25 5.996 9.016 1 93.19 102 TRP B O 1
ATOM 5441 N N . ASP B 1 103 ? -12.547 4.336 8.141 1 91.12 103 ASP B N 1
ATOM 5442 C CA . ASP B 1 103 ? -11.422 3.406 8.125 1 91.12 103 ASP B CA 1
ATOM 5443 C C . ASP B 1 103 ? -10.734 3.398 6.766 1 91.12 103 ASP B C 1
ATOM 5445 O O . ASP B 1 103 ? -9.758 2.67 6.562 1 91.12 103 ASP B O 1
ATOM 5449 N N . LEU B 1 104 ? -11.242 4.199 5.863 1 88.31 104 LEU B N 1
ATOM 5450 C CA . LEU B 1 104 ? -10.703 4.328 4.516 1 88.31 104 LEU B CA 1
ATOM 5451 C C . LEU B 1 104 ? -10.617 2.967 3.832 1 88.31 104 LEU B C 1
ATOM 5453 O O . LEU B 1 104 ? -9.578 2.613 3.268 1 88.31 104 LEU B O 1
ATOM 5457 N N . GLN B 1 105 ? -11.633 2.143 3.971 1 89.19 105 GLN B N 1
ATOM 5458 C CA . GLN B 1 105 ? -11.711 0.848 3.301 1 89.19 105 GLN B CA 1
ATOM 5459 C C . GLN B 1 105 ? -12.086 1.012 1.831 1 89.19 105 GLN B C 1
ATOM 5461 O O . GLN B 1 105 ? -12.906 1.865 1.485 1 89.19 105 GLN B O 1
ATOM 5466 N N . PRO B 1 106 ? -11.508 0.152 0.944 1 88 106 PRO B N 1
ATOM 5467 C CA . PRO B 1 106 ? -12.016 0.164 -0.429 1 88 106 PRO B CA 1
ATOM 5468 C C . PRO B 1 106 ? -13.484 -0.25 -0.518 1 88 106 PRO B C 1
ATOM 5470 O O . PRO B 1 106 ? -13.969 -0.994 0.337 1 88 106 PRO B O 1
ATOM 5473 N N . PHE B 1 107 ? -14.164 0.25 -1.548 1 89.75 107 PHE B N 1
ATOM 5474 C CA . PHE B 1 107 ? -15.578 -0.07 -1.691 1 89.75 107 PHE B CA 1
ATOM 5475 C C . PHE B 1 107 ? -15.773 -1.566 -1.896 1 89.75 107 PHE B C 1
ATOM 5477 O O . PHE B 1 107 ? -16.828 -2.113 -1.54 1 89.75 107 PHE B O 1
ATOM 5484 N N . SER B 1 108 ? -14.805 -2.287 -2.426 1 90.25 108 SER B N 1
ATOM 5485 C CA . SER B 1 108 ? -14.898 -3.717 -2.703 1 90.25 108 SER B CA 1
ATOM 5486 C C . SER B 1 108 ? -14.836 -4.535 -1.417 1 90.25 108 SER B C 1
ATOM 5488 O O . SER B 1 108 ? -15.102 -5.738 -1.429 1 90.25 108 SER B O 1
ATOM 5490 N N . PHE B 1 109 ? -14.547 -3.838 -0.338 1 90.38 109 PHE B N 1
ATOM 5491 C CA . PHE B 1 109 ? -14.422 -4.473 0.968 1 90.38 109 PHE B CA 1
ATOM 5492 C C . PHE B 1 109 ? -15.68 -5.27 1.301 1 90.38 109 PHE B C 1
ATOM 5494 O O . PHE B 1 109 ? -15.602 -6.336 1.92 1 90.38 109 PHE B O 1
ATOM 5501 N N . VAL B 1 110 ? -16.797 -4.793 0.875 1 94.31 110 VAL B N 1
ATOM 5502 C CA . VAL B 1 110 ? -18.094 -5.395 1.211 1 94.31 110 VAL B CA 1
ATOM 5503 C C . VAL B 1 110 ? -18.266 -6.699 0.433 1 94.31 110 VAL B C 1
ATOM 5505 O O . VAL B 1 110 ? -19.156 -7.496 0.745 1 94.31 110 VAL B O 1
ATOM 5508 N N . GLU B 1 111 ? -17.453 -6.906 -0.529 1 94.12 111 GLU B N 1
ATOM 5509 C CA . GLU B 1 111 ? -17.531 -8.117 -1.344 1 94.12 111 GLU B CA 1
ATOM 5510 C C . GLU B 1 111 ? -16.531 -9.164 -0.886 1 94.12 111 GLU B C 1
ATOM 5512 O O . GLU B 1 111 ? -16.531 -10.297 -1.38 1 94.12 111 GLU B O 1
ATOM 5517 N N . ASP B 1 112 ? -15.711 -8.766 0.012 1 93.62 112 ASP B N 1
ATOM 5518 C CA . ASP B 1 112 ? -14.695 -9.703 0.482 1 93.62 112 ASP B CA 1
ATOM 5519 C C . ASP B 1 112 ? -15.336 -10.906 1.17 1 93.62 112 ASP B C 1
ATOM 5521 O O . ASP B 1 112 ? -16.328 -10.758 1.898 1 93.62 112 ASP B O 1
ATOM 5525 N N . ARG B 1 113 ? -14.758 -12.102 0.973 1 94 113 ARG B N 1
ATOM 5526 C CA . ARG B 1 113 ? -15.289 -13.367 1.466 1 94 113 ARG B CA 1
ATOM 5527 C C . ARG B 1 113 ? -15.414 -13.352 2.986 1 94 113 ARG B C 1
ATOM 5529 O O . ARG B 1 113 ? -16.469 -13.711 3.529 1 94 113 ARG B O 1
ATOM 5536 N N . GLY B 1 114 ? -14.344 -12.93 3.607 1 95.44 114 GLY B N 1
ATOM 5537 C CA . GLY B 1 114 ? -14.328 -12.938 5.062 1 95.44 114 GLY B CA 1
ATOM 5538 C C . GLY B 1 114 ? -15.328 -11.969 5.672 1 95.44 114 GLY B C 1
ATOM 5539 O O . GLY B 1 114 ? -16.031 -12.312 6.621 1 95.44 114 GLY B O 1
ATOM 5540 N N . PHE B 1 115 ? -15.43 -10.75 5.121 1 96.56 115 PHE B N 1
ATOM 5541 C CA . PHE B 1 115 ? -16.344 -9.734 5.652 1 96.56 115 PHE B CA 1
ATOM 5542 C C . PHE B 1 115 ? -17.797 -10.172 5.48 1 96.56 115 PHE B C 1
ATOM 5544 O O . PHE B 1 115 ? -18.609 -10 6.391 1 96.56 115 PHE B O 1
ATOM 5551 N N . LYS B 1 116 ? -18.078 -10.758 4.371 1 96.25 116 LYS B N 1
ATOM 5552 C CA . LYS B 1 116 ? -19.422 -11.273 4.125 1 96.25 116 LYS B CA 1
ATOM 5553 C C . LYS B 1 116 ? -19.797 -12.359 5.137 1 96.25 116 LYS B C 1
ATOM 5555 O O . LYS B 1 116 ? -20.859 -12.312 5.734 1 96.25 116 LYS B O 1
ATOM 5560 N N . ALA B 1 117 ? -18.906 -13.305 5.316 1 96.38 117 ALA B N 1
ATOM 5561 C CA . ALA B 1 117 ? -19.156 -14.414 6.23 1 96.38 117 ALA B CA 1
ATOM 5562 C C . ALA B 1 117 ? -19.312 -13.922 7.664 1 96.38 117 ALA B C 1
ATOM 5564 O O . ALA B 1 117 ? -20.203 -14.367 8.383 1 96.38 117 ALA B O 1
ATOM 5565 N N . PHE B 1 118 ? -18.531 -13 8.109 1 97.12 118 PHE B N 1
ATOM 5566 C CA . PHE B 1 118 ? -18.562 -12.469 9.469 1 97.12 118 PHE B CA 1
ATOM 5567 C C . PHE B 1 118 ? -19.844 -11.688 9.719 1 97.12 118 PHE B C 1
ATOM 5569 O O . PHE B 1 118 ? -20.484 -11.852 10.758 1 97.12 118 PHE B O 1
ATOM 5576 N N . THR B 1 119 ? -20.125 -10.82 8.727 1 96.56 119 THR B N 1
ATOM 5577 C CA . THR B 1 119 ? -21.344 -10.016 8.844 1 96.56 119 THR B CA 1
ATOM 5578 C C . THR B 1 119 ? -22.578 -10.914 8.922 1 96.56 119 THR B C 1
ATOM 5580 O O . THR B 1 119 ? -23.469 -10.68 9.742 1 96.56 119 THR B O 1
ATOM 5583 N N . LYS B 1 120 ? -22.594 -11.945 8.109 1 95.19 120 LYS B N 1
ATOM 5584 C CA . LYS B 1 120 ? -23.703 -12.891 8.117 1 95.19 120 LYS B CA 1
ATOM 5585 C C . LYS B 1 120 ? -23.781 -13.633 9.445 1 95.19 120 LYS B C 1
ATOM 5587 O O . LYS B 1 120 ? -24.875 -13.875 9.961 1 95.19 120 LYS B O 1
ATOM 5592 N N . ALA B 1 121 ? -22.688 -13.969 9.953 1 94.88 121 ALA B N 1
ATOM 5593 C CA . ALA B 1 121 ? -22.641 -14.656 11.234 1 94.88 121 ALA B CA 1
ATOM 5594 C C . ALA B 1 121 ? -23.109 -13.75 12.367 1 94.88 121 ALA B C 1
ATOM 5596 O O . ALA B 1 121 ? -23.797 -14.195 13.289 1 94.88 121 ALA B O 1
ATOM 5597 N N . LEU B 1 122 ? -22.734 -12.484 12.344 1 94.38 122 LEU B N 1
ATOM 5598 C CA . LEU B 1 122 ? -23.078 -11.523 13.375 1 94.38 122 LEU B CA 1
ATOM 5599 C C . LEU B 1 122 ? -24.578 -11.234 13.383 1 94.38 122 LEU B C 1
ATOM 5601 O O . LEU B 1 122 ? -25.203 -11.164 14.438 1 94.38 122 LEU B O 1
ATOM 5605 N N . ASN B 1 123 ? -25.109 -10.992 12.18 1 93.44 123 ASN B N 1
ATOM 5606 C CA . ASN B 1 123 ? -26.516 -10.695 12 1 93.44 123 ASN B CA 1
ATOM 5607 C C . ASN B 1 123 ? -27.062 -11.281 10.703 1 93.44 123 ASN B C 1
ATOM 5609 O O . ASN B 1 123 ? -27.062 -10.617 9.672 1 93.44 123 ASN B O 1
ATOM 5613 N N . PRO B 1 124 ? -27.531 -12.453 10.797 1 92 124 PRO B N 1
ATOM 5614 C CA . PRO B 1 124 ? -28.016 -13.156 9.602 1 92 124 PRO B CA 1
ATOM 5615 C C . PRO B 1 124 ? -29.156 -12.422 8.906 1 92 124 PRO B C 1
ATOM 5617 O O . PRO B 1 124 ? -29.422 -12.656 7.727 1 92 124 PRO B O 1
ATOM 5620 N N . SER B 1 125 ? -29.828 -11.5 9.633 1 92.06 125 SER B N 1
ATOM 5621 C CA . SER B 1 125 ? -30.969 -10.797 9.062 1 92.06 125 SER B CA 1
ATOM 5622 C C . SER B 1 125 ? -30.516 -9.594 8.234 1 92.06 125 SER B C 1
ATOM 5624 O O . SER B 1 125 ? -31.281 -9.062 7.434 1 92.06 125 SER B O 1
ATOM 5626 N N . TYR B 1 126 ? -29.391 -9.164 8.516 1 94.81 126 TYR B N 1
ATOM 5627 C CA . TYR B 1 126 ? -28.875 -7.996 7.809 1 94.81 126 TYR B CA 1
ATOM 5628 C C . TYR B 1 126 ? -28.469 -8.359 6.387 1 94.81 126 TYR B C 1
ATOM 5630 O O . TYR B 1 126 ? -27.766 -9.359 6.172 1 94.81 126 TYR B O 1
ATOM 5638 N N . THR B 1 127 ? -28.938 -7.613 5.438 1 94.81 127 THR B N 1
ATOM 5639 C CA . THR B 1 127 ? -28.531 -7.793 4.051 1 94.81 127 THR B CA 1
ATOM 5640 C C . THR B 1 127 ? -27.422 -6.809 3.688 1 94.81 127 THR B C 1
ATOM 5642 O O . THR B 1 127 ? -27.656 -5.605 3.596 1 94.81 127 THR B O 1
ATOM 5645 N N . LEU B 1 128 ? -26.297 -7.305 3.451 1 95.94 128 LEU B N 1
ATOM 5646 C CA . LEU B 1 128 ? -25.125 -6.488 3.129 1 95.94 128 LEU B CA 1
ATOM 5647 C C . LEU B 1 128 ? -25.25 -5.895 1.729 1 95.94 128 LEU B C 1
ATOM 5649 O O . LEU B 1 128 ? -25.438 -6.629 0.754 1 95.94 128 LEU B O 1
ATOM 5653 N N . PRO B 1 129 ? -25.203 -4.594 1.644 1 95.94 129 PRO B N 1
ATOM 5654 C CA . PRO B 1 129 ? -25.281 -3.98 0.316 1 95.94 129 PRO B CA 1
ATOM 5655 C C . PRO B 1 129 ? -24.047 -4.273 -0.539 1 95.94 129 PRO B C 1
ATOM 5657 O O . PRO B 1 129 ? -22.984 -4.578 -0.004 1 95.94 129 PRO B O 1
ATOM 5660 N N . GLY B 1 130 ? -24.219 -4.145 -1.815 1 95.12 130 GLY B N 1
ATOM 5661 C CA . GLY B 1 130 ? -23.109 -4.336 -2.732 1 95.12 130 GLY B CA 1
ATOM 5662 C C . GLY B 1 130 ? -22.219 -3.111 -2.865 1 95.12 130 GLY B C 1
ATOM 5663 O O . GLY B 1 130 ? -22.547 -2.045 -2.338 1 95.12 130 GLY B O 1
ATOM 5664 N N . ARG B 1 131 ? -21.172 -3.334 -3.539 1 93.69 131 ARG B N 1
ATOM 5665 C CA . ARG B 1 131 ? -20.188 -2.289 -3.746 1 93.69 131 ARG B CA 1
ATOM 5666 C C . ARG B 1 131 ? -20.797 -1.07 -4.426 1 93.69 131 ARG B C 1
ATOM 5668 O O . ARG B 1 131 ? -20.516 0.068 -4.043 1 93.69 131 ARG B O 1
ATOM 5675 N N . LYS B 1 132 ? -21.578 -1.269 -5.367 1 93.31 132 LYS B N 1
ATOM 5676 C CA . LYS B 1 132 ? -22.188 -0.18 -6.125 1 93.31 132 LYS B CA 1
ATOM 5677 C C . LYS B 1 132 ? -23.141 0.629 -5.254 1 93.31 132 LYS B C 1
ATOM 5679 O O . LYS B 1 132 ? -23.188 1.858 -5.344 1 93.31 132 LYS B O 1
ATOM 5684 N N . THR B 1 133 ? -23.891 -0.057 -4.441 1 95.06 133 THR B N 1
ATOM 5685 C CA . THR B 1 133 ? -24.812 0.626 -3.545 1 95.06 133 THR B CA 1
ATOM 5686 C C . THR B 1 133 ? -24.047 1.515 -2.562 1 95.06 133 THR B C 1
ATOM 5688 O O . THR B 1 133 ? -24.453 2.656 -2.316 1 95.06 133 THR B O 1
ATOM 5691 N N . VAL B 1 134 ? -23.016 1.008 -2.021 1 95.75 134 VAL B N 1
ATOM 5692 C CA . VAL B 1 134 ? -22.219 1.774 -1.062 1 95.75 134 VAL B CA 1
ATOM 5693 C C . VAL B 1 134 ? -21.609 2.994 -1.752 1 95.75 134 VAL B C 1
ATOM 5695 O O . VAL B 1 134 ? -21.719 4.113 -1.246 1 95.75 134 VAL B O 1
ATOM 5698 N N . SER B 1 135 ? -21.016 2.799 -2.926 1 93.75 135 SER B N 1
ATOM 5699 C CA . SER B 1 135 ? -20.266 3.836 -3.617 1 93.75 135 SER B CA 1
ATOM 5700 C C . SER B 1 135 ? -21.188 4.863 -4.262 1 93.75 135 SER B C 1
ATOM 5702 O O . SER B 1 135 ? -20.891 6.059 -4.277 1 93.75 135 SER B O 1
ATOM 5704 N N . LYS B 1 136 ? -22.328 4.449 -4.723 1 94.56 136 LYS B N 1
ATOM 5705 C CA . LYS B 1 136 ? -23.141 5.328 -5.559 1 94.56 136 LYS B CA 1
ATOM 5706 C C . LYS B 1 136 ? -24.344 5.871 -4.793 1 94.56 136 LYS B C 1
ATOM 5708 O O . LYS B 1 136 ? -24.953 6.855 -5.207 1 94.56 136 LYS B O 1
ATOM 5713 N N . VAL B 1 137 ? -24.641 5.254 -3.701 1 95.56 137 VAL B N 1
ATOM 5714 C CA . VAL B 1 137 ? -25.859 5.684 -3.012 1 95.56 137 VAL B CA 1
ATOM 5715 C C . VAL B 1 137 ? -25.516 6.129 -1.593 1 95.56 137 VAL B C 1
ATOM 5717 O O . VAL B 1 137 ? -25.656 7.305 -1.255 1 95.56 137 VAL B O 1
ATOM 5720 N N . LEU B 1 138 ? -25.016 5.227 -0.79 1 96.62 138 LEU B N 1
ATOM 5721 C CA . LEU B 1 138 ? -24.859 5.465 0.641 1 96.62 138 LEU B CA 1
ATOM 5722 C C . LEU B 1 138 ? -23.844 6.574 0.9 1 96.62 138 LEU B C 1
ATOM 5724 O O . LEU B 1 138 ? -24.109 7.48 1.694 1 96.62 138 LEU B O 1
ATOM 5728 N N . VAL B 1 139 ? -22.688 6.535 0.245 1 95.38 139 VAL B N 1
ATOM 5729 C CA . VAL B 1 139 ? -21.625 7.512 0.481 1 95.38 139 VAL B CA 1
ATOM 5730 C C . VAL B 1 139 ? -22.062 8.883 -0.018 1 95.38 139 VAL B C 1
ATOM 5732 O O . VAL B 1 139 ? -21.938 9.883 0.694 1 95.38 139 VAL B O 1
ATOM 5735 N N . PRO B 1 140 ? -22.641 8.953 -1.213 1 95.44 140 PRO B N 1
ATOM 5736 C CA . PRO B 1 140 ? -23.125 10.258 -1.664 1 95.44 140 PRO B CA 1
ATOM 5737 C C . PRO B 1 140 ? -24.188 10.844 -0.743 1 95.44 140 PRO B C 1
ATOM 5739 O O . PRO B 1 140 ? -24.219 12.055 -0.521 1 95.44 140 PRO B O 1
ATOM 5742 N N . GLN B 1 141 ? -25.031 10 -0.193 1 95.81 141 GLN B N 1
ATOM 5743 C CA . GLN B 1 141 ? -26.047 10.469 0.75 1 95.81 141 GLN B CA 1
ATOM 5744 C C . GLN B 1 141 ? -25.406 11.016 2.021 1 95.81 141 GLN B C 1
ATOM 5746 O O . GLN B 1 141 ? -25.797 12.07 2.521 1 95.81 141 GLN B O 1
ATOM 5751 N N . LEU B 1 142 ? -24.516 10.281 2.488 1 96.12 142 LEU B N 1
ATOM 5752 C CA . LEU B 1 142 ? -23.766 10.727 3.666 1 96.12 142 LEU B CA 1
ATOM 5753 C C . LEU B 1 142 ? -23.031 12.023 3.389 1 96.12 142 LEU B C 1
ATOM 5755 O O . LEU B 1 142 ? -22.953 12.906 4.254 1 96.12 142 LEU B O 1
ATOM 5759 N N . TYR B 1 143 ? -22.484 12.148 2.211 1 96.38 143 TYR B N 1
ATOM 5760 C CA . TYR B 1 143 ? -21.781 13.352 1.794 1 96.38 143 TYR B CA 1
ATOM 5761 C C . TYR B 1 143 ? -22.703 14.562 1.81 1 96.38 143 TYR B C 1
ATOM 5763 O O . TYR B 1 143 ? -22.344 15.617 2.34 1 96.38 143 TYR B O 1
ATOM 5771 N N . ALA B 1 144 ? -23.828 14.398 1.251 1 96.06 144 ALA B N 1
ATOM 5772 C CA . ALA B 1 144 ? -24.781 15.508 1.159 1 96.06 144 ALA B CA 1
ATOM 5773 C C . ALA B 1 144 ? -25.172 16.016 2.545 1 96.06 144 ALA B C 1
ATOM 5775 O O . ALA B 1 144 ? -25.188 17.219 2.793 1 96.06 144 ALA B O 1
ATOM 5776 N N . SER B 1 145 ? -25.422 15.109 3.398 1 95.56 145 SER B N 1
ATOM 5777 C CA . SER B 1 145 ? -25.812 15.484 4.754 1 95.56 145 SER B CA 1
ATOM 5778 C C . SER B 1 145 ? -24.672 16.141 5.504 1 95.56 145 SER B C 1
ATOM 5780 O O . SER B 1 145 ? -24.859 17.156 6.184 1 95.56 145 SER B O 1
ATOM 5782 N N . CYS B 1 146 ? -23.547 15.562 5.418 1 96.62 146 CYS B N 1
ATOM 5783 C CA . CYS B 1 146 ? -22.375 16.109 6.09 1 96.62 146 CYS B CA 1
ATOM 5784 C C . CYS B 1 146 ? -22 17.469 5.523 1 96.62 146 CYS B C 1
ATOM 5786 O O . CYS B 1 146 ? -21.656 18.391 6.27 1 96.62 146 CYS B O 1
ATOM 5788 N N . HIS B 1 147 ? -22.031 17.547 4.195 1 96.5 147 HIS B N 1
ATOM 5789 C CA . HIS B 1 147 ? -21.734 18.797 3.521 1 96.5 147 HIS B CA 1
ATOM 5790 C C . HIS B 1 147 ? -22.641 19.922 4.004 1 96.5 147 HIS B C 1
ATOM 5792 O O . HIS B 1 147 ? -22.188 21.031 4.285 1 96.5 147 HIS B O 1
ATOM 5798 N N . ALA B 1 148 ? -23.906 19.625 4.156 1 96.19 148 ALA B N 1
ATOM 5799 C CA . ALA B 1 148 ? -24.875 20.625 4.617 1 96.19 148 ALA B CA 1
ATOM 5800 C C . ALA B 1 148 ? -24.594 21.047 6.055 1 96.19 148 ALA B C 1
ATOM 5802 O O . ALA B 1 148 ? -24.672 22.234 6.383 1 96.19 148 ALA B O 1
ATOM 5803 N N . SER B 1 149 ? -24.281 20.094 6.801 1 96.12 149 SER B N 1
ATOM 5804 C CA . SER B 1 149 ? -23.984 20.375 8.203 1 96.12 149 SER B CA 1
ATOM 5805 C C . SER B 1 149 ? -22.734 21.25 8.336 1 96.12 149 SER B C 1
ATOM 5807 O O . SER B 1 149 ? -22.734 22.219 9.086 1 96.12 149 SER B O 1
ATOM 5809 N N . VAL B 1 150 ? -21.734 20.938 7.609 1 96.56 150 VAL B N 1
ATOM 5810 C CA . VAL B 1 150 ? -20.484 21.688 7.664 1 96.56 150 VAL B CA 1
ATOM 5811 C C . VAL B 1 150 ? -20.703 23.094 7.117 1 96.56 150 VAL B C 1
ATOM 5813 O O . VAL B 1 150 ? -20.172 24.062 7.66 1 96.56 150 VAL B O 1
ATOM 5816 N N . LYS B 1 151 ? -21.453 23.125 6.082 1 96.5 151 LYS B N 1
ATOM 5817 C CA . LYS B 1 151 ? -21.75 24.422 5.484 1 96.5 151 LYS B CA 1
ATOM 5818 C C . LYS B 1 151 ? -22.453 25.344 6.48 1 96.5 151 LYS B C 1
ATOM 5820 O O . LYS B 1 151 ? -22.141 26.547 6.551 1 96.5 151 LYS B O 1
ATOM 5825 N N . GLU B 1 152 ? -23.312 24.797 7.203 1 95.69 152 GLU B N 1
ATOM 5826 C CA . GLU B 1 152 ? -24.016 25.578 8.227 1 95.69 152 GLU B CA 1
ATOM 5827 C C . GLU B 1 152 ? -23.047 26.062 9.297 1 95.69 152 GLU B C 1
ATOM 5829 O O . GLU B 1 152 ? -23.094 27.234 9.695 1 95.69 152 GLU B O 1
ATOM 5834 N N . ARG B 1 153 ? -22.234 25.266 9.727 1 95.5 153 ARG B N 1
ATOM 5835 C CA . ARG B 1 153 ? -21.266 25.609 10.773 1 95.5 153 ARG B CA 1
ATOM 5836 C C . ARG B 1 153 ? -20.297 26.688 10.289 1 95.5 153 ARG B C 1
ATOM 5838 O O . ARG B 1 153 ? -20.062 27.672 10.992 1 95.5 153 ARG B O 1
ATOM 5845 N N . VAL B 1 154 ? -19.781 26.484 9.102 1 96.44 154 VAL B N 1
ATOM 5846 C CA . VAL B 1 154 ? -18.828 27.438 8.516 1 96.44 154 VAL B CA 1
ATOM 5847 C C . VAL B 1 154 ? -19.531 28.766 8.266 1 96.44 154 VAL B C 1
ATOM 5849 O O . VAL B 1 154 ? -18.922 29.828 8.438 1 96.44 154 VAL B O 1
ATOM 5852 N N . GLY B 1 155 ? -20.75 28.656 7.922 1 94.69 155 GLY B N 1
ATOM 5853 C CA . GLY B 1 155 ? -21.547 29.859 7.68 1 94.69 155 GLY B CA 1
ATOM 5854 C C . GLY B 1 155 ? -21.703 30.719 8.914 1 94.69 155 GLY B C 1
ATOM 5855 O O . GLY B 1 155 ? -21.797 31.938 8.812 1 94.69 155 GLY B O 1
ATOM 5856 N N . HIS B 1 156 ? -21.656 30.172 10.055 1 94.38 156 HIS B N 1
ATOM 5857 C CA . HIS B 1 156 ? -21.875 30.891 11.305 1 94.38 156 HIS B CA 1
ATOM 5858 C C . HIS B 1 156 ? -20.562 31.453 11.836 1 94.38 156 HIS B C 1
ATOM 5860 O O . HIS B 1 156 ? -20.562 32.25 12.781 1 94.38 156 HIS B O 1
ATOM 5866 N N . ALA B 1 157 ? -19.484 31.156 11.25 1 95.94 157 ALA B N 1
ATOM 5867 C CA . ALA B 1 157 ? -18.188 31.625 11.711 1 95.94 157 ALA B CA 1
ATOM 5868 C C . ALA B 1 157 ? -18.047 33.125 11.484 1 95.94 157 ALA B C 1
ATOM 5870 O O . ALA B 1 157 ? -18.484 33.656 10.461 1 95.94 157 ALA B O 1
ATOM 5871 N N . ALA B 1 158 ? -17.484 33.812 12.438 1 94.81 158 ALA B N 1
ATOM 5872 C CA . ALA B 1 158 ? -17.234 35.25 12.312 1 94.81 158 ALA B CA 1
ATOM 5873 C C . ALA B 1 158 ? -16.078 35.531 11.344 1 94.81 158 ALA B C 1
ATOM 5875 O O . ALA B 1 158 ? -16.125 36.5 10.594 1 94.81 158 ALA B O 1
ATOM 5876 N N . ALA B 1 159 ? -15.133 34.75 11.422 1 97.38 159 ALA B N 1
ATOM 5877 C CA . ALA B 1 159 ? -13.945 34.844 10.586 1 97.38 159 ALA B CA 1
ATOM 5878 C C . ALA B 1 159 ? -13.328 33.469 10.344 1 97.38 159 ALA B C 1
ATOM 5880 O O . ALA B 1 159 ? -13.5 32.531 11.156 1 97.38 159 ALA B O 1
ATOM 5881 N N . VAL B 1 160 ? -12.664 33.312 9.148 1 98.06 160 VAL B N 1
ATOM 5882 C CA . VAL B 1 160 ? -12.094 32 8.836 1 98.06 160 VAL B CA 1
ATOM 5883 C C . VAL B 1 160 ? -10.664 32.188 8.32 1 98.06 160 VAL B C 1
ATOM 5885 O O . VAL B 1 160 ? -10.336 33.188 7.684 1 98.06 160 VAL B O 1
ATOM 5888 N N . CYS B 1 161 ? -9.828 31.25 8.688 1 98.12 161 CYS B N 1
ATOM 5889 C CA . CYS B 1 161 ? -8.492 31.078 8.125 1 98.12 161 CYS B CA 1
ATOM 5890 C C . CYS B 1 161 ? -8.438 29.844 7.227 1 98.12 161 CYS B C 1
ATOM 5892 O O . CYS B 1 161 ? -8.93 28.781 7.594 1 98.12 161 CYS B O 1
ATOM 5894 N N . LEU B 1 162 ? -7.863 30.016 6.027 1 97.75 162 LEU B N 1
ATOM 5895 C CA . LEU B 1 162 ? -7.785 28.891 5.094 1 97.75 162 LEU B CA 1
ATOM 5896 C C . LEU B 1 162 ? -6.363 28.359 5.004 1 97.75 162 LEU B C 1
ATOM 5898 O O . LEU B 1 162 ? -5.398 29.109 5.152 1 97.75 162 LEU B O 1
ATOM 5902 N N . THR B 1 163 ? -6.25 27.078 4.891 1 96.06 163 THR B N 1
ATOM 5903 C CA . THR B 1 163 ? -5 26.438 4.496 1 96.06 163 THR B CA 1
ATOM 5904 C C . THR B 1 163 ? -5.184 25.656 3.207 1 96.06 163 THR B C 1
ATOM 5906 O O . THR B 1 163 ? -6.25 25.078 2.973 1 96.06 163 THR B O 1
ATOM 5909 N N . THR B 1 164 ? -4.207 25.672 2.367 1 94 164 THR B N 1
ATOM 5910 C CA . THR B 1 164 ? -4.301 24.953 1.106 1 94 164 THR B CA 1
ATOM 5911 C C . THR B 1 164 ? -2.936 24.406 0.696 1 94 164 THR B C 1
ATOM 5913 O O . THR B 1 164 ? -1.902 24.875 1.177 1 94 164 THR B O 1
ATOM 5916 N N . ASP B 1 165 ? -2.994 23.344 0.055 1 89.94 165 ASP B N 1
ATOM 5917 C CA . ASP B 1 165 ? -1.814 22.688 -0.501 1 89.94 165 ASP B CA 1
ATOM 5918 C C . ASP B 1 165 ? -2.18 21.859 -1.724 1 89.94 165 ASP B C 1
ATOM 5920 O O . ASP B 1 165 ? -3.354 21.547 -1.946 1 89.94 165 ASP B O 1
ATOM 5924 N N . CYS B 1 166 ? -1.205 21.641 -2.521 1 86.19 166 CYS B N 1
ATOM 5925 C CA . CYS B 1 166 ? -1.391 20.781 -3.688 1 86.19 166 CYS B CA 1
ATOM 5926 C C . CYS B 1 166 ? -0.578 19.5 -3.559 1 86.19 166 CYS B C 1
ATOM 5928 O O . CYS B 1 166 ? 0.462 19.484 -2.898 1 86.19 166 CYS B O 1
ATOM 5930 N N . TRP B 1 167 ? -1.185 18.438 -4.098 1 79.94 167 TRP B N 1
ATOM 5931 C CA . TRP B 1 167 ? -0.548 17.125 -4.047 1 79.94 167 TRP B CA 1
ATOM 5932 C C . TRP B 1 167 ? -0.726 16.375 -5.371 1 79.94 167 TRP B C 1
ATOM 5934 O O . TRP B 1 167 ? -1.803 16.422 -5.969 1 79.94 167 TRP B O 1
ATOM 5944 N N . THR B 1 168 ? 0.301 15.773 -5.809 1 73.38 168 THR B N 1
ATOM 5945 C CA . THR B 1 168 ? 0.222 14.922 -6.992 1 73.38 168 THR B CA 1
ATOM 5946 C C . THR B 1 168 ? 0.258 13.445 -6.605 1 73.38 168 THR B C 1
ATOM 5948 O O . THR B 1 168 ? 1.177 13.008 -5.91 1 73.38 168 THR B O 1
ATOM 5951 N N . SER B 1 169 ? -0.719 12.688 -7.02 1 68.69 169 SER B N 1
ATOM 5952 C CA . SER B 1 169 ? -0.833 11.273 -6.68 1 68.69 169 SER B CA 1
ATOM 5953 C C . SER B 1 169 ? 0.12 10.422 -7.516 1 68.69 169 SER B C 1
ATOM 5955 O O . SER B 1 169 ? 0.714 10.914 -8.477 1 68.69 169 SER B O 1
ATOM 5957 N N . ARG B 1 170 ? 0.147 9.055 -7.109 1 62.81 170 ARG B N 1
ATOM 5958 C CA . ARG B 1 170 ? 0.956 8.078 -7.836 1 62.81 170 ARG B CA 1
ATOM 5959 C C . ARG B 1 170 ? 0.427 7.879 -9.25 1 62.81 170 ARG B C 1
ATOM 5961 O O . ARG B 1 170 ? 1.185 7.523 -10.156 1 62.81 170 ARG B O 1
ATOM 5968 N N . THR B 1 171 ? -0.807 8.117 -9.398 1 61.5 171 THR B N 1
ATOM 5969 C CA . THR B 1 171 ? -1.428 7.98 -10.711 1 61.5 171 THR B CA 1
ATOM 5970 C C . THR B 1 171 ? -1.344 9.289 -11.484 1 61.5 171 THR B C 1
ATOM 5972 O O . THR B 1 171 ? -2.059 9.484 -12.469 1 61.5 171 THR B O 1
ATOM 5975 N N . THR B 1 172 ? -0.601 10.352 -10.969 1 65.5 172 THR B N 1
ATOM 5976 C CA . THR B 1 172 ? -0.24 11.602 -11.617 1 65.5 172 THR B CA 1
ATOM 5977 C C . THR B 1 172 ? -1.448 12.531 -11.711 1 65.5 172 THR B C 1
ATOM 5979 O O . THR B 1 172 ? -1.605 13.266 -12.688 1 65.5 172 THR B O 1
ATOM 5982 N N . HIS B 1 173 ? -2.26 12.312 -10.766 1 73.62 173 HIS B N 1
ATOM 5983 C CA . HIS B 1 173 ? -3.34 13.281 -10.609 1 73.62 173 HIS B CA 1
ATOM 5984 C C . HIS B 1 173 ? -2.973 14.352 -9.586 1 73.62 173 HIS B C 1
ATOM 5986 O O . HIS B 1 173 ? -2.404 14.039 -8.531 1 73.62 173 HIS B O 1
ATOM 5992 N N . SER B 1 174 ? -3.229 15.578 -10 1 81 174 SER B N 1
ATOM 5993 C CA . SER B 1 174 ? -2.98 16.672 -9.062 1 81 174 SER B CA 1
ATOM 5994 C C . SER B 1 174 ? -4.223 16.984 -8.234 1 81 174 SER B C 1
ATOM 5996 O O . SER B 1 174 ? -5.332 17.031 -8.766 1 81 174 SER B O 1
ATOM 5998 N N . TYR B 1 175 ? -3.988 17.078 -6.969 1 85.31 175 TYR B N 1
ATOM 5999 C CA . TYR B 1 175 ? -5.078 17.406 -6.059 1 85.31 175 TYR B CA 1
ATOM 6000 C C . TYR B 1 175 ? -4.781 18.703 -5.297 1 85.31 175 TYR B C 1
ATOM 6002 O O . TYR B 1 175 ? -3.621 19.016 -5.023 1 85.31 175 TYR B O 1
ATOM 6010 N N . MET B 1 176 ? -5.82 19.453 -5.035 1 89.75 176 MET B N 1
ATOM 6011 C CA . MET B 1 176 ? -5.742 20.609 -4.156 1 89.75 176 MET B CA 1
ATOM 6012 C C . MET B 1 176 ? -6.715 20.484 -2.988 1 89.75 176 MET B C 1
ATOM 6014 O O . MET B 1 176 ? -7.848 20.031 -3.166 1 89.75 176 MET B O 1
ATOM 6018 N N . SER B 1 177 ? -6.203 20.734 -1.833 1 93.06 177 SER B N 1
ATOM 6019 C CA . SER B 1 177 ? -7.062 20.703 -0.653 1 93.06 177 SER B CA 1
ATOM 6020 C C . SER B 1 177 ? -7.219 22.094 -0.045 1 93.06 177 SER B C 1
ATOM 6022 O O . SER B 1 177 ? -6.301 22.922 -0.105 1 93.06 177 SER B O 1
ATOM 6024 N N . VAL B 1 178 ? -8.359 22.375 0.447 1 95.5 178 VAL B N 1
ATOM 6025 C CA . VAL B 1 178 ? -8.641 23.609 1.159 1 95.5 178 VAL B CA 1
ATOM 6026 C C . VAL B 1 178 ? -9.312 23.312 2.494 1 95.5 178 VAL B C 1
ATOM 6028 O O . VAL B 1 178 ? -10.383 22.703 2.527 1 95.5 178 VAL B O 1
ATOM 6031 N N . THR B 1 179 ? -8.688 23.688 3.555 1 95.38 179 THR B N 1
ATOM 6032 C CA . THR B 1 179 ? -9.203 23.484 4.902 1 95.38 179 THR B CA 1
ATOM 6033 C C . THR B 1 179 ? -9.523 24.828 5.562 1 95.38 179 THR B C 1
ATOM 6035 O O . THR B 1 179 ? -8.773 25.797 5.402 1 95.38 179 THR B O 1
ATOM 6038 N N . CYS B 1 180 ? -10.586 24.812 6.238 1 96.81 180 CYS B N 1
ATOM 6039 C CA . CYS B 1 180 ? -11.07 26.016 6.902 1 96.81 180 CYS B CA 1
ATOM 6040 C C . CYS B 1 180 ? -10.922 25.906 8.414 1 96.81 180 CYS B C 1
ATOM 6042 O O . CYS B 1 180 ? -11.273 24.875 9 1 96.81 180 CYS B O 1
ATOM 6044 N N . HIS B 1 181 ? -10.375 26.953 9.031 1 96.62 181 HIS B N 1
ATOM 6045 C CA . HIS B 1 181 ? -10.203 27.031 10.477 1 96.62 181 HIS B CA 1
ATOM 6046 C C . HIS B 1 181 ? -10.977 28.203 11.062 1 96.62 181 HIS B C 1
ATOM 6048 O O . HIS B 1 181 ? -10.914 29.328 10.539 1 96.62 181 HIS B O 1
ATOM 6054 N N . PHE B 1 182 ? -11.75 27.984 12.109 1 97.12 182 PHE B N 1
ATOM 6055 C CA . PHE B 1 182 ? -12.523 29.047 12.727 1 97.12 182 PHE B CA 1
ATOM 6056 C C . PHE B 1 182 ? -12.836 28.719 14.18 1 97.12 182 PHE B C 1
ATOM 6058 O O . PHE B 1 182 ? -12.617 27.594 14.625 1 97.12 182 PHE B O 1
ATOM 6065 N N . VAL B 1 183 ? -13.195 29.703 14.93 1 96.88 183 VAL B N 1
ATOM 6066 C CA . VAL B 1 183 ? -13.555 29.547 16.328 1 96.88 183 VAL B CA 1
ATOM 6067 C C . VAL B 1 183 ? -15.055 29.312 16.469 1 96.88 183 VAL B C 1
ATOM 6069 O O . VAL B 1 183 ? -15.859 30.156 16.062 1 96.88 183 VAL B O 1
ATOM 6072 N N . GLU B 1 184 ? -15.422 28.172 16.844 1 95.25 184 GLU B N 1
ATOM 6073 C CA . GLU B 1 184 ? -16.812 27.781 17.094 1 95.25 184 GLU B CA 1
ATOM 6074 C C . GLU B 1 184 ? -17.047 27.531 18.578 1 95.25 184 GLU B C 1
ATOM 6076 O O . GLU B 1 184 ? -16.484 26.609 19.172 1 95.25 184 GLU B O 1
ATOM 6081 N N . GLU B 1 185 ? -17.828 28.375 19.234 1 94.19 185 GLU B N 1
ATOM 6082 C CA . GLU B 1 185 ? -18.078 28.25 20.672 1 94.19 185 GLU B CA 1
ATOM 6083 C C . GLU B 1 185 ? -16.781 28.25 21.469 1 94.19 185 GLU B C 1
ATOM 6085 O O . GLU B 1 185 ? -16.594 27.406 22.359 1 94.19 185 GLU B O 1
ATOM 6090 N N . TYR B 1 186 ? -15.867 29.078 21 1 95.31 186 TYR B N 1
ATOM 6091 C CA . TYR B 1 186 ? -14.578 29.344 21.641 1 95.31 186 TYR B CA 1
ATOM 6092 C C . TYR B 1 186 ? -13.688 28.109 21.594 1 95.31 186 TYR B C 1
ATOM 6094 O O . TYR B 1 186 ? -12.867 27.891 22.484 1 95.31 186 TYR B O 1
ATOM 6102 N N . ASP B 1 187 ? -14.016 27.25 20.625 1 95.31 187 ASP B N 1
ATOM 6103 C CA . ASP B 1 187 ? -13.094 26.172 20.266 1 95.31 187 ASP B CA 1
ATOM 6104 C C . ASP B 1 187 ? -12.578 26.359 18.828 1 95.31 187 ASP B C 1
ATOM 6106 O O . ASP B 1 187 ? -13.328 26.75 17.938 1 95.31 187 ASP B O 1
ATOM 6110 N N . LEU B 1 188 ? -11.328 26.094 18.734 1 95.62 188 LEU B N 1
ATOM 6111 C CA . LEU B 1 188 ? -10.773 26.141 17.375 1 95.62 188 LEU B CA 1
ATOM 6112 C C . LEU B 1 188 ? -11.133 24.875 16.609 1 95.62 188 LEU B C 1
ATOM 6114 O O . LEU B 1 188 ? -10.828 23.766 17.047 1 95.62 188 LEU B O 1
ATOM 6118 N N . VAL B 1 189 ? -11.812 25.047 15.523 1 94.44 189 VAL B N 1
ATOM 6119 C CA . VAL B 1 189 ? -12.266 23.906 14.75 1 94.44 189 VAL B CA 1
ATOM 6120 C C . VAL B 1 189 ? -11.742 24 13.32 1 94.44 189 VAL B C 1
ATOM 6122 O O . VAL B 1 189 ? -11.5 25.094 12.812 1 94.44 189 VAL B O 1
ATOM 6125 N N . SER B 1 190 ? -11.438 22.859 12.758 1 94.31 190 SER B N 1
ATOM 6126 C CA . SER B 1 190 ? -10.992 22.766 11.367 1 94.31 190 SER B CA 1
ATOM 6127 C C . SER B 1 190 ? -11.914 21.859 10.555 1 94.31 190 SER B C 1
ATOM 6129 O O . SER B 1 190 ? -12.336 20.812 11.031 1 94.31 190 SER B O 1
ATOM 6131 N N . CYS B 1 191 ? -12.258 22.344 9.352 1 94.62 191 CYS B N 1
ATOM 6132 C CA . CYS B 1 191 ? -13.078 21.562 8.438 1 94.62 191 CYS B CA 1
ATOM 6133 C C . CYS B 1 191 ? -12.484 21.562 7.031 1 94.62 191 CYS B C 1
ATOM 6135 O O . CYS B 1 191 ? -12.008 22.594 6.555 1 94.62 191 CYS B O 1
ATOM 6137 N N . LEU B 1 192 ? -12.477 20.359 6.449 1 95.19 192 LEU B N 1
ATOM 6138 C CA . LEU B 1 192 ? -12.094 20.297 5.043 1 95.19 192 LEU B CA 1
ATOM 6139 C C . LEU B 1 192 ? -13.227 20.781 4.148 1 95.19 192 LEU B C 1
ATOM 6141 O O . LEU B 1 192 ? -14.336 20.25 4.188 1 95.19 192 LEU B O 1
ATOM 6145 N N . LEU B 1 193 ? -12.938 21.828 3.408 1 96.25 193 LEU B N 1
ATOM 6146 C CA . LEU B 1 193 ? -13.961 22.359 2.518 1 96.25 193 LEU B CA 1
ATOM 6147 C C . LEU B 1 193 ? -14 21.578 1.205 1 96.25 193 LEU B C 1
ATOM 6149 O O . LEU B 1 193 ? -15.078 21.281 0.685 1 96.25 193 LEU B O 1
ATOM 6153 N N . ASP B 1 194 ? -12.758 21.297 0.748 1 93.44 194 ASP B N 1
ATOM 6154 C CA . ASP B 1 194 ? -12.688 20.609 -0.535 1 93.44 194 ASP B CA 1
ATOM 6155 C C . ASP B 1 194 ? -11.32 19.969 -0.735 1 93.44 194 ASP B C 1
ATOM 6157 O O . ASP B 1 194 ? -10.328 20.406 -0.151 1 93.44 194 ASP B O 1
ATOM 6161 N N . CYS B 1 195 ? -11.312 18.906 -1.369 1 90.38 195 CYS B N 1
ATOM 6162 C CA . CYS B 1 195 ? -10.141 18.219 -1.9 1 90.38 195 CYS B CA 1
ATOM 6163 C C . CYS B 1 195 ? -10.422 17.672 -3.289 1 90.38 195 CYS B C 1
ATOM 6165 O O . CYS B 1 195 ? -11.047 16.609 -3.426 1 90.38 195 CYS B O 1
ATOM 6167 N N . PHE B 1 196 ? -9.922 18.344 -4.246 1 86.81 196 PHE B N 1
ATOM 6168 C CA . PHE B 1 196 ? -10.383 18 -5.59 1 86.81 196 PHE B CA 1
ATOM 6169 C C . PHE B 1 196 ? -9.203 17.875 -6.551 1 86.81 196 PHE B C 1
ATOM 6171 O O . PHE B 1 196 ? -8.148 18.469 -6.332 1 86.81 196 PHE B O 1
ATOM 6178 N N . GLN B 1 197 ? -9.523 17.047 -7.52 1 85.56 197 GLN B N 1
ATOM 6179 C CA . GLN B 1 197 ? -8.555 16.891 -8.602 1 85.56 197 GLN B CA 1
ATOM 6180 C C . GLN B 1 197 ? -8.633 18.047 -9.594 1 85.56 197 GLN B C 1
ATOM 6182 O O . GLN B 1 197 ? -9.727 18.531 -9.898 1 85.56 197 GLN B O 1
ATOM 6187 N N . PHE B 1 198 ? -7.477 18.5 -9.969 1 80.44 198 PHE B N 1
ATOM 6188 C CA . PHE B 1 198 ? -7.492 19.516 -11.016 1 80.44 198 PHE B CA 1
ATOM 6189 C C . PHE B 1 198 ? -6.391 19.266 -12.031 1 80.44 198 PHE B C 1
ATOM 6191 O O . PHE B 1 198 ? -5.34 18.703 -11.695 1 80.44 198 PHE B O 1
ATOM 6198 N N . SER B 1 199 ? -6.652 19.5 -13.242 1 72.81 199 SER B N 1
ATOM 6199 C CA . SER B 1 199 ? -5.758 19.156 -14.344 1 72.81 199 SER B CA 1
ATOM 6200 C C . SER B 1 199 ? -5.02 20.391 -14.852 1 72.81 199 SER B C 1
ATOM 6202 O O . SER B 1 199 ? -4.012 20.281 -15.555 1 72.81 199 SER B O 1
ATOM 6204 N N . ASP B 1 200 ? -5.449 21.578 -14.461 1 71.94 200 ASP B N 1
ATOM 6205 C CA . ASP B 1 200 ? -4.848 22.797 -14.977 1 71.94 200 ASP B CA 1
ATOM 6206 C C . ASP B 1 200 ? -3.432 22.984 -14.438 1 71.94 200 ASP B C 1
ATOM 6208 O O . ASP B 1 200 ? -3.057 22.375 -13.438 1 71.94 200 ASP B O 1
ATOM 6212 N N . ARG B 1 201 ? -2.691 23.734 -15.219 1 77.44 201 ARG B N 1
ATOM 6213 C CA . ARG B 1 201 ? -1.382 24.141 -14.719 1 77.44 201 ARG B CA 1
ATOM 6214 C C . ARG B 1 201 ? -1.505 24.844 -13.367 1 77.44 201 ARG B C 1
ATOM 6216 O O . ARG B 1 201 ? -2.488 25.547 -13.117 1 77.44 201 ARG B O 1
ATOM 6223 N N . HIS B 1 202 ? -0.606 24.594 -12.602 1 81.81 202 HIS B N 1
ATOM 6224 C CA . HIS B 1 202 ? -0.596 25.203 -11.273 1 81.81 202 HIS B CA 1
ATOM 6225 C C . HIS B 1 202 ? -0.195 26.672 -11.336 1 81.81 202 HIS B C 1
ATOM 6227 O O . HIS B 1 202 ? 0.714 27.094 -10.625 1 81.81 202 HIS B O 1
ATOM 6233 N N . THR B 1 203 ? -0.934 27.375 -12.133 1 87.69 203 THR B N 1
ATOM 6234 C CA . THR B 1 203 ? -0.66 28.812 -12.242 1 87.69 203 THR B CA 1
ATOM 6235 C C . THR B 1 203 ? -1.42 29.578 -11.164 1 87.69 203 THR B C 1
ATOM 6237 O O . THR B 1 203 ? -2.412 29.094 -10.625 1 87.69 203 THR B O 1
ATOM 6240 N N . ALA B 1 204 ? -0.907 30.766 -10.914 1 93.25 204 ALA B N 1
ATOM 6241 C CA . ALA B 1 204 ? -1.539 31.625 -9.922 1 93.25 204 ALA B CA 1
ATOM 6242 C C . ALA B 1 204 ? -2.99 31.922 -10.289 1 93.25 204 ALA B C 1
ATOM 6244 O O . ALA B 1 204 ? -3.863 31.969 -9.414 1 93.25 204 ALA B O 1
ATOM 6245 N N . ASP B 1 205 ? -3.223 32.094 -11.523 1 93.75 205 ASP B N 1
ATOM 6246 C CA . ASP B 1 205 ? -4.566 32.406 -11.992 1 93.75 205 ASP B CA 1
ATOM 6247 C C . ASP B 1 205 ? -5.527 31.25 -11.734 1 93.75 205 ASP B C 1
ATOM 6249 O O . ASP B 1 205 ? -6.621 31.453 -11.211 1 93.75 205 ASP B O 1
ATOM 6253 N N . ASN B 1 206 ? -5.094 30.094 -12.102 1 91.62 206 ASN B N 1
ATOM 6254 C CA . ASN B 1 206 ? -5.941 28.938 -11.906 1 91.62 206 ASN B CA 1
ATOM 6255 C C . ASN B 1 206 ? -6.18 28.641 -10.422 1 91.62 206 ASN B C 1
ATOM 6257 O O . ASN B 1 206 ? -7.305 28.344 -10.023 1 91.62 206 ASN B O 1
ATOM 6261 N N . LEU B 1 207 ? -5.16 28.75 -9.688 1 94.12 207 LEU B N 1
ATOM 6262 C CA . LEU B 1 207 ? -5.266 28.484 -8.258 1 94.12 207 LEU B CA 1
ATOM 6263 C C . LEU B 1 207 ? -6.211 29.484 -7.59 1 94.12 207 LEU B C 1
ATOM 6265 O O . LEU B 1 207 ? -7.047 29.094 -6.77 1 94.12 207 LEU B O 1
ATOM 6269 N N . SER B 1 208 ? -6.039 30.766 -7.957 1 96.38 208 SER B N 1
ATOM 6270 C CA . SER B 1 208 ? -6.898 31.797 -7.379 1 96.38 208 SER B CA 1
ATOM 6271 C C . SER B 1 208 ? -8.359 31.578 -7.758 1 96.38 208 SER B C 1
ATOM 6273 O O . SER B 1 208 ? -9.258 31.797 -6.941 1 96.38 208 SER B O 1
ATOM 6275 N N . GLU B 1 209 ? -8.547 31.109 -8.938 1 95.56 209 GLU B N 1
ATOM 6276 C CA . GLU B 1 209 ? -9.906 30.844 -9.398 1 95.56 209 GLU B CA 1
ATOM 6277 C C . GLU B 1 209 ? -10.555 29.719 -8.578 1 95.56 209 GLU B C 1
ATOM 6279 O O . GLU B 1 209 ? -11.727 29.828 -8.203 1 95.56 209 GLU B O 1
ATOM 6284 N N . HIS B 1 210 ? -9.797 28.719 -8.336 1 94.75 210 HIS B N 1
ATOM 6285 C CA . HIS B 1 210 ? -10.32 27.625 -7.539 1 94.75 210 HIS B CA 1
ATOM 6286 C C . HIS B 1 210 ? -10.609 28.062 -6.109 1 94.75 210 HIS B C 1
ATOM 6288 O O . HIS B 1 210 ? -11.625 27.672 -5.531 1 94.75 210 HIS B O 1
ATOM 6294 N N . LEU B 1 211 ? -9.734 28.828 -5.523 1 96.69 211 LEU B N 1
ATOM 6295 C CA . LEU B 1 211 ? -9.914 29.312 -4.164 1 96.69 211 LEU B CA 1
ATOM 6296 C C . LEU B 1 211 ? -11.164 30.188 -4.059 1 96.69 211 LEU B C 1
ATOM 6298 O O . LEU B 1 211 ? -11.969 30.031 -3.139 1 96.69 211 LEU B O 1
ATOM 6302 N N . LEU B 1 212 ? -11.336 31.062 -5.035 1 97.12 212 LEU B N 1
ATOM 6303 C CA . LEU B 1 212 ? -12.492 31.953 -5.039 1 97.12 212 LEU B CA 1
ATOM 6304 C C . LEU B 1 212 ? -13.781 31.172 -5.254 1 97.12 212 LEU B C 1
ATOM 6306 O O . LEU B 1 212 ? -14.805 31.469 -4.637 1 97.12 212 LEU B O 1
ATOM 6310 N N . ARG B 1 213 ? -13.703 30.203 -6.117 1 96 213 ARG B N 1
ATOM 6311 C CA . ARG B 1 213 ? -14.859 29.344 -6.344 1 96 213 ARG B CA 1
ATOM 6312 C C . ARG B 1 213 ? -15.297 28.656 -5.055 1 96 213 ARG B C 1
ATOM 6314 O O . ARG B 1 213 ? -16.484 28.641 -4.73 1 96 213 ARG B O 1
ATOM 6321 N N . ILE B 1 214 ? -14.359 28.172 -4.336 1 96.25 214 ILE B N 1
ATOM 6322 C CA . ILE B 1 214 ? -14.641 27.438 -3.107 1 96.25 214 ILE B CA 1
ATOM 6323 C C . ILE B 1 214 ? -15.227 28.391 -2.068 1 96.25 214 ILE B C 1
ATOM 6325 O O . ILE B 1 214 ? -16.203 28.047 -1.395 1 96.25 214 ILE B O 1
ATOM 6329 N N . THR B 1 215 ? -14.688 29.594 -1.918 1 97.12 215 THR B N 1
ATOM 6330 C CA . THR B 1 215 ? -15.188 30.547 -0.93 1 97.12 215 THR B CA 1
ATOM 6331 C C . THR B 1 215 ? -16.594 31.016 -1.292 1 97.12 215 THR B C 1
ATOM 6333 O O . THR B 1 215 ? -17.406 31.281 -0.409 1 97.12 215 THR B O 1
ATOM 6336 N N . ARG B 1 216 ? -16.891 31.078 -2.576 1 96.75 216 ARG B N 1
ATOM 6337 C CA . ARG B 1 216 ? -18.25 31.406 -3.014 1 96.75 216 ARG B CA 1
ATOM 6338 C C . ARG B 1 216 ? -19.219 30.281 -2.691 1 96.75 216 ARG B C 1
ATOM 6340 O O . ARG B 1 216 ? -20.312 30.531 -2.189 1 96.75 216 ARG B O 1
ATOM 6347 N N . GLU B 1 217 ? -18.766 29.094 -2.982 1 95.75 217 GLU B N 1
ATOM 6348 C CA . GLU B 1 217 ? -19.594 27.922 -2.73 1 95.75 217 GLU B CA 1
ATOM 6349 C C . GLU B 1 217 ? -19.969 27.812 -1.254 1 95.75 217 GLU B C 1
ATOM 6351 O O . GLU B 1 217 ? -21.094 27.438 -0.916 1 95.75 217 GLU B O 1
ATOM 6356 N N . TRP B 1 218 ? -19.062 28.172 -0.435 1 97.12 218 TRP B N 1
ATOM 6357 C CA . TRP B 1 218 ? -19.266 28.016 1.003 1 97.12 218 TRP B CA 1
ATOM 6358 C C . TRP B 1 218 ? -19.75 29.328 1.63 1 97.12 218 TRP B C 1
ATOM 6360 O O . TRP B 1 218 ? -19.938 29.406 2.846 1 97.12 218 TRP B O 1
ATOM 6370 N N . GLU B 1 219 ? -19.859 30.375 0.854 1 95.75 219 GLU B N 1
ATOM 6371 C CA . GLU B 1 219 ? -20.391 31.672 1.257 1 95.75 219 GLU B CA 1
ATOM 6372 C C . GLU B 1 219 ? -19.562 32.281 2.371 1 95.75 219 GLU B C 1
ATOM 6374 O O . GLU B 1 219 ? -20.094 32.75 3.383 1 95.75 219 GLU B O 1
ATOM 6379 N N . ILE B 1 220 ? -18.234 32.281 2.131 1 96.75 220 ILE B N 1
ATOM 6380 C CA . ILE B 1 220 ? -17.344 32.844 3.139 1 96.75 220 ILE B CA 1
ATOM 6381 C C . ILE B 1 220 ? -16.391 33.844 2.484 1 96.75 220 ILE B C 1
ATOM 6383 O O . ILE B 1 220 ? -15.312 34.125 3 1 96.75 220 ILE B O 1
ATOM 6387 N N . GLN B 1 221 ? -16.734 34.406 1.427 1 94.75 221 GLN B N 1
ATOM 6388 C CA . GLN B 1 221 ? -15.891 35.312 0.644 1 94.75 221 GLN B CA 1
ATOM 6389 C C . GLN B 1 221 ? -15.422 36.5 1.481 1 94.75 221 GLN B C 1
ATOM 6391 O O . GLN B 1 221 ? -14.266 36.906 1.387 1 94.75 221 GLN B O 1
ATOM 6396 N N . GLU B 1 222 ? -16.266 36.969 2.322 1 94.19 222 GLU B N 1
ATOM 6397 C CA . GLU B 1 222 ? -15.953 38.156 3.078 1 94.19 222 GLU B CA 1
ATOM 6398 C C . GLU B 1 222 ? -15.43 37.812 4.473 1 94.19 222 GLU B C 1
ATOM 6400 O O . GLU B 1 222 ? -15.195 38.719 5.285 1 94.19 222 GLU B O 1
ATOM 6405 N N . LYS B 1 223 ? -15.211 36.594 4.738 1 96.88 223 LYS B N 1
ATOM 6406 C CA . LYS B 1 223 ? -14.875 36.188 6.094 1 96.88 223 LYS B CA 1
ATOM 6407 C C . LYS B 1 223 ? -13.422 35.719 6.176 1 96.88 223 LYS B C 1
ATOM 6409 O O . LYS B 1 223 ? -12.906 35.469 7.27 1 96.88 223 LYS B O 1
ATOM 6414 N N . VAL B 1 224 ? -12.742 35.625 5.016 1 98.06 224 VAL B N 1
ATOM 6415 C CA . VAL B 1 224 ? -11.383 35.094 4.992 1 98.06 224 VAL B CA 1
ATOM 6416 C C . VAL B 1 224 ? -10.406 36.125 5.527 1 98.06 224 VAL B C 1
ATOM 6418 O O . VAL B 1 224 ? -10.242 37.219 4.934 1 98.06 224 VAL B O 1
ATOM 6421 N N . VAL B 1 225 ? -9.773 35.781 6.633 1 97.62 225 VAL B N 1
ATOM 6422 C CA . VAL B 1 225 ? -8.898 36.781 7.266 1 97.62 225 VAL B CA 1
ATOM 6423 C C . VAL B 1 225 ? -7.441 36.469 6.914 1 97.62 225 VAL B C 1
ATOM 6425 O O . VAL B 1 225 ? -6.574 37.344 7.027 1 97.62 225 VAL B O 1
ATOM 6428 N N . ALA B 1 226 ? -7.215 35.188 6.582 1 97.94 226 ALA B N 1
ATOM 6429 C CA . ALA B 1 226 ? -5.855 34.781 6.234 1 97.94 226 ALA B CA 1
ATOM 6430 C C . ALA B 1 226 ? -5.855 33.469 5.477 1 97.94 226 ALA B C 1
ATOM 6432 O O . ALA B 1 226 ? -6.816 32.688 5.566 1 97.94 226 ALA B O 1
ATOM 6433 N N . CYS B 1 227 ? -4.84 33.25 4.715 1 97.88 227 CYS B N 1
ATOM 6434 C CA . CYS B 1 227 ? -4.574 31.969 4.074 1 97.88 227 CYS B CA 1
ATOM 6435 C C . CYS B 1 227 ? -3.135 31.516 4.312 1 97.88 227 CYS B C 1
ATOM 6437 O O . CYS B 1 227 ? -2.197 32.281 4.074 1 97.88 227 CYS B O 1
ATOM 6439 N N . VAL B 1 228 ? -3.025 30.359 4.832 1 96.81 228 VAL B N 1
ATOM 6440 C CA . VAL B 1 228 ? -1.708 29.812 5.16 1 96.81 228 VAL B CA 1
ATOM 6441 C C . VAL B 1 228 ? -1.307 28.766 4.121 1 96.81 228 VAL B C 1
ATOM 6443 O O . VAL B 1 228 ? -2.061 27.828 3.855 1 96.81 228 VAL B O 1
ATOM 6446 N N . THR B 1 229 ? -0.157 28.906 3.496 1 95.38 229 THR B N 1
ATOM 6447 C CA . THR B 1 229 ? 0.312 27.984 2.459 1 95.38 229 THR B CA 1
ATOM 6448 C C . THR B 1 229 ? 1.796 27.672 2.643 1 95.38 229 THR B C 1
ATOM 6450 O O . THR B 1 229 ? 2.426 28.156 3.584 1 95.38 229 THR B O 1
ATOM 6453 N N . ASP B 1 230 ? 2.352 26.906 1.733 1 88.88 230 ASP B N 1
ATOM 6454 C CA . ASP B 1 230 ? 3.76 26.531 1.818 1 88.88 230 ASP B CA 1
ATOM 6455 C C . ASP B 1 230 ? 4.66 27.641 1.285 1 88.88 230 ASP B C 1
ATOM 6457 O O . ASP B 1 230 ? 5.887 27.547 1.374 1 88.88 230 ASP B O 1
ATOM 6461 N N . GLY B 1 231 ? 4.125 28.672 0.695 1 89.06 231 GLY B N 1
ATOM 6462 C CA . GLY B 1 231 ? 4.883 29.859 0.321 1 89.06 231 GLY B CA 1
ATOM 6463 C C . GLY B 1 231 ? 5.484 29.766 -1.068 1 89.06 231 GLY B C 1
ATOM 6464 O O . GLY B 1 231 ? 6.32 30.594 -1.444 1 89.06 231 GLY B O 1
ATOM 6465 N N . ALA B 1 232 ? 5.066 28.812 -1.875 1 88.56 232 ALA B N 1
ATOM 6466 C CA . ALA B 1 232 ? 5.527 28.734 -3.26 1 88.56 232 ALA B CA 1
ATOM 6467 C C . ALA B 1 232 ? 5.09 29.969 -4.051 1 88.56 232 ALA B C 1
ATOM 6469 O O . ALA B 1 232 ? 4.117 30.625 -3.689 1 88.56 232 ALA B O 1
ATOM 6470 N N . SER B 1 233 ? 5.777 30.281 -5.055 1 92.06 233 SER B N 1
ATOM 6471 C CA . SER B 1 233 ? 5.551 31.516 -5.801 1 92.06 233 SER B CA 1
ATOM 6472 C C . SER B 1 233 ? 4.16 31.547 -6.422 1 92.06 233 SER B C 1
ATOM 6474 O O . SER B 1 233 ? 3.469 32.562 -6.371 1 92.06 233 SER B O 1
ATOM 6476 N N . ASN B 1 234 ? 3.766 30.422 -6.957 1 91.31 234 ASN B N 1
ATOM 6477 C CA . ASN B 1 234 ? 2.477 30.375 -7.641 1 91.31 234 ASN B CA 1
ATOM 6478 C C . ASN B 1 234 ? 1.317 30.578 -6.672 1 91.31 234 ASN B C 1
ATOM 6480 O O . ASN B 1 234 ? 0.415 31.375 -6.934 1 91.31 234 ASN B O 1
ATOM 6484 N N . ILE B 1 235 ? 1.334 29.938 -5.578 1 93.44 235 ILE B N 1
ATOM 6485 C CA . ILE B 1 235 ? 0.237 30.031 -4.621 1 93.44 235 ILE B CA 1
ATOM 6486 C C . ILE B 1 235 ? 0.291 31.391 -3.922 1 93.44 235 ILE B C 1
ATOM 6488 O O . ILE B 1 235 ? -0.747 31.953 -3.566 1 93.44 235 ILE B O 1
ATOM 6492 N N . THR B 1 236 ? 1.499 31.969 -3.686 1 94.88 236 THR B N 1
ATOM 6493 C CA . THR B 1 236 ? 1.642 33.281 -3.109 1 94.88 236 THR B CA 1
ATOM 6494 C C . THR B 1 236 ? 0.96 34.344 -3.99 1 94.88 236 THR B C 1
ATOM 6496 O O . THR B 1 236 ? 0.202 35.188 -3.494 1 94.88 236 THR B O 1
ATOM 6499 N N . LEU B 1 237 ? 1.225 34.188 -5.277 1 96.19 237 LEU B N 1
ATOM 6500 C CA . LEU B 1 237 ? 0.595 35.094 -6.227 1 96.19 237 LEU B CA 1
ATOM 6501 C C . LEU B 1 237 ? -0.912 34.875 -6.285 1 96.19 237 LEU B C 1
ATOM 6503 O O . LEU B 1 237 ? -1.682 35.812 -6.465 1 96.19 237 LEU B O 1
ATOM 6507 N N . ALA B 1 238 ? -1.267 33.656 -6.148 1 96.38 238 ALA B N 1
ATOM 6508 C CA . ALA B 1 238 ? -2.688 33.312 -6.156 1 96.38 238 ALA B CA 1
ATOM 6509 C C . ALA B 1 238 ? -3.414 33.969 -4.988 1 96.38 238 ALA B C 1
ATOM 6511 O O . ALA B 1 238 ? -4.508 34.531 -5.156 1 96.38 238 ALA B O 1
ATOM 6512 N N . ILE B 1 239 ? -2.869 33.969 -3.836 1 97.06 239 ILE B N 1
ATOM 6513 C CA . ILE B 1 239 ? -3.475 34.531 -2.643 1 97.06 239 ILE B CA 1
ATOM 6514 C C . ILE B 1 239 ? -3.559 36.062 -2.795 1 97.06 239 ILE B C 1
ATOM 6516 O O . ILE B 1 239 ? -4.539 36.688 -2.375 1 97.06 239 ILE B O 1
ATOM 6520 N N . GLN B 1 240 ? -2.568 36.656 -3.375 1 96.31 240 GLN B N 1
ATOM 6521 C CA . GLN B 1 240 ? -2.582 38.094 -3.645 1 96.31 240 GLN B CA 1
ATOM 6522 C C . GLN B 1 240 ? -3.738 38.469 -4.566 1 96.31 240 GLN B C 1
ATOM 6524 O O . GLN B 1 240 ? -4.402 39.469 -4.352 1 96.31 240 GLN B O 1
ATOM 6529 N N . LYS B 1 241 ? -3.906 37.656 -5.516 1 96.25 241 LYS B N 1
ATOM 6530 C CA . LYS B 1 241 ? -5 37.875 -6.453 1 96.25 241 LYS B CA 1
ATOM 6531 C C . LYS B 1 241 ? -6.355 37.781 -5.762 1 96.25 241 LYS B C 1
ATOM 6533 O O . LYS B 1 241 ? -7.309 38.438 -6.141 1 96.25 241 LYS B O 1
ATOM 6538 N N . CYS B 1 242 ? -6.43 36.938 -4.785 1 96.69 242 CYS B N 1
ATOM 6539 C CA . CYS B 1 242 ? -7.652 36.812 -4.004 1 96.69 242 CYS B CA 1
ATOM 6540 C C . CYS B 1 242 ? -7.824 37.969 -3.045 1 96.69 242 CYS B C 1
ATOM 6542 O O . CYS B 1 242 ? -8.891 38.156 -2.457 1 96.69 242 CYS B O 1
ATOM 6544 N N . ARG B 1 243 ? -6.746 38.781 -2.818 1 95.88 243 ARG B N 1
ATOM 6545 C CA . ARG B 1 243 ? -6.711 39.938 -1.918 1 95.88 243 ARG B CA 1
ATOM 6546 C C . ARG B 1 243 ? -6.867 39.5 -0.465 1 95.88 243 ARG B C 1
ATOM 6548 O O . ARG B 1 243 ? -7.617 40.094 0.295 1 95.88 243 ARG B O 1
ATOM 6555 N N . TRP B 1 244 ? -6.312 38.312 -0.163 1 97.12 244 TRP B N 1
ATOM 6556 C CA . TRP B 1 244 ? -6.273 37.812 1.209 1 97.12 244 TRP B CA 1
ATOM 6557 C C . TRP B 1 244 ? -4.902 38.062 1.837 1 97.12 244 TRP B C 1
ATOM 6559 O O . TRP B 1 244 ? -3.902 38.188 1.128 1 97.12 244 TRP B O 1
ATOM 6569 N N . LYS B 1 245 ? -4.879 38.219 3.193 1 96.88 245 LYS B N 1
ATOM 6570 C CA . LYS B 1 245 ? -3.586 38.188 3.873 1 96.88 245 LYS B CA 1
ATOM 6571 C C . LYS B 1 245 ? -2.949 36.812 3.803 1 96.88 245 LYS B C 1
ATOM 6573 O O . LYS B 1 245 ? -3.635 35.812 3.949 1 96.88 245 LYS B O 1
ATOM 6578 N N . HIS B 1 246 ? -1.693 36.812 3.484 1 96.81 246 HIS B N 1
ATOM 6579 C CA . HIS B 1 246 ? -0.974 35.562 3.285 1 96.81 246 HIS B CA 1
ATOM 6580 C C . HIS B 1 246 ? 0 35.281 4.43 1 96.81 246 HIS B C 1
ATOM 6582 O O . HIS B 1 246 ? 0.752 36.188 4.828 1 96.81 246 HIS B O 1
ATOM 6588 N N . LEU B 1 247 ? -0.083 34.156 5.016 1 96.56 247 LEU B N 1
ATOM 6589 C CA . LEU B 1 247 ? 0.9 33.688 5.988 1 96.56 247 LEU B CA 1
ATOM 6590 C C . LEU B 1 247 ? 1.59 32.438 5.496 1 96.56 247 LEU B C 1
ATOM 6592 O O . LEU B 1 247 ? 0.925 31.469 5.094 1 96.56 247 LEU B O 1
ATOM 6596 N N . HIS B 1 248 ? 2.896 32.438 5.543 1 95.19 248 HIS B N 1
ATOM 6597 C CA . HIS B 1 248 ? 3.652 31.266 5.152 1 95.19 248 HIS B CA 1
ATOM 6598 C C . HIS B 1 248 ? 3.68 30.219 6.273 1 95.19 248 HIS B C 1
ATOM 6600 O O . HIS B 1 248 ? 3.846 30.578 7.441 1 95.19 248 HIS B O 1
ATOM 6606 N N . CYS B 1 249 ? 3.42 29 5.84 1 95 249 CYS B N 1
ATOM 6607 C CA . CYS B 1 249 ? 3.482 27.922 6.809 1 95 249 CYS B CA 1
ATOM 6608 C C . CYS B 1 249 ? 4.805 27.938 7.562 1 95 249 CYS B C 1
ATOM 6610 O O . CYS B 1 249 ? 5.871 27.828 6.961 1 95 249 CYS B O 1
ATOM 6612 N N . PHE B 1 250 ? 4.703 28.047 8.883 1 95.94 250 PHE B N 1
ATOM 6613 C CA . PHE B 1 250 ? 5.902 28.188 9.703 1 95.94 250 PHE B CA 1
ATOM 6614 C C . PHE B 1 250 ? 6.711 26.891 9.688 1 95.94 250 PHE B C 1
ATOM 6616 O O . PHE B 1 250 ? 7.945 26.922 9.727 1 95.94 250 PHE B O 1
ATOM 6623 N N . ALA B 1 251 ? 6.031 25.766 9.641 1 93.44 251 ALA B N 1
ATOM 6624 C CA . ALA B 1 251 ? 6.734 24.484 9.562 1 93.44 251 ALA B CA 1
ATOM 6625 C C . ALA B 1 251 ? 7.578 24.406 8.289 1 93.44 251 ALA B C 1
ATOM 6627 O O . ALA B 1 251 ? 8.695 23.875 8.312 1 93.44 251 ALA B O 1
ATOM 6628 N N . HIS B 1 252 ? 7.059 24.875 7.207 1 91.81 252 HIS B N 1
ATOM 6629 C CA . HIS B 1 252 ? 7.816 24.906 5.965 1 91.81 252 HIS B CA 1
ATOM 6630 C C . HIS B 1 252 ? 9.008 25.844 6.066 1 91.81 252 HIS B C 1
ATOM 6632 O O . HIS B 1 252 ? 10.078 25.578 5.516 1 91.81 252 HIS B O 1
ATOM 6638 N N . THR B 1 253 ? 8.781 26.953 6.684 1 94.69 253 THR B N 1
ATOM 6639 C CA . THR B 1 253 ? 9.875 27.891 6.902 1 94.69 253 THR B CA 1
ATOM 6640 C C . THR B 1 253 ? 10.992 27.25 7.719 1 94.69 253 THR B C 1
ATOM 6642 O O . THR B 1 253 ? 12.164 27.375 7.371 1 94.69 253 THR B O 1
ATOM 6645 N N . LEU B 1 254 ? 10.594 26.578 8.781 1 95.5 254 LEU B N 1
ATOM 6646 C CA . LEU B 1 254 ? 11.578 25.875 9.602 1 95.5 254 LEU B CA 1
ATOM 6647 C C . LEU B 1 254 ? 12.305 24.812 8.797 1 95.5 254 LEU B C 1
ATOM 6649 O O . LEU B 1 254 ? 13.508 24.594 8.969 1 95.5 254 LEU B O 1
ATOM 6653 N N . ASN B 1 255 ? 11.555 24.125 7.977 1 93.38 255 ASN B N 1
ATOM 6654 C CA . ASN B 1 255 ? 12.156 23.109 7.121 1 93.38 255 ASN B CA 1
ATOM 6655 C C . ASN B 1 255 ? 13.25 23.703 6.238 1 93.38 255 ASN B C 1
ATOM 6657 O O . ASN B 1 255 ? 14.328 23.109 6.109 1 93.38 255 ASN B O 1
ATOM 6661 N N . LEU B 1 256 ? 12.984 24.828 5.66 1 93.56 256 LEU B N 1
ATOM 6662 C CA . LEU B 1 256 ? 13.961 25.484 4.801 1 93.56 256 LEU B CA 1
ATOM 6663 C C . LEU B 1 256 ? 15.188 25.906 5.598 1 93.56 256 LEU B C 1
ATOM 6665 O O . LEU B 1 256 ? 16.328 25.781 5.125 1 93.56 256 LEU B O 1
ATOM 6669 N N . ILE B 1 257 ? 14.969 26.391 6.766 1 96.62 257 ILE B N 1
ATOM 6670 C CA . ILE B 1 257 ? 16.047 26.844 7.633 1 96.62 257 ILE B CA 1
ATOM 6671 C C . ILE B 1 257 ? 16.969 25.656 7.969 1 96.62 257 ILE B C 1
ATOM 6673 O O . ILE B 1 257 ? 18.172 25.734 7.773 1 96.62 257 ILE B O 1
ATOM 6677 N N . VAL B 1 258 ? 16.344 24.609 8.445 1 97.06 258 VAL B N 1
ATOM 6678 C CA . VAL B 1 258 ? 17.125 23.453 8.914 1 97.06 258 VAL B CA 1
ATOM 6679 C C . VAL B 1 258 ? 17.812 22.781 7.73 1 97.06 258 VAL B C 1
ATOM 6681 O O . VAL B 1 258 ? 18.969 22.359 7.84 1 97.06 258 VAL B O 1
ATOM 6684 N N . ARG B 1 259 ? 17.156 22.672 6.625 1 94.88 259 ARG B N 1
ATOM 6685 C CA . ARG B 1 259 ? 17.766 22.094 5.438 1 94.88 259 ARG B CA 1
ATOM 6686 C C . ARG B 1 259 ? 18.984 22.906 5 1 94.88 259 ARG B C 1
ATOM 6688 O O . ARG B 1 259 ? 19.984 22.328 4.555 1 94.88 259 ARG B O 1
ATOM 6695 N N . GLY B 1 260 ? 18.844 24.219 5.074 1 94.38 260 GLY B N 1
ATOM 6696 C CA . GLY B 1 260 ? 20 25.062 4.797 1 94.38 260 GLY B CA 1
ATOM 6697 C C . GLY B 1 260 ? 21.188 24.781 5.699 1 94.38 260 GLY B C 1
ATOM 6698 O O . GLY B 1 260 ? 22.328 24.797 5.25 1 94.38 260 GLY B O 1
ATOM 6699 N N . GLY B 1 261 ? 20.859 24.547 6.949 1 96 261 GLY B N 1
ATOM 6700 C CA . GLY B 1 261 ? 21.906 24.203 7.898 1 96 261 GLY B CA 1
ATOM 6701 C C . GLY B 1 261 ? 22.516 22.828 7.652 1 96 261 GLY B C 1
ATOM 6702 O O . GLY B 1 261 ? 23.734 22.656 7.727 1 96 261 GLY B O 1
ATOM 6703 N N . LEU B 1 262 ? 21.703 21.875 7.297 1 95.38 262 LEU B N 1
ATOM 6704 C CA . LEU B 1 262 ? 22.109 20.484 7.156 1 95.38 262 LEU B CA 1
ATOM 6705 C C . LEU B 1 262 ? 23.031 20.312 5.961 1 95.38 262 LEU B C 1
ATOM 6707 O O . LEU B 1 262 ? 23.75 19.312 5.867 1 95.38 262 LEU B O 1
ATOM 6711 N N . LYS B 1 263 ? 23.047 21.25 5.066 1 94.88 263 LYS B N 1
ATOM 6712 C CA . LYS B 1 263 ? 23.984 21.219 3.943 1 94.88 263 LYS B CA 1
ATOM 6713 C C . LYS B 1 263 ? 25.438 21.203 4.426 1 94.88 263 LYS B C 1
ATOM 6715 O O . LYS B 1 263 ? 26.312 20.625 3.771 1 94.88 263 LYS B O 1
ATOM 6720 N N . LYS B 1 264 ? 25.625 21.797 5.598 1 95 264 LYS B N 1
ATOM 6721 C CA . LYS B 1 264 ? 26.969 21.859 6.156 1 95 264 LYS B CA 1
ATOM 6722 C C . LYS B 1 264 ? 27.406 20.5 6.699 1 95 264 LYS B C 1
ATOM 6724 O O . LYS B 1 264 ? 28.594 20.25 6.891 1 95 264 LYS B O 1
ATOM 6729 N N . LEU B 1 265 ? 26.484 19.641 6.883 1 95 265 LEU B N 1
ATOM 6730 C CA . LEU B 1 265 ? 26.734 18.297 7.391 1 95 265 LEU B CA 1
ATOM 6731 C C . LEU B 1 265 ? 26.562 17.25 6.293 1 95 265 LEU B C 1
ATOM 6733 O O . LEU B 1 265 ? 26.453 16.047 6.578 1 95 265 LEU B O 1
ATOM 6737 N N . ALA B 1 266 ? 26.531 17.609 5.062 1 94.56 266 ALA B N 1
ATOM 6738 C CA . ALA B 1 266 ? 26.125 16.766 3.938 1 94.56 266 ALA B CA 1
ATOM 6739 C C . ALA B 1 266 ? 27.047 15.562 3.799 1 94.56 266 ALA B C 1
ATOM 6741 O O . ALA B 1 266 ? 26.578 14.445 3.562 1 94.56 266 ALA B O 1
ATOM 6742 N N . ASP B 1 267 ? 28.312 15.758 3.945 1 94.31 267 ASP B N 1
ATOM 6743 C CA . ASP B 1 267 ? 29.281 14.672 3.77 1 94.31 267 ASP B CA 1
ATOM 6744 C C . ASP B 1 267 ? 29.031 13.562 4.789 1 94.31 267 ASP B C 1
ATOM 6746 O O . ASP B 1 267 ? 28.984 12.383 4.434 1 94.31 267 ASP B O 1
ATOM 6750 N N . THR B 1 268 ? 28.922 14.031 6.012 1 94.94 268 THR B N 1
ATOM 6751 C CA . THR B 1 268 ? 28.703 13.062 7.086 1 94.94 268 THR B CA 1
ATOM 6752 C C . THR B 1 268 ? 27.344 12.391 6.938 1 94.94 268 THR B C 1
ATOM 6754 O O . THR B 1 268 ? 27.219 11.18 7.125 1 94.94 268 THR B O 1
ATOM 6757 N N . THR B 1 269 ? 26.297 13.164 6.602 1 94.94 269 THR B N 1
ATOM 6758 C CA . THR B 1 269 ? 24.953 12.617 6.453 1 94.94 269 THR B CA 1
ATOM 6759 C C . THR B 1 269 ? 24.891 11.641 5.289 1 94.94 269 THR B C 1
ATOM 6761 O O . THR B 1 269 ? 24.172 10.633 5.352 1 94.94 269 THR B O 1
ATOM 6764 N N . ASP B 1 270 ? 25.609 11.914 4.289 1 94.31 270 ASP B N 1
ATOM 6765 C CA . ASP B 1 270 ? 25.641 11.023 3.131 1 94.31 270 ASP B CA 1
ATOM 6766 C C . ASP B 1 270 ? 26.281 9.68 3.484 1 94.31 270 ASP B C 1
ATOM 6768 O O . ASP B 1 270 ? 25.828 8.633 3.008 1 94.31 270 ASP B O 1
ATOM 6772 N N . LYS B 1 271 ? 27.328 9.75 4.23 1 94.81 271 LYS B N 1
ATOM 6773 C CA . LYS B 1 271 ? 27.938 8.516 4.699 1 94.81 271 LYS B CA 1
ATOM 6774 C C . LYS B 1 271 ? 26.953 7.672 5.492 1 94.81 271 LYS B C 1
ATOM 6776 O O . LYS B 1 271 ? 26.875 6.453 5.316 1 94.81 271 LYS B O 1
ATOM 6781 N N . VAL B 1 272 ? 26.203 8.375 6.348 1 96.12 272 VAL B N 1
ATOM 6782 C CA . VAL B 1 272 ? 25.203 7.688 7.145 1 96.12 272 VAL B CA 1
ATOM 6783 C C . VAL B 1 272 ? 24.156 7.07 6.223 1 96.12 272 VAL B C 1
ATOM 6785 O O . VAL B 1 272 ? 23.766 5.914 6.398 1 96.12 272 VAL B O 1
ATOM 6788 N N . LYS B 1 273 ? 23.719 7.824 5.254 1 94.56 273 LYS B N 1
ATOM 6789 C CA . LYS B 1 273 ? 22.719 7.355 4.305 1 94.56 273 LYS B CA 1
ATOM 6790 C C . LYS B 1 273 ? 23.188 6.105 3.572 1 94.56 273 LYS B C 1
ATOM 6792 O O . LYS B 1 273 ? 22.422 5.172 3.35 1 94.56 273 LYS B O 1
ATOM 6797 N N . HIS B 1 274 ? 24.422 6.086 3.25 1 93.62 274 HIS B N 1
ATOM 6798 C CA . HIS B 1 274 ? 24.984 4.945 2.541 1 93.62 274 HIS B CA 1
ATOM 6799 C C . HIS B 1 274 ? 25 3.697 3.42 1 93.62 274 HIS B C 1
ATOM 6801 O O . HIS B 1 274 ? 24.734 2.594 2.941 1 93.62 274 HIS B O 1
ATOM 6807 N N . ILE B 1 275 ? 25.328 3.895 4.574 1 94.25 275 ILE B N 1
ATOM 6808 C CA . ILE B 1 275 ? 25.344 2.77 5.504 1 94.25 275 ILE B CA 1
ATOM 6809 C C . ILE B 1 275 ? 23.938 2.252 5.719 1 94.25 275 ILE B C 1
ATOM 6811 O O . ILE B 1 275 ? 23.703 1.041 5.715 1 94.25 275 ILE B O 1
ATOM 6815 N N . VAL B 1 276 ? 23.031 3.195 5.902 1 93.81 276 VAL B N 1
ATOM 6816 C CA . VAL B 1 276 ? 21.625 2.834 6.102 1 93.81 276 VAL B CA 1
ATOM 6817 C C . VAL B 1 276 ? 21.109 2.086 4.879 1 93.81 276 VAL B C 1
ATOM 6819 O O . VAL B 1 276 ? 20.406 1.075 5.012 1 93.81 276 VAL B O 1
ATOM 6822 N N . ASP B 1 277 ? 21.484 2.553 3.762 1 90.44 277 ASP B N 1
ATOM 6823 C CA . ASP B 1 277 ? 21.094 1.912 2.51 1 90.44 277 ASP B CA 1
ATOM 6824 C C . ASP B 1 277 ? 21.641 0.487 2.432 1 90.44 277 ASP B C 1
ATOM 6826 O O . ASP B 1 277 ? 20.969 -0.415 1.936 1 90.44 277 ASP B O 1
ATOM 6830 N N . HIS B 1 278 ? 22.859 0.301 2.852 1 90.75 278 HIS B N 1
ATOM 6831 C CA . HIS B 1 278 ? 23.469 -1.023 2.891 1 90.75 278 HIS B CA 1
ATOM 6832 C C . HIS B 1 278 ? 22.625 -1.995 3.709 1 90.75 278 HIS B C 1
ATOM 6834 O O . HIS B 1 278 ? 22.344 -3.115 3.268 1 90.75 278 HIS B O 1
ATOM 6840 N N . PHE B 1 279 ? 22.219 -1.565 4.863 1 89.81 279 PHE B N 1
ATOM 6841 C CA . PHE B 1 279 ? 21.438 -2.436 5.738 1 89.81 279 PHE B CA 1
ATOM 6842 C C . PHE B 1 279 ? 20.062 -2.711 5.141 1 89.81 279 PHE B C 1
ATOM 6844 O O . PHE B 1 279 ? 19.453 -3.754 5.406 1 89.81 279 PHE B O 1
ATOM 6851 N N . HIS B 1 280 ? 19.531 -1.789 4.344 1 85.56 280 HIS B N 1
ATOM 6852 C CA . HIS B 1 280 ? 18.219 -1.973 3.734 1 85.56 280 HIS B CA 1
ATOM 6853 C C . HIS B 1 280 ? 18.297 -2.898 2.525 1 85.56 280 HIS B C 1
ATOM 6855 O O . HIS B 1 280 ? 17.328 -3.582 2.197 1 85.56 280 HIS B O 1
ATOM 6861 N N . ARG B 1 281 ? 19.391 -2.98 1.937 1 80 281 ARG B N 1
ATOM 6862 C CA . ARG B 1 281 ? 19.547 -3.756 0.71 1 80 281 ARG B CA 1
ATOM 6863 C C . ARG B 1 281 ? 20.047 -5.168 1.013 1 80 281 ARG B C 1
ATOM 6865 O O . ARG B 1 281 ? 19.75 -6.105 0.262 1 80 281 ARG B O 1
ATOM 6872 N N . SER B 1 282 ? 20.844 -5.309 2.043 1 80.38 282 SER B N 1
ATOM 6873 C CA . SER B 1 282 ? 21.438 -6.598 2.375 1 80.38 282 SER B CA 1
ATOM 6874 C C . SER B 1 282 ? 20.656 -7.297 3.486 1 80.38 282 SER B C 1
ATOM 6876 O O . SER B 1 282 ? 20.766 -6.922 4.656 1 80.38 282 SER B O 1
ATOM 6878 N N . SER B 1 283 ? 19.953 -8.383 3.107 1 77.81 283 SER B N 1
ATOM 6879 C CA . SER B 1 283 ? 19.219 -9.148 4.109 1 77.81 283 SER B CA 1
ATOM 6880 C C . SER B 1 283 ? 20.172 -9.758 5.141 1 77.81 283 SER B C 1
ATOM 6882 O O . SER B 1 283 ? 19.828 -9.836 6.324 1 77.81 283 SER B O 1
ATOM 6884 N N . LEU B 1 284 ? 21.266 -10.117 4.711 1 80.44 284 LEU B N 1
ATOM 6885 C CA . LEU B 1 284 ? 22.281 -10.688 5.598 1 80.44 284 LEU B CA 1
ATOM 6886 C C . LEU B 1 284 ? 22.719 -9.68 6.645 1 80.44 284 LEU B C 1
ATOM 6888 O O . LEU B 1 284 ? 22.766 -9.992 7.836 1 80.44 284 LEU B O 1
ATOM 6892 N N . SER B 1 285 ? 23.062 -8.508 6.16 1 87.06 285 SER B N 1
ATOM 6893 C CA . SER B 1 285 ? 23.531 -7.469 7.078 1 87.06 285 SER B CA 1
ATOM 6894 C C . SER B 1 285 ? 22.438 -7.059 8.055 1 87.06 285 SER B C 1
ATOM 6896 O O . SER B 1 285 ? 22.703 -6.797 9.227 1 87.06 285 SER B O 1
ATOM 6898 N N . ALA B 1 286 ? 21.281 -7.031 7.547 1 87.5 286 ALA B N 1
ATOM 6899 C CA . ALA B 1 286 ? 20.141 -6.664 8.391 1 87.5 286 ALA B CA 1
ATOM 6900 C C . ALA B 1 286 ? 19.922 -7.695 9.492 1 87.5 286 ALA B C 1
ATOM 6902 O O . ALA B 1 286 ? 19.672 -7.336 10.648 1 87.5 286 ALA B O 1
ATOM 6903 N N . GLU B 1 287 ? 20.016 -8.891 9.117 1 84.38 287 GLU B N 1
ATOM 6904 C CA . GLU B 1 287 ? 19.844 -9.961 10.094 1 84.38 287 GLU B CA 1
ATOM 6905 C C . GLU B 1 287 ? 20.969 -9.969 11.117 1 84.38 287 GLU B C 1
ATOM 6907 O O . GLU B 1 287 ? 20.734 -10.211 12.305 1 84.38 287 GLU B O 1
ATOM 6912 N N . LYS B 1 288 ? 22.109 -9.789 10.625 1 89.44 288 LYS B N 1
ATOM 6913 C CA . LYS B 1 288 ? 23.25 -9.742 11.531 1 89.44 288 LYS B CA 1
ATOM 6914 C C . LYS B 1 288 ? 23.125 -8.578 12.516 1 89.44 288 LYS B C 1
ATOM 6916 O O . LYS B 1 288 ? 23.516 -8.703 13.68 1 89.44 288 LYS B O 1
ATOM 6921 N N . LEU B 1 289 ? 22.672 -7.488 12.047 1 92.69 289 LEU B N 1
ATOM 6922 C CA . LEU B 1 289 ? 22.438 -6.352 12.93 1 92.69 289 LEU B CA 1
ATOM 6923 C C . LEU B 1 289 ? 21.422 -6.703 14.016 1 92.69 289 LEU B C 1
ATOM 6925 O O . LEU B 1 289 ? 21.609 -6.387 15.188 1 92.69 289 LEU B O 1
ATOM 6929 N N . ARG B 1 290 ? 20.391 -7.348 13.602 1 88.88 290 ARG B N 1
ATOM 6930 C CA . ARG B 1 290 ? 19.359 -7.777 14.555 1 88.88 290 ARG B CA 1
ATOM 6931 C C . ARG B 1 290 ? 19.953 -8.703 15.609 1 88.88 290 ARG B C 1
ATOM 6933 O O . ARG B 1 290 ? 19.656 -8.578 16.797 1 88.88 290 ARG B O 1
ATOM 6940 N N . ALA B 1 291 ? 20.703 -9.625 15.141 1 89.19 291 ALA B N 1
ATOM 6941 C CA . ALA B 1 291 ? 21.359 -10.562 16.047 1 89.19 291 ALA B CA 1
ATOM 6942 C C . ALA B 1 291 ? 22.297 -9.836 17 1 89.19 291 ALA B C 1
ATOM 6944 O O . ALA B 1 291 ? 22.375 -10.164 18.188 1 89.19 291 ALA B O 1
ATOM 6945 N N . THR B 1 292 ? 23.047 -8.891 16.516 1 93.25 292 THR B N 1
ATOM 6946 C CA . THR B 1 292 ? 23.984 -8.109 17.328 1 93.25 292 THR B CA 1
ATOM 6947 C C . THR B 1 292 ? 23.234 -7.309 18.375 1 93.25 292 THR B C 1
ATOM 6949 O O . THR B 1 292 ? 23.672 -7.215 19.531 1 93.25 292 THR B O 1
ATOM 6952 N N . LEU B 1 293 ? 22.141 -6.727 17.969 1 93 293 LEU B N 1
ATOM 6953 C CA . LEU B 1 293 ? 21.312 -5.98 18.922 1 93 293 LEU B CA 1
ATOM 6954 C C . LEU B 1 293 ? 20.828 -6.879 20.047 1 93 293 LEU B C 1
ATOM 6956 O O . LEU B 1 293 ? 20.891 -6.504 21.219 1 93 293 LEU B O 1
ATOM 6960 N N . ALA B 1 294 ? 20.391 -8.023 19.656 1 90.19 294 ALA B N 1
ATOM 6961 C CA . ALA B 1 294 ? 19.922 -8.984 20.641 1 90.19 294 ALA B CA 1
ATOM 6962 C C . ALA B 1 294 ? 21.047 -9.375 21.609 1 90.19 294 ALA B C 1
ATOM 6964 O O . ALA B 1 294 ? 20.828 -9.469 22.812 1 90.19 294 ALA B O 1
ATOM 6965 N N . GLN B 1 295 ? 22.172 -9.602 21.062 1 91.31 295 GLN B N 1
ATOM 6966 C CA . GLN B 1 295 ? 23.328 -9.984 21.859 1 91.31 295 GLN B CA 1
ATOM 6967 C C . GLN B 1 295 ? 23.719 -8.883 22.828 1 91.31 295 GLN B C 1
ATOM 6969 O O . GLN B 1 295 ? 24.203 -9.156 23.938 1 91.31 295 GLN B O 1
ATOM 6974 N N . MET B 1 296 ? 23.516 -7.66 22.438 1 93.5 296 MET B N 1
ATOM 6975 C CA . MET B 1 296 ? 23.891 -6.512 23.25 1 93.5 296 MET B CA 1
ATOM 6976 C C . MET B 1 296 ? 22.766 -6.117 24.203 1 93.5 296 MET B C 1
ATOM 6978 O O . MET B 1 296 ? 22.906 -5.176 24.984 1 93.5 296 MET B O 1
ATOM 6982 N N . GLY B 1 297 ? 21.672 -6.746 24.094 1 89.88 297 GLY B N 1
ATOM 6983 C CA . GLY B 1 297 ? 20.531 -6.449 24.953 1 89.88 297 GLY B CA 1
ATOM 6984 C C . GLY B 1 297 ? 19.797 -5.184 24.547 1 89.88 297 GLY B C 1
ATOM 6985 O O . GLY B 1 297 ? 19.156 -4.535 25.391 1 89.88 297 GLY B O 1
ATOM 6986 N N . LEU B 1 298 ? 20 -4.793 23.375 1 90.12 298 LEU B N 1
ATOM 6987 C CA . LEU B 1 298 ? 19.328 -3.596 22.875 1 90.12 298 LEU B CA 1
ATOM 6988 C C . LEU B 1 298 ? 18.016 -3.953 22.188 1 90.12 298 LEU B C 1
ATOM 6990 O O . LEU B 1 298 ? 17.828 -5.09 21.75 1 90.12 298 LEU B O 1
ATOM 6994 N N . PRO B 1 299 ? 17.109 -3.006 22.203 1 87.62 299 PRO B N 1
ATOM 6995 C CA . PRO B 1 299 ? 15.836 -3.266 21.516 1 87.62 299 PRO B CA 1
ATOM 6996 C C . PRO B 1 299 ? 16.016 -3.531 20.031 1 87.62 299 PRO B C 1
ATOM 6998 O O . PRO B 1 299 ? 16.969 -3.047 19.422 1 87.62 299 PRO B O 1
ATOM 7001 N N . ASP B 1 300 ? 15.094 -4.348 19.5 1 83.81 300 ASP B N 1
ATOM 7002 C CA . ASP B 1 300 ? 15.109 -4.695 18.094 1 83.81 300 ASP B CA 1
ATOM 7003 C C . ASP B 1 300 ? 14.656 -3.52 17.234 1 83.81 300 ASP B C 1
ATOM 7005 O O . ASP B 1 300 ? 13.492 -3.453 16.828 1 83.81 300 ASP B O 1
ATOM 7009 N N . LEU B 1 301 ? 15.57 -2.564 17 1 87.75 301 LEU B N 1
ATOM 7010 C CA . LEU B 1 301 ? 15.305 -1.378 16.203 1 87.75 301 LEU B CA 1
ATOM 7011 C C . LEU B 1 301 ? 16 -1.474 14.844 1 87.75 301 LEU B C 1
ATOM 7013 O O . LEU B 1 301 ? 17.141 -1.956 14.758 1 87.75 301 LEU B O 1
ATOM 7017 N N . LYS B 1 302 ? 15.312 -1.066 13.859 1 86.38 302 LYS B N 1
ATOM 7018 C CA . LYS B 1 302 ? 15.906 -0.988 12.523 1 86.38 302 LYS B CA 1
ATOM 7019 C C . LYS B 1 302 ? 16.469 0.407 12.25 1 86.38 302 LYS B C 1
ATOM 7021 O O . LYS B 1 302 ? 16.031 1.385 12.867 1 86.38 302 LYS B O 1
ATOM 7026 N N . VAL B 1 303 ? 17.469 0.465 11.398 1 91.19 303 VAL B N 1
ATOM 7027 C CA . VAL B 1 303 ? 17.953 1.767 10.953 1 91.19 303 VAL B CA 1
ATOM 7028 C C . VAL B 1 303 ? 16.875 2.467 10.133 1 91.19 303 VAL B C 1
ATOM 7030 O O . VAL B 1 303 ? 16.062 1.81 9.469 1 91.19 303 VAL B O 1
ATOM 7033 N N . LEU B 1 304 ? 16.828 3.762 10.227 1 88.94 304 LEU B N 1
ATOM 7034 C CA . LEU B 1 304 ? 15.828 4.551 9.523 1 88.94 304 LEU B CA 1
ATOM 7035 C C . LEU B 1 304 ? 16.438 5.23 8.297 1 88.94 304 LEU B C 1
ATOM 7037 O O . LEU B 1 304 ? 17.547 5.746 8.359 1 88.94 304 LEU B O 1
ATOM 7041 N N . GLN B 1 305 ? 15.672 5.137 7.199 1 87.38 305 GLN B N 1
ATOM 7042 C CA . GLN B 1 305 ? 16.062 5.852 5.988 1 87.38 305 GLN B CA 1
ATOM 7043 C C . GLN B 1 305 ? 15.391 7.219 5.914 1 87.38 305 GLN B C 1
ATOM 7045 O O . GLN B 1 305 ? 14.219 7.359 6.254 1 87.38 305 GLN B O 1
ATOM 7050 N N . ASP B 1 306 ? 16.172 8.258 5.566 1 86.94 306 ASP B N 1
ATOM 7051 C CA . ASP B 1 306 ? 15.586 9.594 5.535 1 86.94 306 ASP B CA 1
ATOM 7052 C C . ASP B 1 306 ? 14.859 9.844 4.219 1 86.94 306 ASP B C 1
ATOM 7054 O O . ASP B 1 306 ? 15.102 9.156 3.227 1 86.94 306 ASP B O 1
ATOM 7058 N N . CYS B 1 307 ? 13.828 10.68 4.254 1 76.88 307 CYS B N 1
ATOM 7059 C CA . CYS B 1 307 ? 13.172 11.281 3.096 1 76.88 307 CYS B CA 1
ATOM 7060 C C . CYS B 1 307 ? 13.781 12.641 2.77 1 76.88 307 CYS B C 1
ATOM 7062 O O . CYS B 1 307 ? 13.75 13.547 3.6 1 76.88 307 CYS B O 1
ATOM 7064 N N . PRO B 1 308 ? 14.219 12.758 1.624 1 73.62 308 PRO B N 1
ATOM 7065 C CA . PRO B 1 308 ? 15 13.953 1.294 1 73.62 308 PRO B CA 1
ATOM 7066 C C . PRO B 1 308 ? 14.188 15.234 1.411 1 73.62 308 PRO B C 1
ATOM 7068 O O . PRO B 1 308 ? 14.75 16.312 1.602 1 73.62 308 PRO B O 1
ATOM 7071 N N . THR B 1 309 ? 12.914 15.25 1.394 1 72.5 309 THR B N 1
ATOM 7072 C CA . THR B 1 309 ? 12.117 16.469 1.353 1 72.5 309 THR B CA 1
ATOM 7073 C C . THR B 1 309 ? 11.742 16.922 2.762 1 72.5 309 THR B C 1
ATOM 7075 O O . THR B 1 309 ? 11.195 18.016 2.947 1 72.5 309 THR B O 1
ATOM 7078 N N . ARG B 1 310 ? 12.148 16.188 3.775 1 80.81 310 ARG B N 1
ATOM 7079 C CA . ARG B 1 310 ? 11.797 16.531 5.152 1 80.81 310 ARG B CA 1
ATOM 7080 C C . ARG B 1 310 ? 13 16.375 6.074 1 80.81 310 ARG B C 1
ATOM 7082 O O . ARG B 1 310 ? 13.469 15.266 6.316 1 80.81 310 ARG B O 1
ATOM 7089 N N . TRP B 1 311 ? 13.312 17.406 6.648 1 91.31 311 TRP B N 1
ATOM 7090 C CA . TRP B 1 311 ? 14.508 17.406 7.488 1 91.31 311 TRP B CA 1
ATOM 7091 C C . TRP B 1 311 ? 14.312 16.5 8.703 1 91.31 311 TRP B C 1
ATOM 7093 O O . TRP B 1 311 ? 15.273 15.945 9.227 1 91.31 311 TRP B O 1
ATOM 7103 N N . ASN B 1 312 ? 13.086 16.422 9.188 1 90.62 312 ASN B N 1
ATOM 7104 C CA . ASN B 1 312 ? 12.805 15.617 10.375 1 90.62 312 ASN B CA 1
ATOM 7105 C C . ASN B 1 312 ? 13.219 14.164 10.188 1 90.62 312 ASN B C 1
ATOM 7107 O O . ASN B 1 312 ? 13.688 13.516 11.125 1 90.62 312 ASN B O 1
ATOM 7111 N N . SER B 1 313 ? 13.039 13.719 8.969 1 90.31 313 SER B N 1
ATOM 7112 C CA . SER B 1 313 ? 13.438 12.344 8.688 1 90.31 313 SER B CA 1
ATOM 7113 C C . SER B 1 313 ? 14.953 12.18 8.797 1 90.31 313 SER B C 1
ATOM 7115 O O . SER B 1 313 ? 15.438 11.133 9.234 1 90.31 313 SER B O 1
ATOM 7117 N N . THR B 1 314 ? 15.656 13.18 8.352 1 93.5 314 THR B N 1
ATOM 7118 C CA . THR B 1 314 ? 17.109 13.164 8.508 1 93.5 314 THR B CA 1
ATOM 7119 C C . THR B 1 314 ? 17.484 13.188 9.984 1 93.5 314 THR B C 1
ATOM 7121 O O . THR B 1 314 ? 18.375 12.445 10.414 1 93.5 314 THR B O 1
ATOM 7124 N N . PHE B 1 315 ? 16.828 14.047 10.719 1 95.38 315 PHE B N 1
ATOM 7125 C CA . PHE B 1 315 ? 17.047 14.125 12.156 1 95.38 315 PHE B CA 1
ATOM 7126 C C . PHE B 1 315 ? 16.812 12.773 12.82 1 95.38 315 PHE B C 1
ATOM 7128 O O . PHE B 1 315 ? 17.625 12.312 13.609 1 95.38 315 PHE B O 1
ATOM 7135 N N . TYR B 1 316 ? 15.758 12.078 12.508 1 94.5 316 TYR B N 1
ATOM 7136 C CA . TYR B 1 316 ? 15.422 10.789 13.102 1 94.5 316 TYR B CA 1
ATOM 7137 C C . TYR B 1 316 ? 16.406 9.711 12.664 1 94.5 316 TYR B C 1
ATOM 7139 O O . TYR B 1 316 ? 16.734 8.812 13.43 1 94.5 316 TYR B O 1
ATOM 7147 N N . MET B 1 317 ? 16.766 9.773 11.391 1 95.56 317 MET B N 1
ATOM 7148 C CA . MET B 1 317 ? 17.781 8.852 10.906 1 95.56 317 MET B CA 1
ATOM 7149 C C . MET B 1 317 ? 19.062 8.977 11.711 1 95.56 317 MET B C 1
ATOM 7151 O O . MET B 1 317 ? 19.594 7.98 12.195 1 95.56 317 MET B O 1
ATOM 7155 N N . LEU B 1 318 ? 19.469 10.18 11.961 1 96.56 318 LEU B N 1
ATOM 7156 C CA . LEU B 1 318 ? 20.703 10.43 12.688 1 96.56 318 LEU B CA 1
ATOM 7157 C C . LEU B 1 318 ? 20.578 10.016 14.148 1 96.56 318 LEU B C 1
ATOM 7159 O O . LEU B 1 318 ? 21.484 9.383 14.703 1 96.56 318 LEU B O 1
ATOM 7163 N N . LYS B 1 319 ? 19.453 10.391 14.68 1 96.12 319 LYS B N 1
ATOM 7164 C CA . LYS B 1 319 ? 19.219 10.047 16.078 1 96.12 319 LYS B CA 1
ATOM 7165 C C . LYS B 1 319 ? 19.219 8.531 16.281 1 96.12 319 LYS B C 1
ATOM 7167 O O . LYS B 1 319 ? 19.844 8.031 17.219 1 96.12 319 LYS B O 1
ATOM 7172 N N . ARG B 1 320 ? 18.547 7.82 15.383 1 95.38 320 ARG B N 1
ATOM 7173 C CA . ARG B 1 320 ? 18.516 6.359 15.438 1 95.38 320 ARG B CA 1
ATOM 7174 C C . ARG B 1 320 ? 19.891 5.777 15.195 1 95.38 320 ARG B C 1
ATOM 7176 O O . ARG B 1 320 ? 20.281 4.797 15.836 1 95.38 320 ARG B O 1
ATOM 7183 N N . PHE B 1 321 ? 20.609 6.324 14.289 1 95.81 321 PHE B N 1
ATOM 7184 C CA . PHE B 1 321 ? 21.953 5.871 13.93 1 95.81 321 PHE B CA 1
ATOM 7185 C C . PHE B 1 321 ? 22.891 5.977 15.125 1 95.81 321 PHE B C 1
ATOM 7187 O O . PHE B 1 321 ? 23.672 5.062 15.383 1 95.81 321 PHE B O 1
ATOM 7194 N N . VAL B 1 322 ? 22.781 7.027 15.891 1 96.12 322 VAL B N 1
ATOM 7195 C CA . VAL B 1 322 ? 23.609 7.246 17.078 1 96.12 322 VAL B CA 1
ATOM 7196 C C . VAL B 1 322 ? 23.188 6.262 18.172 1 96.12 322 VAL B C 1
ATOM 7198 O O . VAL B 1 322 ? 24.047 5.707 18.875 1 96.12 322 VAL B O 1
ATOM 7201 N N . LYS B 1 323 ? 21.922 6.086 18.266 1 95.19 323 LYS B N 1
ATOM 7202 C CA . LYS B 1 323 ? 21.406 5.168 19.281 1 95.19 323 LYS B CA 1
ATOM 7203 C C . LYS B 1 323 ? 21.922 3.752 19.062 1 95.19 323 LYS B C 1
ATOM 7205 O O . LYS B 1 323 ? 22.172 3.02 20.016 1 95.19 323 LYS B O 1
ATOM 7210 N N . LEU B 1 324 ? 22.156 3.453 17.797 1 95.25 324 LEU B N 1
ATOM 7211 C CA . LEU B 1 324 ? 22.562 2.098 17.453 1 95.25 324 LEU B CA 1
ATOM 7212 C C . LEU B 1 324 ? 24.047 2.045 17.125 1 95.25 324 LEU B C 1
ATOM 7214 O O . LEU B 1 324 ? 24.516 1.119 16.453 1 95.25 324 LEU B O 1
ATOM 7218 N N . ARG B 1 325 ? 24.797 2.967 17.562 1 94.75 325 ARG B N 1
ATOM 7219 C CA . ARG B 1 325 ? 26.188 3.174 17.172 1 94.75 325 ARG B CA 1
ATOM 7220 C C . ARG B 1 325 ? 27 1.899 17.359 1 94.75 325 ARG B C 1
ATOM 7222 O O . ARG B 1 325 ? 27.578 1.378 16.391 1 94.75 325 ARG B O 1
ATOM 7229 N N . ASP B 1 326 ? 26.953 1.345 18.516 1 93.69 326 ASP B N 1
ATOM 7230 C CA . ASP B 1 326 ? 27.812 0.206 18.844 1 93.69 326 ASP B CA 1
ATOM 7231 C C . ASP B 1 326 ? 27.406 -1.027 18.031 1 93.69 326 ASP B C 1
ATOM 7233 O O . ASP B 1 326 ? 28.266 -1.769 17.562 1 93.69 326 ASP B O 1
ATOM 7237 N N . ALA B 1 327 ? 26.141 -1.208 17.938 1 95.06 327 ALA B N 1
ATOM 7238 C CA . ALA B 1 327 ? 25.641 -2.354 17.172 1 95.06 327 ALA B CA 1
ATOM 7239 C C . ALA B 1 327 ? 26 -2.221 15.695 1 95.06 327 ALA B C 1
ATOM 7241 O O . ALA B 1 327 ? 26.359 -3.209 15.039 1 95.06 327 ALA B O 1
ATOM 7242 N N . ILE B 1 328 ? 25.938 -1.062 15.156 1 95.62 328 ILE B N 1
ATOM 7243 C CA . ILE B 1 328 ? 26.234 -0.807 13.75 1 95.62 328 ILE B CA 1
ATOM 7244 C C . ILE B 1 328 ? 27.719 -1.037 13.477 1 95.62 328 ILE B C 1
ATOM 7246 O O . ILE B 1 328 ? 28.078 -1.729 12.523 1 95.62 328 ILE B O 1
ATOM 7250 N N . ILE B 1 329 ? 28.562 -0.477 14.352 1 93.06 329 ILE B N 1
ATOM 7251 C CA . ILE B 1 329 ? 30.016 -0.61 14.195 1 93.06 329 ILE B CA 1
ATOM 7252 C C . ILE B 1 329 ? 30.406 -2.086 14.242 1 93.06 329 ILE B C 1
ATOM 7254 O O . ILE B 1 329 ? 31.141 -2.566 13.383 1 93.06 329 ILE B O 1
ATOM 7258 N N . THR B 1 330 ? 29.844 -2.775 15.172 1 92.62 330 THR B N 1
ATOM 7259 C CA . THR B 1 330 ? 30.141 -4.191 15.359 1 92.62 330 THR B CA 1
ATOM 7260 C C . THR B 1 330 ? 29.672 -5.008 14.148 1 92.62 330 THR B C 1
ATOM 7262 O O . THR B 1 330 ? 30.422 -5.852 13.648 1 92.62 330 THR B O 1
ATOM 7265 N N . THR B 1 331 ? 28.469 -4.754 13.703 1 94.19 331 THR B N 1
ATOM 7266 C CA . THR B 1 331 ? 27.906 -5.52 12.594 1 94.19 331 THR B CA 1
ATOM 7267 C C . THR B 1 331 ? 28.688 -5.285 11.312 1 94.19 331 THR B C 1
ATOM 7269 O O . THR B 1 331 ? 28.969 -6.227 10.57 1 94.19 331 THR B O 1
ATOM 7272 N N . LEU B 1 332 ? 29.016 -4.074 11.055 1 92.88 332 LEU B N 1
ATOM 7273 C CA . LEU B 1 332 ? 29.766 -3.758 9.844 1 92.88 332 LEU B CA 1
ATOM 7274 C C . LEU B 1 332 ? 31.109 -4.465 9.844 1 92.88 332 LEU B C 1
ATOM 7276 O O . LEU B 1 332 ? 31.578 -4.91 8.789 1 92.88 332 LEU B O 1
ATOM 7280 N N . ALA B 1 333 ? 31.672 -4.555 10.945 1 89.69 333 ALA B N 1
ATOM 7281 C CA . ALA B 1 333 ? 32.938 -5.258 11.086 1 89.69 333 ALA B CA 1
ATOM 7282 C C . ALA B 1 333 ? 32.781 -6.758 10.859 1 89.69 333 ALA B C 1
ATOM 7284 O O . ALA B 1 333 ? 33.594 -7.391 10.195 1 89.69 333 ALA B O 1
ATOM 7285 N N . LEU B 1 334 ? 31.703 -7.316 11.352 1 90.06 334 LEU B N 1
ATOM 7286 C CA . LEU B 1 334 ? 31.438 -8.75 11.281 1 90.06 334 LEU B CA 1
ATOM 7287 C C . LEU B 1 334 ? 31.156 -9.18 9.844 1 90.06 334 LEU B C 1
ATOM 7289 O O . LEU B 1 334 ? 31.547 -10.266 9.43 1 90.06 334 LEU B O 1
ATOM 7293 N N . VAL B 1 335 ? 30.438 -8.352 9.156 1 88.94 335 VAL B N 1
ATOM 7294 C CA . VAL B 1 335 ? 30.016 -8.75 7.816 1 88.94 335 VAL B CA 1
ATOM 7295 C C . VAL B 1 335 ? 31.016 -8.234 6.785 1 88.94 335 VAL B C 1
ATOM 7297 O O . VAL B 1 335 ? 30.859 -8.469 5.586 1 88.94 335 VAL B O 1
ATOM 7300 N N . ASN B 1 336 ? 32.062 -7.621 7.195 1 84.94 336 ASN B N 1
ATOM 7301 C CA . ASN B 1 336 ? 33.062 -7.023 6.309 1 84.94 336 ASN B CA 1
ATOM 7302 C C . ASN B 1 336 ? 32.406 -6.219 5.191 1 84.94 336 ASN B C 1
ATOM 7304 O O . ASN B 1 336 ? 32.656 -6.465 4.012 1 84.94 336 ASN B O 1
ATOM 7308 N N . ALA B 1 337 ? 31.547 -5.367 5.66 1 85.12 337 ALA B N 1
ATOM 7309 C CA . ALA B 1 337 ? 30.781 -4.582 4.691 1 85.12 337 ALA B CA 1
ATOM 7310 C C . ALA B 1 337 ? 31.688 -3.619 3.932 1 85.12 337 ALA B C 1
ATOM 7312 O O . ALA B 1 337 ? 32.594 -3.021 4.512 1 85.12 337 ALA B O 1
ATOM 7313 N N . ALA B 1 338 ? 31.406 -3.471 2.611 1 85.69 338 ALA B N 1
ATOM 7314 C CA . ALA B 1 338 ? 32.156 -2.559 1.763 1 85.69 338 ALA B CA 1
ATOM 7315 C C . ALA B 1 338 ? 31.594 -1.146 1.823 1 85.69 338 ALA B C 1
ATOM 7317 O O . ALA B 1 338 ? 31.188 -0.587 0.8 1 85.69 338 ALA B O 1
ATOM 7318 N N . VAL B 1 339 ? 31.469 -0.595 3.014 1 88.31 339 VAL B N 1
ATOM 7319 C CA . VAL B 1 339 ? 30.953 0.765 3.176 1 88.31 339 VAL B CA 1
ATOM 7320 C C . VAL B 1 339 ? 31.953 1.591 3.988 1 88.31 339 VAL B C 1
ATOM 7322 O O . VAL B 1 339 ? 32.719 1.044 4.785 1 88.31 339 VAL B O 1
ATOM 7325 N N . SER B 1 340 ? 32.031 2.879 3.691 1 88.56 340 SER B N 1
ATOM 7326 C CA . SER B 1 340 ? 32.875 3.781 4.465 1 88.56 340 SER B CA 1
ATOM 7327 C C . SER B 1 340 ? 32.281 4.016 5.859 1 88.56 340 SER B C 1
ATOM 7329 O O . SER B 1 340 ? 31.203 4.566 6 1 88.56 340 SER B O 1
ATOM 7331 N N . THR B 1 341 ? 33.062 3.619 6.875 1 89.69 341 THR B N 1
ATOM 7332 C CA . THR B 1 341 ? 32.594 3.791 8.242 1 89.69 341 THR B CA 1
ATOM 7333 C C . THR B 1 341 ? 32.875 5.203 8.742 1 89.69 341 THR B C 1
ATOM 7335 O O . THR B 1 341 ? 33.719 5.906 8.172 1 89.69 341 THR B O 1
ATOM 7338 N N . LEU B 1 342 ? 32.188 5.586 9.773 1 94.25 342 LEU B N 1
ATOM 7339 C CA . LEU B 1 342 ? 32.344 6.922 10.344 1 94.25 342 LEU B CA 1
ATOM 7340 C C . LEU B 1 342 ? 33.562 6.977 11.266 1 94.25 342 LEU B C 1
ATOM 7342 O O . LEU B 1 342 ? 33.812 6.027 12.008 1 94.25 342 LEU B O 1
ATOM 7346 N N . THR B 1 343 ? 34.281 8.07 11.18 1 93.56 343 THR B N 1
ATOM 7347 C CA . THR B 1 343 ? 35.344 8.328 12.133 1 93.56 343 THR B CA 1
ATOM 7348 C C . THR B 1 343 ? 34.781 8.734 13.492 1 93.56 343 THR B C 1
ATOM 7350 O O . THR B 1 343 ? 33.562 9 13.609 1 93.56 343 THR B O 1
ATOM 7353 N N . HIS B 1 344 ? 35.594 8.719 14.469 1 92.94 344 HIS B N 1
ATOM 7354 C CA . HIS B 1 344 ? 35.188 9.141 15.805 1 92.94 344 HIS B CA 1
ATOM 7355 C C . HIS B 1 344 ? 34.656 10.578 15.781 1 92.94 344 HIS B C 1
ATOM 7357 O O . HIS B 1 344 ? 33.656 10.891 16.438 1 92.94 344 HIS B O 1
ATOM 7363 N N . GLN B 1 345 ? 35.312 11.391 15.047 1 93.38 345 GLN B N 1
ATOM 7364 C CA . GLN B 1 345 ? 34.906 12.789 14.922 1 93.38 345 GLN B CA 1
ATOM 7365 C C . GLN B 1 345 ? 33.531 12.906 14.258 1 93.38 345 GLN B C 1
ATOM 7367 O O . GLN B 1 345 ? 32.719 13.758 14.641 1 93.38 345 GLN B O 1
ATOM 7372 N N . GLU B 1 346 ? 33.312 12.094 13.359 1 96.06 346 GLU B N 1
ATOM 7373 C CA . GLU B 1 346 ? 32.031 12.133 12.648 1 96.06 346 GLU B CA 1
ATOM 7374 C C . GLU B 1 346 ? 30.906 11.656 13.547 1 96.06 346 GLU B C 1
ATOM 7376 O O . GLU B 1 346 ? 29.797 12.195 13.484 1 96.06 346 GLU B O 1
ATOM 7381 N N . TRP B 1 347 ? 31.172 10.656 14.359 1 96.12 347 TRP B N 1
ATOM 7382 C CA . TRP B 1 347 ? 30.172 10.211 15.32 1 96.12 347 TRP B CA 1
ATOM 7383 C C . TRP B 1 347 ? 29.828 11.32 16.312 1 96.12 347 TRP B C 1
ATOM 7385 O O . TRP B 1 347 ? 28.656 11.555 16.609 1 96.12 347 TRP B O 1
ATOM 7395 N N . GLU B 1 348 ? 30.781 12 16.75 1 95.62 348 GLU B N 1
ATOM 7396 C CA . GLU B 1 348 ? 30.562 13.117 17.656 1 95.62 348 GLU B CA 1
ATOM 7397 C C . GLU B 1 348 ? 29.781 14.234 16.984 1 95.62 348 GLU B C 1
ATOM 7399 O O . GLU B 1 348 ? 28.922 14.859 17.609 1 95.62 348 GLU B O 1
ATOM 7404 N N . ALA B 1 349 ? 30.141 14.453 15.805 1 96.94 349 ALA B N 1
ATOM 7405 C CA . ALA B 1 349 ? 29.453 15.492 15.039 1 96.94 349 ALA B CA 1
ATOM 7406 C C . ALA B 1 349 ? 27.953 15.195 14.922 1 96.94 349 ALA B C 1
ATOM 7408 O O . ALA B 1 349 ? 27.125 16.094 15.07 1 96.94 349 ALA B O 1
ATOM 7409 N N . ILE B 1 350 ? 27.625 13.969 14.648 1 97.12 350 ILE B N 1
ATOM 7410 C CA . ILE B 1 350 ? 26.219 13.594 14.492 1 97.12 350 ILE B CA 1
ATOM 7411 C C . ILE B 1 350 ? 25.5 13.719 15.828 1 97.12 350 ILE B C 1
ATOM 7413 O O . ILE B 1 350 ? 24.344 14.141 15.891 1 97.12 350 ILE B O 1
ATOM 7417 N N . GLU B 1 351 ? 26.125 13.344 16.859 1 96.69 351 GLU B N 1
ATOM 7418 C CA . GLU B 1 351 ? 25.531 13.477 18.203 1 96.69 351 GLU B CA 1
ATOM 7419 C C . GLU B 1 351 ? 25.266 14.938 18.547 1 96.69 351 GLU B C 1
ATOM 7421 O O . GLU B 1 351 ? 24.172 15.273 19.031 1 96.69 351 GLU B O 1
ATOM 7426 N N . GLU B 1 352 ? 26.25 15.75 18.266 1 97.19 352 GLU B N 1
ATOM 7427 C CA . GLU B 1 352 ? 26.078 17.172 18.516 1 97.19 352 GLU B CA 1
ATOM 7428 C C . GLU B 1 352 ? 24.984 17.766 17.609 1 97.19 352 GLU B C 1
ATOM 7430 O O . GLU B 1 352 ? 24.188 18.594 18.062 1 97.19 352 GLU B O 1
ATOM 7435 N N . ALA B 1 353 ? 25 17.359 16.422 1 97.56 353 ALA B N 1
ATOM 7436 C CA . ALA B 1 353 ? 24 17.859 15.484 1 97.56 353 ALA B CA 1
ATOM 7437 C C . ALA B 1 353 ? 22.594 17.516 15.961 1 97.56 353 ALA B C 1
ATOM 7439 O O . ALA B 1 353 ? 21.672 18.328 15.82 1 97.56 353 ALA B O 1
ATOM 7440 N N . CYS B 1 354 ? 22.438 16.312 16.484 1 97.19 354 CYS B N 1
ATOM 7441 C CA . CYS B 1 354 ? 21.141 15.906 17.016 1 97.19 354 CYS B CA 1
ATOM 7442 C C . CYS B 1 354 ? 20.703 16.812 18.156 1 97.19 354 CYS B C 1
ATOM 7444 O O . CYS B 1 354 ? 19.531 17.156 18.281 1 97.19 354 CYS B O 1
ATOM 7446 N N . GLU B 1 355 ? 21.609 17.203 18.906 1 96.38 355 GLU B N 1
ATOM 7447 C CA . GLU B 1 355 ? 21.328 18.109 20.016 1 96.38 355 GLU B CA 1
ATOM 7448 C C . GLU B 1 355 ? 20.922 19.484 19.516 1 96.38 355 GLU B C 1
ATOM 7450 O O . GLU B 1 355 ? 20 20.109 20.062 1 96.38 355 GLU B O 1
ATOM 7455 N N . VAL B 1 356 ? 21.609 19.922 18.562 1 97.12 356 VAL B N 1
ATOM 7456 C CA . VAL B 1 356 ? 21.344 21.234 17.984 1 97.12 356 VAL B CA 1
ATOM 7457 C C . VAL B 1 356 ? 19.953 21.25 17.328 1 97.12 356 VAL B C 1
ATOM 7459 O O . VAL B 1 356 ? 19.234 22.25 17.422 1 97.12 356 VAL B O 1
ATOM 7462 N N . LEU B 1 357 ? 19.578 20.141 16.703 1 97.38 357 LEU B N 1
ATOM 7463 C CA . LEU B 1 357 ? 18.375 20.094 15.891 1 97.38 357 LEU B CA 1
ATOM 7464 C C . LEU B 1 357 ? 17.156 19.766 16.734 1 97.38 357 LEU B C 1
ATOM 7466 O O . LEU B 1 357 ? 16.016 19.984 16.312 1 97.38 357 LEU B O 1
ATOM 7470 N N . GLN B 1 358 ? 17.312 19.281 17.906 1 96.31 358 GLN B N 1
ATOM 7471 C CA . GLN B 1 358 ? 16.234 18.812 18.781 1 96.31 358 GLN B CA 1
ATOM 7472 C C . GLN B 1 358 ? 15.227 19.922 19.031 1 96.31 358 GLN B C 1
ATOM 7474 O O . GLN B 1 358 ? 14.016 19.719 18.922 1 96.31 358 GLN B O 1
ATOM 7479 N N . PRO B 1 359 ? 15.695 21.125 19.328 1 96.19 359 PRO B N 1
ATOM 7480 C CA . PRO B 1 359 ? 14.727 22.203 19.562 1 96.19 359 PRO B CA 1
ATOM 7481 C C . PRO B 1 359 ? 13.875 22.516 18.328 1 96.19 359 PRO B C 1
ATOM 7483 O O . PRO B 1 359 ? 12.703 22.875 18.453 1 96.19 359 PRO B O 1
ATOM 7486 N N . TYR B 1 360 ? 14.469 22.422 17.188 1 96.94 360 TYR B N 1
ATOM 7487 C CA . TYR B 1 360 ? 13.711 22.641 15.961 1 96.94 360 TYR B CA 1
ATOM 7488 C C . TYR B 1 360 ? 12.609 21.609 15.797 1 96.94 360 TYR B C 1
ATOM 7490 O O . TYR B 1 360 ? 11.5 21.922 15.367 1 96.94 360 TYR B O 1
ATOM 7498 N N . GLU B 1 361 ? 12.961 20.344 16.078 1 94.69 361 GLU B N 1
ATOM 7499 C CA . GLU B 1 361 ? 11.969 19.266 16.031 1 94.69 361 GLU B CA 1
ATOM 7500 C C . GLU B 1 361 ? 10.844 19.516 17.031 1 94.69 361 GLU B C 1
ATOM 7502 O O . GLU B 1 361 ? 9.672 19.328 16.703 1 94.69 361 GLU B O 1
ATOM 7507 N N . GLU B 1 362 ? 11.141 19.969 18.188 1 93.5 362 GLU B N 1
ATOM 7508 C CA . GLU B 1 362 ? 10.156 20.25 19.219 1 93.5 362 GLU B CA 1
ATOM 7509 C C . GLU B 1 362 ? 9.219 21.375 18.797 1 93.5 362 GLU B C 1
ATOM 7511 O O . GLU B 1 362 ? 8.008 21.297 19.016 1 93.5 362 GLU B O 1
ATOM 7516 N N . VAL B 1 363 ? 9.766 22.422 18.266 1 94.75 363 VAL B N 1
ATOM 7517 C CA . VAL B 1 363 ? 8.977 23.547 17.797 1 94.75 363 VAL B CA 1
ATOM 7518 C C . VAL B 1 363 ? 8.055 23.094 16.656 1 94.75 363 VAL B C 1
ATOM 7520 O O . VAL B 1 363 ? 6.883 23.484 16.609 1 94.75 363 VAL B O 1
ATOM 7523 N N . THR B 1 364 ? 8.609 22.312 15.75 1 92.69 364 THR B N 1
ATOM 7524 C CA . THR B 1 364 ? 7.82 21.812 14.633 1 92.69 364 THR B CA 1
ATOM 7525 C C . THR B 1 364 ? 6.617 21.016 15.133 1 92.69 364 THR B C 1
ATOM 7527 O O . THR B 1 364 ? 5.504 21.188 14.641 1 92.69 364 THR B O 1
ATOM 7530 N N . VAL B 1 365 ? 6.809 20.172 16.094 1 89.12 365 VAL B N 1
ATOM 7531 C CA . VAL B 1 365 ? 5.738 19.359 16.656 1 89.12 365 VAL B CA 1
ATOM 7532 C C . VAL B 1 365 ? 4.715 20.266 17.344 1 89.12 365 VAL B C 1
ATOM 7534 O O . VAL B 1 365 ? 3.506 20.062 17.188 1 89.12 365 VAL B O 1
ATOM 7537 N N . GLU B 1 366 ? 5.191 21.25 18.031 1 90.75 366 GLU B N 1
ATOM 7538 C CA . GLU B 1 366 ? 4.34 22.188 18.766 1 90.75 366 GLU B CA 1
ATOM 7539 C C . GLU B 1 366 ? 3.4 22.938 17.828 1 90.75 366 GLU B C 1
ATOM 7541 O O . GLU B 1 366 ? 2.207 23.062 18.109 1 90.75 366 GLU B O 1
ATOM 7546 N N . ILE B 1 367 ? 3.906 23.422 16.797 1 92.5 367 ILE B N 1
ATOM 7547 C CA . ILE B 1 367 ? 3.127 24.312 15.953 1 92.5 367 ILE B CA 1
ATOM 7548 C C . ILE B 1 367 ? 2.283 23.516 14.969 1 92.5 367 ILE B C 1
ATOM 7550 O O . ILE B 1 367 ? 1.388 24.047 14.32 1 92.5 367 ILE B O 1
ATOM 7554 N N . SER B 1 368 ? 2.588 22.219 14.844 1 88.19 368 SER B N 1
ATOM 7555 C CA . SER B 1 368 ? 1.874 21.391 13.891 1 88.19 368 SER B CA 1
ATOM 7556 C C . SER B 1 368 ? 0.601 20.812 14.5 1 88.19 368 SER B C 1
ATOM 7558 O O . SER B 1 368 ? -0.129 20.062 13.836 1 88.19 368 SER B O 1
ATOM 7560 N N . GLY B 1 369 ? 0.367 21.078 15.695 1 82.56 369 GLY B N 1
ATOM 7561 C CA . GLY B 1 369 ? -0.844 20.609 16.344 1 82.56 369 GLY B CA 1
ATOM 7562 C C . GLY B 1 369 ? -2.107 21.219 15.773 1 82.56 369 GLY B C 1
ATOM 7563 O O . GLY B 1 369 ? -2.053 22.25 15.102 1 82.56 369 GLY B O 1
ATOM 7564 N N . GLU B 1 370 ? -3.18 20.391 16.078 1 79.81 370 GLU B N 1
ATOM 7565 C CA . GLU B 1 370 ? -4.5 20.844 15.648 1 79.81 370 GLU B CA 1
ATOM 7566 C C . GLU B 1 370 ? -5.43 21.031 16.844 1 79.81 370 GLU B C 1
ATOM 7568 O O . GLU B 1 370 ? -5.172 20.484 17.922 1 79.81 370 GLU B O 1
ATOM 7573 N N . GLY B 1 371 ? -6.203 21.953 16.922 1 85 371 GLY B N 1
ATOM 7574 C CA . GLY B 1 371 ? -7.219 22.094 17.953 1 85 371 GLY B CA 1
ATOM 7575 C C . GLY B 1 371 ? -6.91 23.203 18.938 1 85 371 GLY B C 1
ATOM 7576 O O . GLY B 1 371 ? -7.645 23.391 19.906 1 85 371 GLY B O 1
ATOM 7577 N N . TYR B 1 372 ? -5.703 23.672 18.797 1 90.88 372 TYR B N 1
ATOM 7578 C CA . TYR B 1 372 ? -5.367 24.797 19.656 1 90.88 372 TYR B CA 1
ATOM 7579 C C . TYR B 1 372 ? -4.711 25.922 18.875 1 90.88 372 TYR B C 1
ATOM 7581 O O . TYR B 1 372 ? -4.34 25.734 17.703 1 90.88 372 TYR B O 1
ATOM 7589 N N . VAL B 1 373 ? -4.617 27.062 19.516 1 94.62 373 VAL B N 1
ATOM 7590 C CA . VAL B 1 373 ? -4.113 28.266 18.859 1 94.62 373 VAL B CA 1
ATOM 7591 C C . VAL B 1 373 ? -2.604 28.156 18.656 1 94.62 373 VAL B C 1
ATOM 7593 O O . VAL B 1 373 ? -1.859 27.859 19.594 1 94.62 373 VAL B O 1
ATOM 7596 N N . THR B 1 374 ? -2.197 28.375 17.359 1 94.94 374 THR B N 1
ATOM 7597 C CA . THR B 1 374 ? -0.787 28.141 17.078 1 94.94 374 THR B CA 1
ATOM 7598 C C . THR B 1 374 ? -0.12 29.391 16.531 1 94.94 374 THR B C 1
ATOM 7600 O O . THR B 1 374 ? 1.053 29.656 16.812 1 94.94 374 THR B O 1
ATOM 7603 N N . ALA B 1 375 ? -0.757 30.234 15.82 1 96.81 375 ALA B N 1
ATOM 7604 C CA . ALA B 1 375 ? -0.147 31.375 15.156 1 96.81 375 ALA B CA 1
ATOM 7605 C C . ALA B 1 375 ? 0.429 32.344 16.172 1 96.81 375 ALA B C 1
ATOM 7607 O O . ALA B 1 375 ? 1.458 33 15.93 1 96.81 375 ALA B O 1
ATOM 7608 N N . SER B 1 376 ? -0.207 32.5 17.344 1 96.81 376 SER B N 1
ATOM 7609 C CA . SER B 1 376 ? 0.208 33.438 18.359 1 96.81 376 SER B CA 1
ATOM 7610 C C . SER B 1 376 ? 1.54 33.062 18.984 1 96.81 376 SER B C 1
ATOM 7612 O O . SER B 1 376 ? 2.195 33.844 19.641 1 96.81 376 SER B O 1
ATOM 7614 N N . LYS B 1 377 ? 1.943 31.812 18.734 1 96.06 377 LYS B N 1
ATOM 7615 C CA . LYS B 1 377 ? 3.162 31.281 19.344 1 96.06 377 LYS B CA 1
ATOM 7616 C C . LYS B 1 377 ? 4.375 31.547 18.469 1 96.06 377 LYS B C 1
ATOM 7618 O O . LYS B 1 377 ? 5.516 31.422 18.906 1 96.06 377 LYS B O 1
ATOM 7623 N N . ILE B 1 378 ? 4.172 31.922 17.234 1 96.88 378 ILE B N 1
ATOM 7624 C CA . ILE B 1 378 ? 5.215 31.875 16.203 1 96.88 378 ILE B CA 1
ATOM 7625 C C . ILE B 1 378 ? 6.332 32.844 16.578 1 96.88 378 ILE B C 1
ATOM 7627 O O . ILE B 1 378 ? 7.512 32.5 16.547 1 96.88 378 ILE B O 1
ATOM 7631 N N . ILE B 1 379 ? 5.977 34.094 16.953 1 96.81 379 ILE B N 1
ATOM 7632 C CA . ILE B 1 379 ? 6.98 35.094 17.266 1 96.81 379 ILE B CA 1
ATOM 7633 C C . ILE B 1 379 ? 7.84 34.625 18.438 1 96.81 379 ILE B C 1
ATOM 7635 O O . ILE B 1 379 ? 9.07 34.688 18.375 1 96.81 379 ILE B O 1
ATOM 7639 N N . LEU B 1 380 ? 7.211 34.094 19.453 1 95.31 380 LEU B N 1
ATOM 7640 C CA . LEU B 1 380 ? 7.895 33.625 20.641 1 95.31 380 LEU B CA 1
ATOM 7641 C C . LEU B 1 380 ? 8.844 32.469 20.297 1 95.31 380 LEU B C 1
ATOM 7643 O O . LEU B 1 380 ? 9.992 32.469 20.75 1 95.31 380 LEU B O 1
ATOM 7647 N N . LEU B 1 381 ? 8.352 31.562 19.547 1 95.69 381 LEU B N 1
ATOM 7648 C CA . LEU B 1 381 ? 9.133 30.375 19.203 1 95.69 381 LEU B CA 1
ATOM 7649 C C . LEU B 1 381 ? 10.289 30.75 18.281 1 95.69 381 LEU B C 1
ATOM 7651 O O . LEU B 1 381 ? 11.398 30.234 18.438 1 95.69 381 LEU B O 1
ATOM 7655 N N . ALA B 1 382 ? 10.055 31.609 17.297 1 96.56 382 ALA B N 1
ATOM 7656 C CA . ALA B 1 382 ? 11.102 32.062 16.391 1 96.56 382 ALA B CA 1
ATOM 7657 C C . ALA B 1 382 ? 12.227 32.75 17.141 1 96.56 382 ALA B C 1
ATOM 7659 O O . ALA B 1 382 ? 13.398 32.438 16.953 1 96.56 382 ALA B O 1
ATOM 7660 N N . ARG B 1 383 ? 11.883 33.625 18.031 1 94.88 383 ARG B N 1
ATOM 7661 C CA . ARG B 1 383 ? 12.867 34.344 18.812 1 94.88 383 ARG B CA 1
ATOM 7662 C C . ARG B 1 383 ? 13.594 33.438 19.781 1 94.88 383 ARG B C 1
ATOM 7664 O O . ARG B 1 383 ? 14.789 33.594 20.031 1 94.88 383 ARG B O 1
ATOM 7671 N N . GLY B 1 384 ? 12.82 32.531 20.328 1 95 384 GLY B N 1
ATOM 7672 C CA . GLY B 1 384 ? 13.438 31.547 21.203 1 95 384 GLY B CA 1
ATOM 7673 C C . GLY B 1 384 ? 14.516 30.734 20.531 1 95 384 GLY B C 1
ATOM 7674 O O . GLY B 1 384 ? 15.594 30.516 21.094 1 95 384 GLY B O 1
ATOM 7675 N N . LEU B 1 385 ? 14.258 30.312 19.312 1 96.62 385 LEU B N 1
ATOM 7676 C CA . LEU B 1 385 ? 15.234 29.547 18.547 1 96.62 385 LEU B CA 1
ATOM 7677 C C . LEU B 1 385 ? 16.453 30.391 18.234 1 96.62 385 LEU B C 1
ATOM 7679 O O . LEU B 1 385 ? 17.594 29.922 18.328 1 96.62 385 LEU B O 1
ATOM 7683 N N . GLN B 1 386 ? 16.203 31.641 17.875 1 96.06 386 GLN B N 1
ATOM 7684 C CA . GLN B 1 386 ? 17.297 32.562 17.578 1 96.06 386 GLN B CA 1
ATOM 7685 C C . GLN B 1 386 ? 18.203 32.781 18.797 1 96.06 386 GLN B C 1
ATOM 7687 O O . GLN B 1 386 ? 19.422 32.75 18.672 1 96.06 386 GLN B O 1
ATOM 7692 N N . ARG B 1 387 ? 17.641 32.938 19.922 1 94.81 387 ARG B N 1
ATOM 7693 C CA . ARG B 1 387 ? 18.406 33.156 21.156 1 94.81 387 ARG B CA 1
ATOM 7694 C C . ARG B 1 387 ? 19.219 31.906 21.516 1 94.81 387 ARG B C 1
ATOM 7696 O O . ARG B 1 387 ? 20.359 32 21.938 1 94.81 387 ARG B O 1
ATOM 7703 N N . LEU B 1 388 ? 18.578 30.812 21.297 1 95.5 388 LEU B N 1
ATOM 7704 C CA . LEU B 1 388 ? 19.234 29.562 21.625 1 95.5 388 LEU B CA 1
ATOM 7705 C C . LEU B 1 388 ? 20.484 29.359 20.781 1 95.5 388 LEU B C 1
ATOM 7707 O O . LEU B 1 388 ? 21.547 29.031 21.312 1 95.5 388 LEU B O 1
ATOM 7711 N N . ILE B 1 389 ? 20.359 29.562 19.516 1 96.44 389 ILE B N 1
ATOM 7712 C CA . ILE B 1 389 ? 21.484 29.359 18.594 1 96.44 389 ILE B CA 1
ATOM 7713 C C . ILE B 1 389 ? 22.562 30.406 18.875 1 96.44 389 ILE B C 1
ATOM 7715 O O . ILE B 1 389 ? 23.766 30.078 18.875 1 96.44 389 ILE B O 1
ATOM 7719 N N . ALA B 1 390 ? 22.156 31.594 19.109 1 94.12 390 ALA B N 1
ATOM 7720 C CA . ALA B 1 390 ? 23.109 32.656 19.438 1 94.12 390 ALA B CA 1
ATOM 7721 C C . ALA B 1 390 ? 23.875 32.312 20.703 1 94.12 390 ALA B C 1
ATOM 7723 O O . ALA B 1 390 ? 25.078 32.562 20.797 1 94.12 390 ALA B O 1
ATOM 7724 N N . SER B 1 391 ? 23.188 31.781 21.625 1 95.38 391 SER B N 1
ATOM 7725 C CA . SER B 1 391 ? 23.828 31.391 22.875 1 95.38 391 SER B CA 1
ATOM 7726 C C . SER B 1 391 ? 24.844 30.281 22.656 1 95.38 391 SER B C 1
ATOM 7728 O O . SER B 1 391 ? 25.938 30.312 23.219 1 95.38 391 SER B O 1
ATOM 7730 N N . HIS B 1 392 ? 24.516 29.328 21.828 1 95.5 392 HIS B N 1
ATOM 7731 C CA . HIS B 1 392 ? 25.422 28.234 21.531 1 95.5 392 HIS B CA 1
ATOM 7732 C C . HIS B 1 392 ? 26.688 28.75 20.859 1 95.5 392 HIS B C 1
ATOM 7734 O O . HIS B 1 392 ? 27.797 28.266 21.141 1 95.5 392 HIS B O 1
ATOM 7740 N N . LEU B 1 393 ? 26.531 29.672 19.969 1 95 393 LEU B N 1
ATOM 7741 C CA . LEU B 1 393 ? 27.672 30.234 19.266 1 95 393 LEU B CA 1
ATOM 7742 C C . LEU B 1 393 ? 28.547 31.062 20.203 1 95 393 LEU B C 1
ATOM 7744 O O . LEU B 1 393 ? 29.781 31 20.094 1 95 393 LEU B O 1
ATOM 7748 N N . ARG B 1 394 ? 28 31.703 21.125 1 94.31 394 ARG B N 1
ATOM 7749 C CA . ARG B 1 394 ? 28.719 32.562 22.047 1 94.31 394 ARG B CA 1
ATOM 7750 C C . ARG B 1 394 ? 29.484 31.719 23.062 1 94.31 394 ARG B C 1
ATOM 7752 O O . ARG B 1 394 ? 30.641 32.031 23.391 1 94.31 394 ARG B O 1
ATOM 7759 N N . THR B 1 395 ? 28.875 30.656 23.578 1 94.06 395 THR B N 1
ATOM 7760 C CA . THR B 1 395 ? 29.469 29.859 24.641 1 94.06 395 THR B CA 1
ATOM 7761 C C . THR B 1 395 ? 30.438 28.844 24.062 1 94.06 395 THR B C 1
ATOM 7763 O O . THR B 1 395 ? 31.281 28.297 24.781 1 94.06 395 THR B O 1
ATOM 7766 N N . GLY B 1 396 ? 30.344 28.516 22.875 1 92.06 396 GLY B N 1
ATOM 7767 C CA . GLY B 1 396 ? 31.188 27.5 22.281 1 92.06 396 GLY B CA 1
ATOM 7768 C C . GLY B 1 396 ? 30.906 26.109 22.812 1 92.06 396 GLY B C 1
ATOM 7769 O O . GLY B 1 396 ? 31.844 25.312 23.047 1 92.06 396 GLY B O 1
ATOM 7770 N N . ARG B 1 397 ? 29.734 25.891 22.984 1 90.31 397 ARG B N 1
ATOM 7771 C CA . ARG B 1 397 ? 29.297 24.625 23.594 1 90.31 397 ARG B CA 1
ATOM 7772 C C . ARG B 1 397 ? 29.672 23.438 22.719 1 90.31 397 ARG B C 1
ATOM 7774 O O . ARG B 1 397 ? 30.078 22.391 23.219 1 90.31 397 ARG B O 1
ATOM 7781 N N . PHE B 1 398 ? 29.5 23.688 21.406 1 94.06 398 PHE B N 1
ATOM 7782 C CA . PHE B 1 398 ? 29.766 22.625 20.453 1 94.06 398 PHE B CA 1
ATOM 7783 C C . PHE B 1 398 ? 31.141 22.797 19.828 1 94.06 398 PHE B C 1
ATOM 7785 O O . PHE B 1 398 ? 31.531 23.906 19.469 1 94.06 398 PHE B O 1
ATOM 7792 N N . LYS B 1 399 ? 31.812 21.641 19.734 1 90.62 399 LYS B N 1
ATOM 7793 C CA . LYS B 1 399 ? 33.25 21.703 19.422 1 90.62 399 LYS B CA 1
ATOM 7794 C C . LYS B 1 399 ? 33.531 21.266 18 1 90.62 399 LYS B C 1
ATOM 7796 O O . LYS B 1 399 ? 34.5 21.719 17.375 1 90.62 399 LYS B O 1
ATOM 7801 N N . GLN B 1 400 ? 32.75 20.469 17.438 1 94.38 400 GLN B N 1
ATOM 7802 C CA . GLN B 1 400 ? 33.031 19.938 16.094 1 94.38 400 GLN B CA 1
ATOM 7803 C C . GLN B 1 400 ? 32.844 21.031 15.047 1 94.38 400 GLN B C 1
ATOM 7805 O O . GLN B 1 400 ? 31.812 21.703 15 1 94.38 400 GLN B O 1
ATOM 7810 N N . PRO B 1 401 ? 33.844 21.203 14.203 1 94.94 401 PRO B N 1
ATOM 7811 C CA . PRO B 1 401 ? 33.781 22.281 13.227 1 94.94 401 PRO B CA 1
ATOM 7812 C C . PRO B 1 401 ? 32.562 22.234 12.328 1 94.94 401 PRO B C 1
ATOM 7814 O O . PRO B 1 401 ? 31.969 23.266 12.016 1 94.94 401 PRO B O 1
ATOM 7817 N N . VAL B 1 402 ? 32.219 21.094 11.93 1 95.94 402 VAL B N 1
ATOM 7818 C CA . VAL B 1 402 ? 31.078 20.953 11.039 1 95.94 402 VAL B CA 1
ATOM 7819 C C . VAL B 1 402 ? 29.797 21.391 11.758 1 95.94 402 VAL B C 1
ATOM 7821 O O . VAL B 1 402 ? 28.875 21.922 11.141 1 95.94 402 VAL B O 1
ATOM 7824 N N . VAL B 1 403 ? 29.719 21.203 13.031 1 97.12 403 VAL B N 1
ATOM 7825 C CA . VAL B 1 403 ? 28.547 21.562 13.812 1 97.12 403 VAL B CA 1
ATOM 7826 C C . VAL B 1 403 ? 28.531 23.078 14.016 1 97.12 403 VAL B C 1
ATOM 7828 O O . VAL B 1 403 ? 27.453 23.703 14 1 97.12 403 VAL B O 1
ATOM 7831 N N . VAL B 1 404 ? 29.672 23.609 14.211 1 96.94 404 VAL B N 1
ATOM 7832 C CA . VAL B 1 404 ? 29.75 25.062 14.32 1 96.94 404 VAL B CA 1
ATOM 7833 C C . VAL B 1 404 ? 29.297 25.703 13.016 1 96.94 404 VAL B C 1
ATOM 7835 O O . VAL B 1 404 ? 28.609 26.719 13.031 1 96.94 404 VAL B O 1
ATOM 7838 N N . SER B 1 405 ? 29.672 25.078 11.969 1 97.12 405 SER B N 1
ATOM 7839 C CA . SER B 1 405 ? 29.219 25.547 10.664 1 97.12 405 SER B CA 1
ATOM 7840 C C . SER B 1 405 ? 27.719 25.422 10.523 1 97.12 405 SER B C 1
ATOM 7842 O O . SER B 1 405 ? 27.062 26.281 9.938 1 97.12 405 SER B O 1
ATOM 7844 N N . LEU B 1 406 ? 27.188 24.359 11 1 97.56 406 LEU B N 1
ATOM 7845 C CA . LEU B 1 406 ? 25.75 24.156 11.031 1 97.56 406 LEU B CA 1
ATOM 7846 C C . LEU B 1 406 ? 25.062 25.25 11.828 1 97.56 406 LEU B C 1
ATOM 7848 O O . LEU B 1 406 ? 24.078 25.844 11.359 1 97.56 406 LEU B O 1
ATOM 7852 N N . LEU B 1 407 ? 25.609 25.594 12.961 1 97.75 407 LEU B N 1
ATOM 7853 C CA . LEU B 1 407 ? 25.062 26.625 13.82 1 97.75 407 LEU B CA 1
ATOM 7854 C C . LEU B 1 407 ? 25.078 27.984 13.117 1 97.75 407 LEU B C 1
ATOM 7856 O O . LEU B 1 407 ? 24.094 28.719 13.164 1 97.75 407 LEU B O 1
ATOM 7860 N N . THR B 1 408 ? 26.141 28.219 12.461 1 97.5 408 THR B N 1
ATOM 7861 C CA . THR B 1 408 ? 26.281 29.484 11.766 1 97.5 408 THR B CA 1
ATOM 7862 C C . THR B 1 408 ? 25.297 29.594 10.617 1 97.5 408 THR B C 1
ATOM 7864 O O . THR B 1 408 ? 24.688 30.656 10.406 1 97.5 408 THR B O 1
ATOM 7867 N N . ALA B 1 409 ? 25.156 28.531 9.992 1 97.88 409 ALA B N 1
ATOM 7868 C CA . ALA B 1 409 ? 24.203 28.516 8.875 1 97.88 409 ALA B CA 1
ATOM 7869 C C . ALA B 1 409 ? 22.781 28.688 9.375 1 97.88 409 ALA B C 1
ATOM 7871 O O . ALA B 1 409 ? 21.984 29.406 8.766 1 97.88 409 ALA B O 1
ATOM 7872 N N . LEU B 1 410 ? 22.422 28.016 10.43 1 98.19 410 LEU B N 1
ATOM 7873 C CA . LEU B 1 410 ? 21.094 28.141 11.023 1 98.19 410 LEU B CA 1
ATOM 7874 C C . LEU B 1 410 ? 20.844 29.594 11.445 1 98.19 410 LEU B C 1
ATOM 7876 O O . LEU B 1 410 ? 19.766 30.125 11.195 1 98.19 410 LEU B O 1
ATOM 7880 N N . ASN B 1 411 ? 21.812 30.141 12.078 1 97.44 411 ASN B N 1
ATOM 7881 C CA . ASN B 1 411 ? 21.719 31.531 12.516 1 97.44 411 ASN B CA 1
ATOM 7882 C C . ASN B 1 411 ? 21.469 32.469 11.344 1 97.44 411 ASN B C 1
ATOM 7884 O O . ASN B 1 411 ? 20.625 33.375 11.422 1 97.44 411 ASN B O 1
ATOM 7888 N N . GLY B 1 412 ? 22.188 32.25 10.305 1 97.25 412 GLY B N 1
ATOM 7889 C CA . GLY B 1 412 ? 22.031 33.062 9.117 1 97.25 412 GLY B CA 1
ATOM 7890 C C . GLY B 1 412 ? 20.672 32.906 8.453 1 97.25 412 GLY B C 1
ATOM 7891 O O . GLY B 1 412 ? 20.047 33.875 8.055 1 97.25 412 GLY B O 1
ATOM 7892 N N . GLU B 1 413 ? 20.234 31.672 8.359 1 97.19 413 GLU B N 1
ATOM 7893 C CA . GLU B 1 413 ? 18.953 31.391 7.746 1 97.19 413 GLU B CA 1
ATOM 7894 C C . GLU B 1 413 ? 17.797 31.984 8.555 1 97.19 413 GLU B C 1
ATOM 7896 O O . GLU B 1 413 ? 16.844 32.531 7.988 1 97.19 413 GLU B O 1
ATOM 7901 N N . MET B 1 414 ? 17.891 31.922 9.844 1 97.62 414 MET B N 1
ATOM 7902 C CA . MET B 1 414 ? 16.844 32.469 10.695 1 97.62 414 MET B CA 1
ATOM 7903 C C . MET B 1 414 ? 16.828 34 10.609 1 97.62 414 MET B C 1
ATOM 7905 O O . MET B 1 414 ? 15.758 34.625 10.602 1 97.62 414 MET B O 1
ATOM 7909 N N . ALA B 1 415 ? 18 34.531 10.562 1 96.12 415 ALA B N 1
ATOM 7910 C CA . ALA B 1 415 ? 18.078 36 10.438 1 96.12 415 ALA B CA 1
ATOM 7911 C C . ALA B 1 415 ? 17.406 36.469 9.156 1 96.12 415 ALA B C 1
ATOM 7913 O O . ALA B 1 415 ? 16.719 37.5 9.156 1 96.12 415 ALA B O 1
ATOM 7914 N N . ARG B 1 416 ? 17.562 35.719 8.18 1 95.94 416 ARG B N 1
ATOM 7915 C CA . ARG B 1 416 ? 17 36.094 6.883 1 95.94 416 ARG B CA 1
ATOM 7916 C C . ARG B 1 416 ? 15.492 35.812 6.855 1 95.94 416 ARG B C 1
ATOM 7918 O O . ARG B 1 416 ? 14.719 36.688 6.461 1 95.94 416 ARG B O 1
ATOM 7925 N N . ARG B 1 417 ? 15.039 34.719 7.363 1 95.44 417 ARG B N 1
ATOM 7926 C CA . ARG B 1 417 ? 13.656 34.281 7.164 1 95.44 417 ARG B CA 1
ATOM 7927 C C . ARG B 1 417 ? 12.75 34.812 8.266 1 95.44 417 ARG B C 1
ATOM 7929 O O . ARG B 1 417 ? 11.539 34.969 8.062 1 95.44 417 ARG B O 1
ATOM 7936 N N . PHE B 1 418 ? 13.367 35.094 9.43 1 95.5 418 PHE B N 1
ATOM 7937 C CA . PHE B 1 418 ? 12.586 35.688 10.523 1 95.5 418 PHE B CA 1
ATOM 7938 C C . PHE B 1 418 ? 12.727 37.188 10.547 1 95.5 418 PHE B C 1
ATOM 7940 O O . PHE B 1 418 ? 12.383 37.844 11.539 1 95.5 418 PHE B O 1
ATOM 7947 N N . HIS B 1 419 ? 13.188 37.656 9.43 1 91.62 419 HIS B N 1
ATOM 7948 C CA . HIS B 1 419 ? 13.367 39.094 9.352 1 91.62 419 HIS B CA 1
ATOM 7949 C C . HIS B 1 419 ? 12.047 39.844 9.531 1 91.62 419 HIS B C 1
ATOM 7951 O O . HIS B 1 419 ? 11.07 39.562 8.82 1 91.62 419 HIS B O 1
ATOM 7957 N N . ARG B 1 420 ? 11.852 40.719 10.508 1 91.19 420 ARG B N 1
ATOM 7958 C CA . ARG B 1 420 ? 10.695 41.531 10.805 1 91.19 420 ARG B CA 1
ATOM 7959 C C . ARG B 1 420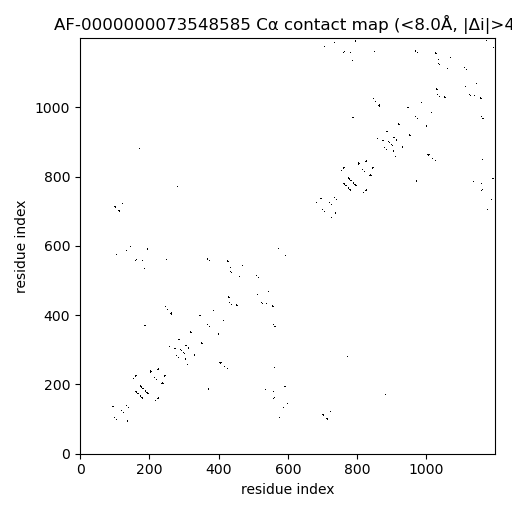 ? 9.477 40.688 11.148 1 91.19 420 ARG B C 1
ATOM 7961 O O . ARG B 1 420 ? 8.344 41.062 10.812 1 91.19 420 ARG B O 1
ATOM 7968 N N . ILE B 1 421 ? 9.742 39.531 11.688 1 95.75 421 ILE B N 1
ATOM 7969 C CA . ILE B 1 421 ? 8.664 38.625 12.023 1 95.75 421 ILE B CA 1
ATOM 7970 C C . ILE B 1 421 ? 7.727 39.281 13.031 1 95.75 421 ILE B C 1
ATOM 7972 O O . ILE B 1 421 ? 6.52 39 13.023 1 95.75 421 ILE B O 1
ATOM 7976 N N . GLU B 1 422 ? 8.234 40.156 13.875 1 95.81 422 GLU B N 1
ATOM 7977 C CA . GLU B 1 422 ? 7.438 40.844 14.906 1 95.81 422 GLU B CA 1
ATOM 7978 C C . GLU B 1 422 ? 6.543 41.906 14.305 1 95.81 422 GLU B C 1
ATOM 7980 O O . GLU B 1 422 ? 5.59 42.375 14.945 1 95.81 422 GLU B O 1
ATOM 7985 N N . SER B 1 423 ? 6.84 42.312 13.086 1 95.25 423 SER B N 1
ATOM 7986 C CA . SER B 1 423 ? 6.07 43.344 12.422 1 95.25 423 SER B CA 1
ATOM 7987 C C . SER B 1 423 ? 4.992 42.75 11.523 1 95.25 423 SER B C 1
ATOM 7989 O O . SER B 1 423 ? 4.199 43.5 10.922 1 95.25 423 SER B O 1
ATOM 7991 N N . ASN B 1 424 ? 5.047 41.438 11.422 1 95.81 424 ASN B N 1
ATOM 7992 C CA . ASN B 1 424 ? 3.969 40.812 10.672 1 95.81 424 ASN B CA 1
ATOM 7993 C C . ASN B 1 424 ? 2.611 41.062 11.32 1 95.81 424 ASN B C 1
ATOM 7995 O O . ASN B 1 424 ? 2.4 40.719 12.484 1 95.81 424 ASN B O 1
ATOM 7999 N N . THR B 1 425 ? 1.712 41.562 10.57 1 96.56 425 THR B N 1
ATOM 8000 C CA . THR B 1 425 ? 0.441 42.031 11.102 1 96.56 425 THR B CA 1
ATOM 8001 C C . THR B 1 425 ? -0.347 40.906 11.734 1 96.56 425 THR B C 1
ATOM 8003 O O . THR B 1 425 ? -0.82 41 12.867 1 96.56 425 THR B O 1
ATOM 8006 N N . LEU B 1 426 ? -0.494 39.781 11.07 1 97.31 426 LEU B N 1
ATOM 8007 C CA . LEU B 1 426 ? -1.276 38.656 11.562 1 97.31 426 LEU B CA 1
ATOM 8008 C C . LEU B 1 426 ? -0.65 38.062 12.82 1 97.31 426 LEU B C 1
ATOM 8010 O O . LEU B 1 426 ? -1.349 37.781 13.797 1 97.31 426 LEU B O 1
ATOM 8014 N N . LEU B 1 427 ? 0.628 37.938 12.812 1 97.81 427 LEU B N 1
ATOM 8015 C CA . LEU B 1 427 ? 1.329 37.281 13.914 1 97.81 427 LEU B CA 1
ATOM 8016 C C . LEU B 1 427 ? 1.359 38.188 15.141 1 97.81 427 LEU B C 1
ATOM 8018 O O . LEU B 1 427 ? 1.116 37.75 16.266 1 97.81 427 LEU B O 1
ATOM 8022 N N . SER B 1 428 ? 1.644 39.438 14.961 1 97.81 428 SER B N 1
ATOM 8023 C CA . SER B 1 428 ? 1.757 40.375 16.078 1 97.81 428 SER B CA 1
ATOM 8024 C C . SER B 1 428 ? 0.414 40.594 16.766 1 97.81 428 SER B C 1
ATOM 8026 O O . SER B 1 428 ? 0.336 40.562 18 1 97.81 428 SER B O 1
ATOM 8028 N N . GLU B 1 429 ? -0.628 40.75 15.977 1 98.06 429 GLU B N 1
ATOM 8029 C CA . GLU B 1 429 ? -1.953 40.938 16.562 1 98.06 429 GLU B CA 1
ATOM 8030 C C . GLU B 1 429 ? -2.434 39.688 17.266 1 98.06 429 GLU B C 1
ATOM 8032 O O . GLU B 1 429 ? -3.051 39.781 18.344 1 98.06 429 GLU B O 1
ATOM 8037 N N . SER B 1 430 ? -2.156 38.5 16.688 1 97.88 430 SER B N 1
ATOM 8038 C CA . SER B 1 430 ? -2.512 37.25 17.344 1 97.88 430 SER B CA 1
ATOM 8039 C C . SER B 1 430 ? -1.781 37.062 18.672 1 97.88 430 SER B C 1
ATOM 8041 O O . SER B 1 430 ? -2.363 36.594 19.641 1 97.88 430 SER B O 1
ATOM 8043 N N . SER B 1 431 ? -0.536 37.469 18.688 1 97.44 431 SER B N 1
ATOM 8044 C CA . SER B 1 431 ? 0.274 37.344 19.891 1 97.44 431 SER B CA 1
ATOM 8045 C C . SER B 1 431 ? -0.236 38.25 21 1 97.44 431 SER B C 1
ATOM 8047 O O . SER B 1 431 ? -0.299 37.875 22.156 1 97.44 431 SER B O 1
ATOM 8049 N N . ILE B 1 432 ? -0.604 39.5 20.625 1 97.94 432 ILE B N 1
ATOM 8050 C CA . ILE B 1 432 ? -1.093 40.469 21.594 1 97.94 432 ILE B CA 1
ATOM 8051 C C . ILE B 1 432 ? -2.412 39.969 22.188 1 97.94 432 ILE B C 1
ATOM 8053 O O . ILE B 1 432 ? -2.637 40.094 23.391 1 97.94 432 ILE B O 1
ATOM 8057 N N . LEU B 1 433 ? -3.256 39.406 21.359 1 98.06 433 LEU B N 1
ATOM 8058 C CA . LEU B 1 433 ? -4.598 39.031 21.781 1 98.06 433 LEU B CA 1
ATOM 8059 C C . LEU B 1 433 ? -4.562 37.719 22.547 1 98.06 433 LEU B C 1
ATOM 8061 O O . LEU B 1 433 ? -5.574 37.281 23.094 1 98.06 433 LEU B O 1
ATOM 8065 N N . ASP B 1 434 ? -3.436 37 22.531 1 97.88 434 ASP B N 1
ATOM 8066 C CA . ASP B 1 434 ? -3.275 35.781 23.312 1 97.88 434 ASP B CA 1
ATOM 8067 C C . ASP B 1 434 ? -2.943 36.094 24.766 1 97.88 434 ASP B C 1
ATOM 8069 O O . ASP B 1 434 ? -1.858 36.625 25.062 1 97.88 434 ASP B O 1
ATOM 8073 N N . PRO B 1 435 ? -3.799 35.812 25.656 1 97.25 435 PRO B N 1
ATOM 8074 C CA . PRO B 1 435 ? -3.605 36.188 27.062 1 97.25 435 PRO B CA 1
ATOM 8075 C C . PRO B 1 435 ? -2.43 35.469 27.719 1 97.25 435 PRO B C 1
ATOM 8077 O O . PRO B 1 435 ? -2.018 35.812 28.828 1 97.25 435 PRO B O 1
ATOM 8080 N N . ARG B 1 436 ? -1.919 34.531 27.031 1 95.25 436 ARG B N 1
ATOM 8081 C CA . ARG B 1 436 ? -0.739 33.844 27.547 1 95.25 436 ARG B CA 1
ATOM 8082 C C . ARG B 1 436 ? 0.516 34.688 27.344 1 95.25 436 ARG B C 1
ATOM 8084 O O . ARG B 1 436 ? 1.478 34.562 28.109 1 95.25 436 ARG B O 1
ATOM 8091 N N . PHE B 1 437 ? 0.491 35.594 26.312 1 95 437 PHE B N 1
ATOM 8092 C CA . PHE B 1 437 ? 1.743 36.188 25.891 1 95 437 PHE B CA 1
ATOM 8093 C C . PHE B 1 437 ? 1.618 37.719 25.859 1 95 437 PHE B C 1
ATOM 8095 O O . PHE B 1 437 ? 2.406 38.406 26.5 1 95 437 PHE B O 1
ATOM 8102 N N . LYS B 1 438 ? 0.641 38.281 25.141 1 95.75 438 LYS B N 1
ATOM 8103 C CA . LYS B 1 438 ? 0.408 39.719 24.984 1 95.75 438 LYS B CA 1
ATOM 8104 C C . LYS B 1 438 ? 1.677 40.438 24.531 1 95.75 438 LYS B C 1
ATOM 8106 O O . LYS B 1 438 ? 2.287 40.062 23.531 1 95.75 438 LYS B O 1
ATOM 8111 N N . ARG B 1 439 ? 2.154 41.375 25.25 1 94 439 ARG B N 1
ATOM 8112 C CA . ARG B 1 439 ? 3.287 42.188 24.859 1 94 439 ARG B CA 1
ATOM 8113 C C . ARG B 1 439 ? 4.609 41.469 25.109 1 94 439 ARG B C 1
ATOM 8115 O O . ARG B 1 439 ? 5.629 41.812 24.516 1 94 439 ARG B O 1
ATOM 8122 N N . LYS B 1 440 ? 4.637 40.469 25.875 1 91.81 440 LYS B N 1
ATOM 8123 C CA . LYS B 1 440 ? 5.859 39.812 26.328 1 91.81 440 LYS B CA 1
ATOM 8124 C C . LYS B 1 440 ? 6.504 39 25.203 1 91.81 440 LYS B C 1
ATOM 8126 O O . LYS B 1 440 ? 7.68 38.656 25.297 1 91.81 440 LYS B O 1
ATOM 8131 N N . THR B 1 441 ? 5.75 38.781 24.141 1 92 441 THR B N 1
ATOM 8132 C CA . THR B 1 441 ? 6.25 38.031 23 1 92 441 THR B CA 1
ATOM 8133 C C . THR B 1 441 ? 7.219 38.844 22.172 1 92 441 THR B C 1
ATOM 8135 O O . THR B 1 441 ? 8.008 38.312 21.406 1 92 441 THR B O 1
ATOM 8138 N N . PHE B 1 442 ? 7.289 40.156 22.359 1 94.38 442 PHE B N 1
ATOM 8139 C CA . PHE B 1 442 ? 8.008 41.031 21.453 1 94.38 442 PHE B CA 1
ATOM 8140 C C . PHE B 1 442 ? 9.352 41.438 22.047 1 94.38 442 PHE B C 1
ATOM 8142 O O . PHE B 1 442 ? 9.453 41.688 23.25 1 94.38 442 PHE B O 1
ATOM 8149 N N . SER B 1 443 ? 10.312 41.406 21.266 1 91.44 443 SER B N 1
ATOM 8150 C CA . SER B 1 443 ? 11.594 42 21.609 1 91.44 443 SER B CA 1
ATOM 8151 C C . SER B 1 443 ? 11.68 43.438 21.141 1 91.44 443 SER B C 1
ATOM 8153 O O . SER B 1 443 ? 12.406 44.25 21.719 1 91.44 443 SER B O 1
ATOM 8155 N N . ASP B 1 444 ? 10.953 43.75 20.156 1 92.88 444 ASP B N 1
ATOM 8156 C CA . ASP B 1 444 ? 10.883 45.062 19.562 1 92.88 444 ASP B CA 1
ATOM 8157 C C . ASP B 1 444 ? 9.656 45.844 20.078 1 92.88 444 ASP B C 1
ATOM 8159 O O . ASP B 1 444 ? 8.531 45.562 19.641 1 92.88 444 ASP B O 1
ATOM 8163 N N . ASP B 1 445 ? 9.883 46.812 20.812 1 93.25 445 ASP B N 1
ATOM 8164 C CA . ASP B 1 445 ? 8.805 47.594 21.438 1 93.25 445 ASP B CA 1
ATOM 8165 C C . ASP B 1 445 ? 7.973 48.312 20.375 1 93.25 445 ASP B C 1
ATOM 8167 O O . ASP B 1 445 ? 6.766 48.5 20.547 1 93.25 445 ASP B O 1
ATOM 8171 N N . GLN B 1 446 ? 8.625 48.781 19.438 1 95.19 446 GLN B N 1
ATOM 8172 C CA . GLN B 1 446 ? 7.906 49.5 18.391 1 95.19 446 GLN B CA 1
ATOM 8173 C C . GLN B 1 446 ? 6.914 48.562 17.688 1 95.19 446 GLN B C 1
ATOM 8175 O O . GLN B 1 446 ? 5.789 48.969 17.391 1 95.19 446 GLN B O 1
ATOM 8180 N N . ALA B 1 447 ? 7.375 47.375 17.438 1 96 447 ALA B N 1
ATOM 8181 C CA . ALA B 1 447 ? 6.488 46.406 16.797 1 96 447 ALA B CA 1
ATOM 8182 C C . ALA B 1 447 ? 5.273 46.125 17.672 1 96 447 ALA B C 1
ATOM 8184 O O . ALA B 1 447 ? 4.152 46 17.156 1 96 447 ALA B O 1
ATOM 8185 N N . ALA B 1 448 ? 5.484 46 18.953 1 96.5 448 ALA B N 1
ATOM 8186 C CA . ALA B 1 448 ? 4.395 45.75 19.891 1 96.5 448 ALA B CA 1
ATOM 8187 C C . ALA B 1 448 ? 3.414 46.938 19.891 1 96.5 448 ALA B C 1
ATOM 8189 O O . ALA B 1 448 ? 2.197 46.719 19.859 1 96.5 448 ALA B O 1
ATOM 8190 N N . ASN B 1 449 ? 3.928 48.094 19.953 1 96.44 449 ASN B N 1
ATOM 8191 C CA . ASN B 1 449 ? 3.102 49.312 19.969 1 96.44 449 ASN B CA 1
ATOM 8192 C C . ASN B 1 449 ? 2.297 49.469 18.688 1 96.44 449 ASN B C 1
ATOM 8194 O O . ASN B 1 449 ? 1.131 49.844 18.719 1 96.44 449 ASN B O 1
ATOM 8198 N N . ASP B 1 450 ? 2.988 49.188 17.656 1 97.12 450 ASP B N 1
ATOM 8199 C CA . ASP B 1 450 ? 2.295 49.25 16.359 1 97.12 450 ASP B CA 1
ATOM 8200 C C . ASP B 1 450 ? 1.118 48.281 16.328 1 97.12 450 ASP B C 1
ATOM 8202 O O . ASP B 1 450 ? 0.041 48.625 15.836 1 97.12 450 ASP B O 1
ATOM 8206 N N . ALA B 1 451 ? 1.296 47.094 16.797 1 97.25 451 ALA B N 1
ATOM 8207 C CA . ALA B 1 451 ? 0.246 46.062 16.828 1 97.25 451 ALA B CA 1
ATOM 8208 C C . ALA B 1 451 ? -0.915 46.5 17.719 1 97.25 451 ALA B C 1
ATOM 8210 O O . ALA B 1 451 ? -2.08 46.344 17.344 1 97.25 451 ALA B O 1
ATOM 8211 N N . ILE B 1 452 ? -0.587 47.062 18.875 1 97 452 ILE B N 1
ATOM 8212 C CA . ILE B 1 452 ? -1.594 47.531 19.812 1 97 452 ILE B CA 1
ATOM 8213 C C . ILE B 1 452 ? -2.396 48.656 19.188 1 97 452 ILE B C 1
ATOM 8215 O O . ILE B 1 452 ? -3.621 48.719 19.328 1 97 452 ILE B O 1
ATOM 8219 N N . GLN B 1 453 ? -1.722 49.531 18.516 1 96.5 453 GLN B N 1
ATOM 8220 C CA . GLN B 1 453 ? -2.395 50.656 17.859 1 96.5 453 GLN B CA 1
ATOM 8221 C C . GLN B 1 453 ? -3.338 50.156 16.766 1 96.5 453 GLN B C 1
ATOM 8223 O O . GLN B 1 453 ? -4.461 50.656 16.641 1 96.5 453 GLN B O 1
ATOM 8228 N N . ARG B 1 454 ? -2.834 49.219 16 1 96.94 454 ARG B N 1
ATOM 8229 C CA . ARG B 1 4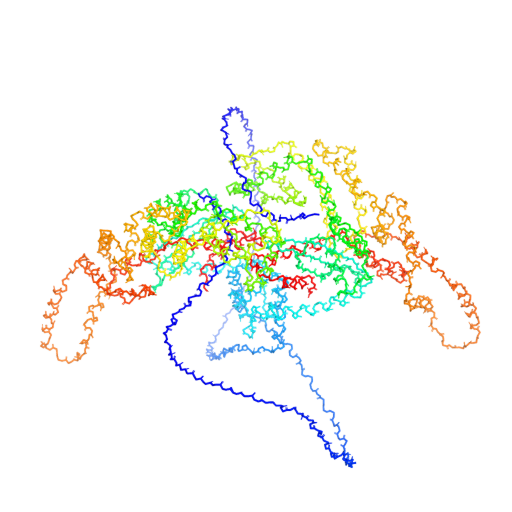54 ? -3.682 48.625 14.961 1 96.94 454 ARG B CA 1
ATOM 8230 C C . ARG B 1 454 ? -4.926 48 15.562 1 96.94 454 ARG B C 1
ATOM 8232 O O . ARG B 1 454 ? -6.031 48.156 15.047 1 96.94 454 ARG B O 1
ATOM 8239 N N . LEU B 1 455 ? -4.777 47.281 16.641 1 96.75 455 LEU B N 1
ATOM 8240 C CA . LEU B 1 455 ? -5.891 46.594 17.312 1 96.75 455 LEU B CA 1
ATOM 8241 C C . LEU B 1 455 ? -6.859 47.625 17.891 1 96.75 455 LEU B C 1
ATOM 8243 O O . LEU B 1 455 ? -8.078 47.438 17.844 1 96.75 455 LEU B O 1
ATOM 8247 N N . THR B 1 456 ? -6.32 48.719 18.438 1 96 456 THR B N 1
ATOM 8248 C CA . THR B 1 456 ? -7.148 49.781 18.984 1 96 456 THR B CA 1
ATOM 8249 C C . THR B 1 456 ? -8 50.438 17.891 1 96 456 THR B C 1
ATOM 8251 O O . THR B 1 456 ? -9.195 50.656 18.078 1 96 456 THR B O 1
ATOM 8254 N N . ASN B 1 457 ? -7.32 50.688 16.797 1 95.06 457 ASN B N 1
ATOM 8255 C CA . ASN B 1 457 ? -8.039 51.25 15.672 1 95.06 457 ASN B CA 1
ATOM 8256 C C . ASN B 1 457 ? -9.117 50.312 15.148 1 95.06 457 ASN B C 1
ATOM 8258 O O . ASN B 1 457 ? -10.227 50.75 14.836 1 95.06 457 ASN B O 1
ATOM 8262 N N . ALA B 1 458 ? -8.789 49.062 15.078 1 95 458 ALA B N 1
ATOM 8263 C CA . ALA B 1 458 ? -9.742 48.094 14.602 1 95 458 ALA B CA 1
ATOM 8264 C C . ALA B 1 458 ? -10.906 47.938 15.578 1 95 458 ALA B C 1
ATOM 8266 O O . ALA B 1 458 ? -12.055 47.781 15.164 1 95 458 ALA B O 1
ATOM 8267 N N . ALA B 1 459 ? -10.625 47.938 16.844 1 94.19 459 ALA B N 1
ATOM 8268 C CA . ALA B 1 459 ? -11.656 47.844 17.875 1 94.19 459 ALA B CA 1
ATOM 8269 C C . ALA B 1 459 ? -12.594 49.031 17.828 1 94.19 459 ALA B C 1
ATOM 8271 O O . ALA B 1 459 ? -13.797 48.906 18.078 1 94.19 459 ALA B O 1
ATOM 8272 N N . ALA B 1 460 ? -12.062 50.188 17.531 1 92.44 460 ALA B N 1
ATOM 8273 C CA . ALA B 1 460 ? -12.852 51.406 17.469 1 92.44 460 ALA B CA 1
ATOM 8274 C C . ALA B 1 460 ? -13.836 51.344 16.297 1 92.44 460 ALA B C 1
ATOM 8276 O O . ALA B 1 460 ? -14.93 51.938 16.375 1 92.44 460 ALA B O 1
ATOM 8277 N N . GLN B 1 461 ? -13.461 50.656 15.328 1 89.25 461 GLN B N 1
ATOM 8278 C CA . GLN B 1 461 ? -14.297 50.562 14.133 1 89.25 461 GLN B CA 1
ATOM 8279 C C . GLN B 1 461 ? -15.297 49.406 14.273 1 89.25 461 GLN B C 1
ATOM 8281 O O . GLN B 1 461 ? -16.297 49.375 13.547 1 89.25 461 GLN B O 1
ATOM 8286 N N . ALA B 1 462 ? -15.07 48.594 15.156 1 81.88 462 ALA B N 1
ATOM 8287 C CA . ALA B 1 462 ? -15.93 47.438 15.32 1 81.88 462 ALA B CA 1
ATOM 8288 C C . ALA B 1 462 ? -17.297 47.812 15.875 1 81.88 462 ALA B C 1
ATOM 8290 O O . ALA B 1 462 ? -17.375 48.625 16.828 1 81.88 462 ALA B O 1
ATOM 8291 N N . THR B 1 463 ? -18.422 47.781 15 1 69 463 THR B N 1
ATOM 8292 C CA . THR B 1 463 ? -19.781 48.094 15.438 1 69 463 THR B CA 1
ATOM 8293 C C . THR B 1 463 ? -20.297 47 16.375 1 69 463 THR B C 1
ATOM 8295 O O . THR B 1 463 ? -20.219 45.812 16.047 1 69 463 THR B O 1
ATOM 8298 N N . ILE B 1 464 ? -20.438 47.188 17.594 1 62.5 464 ILE B N 1
ATOM 8299 C CA . ILE B 1 464 ? -21 46.219 18.547 1 62.5 464 ILE B CA 1
ATOM 8300 C C . ILE B 1 464 ? -22.5 46.094 18.297 1 62.5 464 ILE B C 1
ATOM 8302 O O . ILE B 1 464 ? -23.25 47.062 18.375 1 62.5 464 ILE B O 1
ATOM 8306 N N . SER B 1 465 ? -22.938 45.375 17.328 1 50.91 465 SER B N 1
ATOM 8307 C CA . SER B 1 465 ? -24.344 45.219 16.969 1 50.91 465 SER B CA 1
ATOM 8308 C C . SER B 1 465 ? -25.188 44.938 18.203 1 50.91 465 SER B C 1
ATOM 8310 O O . SER B 1 465 ? -26.422 45.062 18.156 1 50.91 465 SER B O 1
ATOM 8312 N N . ASP B 1 466 ? -24.891 43.969 19.016 1 44.56 466 ASP B N 1
ATOM 8313 C CA . ASP B 1 466 ? -25.953 43.562 19.922 1 44.56 466 ASP B CA 1
ATOM 8314 C C . ASP B 1 466 ? -26.25 44.656 20.953 1 44.56 466 ASP B C 1
ATOM 8316 O O . ASP B 1 466 ? -25.438 44.906 21.844 1 44.56 466 ASP B O 1
ATOM 8320 N N . PRO B 1 467 ? -27.094 45.531 20.688 1 41.75 467 PRO B N 1
ATOM 8321 C CA . PRO B 1 467 ? -27.594 46.469 21.672 1 41.75 467 PRO B CA 1
ATOM 8322 C C . PRO B 1 467 ? -27.906 45.844 23.016 1 41.75 467 PRO B C 1
ATOM 8324 O O . PRO B 1 467 ? -28 46.531 24.031 1 41.75 467 PRO B O 1
ATOM 8327 N N . SER B 1 468 ? -28.297 44.594 22.938 1 41.66 468 SER B N 1
ATOM 8328 C CA . SER B 1 468 ? -28.766 43.938 24.156 1 41.66 468 SER B CA 1
ATOM 8329 C C . SER B 1 468 ? -27.625 43.781 25.156 1 41.66 468 SER B C 1
ATOM 8331 O O . SER B 1 468 ? -27.859 43.688 26.375 1 41.66 468 SER B O 1
ATOM 8333 N N . GLN B 1 469 ? -26.422 43.562 24.672 1 41.62 469 GLN B N 1
ATOM 8334 C CA . GLN B 1 469 ? -25.328 43.375 25.609 1 41.62 469 GLN B CA 1
ATOM 8335 C C . GLN B 1 469 ? -24.922 44.719 26.219 1 41.62 469 GLN B C 1
ATOM 8337 O O . GLN B 1 469 ? -24.375 44.75 27.328 1 41.62 469 GLN B O 1
ATOM 8342 N N . GLN B 1 470 ? -25.062 45.75 25.5 1 40.41 470 GLN B N 1
ATOM 8343 C CA . GLN B 1 470 ? -24.844 47.062 26.109 1 40.41 470 GLN B CA 1
ATOM 8344 C C . GLN B 1 470 ? -25.891 47.312 27.188 1 40.41 470 GLN B C 1
ATOM 8346 O O . GLN B 1 470 ? -25.594 47.906 28.219 1 40.41 470 GLN B O 1
ATOM 8351 N N . GLU B 1 471 ? -27.141 46.938 26.875 1 40.84 471 GLU B N 1
ATOM 8352 C CA . GLU B 1 471 ? -28.188 47.156 27.859 1 40.84 471 GLU B CA 1
ATOM 8353 C C . GLU B 1 471 ? -28 46.25 29.078 1 40.84 471 GLU B C 1
ATOM 8355 O O . GLU B 1 471 ? -28.375 46.594 30.203 1 40.84 471 GLU B O 1
ATOM 8360 N N . ALA B 1 472 ? -27.484 44.969 28.891 1 40.94 472 ALA B N 1
ATOM 8361 C CA . ALA B 1 472 ? -27.328 44.062 30.016 1 40.94 472 ALA B CA 1
ATOM 8362 C C . ALA B 1 472 ? -26.219 44.531 30.953 1 40.94 472 ALA B C 1
ATOM 8364 O O . ALA B 1 472 ? -26.297 44.344 32.156 1 40.94 472 ALA B O 1
ATOM 8365 N N . LEU B 1 473 ? -25.203 45.031 30.422 1 39.69 473 LEU B N 1
ATOM 8366 C CA . LEU B 1 473 ? -24.141 45.531 31.281 1 39.69 473 LEU B CA 1
ATOM 8367 C C . LEU B 1 473 ? -24.641 46.719 32.125 1 39.69 473 LEU B C 1
ATOM 8369 O O . LEU B 1 473 ? -24.266 46.875 33.281 1 39.69 473 LEU B O 1
ATOM 8373 N N . VAL B 1 474 ? -25.5 47.531 31.516 1 38.19 474 VAL B N 1
ATOM 8374 C CA . VAL B 1 474 ? -26.094 48.625 32.281 1 38.19 474 VAL B CA 1
ATOM 8375 C C . VAL B 1 474 ? -27.078 48.062 33.312 1 38.19 474 VAL B C 1
ATOM 8377 O O . VAL B 1 474 ? -27.156 48.531 34.438 1 38.19 474 VAL B O 1
ATOM 8380 N N . GLU B 1 475 ? -27.812 46.969 32.906 1 36.97 475 GLU B N 1
ATOM 8381 C CA . GLU B 1 475 ? -28.812 46.438 33.812 1 36.97 475 GLU B CA 1
ATOM 8382 C C . GLU B 1 475 ? -28.156 45.594 34.938 1 36.97 475 GLU B C 1
ATOM 8384 O O . GLU B 1 475 ? -28.625 45.625 36.062 1 36.97 475 GLU B O 1
ATOM 8389 N N . GLN B 1 476 ? -27.156 44.719 34.594 1 36.22 476 GLN B N 1
ATOM 8390 C CA . GLN B 1 476 ? -26.562 43.938 35.656 1 36.22 476 GLN B CA 1
ATOM 8391 C C . GLN B 1 476 ? -25.938 44.875 36.719 1 36.22 476 GLN B C 1
ATOM 8393 O O . GLN B 1 476 ? -25.734 44.469 37.875 1 36.22 476 GLN B O 1
ATOM 8398 N N . GLY B 1 477 ? -25.344 45.906 36.281 1 32.34 477 GLY B N 1
ATOM 8399 C CA . GLY B 1 477 ? -25 46.844 37.344 1 32.34 477 GLY B CA 1
ATOM 8400 C C . GLY B 1 477 ? -26.219 47.344 38.125 1 32.34 477 GLY B C 1
ATOM 8401 O O . GLY B 1 477 ? -26.094 47.75 39.281 1 32.34 477 GLY B O 1
ATOM 8402 N N . ALA B 1 478 ? -27.328 47.5 37.344 1 32.91 478 ALA B N 1
ATOM 8403 C CA . ALA B 1 478 ? -28.5 48.031 38 1 32.91 478 ALA B CA 1
ATOM 8404 C C . ALA B 1 478 ? -29.266 46.938 38.75 1 32.91 478 ALA B C 1
ATOM 8406 O O . ALA B 1 478 ? -30.234 47.219 39.438 1 32.91 478 ALA B O 1
ATOM 8407 N N . ALA B 1 479 ? -29.031 45.688 38.25 1 32.81 479 ALA B N 1
ATOM 8408 C CA . ALA B 1 479 ? -30 44.688 38.719 1 32.81 479 ALA B CA 1
ATOM 8409 C C . ALA B 1 479 ? -29.781 44.406 40.219 1 32.81 479 ALA B C 1
ATOM 8411 O O . ALA B 1 479 ? -30.438 43.531 40.781 1 32.81 479 ALA B O 1
ATOM 8412 N N . GLY B 1 480 ? -28.547 44.75 40.781 1 29.34 480 GLY B N 1
ATOM 8413 C CA . GLY B 1 480 ? -28.641 44.344 42.156 1 29.34 480 GLY B CA 1
ATOM 8414 C C . GLY B 1 480 ? -29.922 44.812 42.844 1 29.34 480 GLY B C 1
ATOM 8415 O O . GLY B 1 480 ? -30.422 44.125 43.75 1 29.34 480 GLY B O 1
ATOM 8416 N N . GLU B 1 481 ? -30.094 46.125 42.844 1 28.98 481 GLU B N 1
ATOM 8417 C CA . GLU B 1 481 ? -30.953 46.656 43.906 1 28.98 481 GLU B CA 1
ATOM 8418 C C . GLU B 1 481 ? -32.438 46.469 43.531 1 28.98 481 GLU B C 1
ATOM 8420 O O . GLU B 1 481 ? -33.25 47.375 43.75 1 28.98 481 GLU B O 1
ATOM 8425 N N . GLN B 1 482 ? -32.719 45.656 42.531 1 29.31 482 GLN B N 1
ATOM 8426 C CA . GLN B 1 482 ? -34.125 45.719 42.219 1 29.31 482 GLN B CA 1
ATOM 8427 C C . GLN B 1 482 ? -34.969 45.125 43.375 1 29.31 482 GLN B C 1
ATOM 8429 O O . GLN B 1 482 ? -35.625 44.094 43.188 1 29.31 482 GLN B O 1
ATOM 8434 N N . GLY B 1 483 ? -34.188 44.906 44.562 1 27.34 483 GLY B N 1
ATOM 8435 C CA . GLY B 1 483 ? -35.156 44.344 45.5 1 27.34 483 GLY B CA 1
ATOM 8436 C C . GLY B 1 483 ? -36.5 45 45.469 1 27.34 483 GLY B C 1
ATOM 8437 O O . GLY B 1 483 ? -37.469 44.469 44.938 1 27.34 483 GLY B O 1
ATOM 8438 N N . ALA B 1 484 ? -36.781 45.75 46.625 1 27.39 484 ALA B N 1
ATOM 8439 C CA . ALA B 1 484 ? -38 45.938 47.406 1 27.39 484 ALA B CA 1
ATOM 8440 C C . ALA B 1 484 ? -38.875 47.031 46.781 1 27.39 484 ALA B C 1
ATOM 8442 O O . ALA B 1 484 ? -38.875 48.188 47.219 1 27.39 484 ALA B O 1
ATOM 8443 N N . ALA B 1 485 ? -38.906 47.156 45.531 1 27.88 485 ALA B N 1
ATOM 8444 C CA . ALA B 1 485 ? -39.656 48.312 45.062 1 27.88 485 ALA B CA 1
ATOM 8445 C C . ALA B 1 485 ? -41.156 48.188 45.406 1 27.88 485 ALA B C 1
ATOM 8447 O O . ALA B 1 485 ? -42 48.125 44.5 1 27.88 485 ALA B O 1
ATOM 8448 N N . GLY B 1 486 ? -41.406 47.375 46.438 1 27.22 486 GLY B N 1
ATOM 8449 C CA . GLY B 1 486 ? -42.875 47.438 46.562 1 27.22 486 GLY B CA 1
ATOM 8450 C C . GLY B 1 486 ? -43.375 48.875 46.656 1 27.22 486 GLY B C 1
ATOM 8451 O O . GLY B 1 486 ? -44.375 49.219 46.062 1 27.22 486 GLY B O 1
ATOM 8452 N N . GLY B 1 487 ? -43.156 49.406 47.906 1 27.48 487 GLY B N 1
ATOM 8453 C CA . GLY B 1 487 ? -44.188 50.312 48.406 1 27.48 487 GLY B CA 1
ATOM 8454 C C . GLY B 1 487 ? -44.25 51.625 47.656 1 27.48 487 GLY B C 1
ATOM 8455 O O . GLY B 1 487 ? -43.469 51.875 46.75 1 27.48 487 GLY B O 1
ATOM 8456 N N . GLN B 1 488 ? -44.375 52.812 48.531 1 27.73 488 GLN B N 1
ATOM 8457 C CA . GLN B 1 488 ? -44.875 54.188 48.469 1 27.73 488 GLN B CA 1
ATOM 8458 C C . GLN B 1 488 ? -43.938 55.062 47.625 1 27.73 488 GLN B C 1
ATOM 8460 O O . GLN B 1 488 ? -42.719 55 47.812 1 27.73 488 GLN B O 1
ATOM 8465 N N . SER B 1 489 ? -44.312 55.594 46.469 1 31.56 489 SER B N 1
ATOM 8466 C CA . SER B 1 489 ? -43.875 56.375 45.312 1 31.56 489 SER B CA 1
ATOM 8467 C C . SER B 1 489 ? -43.031 57.562 45.719 1 31.56 489 SER B C 1
ATOM 8469 O O . SER B 1 489 ? -42.5 58.281 44.875 1 31.56 489 SER B O 1
ATOM 8471 N N . THR B 1 490 ? -43.281 58.156 47 1 33.06 490 THR B N 1
ATOM 8472 C CA . THR B 1 490 ? -43.219 59.625 46.938 1 33.06 490 THR B CA 1
ATOM 8473 C C . THR B 1 490 ? -41.812 60.094 46.656 1 33.06 490 THR B C 1
ATOM 8475 O O . THR B 1 490 ? -41.594 60.938 45.812 1 33.06 490 THR B O 1
ATOM 8478 N N . GLY B 1 491 ? -40.969 60.25 47.781 1 33.88 491 GLY B N 1
ATOM 8479 C CA . GLY B 1 491 ? -39.812 61.094 47.938 1 33.88 491 GLY B CA 1
ATOM 8480 C C . GLY B 1 491 ? -38.594 60.562 47.25 1 33.88 491 GLY B C 1
ATOM 8481 O O . GLY B 1 491 ? -37.562 61.281 47.125 1 33.88 491 GLY B O 1
ATOM 8482 N N . GLU B 1 492 ? -38.406 59.375 47.344 1 39.78 492 GLU B N 1
ATOM 8483 C CA . GLU B 1 492 ? -37.156 58.688 47 1 39.78 492 GLU B CA 1
ATOM 8484 C C . GLU B 1 492 ? -36.875 58.812 45.5 1 39.78 492 GLU B C 1
ATOM 8486 O O . GLU B 1 492 ? -35.781 58.438 45.031 1 39.78 492 GLU B O 1
ATOM 8491 N N . SER B 1 493 ? -37.938 59.125 44.781 1 45.09 493 SER B N 1
ATOM 8492 C CA . SER B 1 493 ? -37.844 59.125 43.344 1 45.09 493 SER B CA 1
ATOM 8493 C C . SER B 1 493 ? -36.938 60.219 42.812 1 45.09 493 SER B C 1
ATOM 8495 O O . SER B 1 493 ? -36.281 60.062 41.781 1 45.09 493 SER B O 1
ATOM 8497 N N . MET B 1 494 ? -36.969 61.375 43.531 1 46.28 494 MET B N 1
ATOM 8498 C CA . MET B 1 494 ? -36.25 62.531 43.031 1 46.28 494 MET B CA 1
ATOM 8499 C C . MET B 1 494 ? -34.719 62.312 43.094 1 46.28 494 MET B C 1
ATOM 8501 O O . MET B 1 494 ? -34 62.75 42.188 1 46.28 494 MET B O 1
ATOM 8505 N N . ILE B 1 495 ? -34.344 61.688 44.156 1 44.12 495 ILE B N 1
ATOM 8506 C CA . ILE B 1 495 ? -32.906 61.5 44.406 1 44.12 495 ILE B CA 1
ATOM 8507 C C . ILE B 1 495 ? -32.344 60.562 43.344 1 44.12 495 ILE B C 1
ATOM 8509 O O . ILE B 1 495 ? -31.25 60.812 42.781 1 44.12 495 ILE B O 1
ATOM 8513 N N . TRP B 1 496 ? -32.969 59.562 43.219 1 57.19 496 TRP B N 1
ATOM 8514 C CA . TRP B 1 496 ? -32.438 58.594 42.281 1 57.19 496 TRP B CA 1
ATOM 8515 C C . TRP B 1 496 ? -32.562 59.094 40.844 1 57.19 496 TRP B C 1
ATOM 8517 O O . TRP B 1 496 ? -31.75 58.75 40 1 57.19 496 TRP B O 1
ATOM 8527 N N . GLY B 1 497 ? -33.594 59.875 40.625 1 53.94 497 GLY B N 1
ATOM 8528 C CA . GLY B 1 497 ? -33.688 60.531 39.344 1 53.94 497 GLY B CA 1
ATOM 8529 C C . GLY B 1 497 ? -32.5 61.406 39 1 53.94 497 GLY B C 1
ATOM 8530 O O . GLY B 1 497 ? -32 61.375 37.875 1 53.94 497 GLY B O 1
ATOM 8531 N N . ASP B 1 498 ? -32.156 62.156 40.031 1 51.97 498 ASP B N 1
ATOM 8532 C CA . ASP B 1 498 ? -30.984 63 39.875 1 51.97 498 ASP B CA 1
ATOM 8533 C C . ASP B 1 498 ? -29.734 62.156 39.688 1 51.97 498 ASP B C 1
ATOM 8535 O O . ASP B 1 498 ? -28.875 62.5 38.875 1 51.97 498 ASP B O 1
ATOM 8539 N N . PHE B 1 499 ? -29.594 61.125 40.531 1 53.69 499 PHE B N 1
ATOM 8540 C CA . PHE B 1 499 ? -28.484 60.219 40.375 1 53.69 499 PHE B CA 1
ATOM 8541 C C . PHE B 1 499 ? -28.469 59.594 38.969 1 53.69 499 PHE B C 1
ATOM 8543 O O . PHE B 1 499 ? -27.422 59.562 38.312 1 53.69 499 PHE B O 1
ATOM 8550 N N . ASP B 1 500 ? -29.594 59.125 38.562 1 56.38 500 ASP B N 1
ATOM 8551 C CA . ASP B 1 500 ? -29.688 58.531 37.25 1 56.38 500 ASP B CA 1
ATOM 8552 C C . ASP B 1 500 ? -29.406 59.531 36.125 1 56.38 500 ASP B C 1
ATOM 8554 O O . ASP B 1 500 ? -28.75 59.219 35.125 1 56.38 500 ASP B O 1
ATOM 8558 N N . ALA B 1 501 ? -29.922 60.688 36.344 1 57.5 501 ALA B N 1
ATOM 8559 C CA . ALA B 1 501 ? -29.656 61.781 35.406 1 57.5 501 ALA B CA 1
ATOM 8560 C C . ALA B 1 501 ? -28.172 62.156 35.406 1 57.5 501 ALA B C 1
ATOM 8562 O O . ALA B 1 501 ? -27.594 62.406 34.344 1 57.5 501 ALA B O 1
ATOM 8563 N N . GLN B 1 502 ? -27.641 62.188 36.562 1 52.06 502 GLN B N 1
ATOM 8564 C CA . GLN B 1 502 ? -26.203 62.438 36.688 1 52.06 502 GLN B CA 1
ATOM 8565 C C . GLN B 1 502 ? -25.391 61.344 36.031 1 52.06 502 GLN B C 1
ATOM 8567 O O . GLN B 1 502 ? -24.375 61.594 35.375 1 52.06 502 GLN B O 1
ATOM 8572 N N . VAL B 1 503 ? -25.828 60.125 36.406 1 53.59 503 VAL B N 1
ATOM 8573 C CA . VAL B 1 503 ? -25.125 58.969 35.875 1 53.59 503 VAL B CA 1
ATOM 8574 C C . VAL B 1 503 ? -25.344 58.875 34.375 1 53.59 503 VAL B C 1
ATOM 8576 O O . VAL B 1 503 ? -24.422 58.562 33.625 1 53.59 503 VAL B O 1
ATOM 8579 N N . SER B 1 504 ? -26.594 59.031 34 1 52.94 504 SER B N 1
ATOM 8580 C CA . SER B 1 504 ? -26.875 59.094 32.562 1 52.94 504 SER B CA 1
ATOM 8581 C C . SER B 1 504 ? -26.031 60.156 31.875 1 52.94 504 SER B C 1
ATOM 8583 O O . SER B 1 504 ? -25.641 60 30.719 1 52.94 504 SER B O 1
ATOM 8585 N N . GLY B 1 505 ? -26.031 61.344 32.531 1 48.81 505 GLY B N 1
ATOM 8586 C CA . GLY B 1 505 ? -25.125 62.375 32 1 48.81 505 GLY B CA 1
ATOM 8587 C C . GLY B 1 505 ? -23.688 61.906 31.953 1 48.81 505 GLY B C 1
ATOM 8588 O O . GLY B 1 505 ? -22.906 62.406 31.125 1 48.81 505 GLY B O 1
ATOM 8589 N N . LEU B 1 506 ? -23.297 61.25 33.031 1 47.16 506 LEU B N 1
ATOM 8590 C CA . LEU B 1 506 ? -21.938 60.719 33.062 1 47.16 506 LEU B CA 1
ATOM 8591 C C . LEU B 1 506 ? -21.766 59.562 32.094 1 47.16 506 LEU B C 1
ATOM 8593 O O . LEU B 1 506 ? -20.656 59.25 31.703 1 47.16 506 LEU B O 1
ATOM 8597 N N . VAL B 1 507 ? -22.812 58.719 32.062 1 48.38 507 VAL B N 1
ATOM 8598 C CA . VAL B 1 507 ? -22.75 57.719 31.031 1 48.38 507 VAL B CA 1
ATOM 8599 C C . VAL B 1 507 ? -22.641 58.344 29.656 1 48.38 507 VAL B C 1
ATOM 8601 O O . VAL B 1 507 ? -23.641 58.75 29.047 1 48.38 507 VAL B O 1
ATOM 8604 N N . SER B 1 508 ? -22.203 59.562 29.578 1 46.25 508 SER B N 1
ATOM 8605 C CA . SER B 1 508 ? -21.906 60.25 28.344 1 46.25 508 SER B CA 1
ATOM 8606 C C . SER B 1 508 ? -21.594 59.281 27.219 1 46.25 508 SER B C 1
ATOM 8608 O O . SER B 1 508 ? -21.156 58.156 27.453 1 46.25 508 SER B O 1
ATOM 8610 N N . HIS B 1 509 ? -22.078 59.562 25.938 1 49.19 509 HIS B N 1
ATOM 8611 C CA . HIS B 1 509 ? -21.828 59 24.625 1 49.19 509 HIS B CA 1
ATOM 8612 C C . HIS B 1 509 ? -20.359 58.625 24.453 1 49.19 509 HIS B C 1
ATOM 8614 O O . HIS B 1 509 ? -19.516 59.469 24.156 1 49.19 509 HIS B O 1
ATOM 8620 N N . ALA B 1 510 ? -19.906 57.812 25.297 1 55.31 510 ALA B N 1
ATOM 8621 C CA . ALA B 1 510 ? -18.516 57.375 25.188 1 55.31 510 ALA B CA 1
ATOM 8622 C C . ALA B 1 510 ? -18.109 57.125 23.734 1 55.31 510 ALA B C 1
ATOM 8624 O O . ALA B 1 510 ? -18.859 56.5 22.984 1 55.31 510 ALA B O 1
ATOM 8625 N N . ASN B 1 511 ? -17.281 57.875 23.141 1 75.25 511 ASN B N 1
ATOM 8626 C CA . ASN B 1 511 ? -16.641 57.781 21.844 1 75.25 511 ASN B CA 1
ATOM 8627 C C . ASN B 1 511 ? -16.031 56.406 21.594 1 75.25 511 ASN B C 1
ATOM 8629 O O . ASN B 1 511 ? -15.375 55.844 22.469 1 75.25 511 ASN B O 1
ATOM 8633 N N . PRO B 1 512 ? -16.562 55.75 20.578 1 79.44 512 PRO B N 1
ATOM 8634 C CA . PRO B 1 512 ? -16.062 54.438 20.25 1 79.44 512 PRO B CA 1
ATOM 8635 C C . PRO B 1 512 ? -14.531 54.344 20.328 1 79.44 512 PRO B C 1
ATOM 8637 O O . PRO B 1 512 ? -13.992 53.312 20.75 1 79.44 512 PRO B O 1
ATOM 8640 N N . GLY B 1 513 ? -13.875 55.312 20.031 1 85.94 513 GLY B N 1
ATOM 8641 C CA . GLY B 1 513 ? -12.422 55.344 20.109 1 85.94 513 GLY B CA 1
ATOM 8642 C C . GLY B 1 513 ? -11.898 55.25 21.531 1 85.94 513 GLY B C 1
ATOM 8643 O O . GLY B 1 513 ? -10.953 54.531 21.812 1 85.94 513 GLY B O 1
ATOM 8644 N N . THR B 1 514 ? -12.461 56.062 22.359 1 88.12 514 THR B N 1
ATOM 8645 C CA . THR B 1 514 ? -12.047 56.062 23.75 1 88.12 514 THR B CA 1
ATOM 8646 C C . THR B 1 514 ? -12.359 54.719 24.422 1 88.12 514 THR B C 1
ATOM 8648 O O . THR B 1 514 ? -11.57 54.219 25.219 1 88.12 514 THR B O 1
ATOM 8651 N N . GLU B 1 515 ? -13.492 54.219 24.109 1 87.31 515 GLU B N 1
ATOM 8652 C CA . GLU B 1 515 ? -13.883 52.938 24.672 1 87.31 515 GLU B CA 1
ATOM 8653 C C . GLU B 1 515 ? -12.93 51.844 24.25 1 87.31 515 GLU B C 1
ATOM 8655 O O . GLU B 1 515 ? -12.578 50.969 25.047 1 87.31 515 GLU B O 1
ATOM 8660 N N . ALA B 1 516 ? -12.602 51.844 22.953 1 92.19 516 ALA B N 1
ATOM 8661 C CA . ALA B 1 516 ? -11.656 50.875 22.422 1 92.19 516 ALA B CA 1
ATOM 8662 C C . ALA B 1 516 ? -10.305 50.969 23.141 1 92.19 516 ALA B C 1
ATOM 8664 O O . ALA B 1 516 ? -9.703 49.938 23.484 1 92.19 516 ALA B O 1
ATOM 8665 N N . THR B 1 517 ? -9.844 52.125 23.344 1 93.38 517 THR B N 1
ATOM 8666 C CA . THR B 1 517 ? -8.57 52.344 24.016 1 93.38 517 THR B CA 1
ATOM 8667 C C . THR B 1 517 ? -8.609 51.844 25.438 1 93.38 517 THR B C 1
ATOM 8669 O O . THR B 1 517 ? -7.652 51.219 25.906 1 93.38 517 THR B O 1
ATOM 8672 N N . LEU B 1 518 ? -9.68 52.094 26.125 1 92.12 518 LEU B N 1
ATOM 8673 C CA . LEU B 1 518 ? -9.82 51.625 27.5 1 92.12 518 LEU B CA 1
ATOM 8674 C C . LEU B 1 518 ? -9.875 50.125 27.562 1 92.12 518 LEU B C 1
ATOM 8676 O O . LEU B 1 518 ? -9.297 49.5 28.469 1 92.12 518 LEU B O 1
ATOM 8680 N N . GLU B 1 519 ? -10.609 49.562 26.625 1 94.25 519 GLU B N 1
ATOM 8681 C CA . GLU B 1 519 ? -10.734 48.125 26.578 1 94.25 519 GLU B CA 1
ATOM 8682 C C . GLU B 1 519 ? -9.375 47.469 26.391 1 94.25 519 GLU B C 1
ATOM 8684 O O . GLU B 1 519 ? -9.039 46.5 27.094 1 94.25 519 GLU B O 1
ATOM 8689 N N . ILE B 1 520 ? -8.586 47.906 25.438 1 96 520 ILE B N 1
ATOM 8690 C CA . ILE B 1 520 ? -7.289 47.312 25.141 1 96 520 ILE B CA 1
ATOM 8691 C C . ILE B 1 520 ? -6.344 47.531 26.328 1 96 520 ILE B C 1
ATOM 8693 O O . ILE B 1 520 ? -5.566 46.656 26.672 1 96 520 ILE B O 1
ATOM 8697 N N . ARG B 1 521 ? -6.359 48.688 26.922 1 95 521 ARG B N 1
ATOM 8698 C CA . ARG B 1 521 ? -5.512 49 28.062 1 95 521 ARG B CA 1
ATOM 8699 C C . ARG B 1 521 ? -5.836 48.062 29.234 1 95 521 ARG B C 1
ATOM 8701 O O . ARG B 1 521 ? -4.93 47.531 29.891 1 95 521 ARG B O 1
ATOM 8708 N N . SER B 1 522 ? -7.125 47.906 29.469 1 95.81 522 SER B N 1
ATOM 8709 C CA . SER B 1 522 ? -7.566 47 30.531 1 95.81 522 SER B CA 1
ATOM 8710 C C . SER B 1 522 ? -7.141 45.562 30.281 1 95.81 522 SER B C 1
ATOM 8712 O O . SER B 1 522 ? -6.68 44.875 31.188 1 95.81 522 SER B O 1
ATOM 8714 N N . PHE B 1 523 ? -7.359 45.156 29.094 1 96.31 523 PHE B N 1
ATOM 8715 C CA . PHE B 1 523 ? -6.973 43.812 28.688 1 96.31 523 PHE B CA 1
ATOM 8716 C C . PHE B 1 523 ? -5.48 43.594 28.906 1 96.31 523 PHE B C 1
ATOM 8718 O O . PHE B 1 523 ? -5.074 42.562 29.484 1 96.31 523 PHE B O 1
ATOM 8725 N N . LEU B 1 524 ? -4.637 44.531 28.469 1 96.69 524 LEU B N 1
ATOM 8726 C CA . LEU B 1 524 ? -3.188 44.406 28.547 1 96.69 524 LEU B CA 1
ATOM 8727 C C . LEU B 1 524 ? -2.713 44.406 30 1 96.69 524 LEU B C 1
ATOM 8729 O O . LEU B 1 524 ? -1.654 43.875 30.312 1 96.69 524 LEU B O 1
ATOM 8733 N N . GLN B 1 525 ? -3.52 44.969 30.891 1 94.56 525 GLN B N 1
ATOM 8734 C CA . GLN B 1 525 ? -3.137 45.094 32.281 1 94.56 525 GLN B CA 1
ATOM 8735 C C . GLN B 1 525 ? -3.469 43.812 33.062 1 94.56 525 GLN B C 1
ATOM 8737 O O . GLN B 1 525 ? -2.918 43.594 34.156 1 94.56 525 GLN B O 1
ATOM 8742 N N . GLU B 1 526 ? -4.398 43.062 32.5 1 95.12 526 GLU B N 1
ATOM 8743 C CA . GLU B 1 526 ? -4.719 41.812 33.188 1 95.12 526 GLU B CA 1
ATOM 8744 C C . GLU B 1 526 ? -3.512 40.875 33.219 1 95.12 526 GLU B C 1
ATOM 8746 O O . GLU B 1 526 ? -2.689 40.875 32.281 1 95.12 526 GLU B O 1
ATOM 8751 N N . ALA B 1 527 ? -3.473 40.062 34.188 1 94.5 527 ALA B N 1
ATOM 8752 C CA . ALA B 1 527 ? -2.359 39.125 34.375 1 94.5 527 ALA B CA 1
ATOM 8753 C C . ALA B 1 527 ? -2.338 38.094 33.25 1 94.5 527 ALA B C 1
ATOM 8755 O O . ALA B 1 527 ? -3.391 37.688 32.75 1 94.5 527 ALA B O 1
ATOM 8756 N N . LEU B 1 528 ? -1.179 37.656 32.969 1 95.62 528 LEU B N 1
ATOM 8757 C CA . LEU B 1 528 ? -1.023 36.594 31.984 1 95.62 528 LEU B CA 1
ATOM 8758 C C . LEU B 1 528 ? -1.508 35.281 32.531 1 95.62 528 LEU B C 1
ATOM 8760 O O . LEU B 1 528 ? -1.446 35.031 33.75 1 95.62 528 LEU B O 1
ATOM 8764 N N . ILE B 1 529 ? -1.976 34.438 31.672 1 95.19 529 ILE B N 1
ATOM 8765 C CA . ILE B 1 529 ? -2.373 33.094 32.094 1 95.19 529 ILE B CA 1
ATOM 8766 C C . ILE B 1 529 ? -1.261 32.094 31.766 1 95.19 529 ILE B C 1
ATOM 8768 O O . ILE B 1 529 ? -0.375 32.375 30.969 1 95.19 529 ILE B O 1
ATOM 8772 N N . PRO B 1 530 ? -1.28 30.906 32.375 1 92.62 530 PRO B N 1
ATOM 8773 C CA . PRO B 1 530 ? -0.239 29.906 32.125 1 92.62 530 PRO B CA 1
ATOM 8774 C C . PRO B 1 530 ? -0.175 29.484 30.656 1 92.62 530 PRO B C 1
ATOM 8776 O O . PRO B 1 530 ? -1.208 29.406 29.984 1 92.62 530 PRO B O 1
ATOM 8779 N N . ARG B 1 531 ? 0.964 29.125 30.297 1 90.75 531 ARG B N 1
ATOM 8780 C CA . ARG B 1 531 ? 1.213 28.719 28.922 1 90.75 531 ARG B CA 1
ATOM 8781 C C . ARG B 1 531 ? 0.388 27.484 28.547 1 90.75 531 ARG B C 1
ATOM 8783 O O . ARG B 1 531 ? 0.05 27.281 27.375 1 90.75 531 ARG B O 1
ATOM 8790 N N . SER B 1 532 ? 0.094 26.672 29.453 1 89.69 532 SER B N 1
ATOM 8791 C CA . SER B 1 532 ? -0.624 25.422 29.219 1 89.69 532 SER B CA 1
ATOM 8792 C C . SER B 1 532 ? -2.129 25.656 29.141 1 89.69 532 SER B C 1
ATOM 8794 O O . SER B 1 532 ? -2.883 24.766 28.734 1 89.69 532 SER B O 1
ATOM 8796 N N . SER B 1 533 ? -2.516 26.922 29.406 1 91.56 533 SER B N 1
ATOM 8797 C CA . SER B 1 533 ? -3.941 27.234 29.406 1 91.56 533 SER B CA 1
ATOM 8798 C C . SER B 1 533 ? -4.473 27.438 28 1 91.56 533 SER B C 1
ATOM 8800 O O . SER B 1 533 ? -3.697 27.641 27.062 1 91.56 533 SER B O 1
ATOM 8802 N N . ASN B 1 534 ? -5.82 27.328 27.922 1 94.69 534 ASN B N 1
ATOM 8803 C CA . ASN B 1 534 ? -6.496 27.578 26.656 1 94.69 534 ASN B CA 1
ATOM 8804 C C . ASN B 1 534 ? -6.93 29.047 26.531 1 94.69 534 ASN B C 1
ATOM 8806 O O . ASN B 1 534 ? -7.832 29.484 27.25 1 94.69 534 ASN B O 1
ATOM 8810 N N . PRO B 1 535 ? -6.305 29.75 25.641 1 97.5 535 PRO B N 1
ATOM 8811 C CA . PRO B 1 535 ? -6.648 31.156 25.516 1 97.5 535 PRO B CA 1
ATOM 8812 C C . PRO B 1 535 ? -8.102 31.375 25.109 1 97.5 535 PRO B C 1
ATOM 8814 O O . PRO B 1 535 ? -8.711 32.375 25.5 1 97.5 535 PRO B O 1
ATOM 8817 N N . LEU B 1 536 ? -8.664 30.5 24.391 1 97.44 536 LEU B N 1
ATOM 8818 C CA . LEU B 1 536 ? -10.039 30.672 23.938 1 97.44 536 LEU B CA 1
ATOM 8819 C C . LEU B 1 536 ? -11.016 30.516 25.109 1 97.44 536 LEU B C 1
ATOM 8821 O O . LEU B 1 536 ? -12.039 31.203 25.156 1 97.44 536 LEU B O 1
ATOM 8825 N N . THR B 1 537 ? -10.727 29.609 26 1 96.19 537 THR B N 1
ATOM 8826 C CA . THR B 1 537 ? -11.547 29.469 27.188 1 96.19 537 THR B CA 1
ATOM 8827 C C . THR B 1 537 ? -11.508 30.734 28.031 1 96.19 537 THR B C 1
ATOM 8829 O O . THR B 1 537 ? -12.516 31.156 28.594 1 96.19 537 THR B O 1
ATOM 8832 N N . TRP B 1 538 ? -10.328 31.312 28.109 1 97.19 538 TRP B N 1
ATOM 8833 C CA . TRP B 1 538 ? -10.18 32.562 28.828 1 97.19 538 TRP B CA 1
ATOM 8834 C C . TRP B 1 538 ? -11.039 33.656 28.188 1 97.19 538 TRP B C 1
ATOM 8836 O O . TRP B 1 538 ? -11.758 34.375 28.891 1 97.19 538 TRP B O 1
ATOM 8846 N N . TRP B 1 539 ? -11.023 33.781 26.922 1 97.5 539 TRP B N 1
ATOM 8847 C CA . TRP B 1 539 ? -11.797 34.781 26.203 1 97.5 539 TRP B CA 1
ATOM 8848 C C . TRP B 1 539 ? -13.297 34.531 26.375 1 97.5 539 TRP B C 1
ATOM 8850 O O . TRP B 1 539 ? -14.078 35.5 26.438 1 97.5 539 TRP B O 1
ATOM 8860 N N . LYS B 1 540 ? -13.68 33.281 26.406 1 96.31 540 LYS B N 1
ATOM 8861 C CA . LYS B 1 540 ? -15.078 32.938 26.641 1 96.31 540 LYS B CA 1
ATOM 8862 C C . LYS B 1 540 ? -15.586 33.562 27.938 1 96.31 540 LYS B C 1
ATOM 8864 O O . LYS B 1 540 ? -16.688 34.125 27.984 1 96.31 540 LYS B O 1
ATOM 8869 N N . SER B 1 541 ? -14.773 33.562 28.938 1 96.38 541 SER B N 1
ATOM 8870 C CA . SER B 1 541 ? -15.141 34.062 30.266 1 96.38 541 SER B CA 1
ATOM 8871 C C . SER B 1 541 ? -15.125 35.594 30.297 1 96.38 541 SER B C 1
ATOM 8873 O O . SER B 1 541 ? -15.75 36.188 31.156 1 96.38 541 SER B O 1
ATOM 8875 N N . ARG B 1 542 ? -14.43 36.219 29.359 1 95.62 542 ARG B N 1
ATOM 8876 C CA . ARG B 1 542 ? -14.242 37.656 29.391 1 95.62 542 ARG B CA 1
ATOM 8877 C C . ARG B 1 542 ? -14.945 38.344 28.203 1 95.62 542 ARG B C 1
ATOM 8879 O O . ARG B 1 542 ? -14.766 39.531 27.969 1 95.62 542 ARG B O 1
ATOM 8886 N N . SER B 1 543 ? -15.734 37.656 27.531 1 94.62 543 SER B N 1
ATOM 8887 C CA . SER B 1 543 ? -16.328 38.156 26.297 1 94.62 543 SER B CA 1
ATOM 8888 C C . SER B 1 543 ? -17.219 39.375 26.562 1 94.62 543 SER B C 1
ATOM 8890 O O . SER B 1 543 ? -17.297 40.281 25.719 1 94.62 543 SER B O 1
ATOM 8892 N N . VAL B 1 544 ? -17.828 39.406 27.719 1 91.94 544 VAL B N 1
ATOM 8893 C CA . VAL B 1 544 ? -18.719 40.5 28.078 1 91.94 544 VAL B CA 1
ATOM 8894 C C . VAL B 1 544 ? -17.906 41.719 28.547 1 91.94 544 VAL B C 1
ATOM 8896 O O . VAL B 1 544 ? -18.328 42.844 28.344 1 91.94 544 VAL B O 1
ATOM 8899 N N . ILE B 1 545 ? -16.734 41.438 29.109 1 93.44 545 ILE B N 1
ATOM 8900 C CA . ILE B 1 545 ? -15.852 42.5 29.625 1 93.44 545 ILE B CA 1
ATOM 8901 C C . ILE B 1 545 ? -15.164 43.219 28.469 1 93.44 545 ILE B C 1
ATOM 8903 O O . ILE B 1 545 ? -15.016 44.438 28.484 1 93.44 545 ILE B O 1
ATOM 8907 N N . TYR B 1 546 ? -14.766 42.375 27.484 1 95.56 546 TYR B N 1
ATOM 8908 C CA . TYR B 1 546 ? -14.031 42.938 26.344 1 95.56 546 TYR B CA 1
ATOM 8909 C C . TYR B 1 546 ? -14.734 42.625 25.031 1 95.56 546 TYR B C 1
ATOM 8911 O O . TYR B 1 546 ? -14.188 41.938 24.172 1 95.56 546 TYR B O 1
ATOM 8919 N N . PRO B 1 547 ? -15.867 43.188 24.734 1 93.75 547 PRO B N 1
ATOM 8920 C CA . PRO B 1 547 ? -16.672 42.781 23.578 1 93.75 547 PRO B CA 1
ATOM 8921 C C . PRO B 1 547 ? -15.992 43.125 22.25 1 93.75 547 PRO B C 1
ATOM 8923 O O . PRO B 1 547 ? -16.062 42.344 21.297 1 93.75 547 PRO B O 1
ATOM 8926 N N . ARG B 1 548 ? -15.344 44.312 22.156 1 94.75 548 ARG B N 1
ATOM 8927 C CA . ARG B 1 548 ? -14.695 44.719 20.906 1 94.75 548 ARG B CA 1
ATOM 8928 C C . ARG B 1 548 ? -13.477 43.844 20.625 1 94.75 548 ARG B C 1
ATOM 8930 O O . ARG B 1 548 ? -13.273 43.406 19.484 1 94.75 548 ARG B O 1
ATOM 8937 N N . LEU B 1 549 ? -12.711 43.531 21.656 1 96.38 549 LEU B N 1
ATOM 8938 C CA . LEU B 1 549 ? -11.516 42.719 21.5 1 96.38 549 LEU B CA 1
ATOM 8939 C C . LEU B 1 549 ? -11.875 41.281 21.219 1 96.38 549 LEU B C 1
ATOM 8941 O O . LEU B 1 549 ? -11.133 40.562 20.531 1 96.38 549 LEU B O 1
ATOM 8945 N N . THR B 1 550 ? -13 40.844 21.75 1 96.25 550 THR B N 1
ATOM 8946 C CA . THR B 1 550 ? -13.461 39.469 21.5 1 96.25 550 THR B CA 1
ATOM 8947 C C . THR B 1 550 ? -13.75 39.281 20.016 1 96.25 550 THR B C 1
ATOM 8949 O O . THR B 1 550 ? -13.445 38.219 19.438 1 96.25 550 THR B O 1
ATOM 8952 N N . ARG B 1 551 ? -14.305 40.25 19.422 1 94.69 551 ARG B N 1
ATOM 8953 C CA . ARG B 1 551 ? -14.562 40.219 17.984 1 94.69 551 ARG B CA 1
ATOM 8954 C C . ARG B 1 551 ? -13.266 40.094 17.203 1 94.69 551 ARG B C 1
ATOM 8956 O O . ARG B 1 551 ? -13.164 39.312 16.266 1 94.69 551 ARG B O 1
ATOM 8963 N N . LEU B 1 552 ? -12.297 40.906 17.609 1 96.69 552 LEU B N 1
ATOM 8964 C CA . LEU B 1 552 ? -11 40.875 16.938 1 96.69 552 LEU B CA 1
ATOM 8965 C C . LEU B 1 552 ? -10.289 39.531 17.203 1 96.69 552 LEU B C 1
ATOM 8967 O O . LEU B 1 552 ? -9.602 39.031 16.312 1 96.69 552 LEU B O 1
ATOM 8971 N N . MET B 1 553 ? -10.484 39.062 18.422 1 97.38 553 MET B N 1
ATOM 8972 C CA . MET B 1 553 ? -9.898 37.781 18.781 1 97.38 553 MET B CA 1
ATOM 8973 C C . MET B 1 553 ? -10.422 36.688 17.875 1 97.38 553 MET B C 1
ATOM 8975 O O . MET B 1 553 ? -9.656 35.812 17.422 1 97.38 553 MET B O 1
ATOM 8979 N N . MET B 1 554 ? -11.672 36.688 17.516 1 96.69 554 MET B N 1
ATOM 8980 C CA . MET B 1 554 ? -12.266 35.688 16.625 1 96.69 554 MET B CA 1
ATOM 8981 C C . MET B 1 554 ? -11.602 35.688 15.25 1 96.69 554 MET B C 1
ATOM 8983 O O . MET B 1 554 ? -11.484 34.656 14.602 1 96.69 554 MET B O 1
ATOM 8987 N N . GLU B 1 555 ? -11.078 36.812 14.914 1 97 555 GLU B N 1
ATOM 8988 C CA . GLU B 1 555 ? -10.469 37 13.602 1 97 555 GLU B CA 1
ATOM 8989 C C . GLU B 1 555 ? -8.992 36.625 13.617 1 97 555 GLU B C 1
ATOM 8991 O O . GLU B 1 555 ? -8.422 36.281 12.578 1 97 555 GLU B O 1
ATOM 8996 N N . ARG B 1 556 ? -8.43 36.719 14.711 1 97.94 556 ARG B N 1
ATOM 8997 C CA . ARG B 1 556 ? -6.977 36.594 14.742 1 97.94 556 ARG B CA 1
ATOM 8998 C C . ARG B 1 556 ? -6.555 35.25 15.328 1 97.94 556 ARG B C 1
ATOM 9000 O O . ARG B 1 556 ? -5.57 34.656 14.875 1 97.94 556 ARG B O 1
ATOM 9007 N N . LEU B 1 557 ? -7.305 34.75 16.281 1 97.94 557 LEU B N 1
ATOM 9008 C CA . LEU B 1 557 ? -6.867 33.531 16.953 1 97.94 557 LEU B CA 1
ATOM 9009 C C . LEU B 1 557 ? -7.348 32.281 16.203 1 97.94 557 LEU B C 1
ATOM 9011 O O . LEU B 1 557 ? -7.004 31.156 16.562 1 97.94 557 LEU B O 1
ATOM 9015 N N . CYS B 1 558 ? -8.102 32.469 15.078 1 97.31 558 CYS B N 1
ATOM 9016 C CA . CYS B 1 558 ? -8.422 31.359 14.211 1 97.31 558 CYS B CA 1
ATOM 9017 C C . CYS B 1 558 ? -7.297 31.094 13.211 1 97.31 558 CYS B C 1
ATOM 9019 O O . CYS B 1 558 ? -7.285 30.062 12.547 1 97.31 558 CYS B O 1
ATOM 9021 N N . VAL B 1 559 ? -6.277 32 13.148 1 97.69 559 VAL B N 1
ATOM 9022 C CA . VAL B 1 559 ? -5.148 31.875 12.234 1 97.69 559 VAL B CA 1
ATOM 9023 C C . VAL B 1 559 ? -4.23 30.75 12.711 1 97.69 559 VAL B C 1
ATOM 9025 O O . VAL B 1 559 ? -3.852 30.703 13.883 1 97.69 559 VAL B O 1
ATOM 9028 N N . VAL B 1 560 ? -3.91 29.828 11.812 1 96.62 560 VAL B N 1
ATOM 9029 C CA . VAL B 1 560 ? -3.07 28.688 12.172 1 96.62 560 VAL B CA 1
ATOM 9030 C C . VAL B 1 560 ? -1.645 28.922 11.68 1 96.62 560 VAL B C 1
ATOM 9032 O O . VAL B 1 560 ? -1.427 29.672 10.719 1 96.62 560 VAL B O 1
ATOM 9035 N N . ALA B 1 561 ? -0.757 28.234 12.336 1 95.62 561 ALA B N 1
ATOM 9036 C CA . ALA B 1 561 ? 0.659 28.453 12.055 1 95.62 561 ALA B CA 1
ATOM 9037 C C . ALA B 1 561 ? 1.117 27.656 10.844 1 95.62 561 ALA B C 1
ATOM 9039 O O . ALA B 1 561 ? 2.16 27.953 10.258 1 95.62 561 ALA B O 1
ATOM 9040 N N . THR B 1 562 ? 0.377 26.609 10.57 1 94 562 THR B N 1
ATOM 9041 C CA . THR B 1 562 ? 0.92 25.688 9.578 1 94 562 THR B CA 1
ATOM 9042 C C . THR B 1 562 ? -0.169 25.234 8.609 1 94 562 THR B C 1
ATOM 9044 O O . THR B 1 562 ? -1.356 25.297 8.938 1 94 562 THR B O 1
ATOM 9047 N N . SER B 1 563 ? 0.282 24.828 7.422 1 89.94 563 SER B N 1
ATOM 9048 C CA . SER B 1 563 ? -0.605 24.219 6.441 1 89.94 563 SER B CA 1
ATOM 9049 C C . SER B 1 563 ? -0.597 22.688 6.57 1 89.94 563 SER B C 1
ATOM 9051 O O . SER B 1 563 ? -0.993 21.984 5.645 1 89.94 563 SER B O 1
ATOM 9053 N N . VAL B 1 564 ? -0.141 22.125 7.66 1 79.56 564 VAL B N 1
ATOM 9054 C CA . VAL B 1 564 ? 0.001 20.703 7.953 1 79.56 564 VAL B CA 1
ATOM 9055 C C . VAL B 1 564 ? -1.347 20 7.789 1 79.56 564 VAL B C 1
ATOM 9057 O O . VAL B 1 564 ? -1.41 18.875 7.297 1 79.56 564 VAL B O 1
ATOM 9060 N N . PRO B 1 565 ? -2.457 20.656 8.148 1 75.25 565 PRO B N 1
ATOM 9061 C CA . PRO B 1 565 ? -3.744 19.984 7.945 1 75.25 565 PRO B CA 1
ATOM 9062 C C . PRO B 1 565 ? -3.957 19.531 6.5 1 75.25 565 PRO B C 1
ATOM 9064 O O . PRO B 1 565 ? -4.477 18.438 6.258 1 75.25 565 PRO B O 1
ATOM 9067 N N . SER B 1 566 ? -3.535 20.328 5.633 1 81.25 566 SER B N 1
ATOM 9068 C CA . SER B 1 566 ? -3.65 19.953 4.227 1 81.25 566 SER B CA 1
ATOM 9069 C C . SER B 1 566 ? -2.76 18.766 3.902 1 81.25 566 SER B C 1
ATOM 9071 O O . SER B 1 566 ? -3.152 17.875 3.135 1 81.25 566 SER B O 1
ATOM 9073 N N . GLU B 1 567 ? -1.618 18.734 4.473 1 75.88 567 GLU B N 1
ATOM 9074 C CA . GLU B 1 567 ? -0.694 17.625 4.262 1 75.88 567 GLU B CA 1
ATOM 9075 C C . GLU B 1 567 ? -1.261 16.312 4.82 1 75.88 567 GLU B C 1
ATOM 9077 O O . GLU B 1 567 ? -1.069 15.25 4.234 1 75.88 567 GLU B O 1
ATOM 9082 N N . ARG B 1 568 ? -1.854 16.5 5.918 1 72.5 568 ARG B N 1
ATOM 9083 C CA . ARG B 1 568 ? -2.486 15.336 6.52 1 72.5 568 ARG B CA 1
ATOM 9084 C C . ARG B 1 568 ? -3.57 14.766 5.609 1 72.5 568 ARG B C 1
ATOM 9086 O O . ARG B 1 568 ? -3.721 13.547 5.5 1 72.5 568 ARG B O 1
ATOM 9093 N N . VAL B 1 569 ? -4.297 15.641 5.008 1 73.12 569 VAL B N 1
ATOM 9094 C CA . VAL B 1 569 ? -5.32 15.234 4.051 1 73.12 569 VAL B CA 1
ATOM 9095 C C . VAL B 1 569 ? -4.684 14.422 2.926 1 73.12 569 VAL B C 1
ATOM 9097 O O . VAL B 1 569 ? -5.188 13.359 2.559 1 73.12 569 VAL B O 1
ATOM 9100 N N . PHE B 1 570 ? -3.574 14.812 2.498 1 70.31 570 PHE B N 1
ATOM 9101 C CA . PHE B 1 570 ? -2.936 14.148 1.366 1 70.31 570 PHE B CA 1
ATOM 9102 C C . PHE B 1 570 ? -2.322 12.82 1.791 1 70.31 570 PHE B C 1
ATOM 9104 O O . PHE B 1 570 ? -2.275 11.875 1.004 1 70.31 570 PHE B O 1
ATOM 9111 N N . SER B 1 571 ? -1.83 12.82 3.062 1 70.25 571 SER B N 1
ATOM 9112 C CA . SER B 1 571 ? -1.369 11.539 3.578 1 70.25 571 SER B CA 1
ATOM 9113 C C . SER B 1 571 ? -2.484 10.5 3.553 1 70.25 571 SER B C 1
ATOM 9115 O O . SER B 1 571 ? -2.266 9.359 3.146 1 70.25 571 SER B O 1
ATOM 9117 N N . LYS B 1 572 ? -3.582 10.93 3.904 1 70.62 572 LYS B N 1
ATOM 9118 C CA . LYS B 1 572 ? -4.746 10.047 3.887 1 70.62 572 LYS B CA 1
ATOM 9119 C C . LYS B 1 572 ? -5.176 9.742 2.457 1 70.62 572 LYS B C 1
ATOM 9121 O O . LYS B 1 572 ? -5.59 8.617 2.158 1 70.62 572 LYS B O 1
ATOM 9126 N N . MET B 1 573 ? -5.09 10.766 1.64 1 69.06 573 MET B N 1
ATOM 9127 C CA . MET B 1 573 ? -5.418 10.562 0.232 1 69.06 573 MET B CA 1
ATOM 9128 C C . MET B 1 573 ? -4.531 9.484 -0.38 1 69.06 573 MET B C 1
ATOM 9130 O O . MET B 1 573 ? -4.996 8.688 -1.2 1 69.06 573 MET B O 1
ATOM 9134 N N . GLY B 1 574 ? -3.375 9.477 -0.003 1 69.38 574 GLY B N 1
ATOM 9135 C CA . GLY B 1 574 ? -2.457 8.453 -0.468 1 69.38 574 GLY B CA 1
ATOM 9136 C C . GLY B 1 574 ? -2.898 7.047 -0.105 1 69.38 574 GLY B C 1
ATOM 9137 O O . GLY B 1 574 ? -2.723 6.113 -0.89 1 69.38 574 GLY B O 1
ATOM 9138 N N . LEU B 1 575 ? -3.449 6.941 1.029 1 67.06 575 LEU B N 1
ATOM 9139 C CA . LEU B 1 575 ? -3.965 5.645 1.463 1 67.06 575 LEU B CA 1
ATOM 9140 C C . LEU B 1 575 ? -5.16 5.227 0.616 1 67.06 575 LEU B C 1
ATOM 9142 O O . LEU B 1 575 ? -5.352 4.035 0.351 1 67.06 575 LEU B O 1
ATOM 9146 N N . ILE B 1 576 ? -5.926 6.234 0.333 1 66.38 576 ILE B N 1
ATOM 9147 C CA . ILE B 1 576 ? -7.129 5.984 -0.449 1 66.38 576 ILE B CA 1
ATOM 9148 C C . ILE B 1 576 ? -6.746 5.57 -1.868 1 66.38 576 ILE B C 1
ATOM 9150 O O . ILE B 1 576 ? -7.332 4.641 -2.43 1 66.38 576 ILE B O 1
ATOM 9154 N N . ILE B 1 577 ? -5.785 6.281 -2.381 1 58.25 577 ILE B N 1
ATOM 9155 C CA . ILE B 1 577 ? -5.395 6.023 -3.762 1 58.25 577 ILE B CA 1
ATOM 9156 C C . ILE B 1 577 ? -4.262 5 -3.795 1 58.25 577 ILE B C 1
ATOM 9158 O O . ILE B 1 577 ? -3.088 5.367 -3.902 1 58.25 577 ILE B O 1
ATOM 9162 N N . SER B 1 578 ? -4.273 3.941 -2.975 1 58.28 578 SER B N 1
ATOM 9163 C CA . SER B 1 578 ? -3.26 2.893 -2.914 1 58.28 578 SER B CA 1
ATOM 9164 C C . SER B 1 578 ? -3.504 1.825 -3.977 1 58.28 578 SER B C 1
ATOM 9166 O O . SER B 1 578 ? -4.469 1.909 -4.734 1 58.28 578 SER B O 1
ATOM 9168 N N . GLU B 1 579 ? -2.65 0.977 -3.977 1 54 579 GLU B N 1
ATOM 9169 C CA . GLU B 1 579 ? -2.672 -0.09 -4.973 1 54 579 GLU B CA 1
ATOM 9170 C C . GLU B 1 579 ? -4.031 -0.778 -5.02 1 54 579 GLU B C 1
ATOM 9172 O O . GLU B 1 579 ? -4.531 -1.112 -6.094 1 54 579 GLU B O 1
ATOM 9177 N N . ARG B 1 580 ? -4.605 -0.84 -3.863 1 50.88 580 ARG B N 1
ATOM 9178 C CA . ARG B 1 580 ? -5.887 -1.542 -3.852 1 50.88 580 ARG B CA 1
ATOM 9179 C C . ARG B 1 580 ? -7.012 -0.638 -4.344 1 50.88 580 ARG B C 1
ATOM 9181 O O . ARG B 1 580 ? -8.125 -1.105 -4.598 1 50.88 580 ARG B O 1
ATOM 9188 N N . ARG B 1 581 ? -6.68 0.637 -4.5 1 51.53 581 ARG B N 1
ATOM 9189 C CA . ARG B 1 581 ? -7.734 1.573 -4.867 1 51.53 581 ARG B CA 1
ATOM 9190 C C . ARG B 1 581 ? -7.301 2.461 -6.031 1 51.53 581 ARG B C 1
ATOM 9192 O O . ARG B 1 581 ? -7.641 3.643 -6.078 1 51.53 581 ARG B O 1
ATOM 9199 N N . SER B 1 582 ? -6.461 1.897 -6.738 1 54.19 582 SER B N 1
ATOM 9200 C CA . SER B 1 582 ? -5.922 2.719 -7.82 1 54.19 582 SER B CA 1
ATOM 9201 C C . SER B 1 582 ? -7.004 3.07 -8.836 1 54.19 582 SER B C 1
ATOM 9203 O O . SER B 1 582 ? -6.824 3.977 -9.656 1 54.19 582 SER B O 1
ATOM 9205 N N . ARG B 1 583 ? -8.227 2.486 -8.555 1 62.22 583 ARG B N 1
ATOM 9206 C CA . ARG B 1 583 ? -9.25 2.711 -9.562 1 62.22 583 ARG B CA 1
ATOM 9207 C C . ARG B 1 583 ? -10.32 3.676 -9.055 1 62.22 583 ARG B C 1
ATOM 9209 O O . ARG B 1 583 ? -11.367 3.84 -9.68 1 62.22 583 ARG B O 1
ATOM 9216 N N . LEU B 1 584 ? -10.008 4.293 -7.98 1 75.06 584 LEU B N 1
ATOM 9217 C CA . LEU B 1 584 ? -11 5.203 -7.422 1 75.06 584 LEU B CA 1
ATOM 9218 C C . LEU B 1 584 ? -11.047 6.508 -8.211 1 75.06 584 LEU B C 1
ATOM 9220 O O . LEU B 1 584 ? -10.008 7.133 -8.438 1 75.06 584 LEU B O 1
ATOM 9224 N N . SER B 1 585 ? -12.25 6.863 -8.656 1 79.25 585 SER B N 1
ATOM 9225 C CA . SER B 1 585 ? -12.383 8.117 -9.383 1 79.25 585 SER B CA 1
ATOM 9226 C C . SER B 1 585 ? -12.07 9.312 -8.484 1 79.25 585 SER B C 1
ATOM 9228 O O . SER B 1 585 ? -12.297 9.266 -7.277 1 79.25 585 SER B O 1
ATOM 9230 N N . PRO B 1 586 ? -11.594 10.367 -9.102 1 80.25 586 PRO B N 1
ATOM 9231 C CA . PRO B 1 586 ? -11.289 11.57 -8.32 1 80.25 586 PRO B CA 1
ATOM 9232 C C . PRO B 1 586 ? -12.5 12.109 -7.566 1 80.25 586 PRO B C 1
ATOM 9234 O O . PRO B 1 586 ? -12.359 12.586 -6.434 1 80.25 586 PRO B O 1
ATOM 9237 N N . SER B 1 587 ? -13.648 11.992 -8.164 1 85.56 587 SER B N 1
ATOM 9238 C CA . SER B 1 587 ? -14.859 12.492 -7.512 1 85.56 587 SER B CA 1
ATOM 9239 C C . SER B 1 587 ? -15.18 11.688 -6.258 1 85.56 587 SER B C 1
ATOM 9241 O O . SER B 1 587 ? -15.578 12.25 -5.238 1 85.56 587 SER B O 1
ATOM 9243 N N . LYS B 1 588 ? -15.023 10.422 -6.355 1 88.19 588 LYS B N 1
ATOM 9244 C CA . LYS B 1 588 ? -15.273 9.562 -5.199 1 88.19 588 LYS B CA 1
ATOM 9245 C C . LYS B 1 588 ? -14.219 9.781 -4.117 1 88.19 588 LYS B C 1
ATOM 9247 O O . LYS B 1 588 ? -14.531 9.766 -2.926 1 88.19 588 LYS B O 1
ATOM 9252 N N . ALA B 1 589 ? -13.039 9.953 -4.609 1 86.44 589 ALA B N 1
ATOM 9253 C CA . ALA B 1 589 ? -11.961 10.234 -3.668 1 86.44 589 ALA B CA 1
ATOM 9254 C C . ALA B 1 589 ? -12.227 11.523 -2.895 1 86.44 589 ALA B C 1
ATOM 9256 O O . ALA B 1 589 ? -11.977 11.594 -1.688 1 86.44 589 ALA B O 1
ATOM 9257 N N . GLN B 1 590 ? -12.734 12.469 -3.592 1 89.69 590 GLN B N 1
ATOM 9258 C CA . GLN B 1 590 ? -13.086 13.742 -2.977 1 89.69 590 GLN B CA 1
ATOM 9259 C C . GLN B 1 590 ? -14.148 13.562 -1.903 1 89.69 590 GLN B C 1
ATOM 9261 O O . GLN B 1 590 ? -14.031 14.102 -0.802 1 89.69 590 GLN B O 1
ATOM 9266 N N . GLN B 1 591 ? -15.164 12.781 -2.215 1 92.75 591 GLN B N 1
ATOM 9267 C CA . GLN B 1 591 ? -16.25 12.547 -1.272 1 92.75 591 GLN B CA 1
ATOM 9268 C C . GLN B 1 591 ? -15.75 11.82 -0.024 1 92.75 591 GLN B C 1
ATOM 9270 O O . GLN B 1 591 ? -16.094 12.203 1.098 1 92.75 591 GLN B O 1
ATOM 9275 N N . VAL B 1 592 ? -15 10.828 -0.251 1 91.56 592 VAL B N 1
ATOM 9276 C CA . VAL B 1 592 ? -14.5 10.016 0.849 1 91.56 592 VAL B CA 1
ATOM 9277 C C . VAL B 1 592 ? -13.602 10.859 1.75 1 91.56 592 VAL B C 1
ATOM 9279 O O . VAL B 1 592 ? -13.703 10.797 2.977 1 91.56 592 VAL B O 1
ATOM 9282 N N . MET B 1 593 ? -12.773 11.672 1.146 1 91.06 593 MET B N 1
ATOM 9283 C CA . MET B 1 593 ? -11.852 12.492 1.921 1 91.06 593 MET B CA 1
ATOM 9284 C C . MET B 1 593 ? -12.602 13.555 2.719 1 91.06 593 MET B C 1
ATOM 9286 O O . MET B 1 593 ? -12.258 13.828 3.871 1 91.06 593 MET B O 1
ATOM 9290 N N . PHE B 1 594 ? -13.578 14.172 2.047 1 94.31 594 PHE B N 1
ATOM 9291 C CA . PHE B 1 594 ? -14.406 15.148 2.734 1 94.31 594 PHE B CA 1
ATOM 9292 C C . PHE B 1 594 ? -15.086 14.531 3.951 1 94.31 594 PHE B C 1
ATOM 9294 O O . PHE B 1 594 ? -15.086 15.125 5.035 1 94.31 594 PHE B O 1
ATOM 9301 N N . LEU B 1 595 ? -15.625 13.359 3.744 1 94.88 595 LEU B N 1
ATOM 9302 C CA . LEU B 1 595 ? -16.328 12.672 4.82 1 94.88 595 LEU B CA 1
ATOM 9303 C C . LEU B 1 595 ? -15.352 12.25 5.918 1 94.88 595 LEU B C 1
ATOM 9305 O O . LEU B 1 595 ? -15.664 12.367 7.105 1 94.88 595 LEU B O 1
ATOM 9309 N N . ASN B 1 596 ? -14.219 11.711 5.543 1 92.38 596 ASN B N 1
ATOM 9310 C CA . ASN B 1 596 ? -13.219 11.281 6.516 1 92.38 596 ASN B CA 1
ATOM 9311 C C . ASN B 1 596 ? -12.773 12.438 7.406 1 92.38 596 ASN B C 1
ATOM 9313 O O . ASN B 1 596 ? -12.555 12.25 8.609 1 92.38 596 ASN B O 1
ATOM 9317 N N . ALA B 1 597 ? -12.672 13.578 6.863 1 91.75 597 ALA B N 1
ATOM 9318 C CA . ALA B 1 597 ? -12.164 14.75 7.578 1 91.75 597 ALA B CA 1
ATOM 9319 C C . ALA B 1 597 ? -13.25 15.359 8.461 1 91.75 597 ALA B C 1
ATOM 9321 O O . ALA B 1 597 ? -12.953 15.914 9.531 1 91.75 597 ALA B O 1
ATOM 9322 N N . ASN B 1 598 ? -14.547 15.273 8.016 1 94.31 598 ASN B N 1
ATOM 9323 C CA . ASN B 1 598 ? -15.555 16.125 8.641 1 94.31 598 ASN B CA 1
ATOM 9324 C C . ASN B 1 598 ? -16.594 15.305 9.406 1 94.31 598 ASN B C 1
ATOM 9326 O O . ASN B 1 598 ? -17.297 15.836 10.258 1 94.31 598 ASN B O 1
ATOM 9330 N N . LEU B 1 599 ? -16.703 14.023 9.023 1 92.25 599 LEU B N 1
ATOM 9331 C CA . LEU B 1 599 ? -17.75 13.219 9.641 1 92.25 599 LEU B CA 1
ATOM 9332 C C . LEU B 1 599 ? -17.344 12.797 11.047 1 92.25 599 LEU B C 1
ATOM 9334 O O . LEU B 1 599 ? -16.266 12.227 11.25 1 92.25 599 LEU B O 1
ATOM 9338 N N . ARG B 1 600 ? -18.109 13.18 12.094 1 80 600 ARG B N 1
ATOM 9339 C CA . ARG B 1 600 ? -17.844 12.828 13.484 1 80 600 ARG B CA 1
ATOM 9340 C C . ARG B 1 600 ? -18.609 11.578 13.891 1 80 600 ARG B C 1
ATOM 9342 O O . ARG B 1 600 ? -19.672 11.289 13.352 1 80 600 ARG B O 1
#

Sequence (1200 aa):
METSINFEGGGKEGGKEEGERNGRKEGGSDGEVRRVEEASPEAPSEAPLAGSSQQQQPSTSGDSRGRGQAMGQSRMTQFMSRPITPQRQKALDEQLAKMVVWDLQPFSFVEDRGFKAFTKALNPSYTLPGRKTVSKVLVPQLYASCHASVKERVGHAAAVCLTTDCWTSRTTHSYMSVTCHFVEEYDLVSCLLDCFQFSDRHTADNLSEHLLRITREWEIQEKVVACVTDGASNITLAIQKCRWKHLHCFAHTLNLIVRGGLKKLADTTDKVKHIVDHFHRSSLSAEKLRATLAQMGLPDLKVLQDCPTRWNSTFYMLKRFVKLRDAIITTLALVNAAVSTLTHQEWEAIEEACEVLQPYEEVTVEISGEGYVTASKIILLARGLQRLIASHLRTGRFKQPVVVSLLTALNGEMARRFHRIESNTLLSESSILDPRFKRKTFSDDQAANDAIQRLTNAAAQATISDPSQQEALVEQGAAGEQGAAGGQSTGESMIWGDFDAQVSGLVSHANPGTEATLEIRSFLQEALIPRSSNPLTWWKSRSVIYPRLTRLMMERLCVVATSVPSERVFSKMGLIISERRSRLSPSKAQQVMFLNANLRMETSINFEGGGKEGGKEEGERNGRKEGGSDGEVRRVEEASPEAPSEAPLAGSSQQQQPSTSGDSRGRGQAMGQSRMTQFMSRPITPQRQKALDEQLAKMVVWDLQPFSFVEDRGFKAFTKALNPSYTLPGRKTVSKVLVPQLYASCHASVKERVGHAAAVCLTTDCWTSRTTHSYMSVTCHFVEEYDLVSCLLDCFQFSDRHTADNLSEHLLRITREWEIQEKVVACVTDGASNITLAIQKCRWKHLHCFAHTLNLIVRGGLKKLADTTDKVKHIVDHFHRSSLSAEKLRATLAQMGLPDLKVLQDCPTRWNSTFYMLKRFVKLRDAIITTLALVNAAVSTLTHQEWEAIEEACEVLQPYEEVTVEISGEGYVTASKIILLARGLQRLIASHLRTGRFKQPVVVSLLTALNGEMARRFHRIESNTLLSESSILDPRFKRKTFSDDQAANDAIQRLTNAAAQATISDPSQQEALVEQGAAGEQGAAGGQSTGESMIWGDFDAQVSGLVSHANPGTEATLEIRSFLQEALIPRSSNPLTWWKSRSVIYPRLTRLMMERLCVVATSVPSERVFSKMGLIISERRSRLSPSKAQQVMFLNANLR

Foldseek 3Di:
DPPQCPCPLPDDPPDPPPDDDDDDDDDDDDDDDYDDDDDDDDPPDPPDDDDDPDDDDDDDPDDDPPPDPDPPPPPPPPPPQPAADPVRLLVVLLVVLLCCLQVVNQLCVLVDPVNVVVVCVVRVNHDGDHSCCSLPPNLVVLLVVLLVVVLVQVVPFQAKEKEKDWHAFPVRWIKMWIKIWFQDLLWIDIATQFIFTDDDDLALVVLLVVVCVSCVVSVCLPRHAEYEYQPDPRVVSNCVVSVHHYDYQVLSLLQVLLLQLCVLVCVLLVLLLVLLVVCVVDPVLVVQLQVLCVVVVHDRDHQAHADPSGVVSSLVNLVVCLVSVVSSVVSCVVVVDPGDDDDPLSSLLSVVLNVLCVLSVVLSVQQLDDTAFRLLCSLQSLVVNLVVLVVCLVVVPDPRPSVNSSSVSSNVSSCVSCPCVLQPQLRVLLNLLQLQHRQNSDPDNVSSVVNLVVLLVQLLPDDPPPPVLVVVVVVVVVVPPPPDPPDDPPDPVVVVVVVCVVVVVVVPPPRSSNVSVVLSVVSNPDHGDHPPDGRSVVCSVCCSVRVSSSSVNRHRRSHGNRSVVNVVLVSVLNVSCDPVNVPDDSVSSTSSSSCNRRPD/DCVQLCPCCPDCPPDDDDDDDDDDDDDDDDDDDDDDDDDDDDDDDDDDDDDDDDDDDDDDYDDDPVPVPDPPPPPPPPPPQPAADPVRLLVVLLVVLLCCLQVVNQLCVLVDPVNVVVVCVVHVNHDRDHSCCSLPPNLVVLLVVLLVVVLVQVVPFQAKEKEKDWHAFPVGWIKMWIKIWFQDLLWIDIATQFIFTDDDDLALVVLLVVVCVSCVVSVCLPRYAEYEYQPDPRVVSNCVVSVHHYDYQVLSLLQVLLLQLCVLVCVLLVLLLVLLSVCVVDPVLVVQLQVLCVVVVHDRDHQAHASPSGVVSSLVNLVVCLVSVVSSVVSCVVVVDPGDDDDPLSSLLSVVLNVLCVLSVVLSVQQLDDTAFRLLCSLQSLVVNLVVLVVCLVVVPDPRPSVNSSSVSSNVSSCVSCPCVLQPQLRVLLNLLQLQHRQNSDPDPVSSVVNLVVLLVQLLPDDPPPPVLVVVVVVVVVVPVPPDPPDDPDDVVVVVVVVCVVVVVVVPPPRSSNVSVVLSVVSNPDHGDHPPDGRSVVCSVCCSVRVSSSSVNRHRRSHGNRSVVNVVLVVVLNVSCDPVNVPPDRVSSTSSSSCNRRPD

Solvent-accessible surface area (backbone atoms only — not comparable to full-atom values): 67768 Å² total; per-residue (Å²): 130,80,71,66,65,76,71,71,75,73,80,81,83,80,79,77,77,79,76,70,85,82,80,78,88,88,84,86,88,81,85,88,83,86,88,85,87,84,75,88,72,80,78,73,80,74,82,74,85,79,80,83,74,83,81,77,85,81,84,82,85,80,88,80,87,72,82,80,80,81,79,78,80,78,74,76,73,67,79,68,67,63,78,60,50,70,68,56,47,50,53,51,49,52,36,47,41,45,18,34,32,65,58,56,47,59,62,60,50,57,69,32,70,20,52,43,53,32,49,39,69,60,27,69,44,60,78,81,63,52,41,64,48,44,64,68,44,49,42,50,52,51,37,55,54,49,49,52,53,48,43,54,54,60,53,68,37,81,18,33,18,35,26,36,45,75,46,56,47,93,87,28,43,34,32,40,31,36,34,40,21,23,47,57,95,55,33,54,43,72,38,54,76,46,44,43,67,50,65,69,69,82,39,28,67,54,49,27,49,51,53,52,51,50,28,56,75,52,65,39,70,90,28,56,57,32,37,20,24,78,61,48,69,38,61,49,50,9,38,53,73,65,70,42,49,76,42,60,12,46,55,51,52,51,41,53,27,51,47,60,12,48,60,55,42,41,69,63,51,47,43,50,50,50,51,41,47,47,43,53,70,30,36,53,55,37,46,46,35,50,52,43,22,54,74,68,70,43,72,94,70,77,80,49,77,56,48,93,92,37,55,65,35,44,52,49,19,51,50,47,48,59,76,38,39,69,42,50,56,50,35,42,62,73,65,64,54,98,62,77,77,78,50,72,66,51,52,50,33,53,56,50,43,47,61,68,45,44,61,56,54,51,50,43,57,62,39,58,54,80,66,58,79,26,26,43,46,47,52,43,51,52,51,48,51,52,50,51,50,52,48,41,66,72,68,51,76,64,78,45,66,52,42,48,47,21,52,52,36,34,52,52,37,44,55,62,74,51,53,66,48,56,64,34,65,69,42,32,42,17,17,44,67,30,52,54,46,26,69,74,48,50,89,46,65,65,38,45,49,51,33,51,50,52,50,32,54,51,27,31,66,52,77,80,72,64,63,63,60,60,50,44,60,56,38,62,71,54,55,71,77,65,65,82,76,68,79,87,78,73,73,69,51,59,57,51,46,49,49,48,49,48,45,50,57,64,56,46,88,71,48,53,53,58,52,22,46,50,46,52,52,53,57,70,67,49,77,67,47,59,80,88,54,61,56,42,57,54,46,63,77,36,35,82,81,34,52,51,56,43,56,51,39,39,49,34,54,24,34,59,28,39,28,54,68,36,51,52,51,48,50,52,46,46,61,51,54,26,87,90,24,66,78,60,49,59,69,56,50,24,48,40,51,41,40,44,61,58,60,128,101,86,71,64,75,61,80,60,80,65,75,76,76,74,76,81,76,85,73,86,72,84,80,72,89,83,80,88,84,88,78,87,71,82,88,80,89,75,88,83,90,75,90,80,89,76,85,88,79,86,85,88,81,86,89,81,84,89,81,84,87,87,86,74,83,69,78,75,74,77,78,73,79,74,72,76,70,67,78,68,66,62,78,61,48,70,68,56,48,50,54,50,49,49,36,47,41,46,18,34,35,64,59,56,48,58,62,61,51,59,67,33,69,20,51,43,54,32,49,39,68,59,29,70,44,61,78,81,63,52,41,63,49,44,64,68,42,49,43,52,51,52,39,53,54,49,50,51,52,49,42,52,55,60,51,68,39,82,18,33,18,35,24,37,44,76,47,67,46,92,85,27,44,36,32,39,31,36,34,40,22,23,47,57,94,55,33,55,44,71,39,55,76,45,44,42,68,50,65,69,68,82,39,28,68,53,50,28,50,53,52,52,50,51,28,55,74,51,63,40,69,89,28,56,58,33,35,20,24,77,61,34,63,37,59,49,50,10,38,54,72,66,71,42,48,77,42,61,12,47,55,52,50,49,41,52,29,50,47,60,12,46,58,55,41,40,70,62,50,48,42,50,49,50,52,41,47,48,42,54,69,32,37,53,55,37,48,44,35,50,52,42,21,55,74,69,70,43,75,94,71,78,80,49,78,57,49,92,91,39,54,66,36,43,52,49,20,50,50,47,48,59,75,39,39,68,43,50,57,51,35,42,62,74,67,64,53,96,62,78,75,78,50,73,68,51,52,50,33,52,55,51,42,46,60,68,46,44,60,57,54,51,51,46,57,61,38,58,53,78,67,58,79,26,26,43,47,46,53,43,50,53,52,49,52,51,51,50,52,51,47,42,66,73,68,53,76,66,78,45,66,52,43,48,46,22,51,54,36,34,52,51,38,44,54,62,73,51,55,65,48,56,62,34,65,69,42,32,43,17,16,45,67,29,52,55,46,26,70,74,50,51,88,48,65,65,37,44,50,50,33,51,49,51,50,34,54,50,26,31,64,52,77,80,73,64,62,64,60,59,49,42,59,56,38,61,71,52,52,69,74,65,65,80,76,71,76,87,76,73,74,70,52,59,56,50,47,50,49,47,48,50,43,53,58,64,56,46,88,71,48,51,55,59,52,22,46,52,45,52,52,52,58,70,66,48,78,67,45,61,80,88,54,60,56,43,56,54,46,63,76,36,35,84,80,34,51,50,56,44,57,53,38,41,49,34,54,26,35,60,28,40,26,52,68,36,51,51,51,48,56,52,45,46,61,50,55,26,86,90,24,68,79,61,50,57,69,56,49,25,47,41,51,41,40,45,62,57,61,128

Radius of gyration: 42.14 Å; Cα contacts (8 Å, |Δi|>4): 1445; chains: 2; bounding box: 129×146×116 Å